Protein 6MPR (pdb70)

Foldseek 3Di:
DVPCVLVVVLVVLLVVLVVQAPFQEHELVCLLVNCLSRDAELFEEEAPQFPFWHLVLNLVSLLVHDLVRAAQYAYEHQEDEDPSSLSCLVVRRHAEYEYFFYDLPDLSQVVSLVVNSYAYPDHDARLVSLVCCQPPSVGQEYEEEAAEAASLGFGHRFQACFAVVSRQVSQLPRSHAYEYEHQYYHHDCVVHLHGPDDSSSHRHYYHGPHHTGGDQPQEDWLQPQFLLLLLLLLQCVLVPFVVQQFAEEEEDGDSNVLSNLQLCVFSVVVVVCAVRGQAEYAEEPYLSNLLVVLVRRYQEYAYSGYGPLCFQLCLVPVRHAPHDPSRTGDHYNNVSLVCLQAPGQEYEYAAQAAELLGFGHSHAPSGPGGQYSQQSNQAWRPVYDDDDRSQLVLWDPDDDPVVSVVIGGTGAYEHEYAQADVVGHGRYDNDGNQVVVCVSSVHPDRPTNHGSVSHQWYTYSFWIARLSPQPDSVSSSQSCLLRNPPDPSVVPHDPVSNVVCVVVVRIDGCVNSVHDSVVSGSVSGNANGVVSSCVSSVNSRDDDPVRD/DVCVLVVVLVVLLVVLVVQADQQEHELVCLQVNCLSRDAELFAEEAPQFPFWHLVLNLVSLLVHDLVRAAQYAYEHQEQEDPSSCSCQVVRNHAEYEYFFYPPCQLVQLVSLLVNRYAYDDHDARLRSLVCCQPPSVGQEYEEEAAEAAPLGFGHRFLACFAVVSRQVSQLPRSHAYEYEHQYYHHDCVPHLHGPDDSSSHRHYYHGPHHTGGDADWLLPQFLLLLLLLLQCVLVPFVVQQFAEEEEDDDSNVLSNLQLCVFSVVVVVCQVRGHAEYAEEPDLSNLLVVLVRRYQEYAYSGYHPLCFQLCLVPVRHAPADPSRTGDHYNNVSLVCLQAPGQEYEYAEQAAELLGFGHNDAPSGRGGQYSQQSNQAWRPVHDDDDRSQLVLWDDDPDPVVSVVTGGTRAHEHEDEQADPPGHGRYDNDGNQVVSCVSSVHPDSPTNHGSVRHQWYTYSFWIARLSPQPDSVSSSLSCLLRNPPYPSVVPHDVVSSVVCCVVVRTDGCVNSVHDSVVSGCVSGNANGVVSSCVSSVNSRDDD

Nearest PDB structures (foldseek):
  6mpr-assembly1_A  TM=1.002E+00  e=0.000E+00  Acinetobacter baumannii ATCC 17978
  6mpr-assembly1_B  TM=9.978E-01  e=0.000E+00  Acinetobacter baumannii ATCC 17978
  5vit-assembly1_A  TM=9.901E-01  e=2.441E-101  Pseudomonas aeruginosa PAO1
  2hj0-assembly1_B  TM=7.211E-01  e=6.409E-18  Streptococcus mutans UA159
  3dlx-assembly1_A  TM=6.206E-01  e=5.811E-16  Homo sapiens

Radius of gyration: 28.28 Å; Cα contacts (8 Å, |Δi|>4): 2887; chains: 2; bounding box: 69×69×76 Å

Sequence (1088 aa):
RLWTKRRHHAKQQLKLLEMMANQYTDGVVIPTQQDIIKVLETLITTPGDKVVLEGNNNNQKQADFLSRSLAQTNPDILHDLHMIMPSVGRSEHLDLFEKGIARKLDFSFAGPQSLRISQLIEDGLLEIGAIHTYIELYSSRLVVDLIPNVVLSSAGFMADRQGNIYTGPSTEDSPALIEPAAFSDGIVIVQVNELVDDVSELPRVDIPASWVDYVVVADQPFYIEPLFTRDPKHIKPVHVLMAMMAIRGIYEKHNVQSLNHGIGFNNTAAIELILPTYGESLGLKGKICRNWTLNNPHPTLIPAIETGWVESVHCFGTELGMEKYVAARPDVFFTGRDGALRSNRMMMCQLAGQYAVDLFIGATLQVDGMGHSSSTVTKGRLAGFFGGAPNMMGHDPRRGRRHDTPAWLDMRLQGANETETYLARGKKKLVVQMVVETFQQEGGKPTFVDRLDAIDVAKTAGLPLAPIIMIYGDDVTHLLLTEEGIAYLYKASSQEEERRRQAMIAAVAGVTSIGLTQDPKTTARLRREGLVVFPEDLGIRRTDATRELLAAKNIADLVTWSDGLYQPPAKFRLWTKRRHHAKQLKLEMANQYTDGVVVIPTQDIIKVLETLITTPGDKVVLEGNNNNQKQADFLSRSLAQTNPDILHDLHMIMPSVGRSEHLDLFEKGIARKLDFSFAGPQSLRISQLIEDGLLEIGAIHTYIELYSSRLVVDLIPNVVLSAGFMMADRRQGNIYTGPSTEDSPALIEPAAFSDGIVIVQVNELVDDVSELPRVDIPASWVDYVVVADQPFYIEPRDPKHIKPVHVLMAMMAIRGIYEKHNVQSLNHGIGFNTAAIELILPTYGESLGLKGKICRNWTLNNPHPTLIPAIETGWVESVHCFGTELGMEKYVAARPDVFFTGRDGALRSNRMMMCQLAGQYAVDLFIGATLQVDGMGHSSSTVTKGRLAGFGGAPNMGHDPRGRRHDTPAWLDMRLQQGANETETYLARGKKKLVVQMVETFQEGGKPTFVDRLDAIDVAKTAGLPLAPIIMMIYGDDVTHLLTEEGIAYLYKASSQEERRQAMIAAVAGVTSIGLTQDPKTTARLRREGLVVFPEDLGIRRTDATRELLAAKNIADLVTWSDGLYQPP

B-factor: mean 21.79, std 10.63, range [6.75, 76.11]

InterPro domains:
  IPR005777 Acetyl-S-ACP:malonate ACP transferase [PF16957] (12-559)
  IPR005777 Acetyl-S-ACP:malonate ACP transferase [TIGR01110] (12-559)
  IPR037171 NagB/RpiA transferase-like [SSF100950] (43-283)
  IPR037171 NagB/RpiA transferase-like [SSF100950] (231-497)

Organism: Acinetobacter baumannii (NCBI:txid470)

Solvent-accessible surface area: 35106 Å² total; per-residue (Å²): 119,141,55,39,138,62,89,110,44,22,89,92,48,27,112,112,0,73,124,70,15,102,56,31,12,1,29,43,150,48,6,65,107,0,0,31,17,0,3,43,63,44,10,57,0,0,0,0,0,0,27,2,0,14,0,3,11,0,0,67,8,0,4,112,5,62,55,127,70,0,68,76,0,21,0,0,0,0,7,7,65,51,75,11,0,14,38,0,0,102,92,27,0,1,78,103,0,5,0,0,69,6,29,55,148,54,88,77,9,24,87,12,34,131,82,41,49,4,87,33,43,7,16,1,0,7,0,0,1,5,2,24,0,0,1,47,8,31,2,62,1,0,0,0,0,0,62,22,0,1,111,124,0,20,0,20,2,0,12,2,0,1,0,1,21,4,0,1,9,1,0,10,5,5,34,2,4,0,0,1,0,0,39,100,48,13,108,79,65,98,113,13,62,10,21,8,0,8,19,26,16,2,12,3,0,0,42,10,78,100,94,13,87,31,75,18,64,25,2,64,18,0,118,96,1,110,72,35,9,0,12,0,0,7,0,0,0,88,0,0,0,54,98,4,61,0,29,4,0,8,5,21,52,18,62,19,3,1,0,0,0,0,0,0,17,47,23,0,87,86,48,38,9,93,35,119,2,0,68,9,0,0,1,1,1,3,0,1,1,0,0,0,2,45,42,41,0,5,79,4,0,3,0,14,0,4,0,39,11,0,63,42,0,1,37,34,17,2,24,5,0,4,4,3,140,56,16,22,4,7,0,13,2,21,7,0,9,1,0,0,0,0,0,0,1,0,13,0,4,55,5,58,19,2,8,22,64,2,16,0,0,22,0,30,159,27,77,4,0,3,12,2,13,18,0,0,5,0,1,9,4,40,0,2,17,0,45,17,75,0,2,46,60,6,39,108,152,88,39,95,96,34,84,35,39,18,18,28,2,71,0,0,0,0,1,1,2,43,6,73,42,111,81,51,153,53,0,0,21,117,97,1,43,0,1,62,8,0,91,119,20,64,22,44,16,2,12,1,12,1,4,1,71,3,9,8,0,2,0,0,38,53,0,0,0,3,11,48,73,26,98,58,51,127,23,42,76,23,0,0,7,0,0,0,13,105,3,58,15,1,129,101,59,73,110,74,36,11,60,85,0,78,180,84,26,15,0,16,35,0,105,65,26,73,9,48,115,115,85,4,53,69,139,37,1,18,0,57,58,15,66,46,0,41,110,81,0,120,49,51,2,110,28,21,72,149,27,212,162,49,54,137,62,90,110,44,18,80,88,39,28,98,94,0,75,130,82,24,102,52,32,15,1,54,51,162,40,7,55,99,0,0,33,18,0,2,49,62,44,12,61,0,0,0,0,0,0,58,25,0,9,0,3,12,0,0,61,4,0,4,119,5,62,59,124,73,0,67,80,0,19,0,0,0,0,4,1,28,44,63,12,0,0,34,0,2,102,104,30,0,1,70,107,0,5,0,0,72,0,26,108,24,5,93,62,0,21,44,7,29,146,97,42,54,3,82,29,41,9,8,0,0,9,0,0,0,1,0,24,0,0,2,45,8,33,2,65,0,0,0,0,1,0,59,23,0,0,101,118,0,20,0,17,2,0,12,1,0,1,0,0,20,5,0,1,9,1,0,10,4,6,35,2,4,0,0,1,1,0,38,98,48,24,96,73,64,92,89,11,58,9,20,6,0,10,21,30,19,2,14,5,0,0,45,10,78,100,94,17,78,36,105,141,143,34,0,119,91,2,108,68,38,18,0,11,1,0,9,0,0,0,92,1,0,0,52,98,3,61,0,28,5,0,7,3,19,119,10,58,16,1,3,0,0,0,0,0,0,18,47,22,0,85,88,48,42,10,94,36,122,1,0,77,13,0,0,1,24,1,23,26,6,1,0,0,0,1,45,38,40,0,5,77,3,0,3,0,14,0,6,20,59,22,0,70,56,0,0,40,34,18,2,23,5,0,4,4,5,139,53,16,22,3,7,0,12,6,15,8,0,8,2,0,0,0,0,1,0,1,0,10,0,3,54,6,78,20,1,7,17,47,3,17,0,0,27,1,34,171,34,111,0,18,7,10,2,12,17,0,0,4,0,1,23,4,24,0,2,28,0,45,18,79,0,4,44,69,1,49,65,161,30,103,82,97,33,81,21,36,19,25,30,1,66,1,0,0,0,2,1,5,57,5,72,61,96,93,46,63,54,0,1,20,105,98,1,44,0,2,63,10,0,90,112,22,63,18,43,15,1,6,0,16,3,3,1,76,5,10,7,0,3,0,0,35,55,0,0,0,4,12,38,78,29,100,50,107,129,27,28,72,28,0,0,3,3,0,0,14,109,2,46,14,1,126,97,54,62,104,157,34,13,60,86,0,80,184,89,28,18,0,15,34,0,102,63,35,70,6,159,108,112,64,1,51,63,132,40,1,19,0,58,58,61,68,48,3,42,108,82,0,115,53,52,18,63,53,120

CATH classification: 3.40.1080.10

Secondary structure (DSSP, 8-state):
--S-HHHHHHHHHHHHHGGGSBTTEEPGGGHHHHHHHH--TT-EEEE-B-SS-B-HHHHHHHTTS-TTTS-SEEEEEEEE-SHHHHHHHHTTSEEEEEEEEE-TT--HHHHHHHTTS-EEEEE--HHHHHHHTTTT---SEEEEEEEEE-TT--EE-GGG-TTHHHHHHHHHTTT-EEEEEEEEE-SSGGGSS--SB-GGG-SEEEE-SSPPB----S---GGG--HHHHHHHHHHIIIIIIHHT--EEEE-SSHHHHHHHHHIIIIIHHTT-TTTS--EEE----GGGHHHHHTT---EEE-SS--TT-HHHHHT-TTTB-B-TTSSB---HHHHHHHHHHT-SEEEE--SEE-TT--EE--BTTB----TTHHHHSS--TT-----HHHHHTS--S--HHHHHH-----EEEEE--SB-TTS-BSB-SS-HHHHHHHHHT-SS---SB-GGG-SEEEETTEEE-GGG-SSHHHHHHHHHHTSTTSHHHHT--HHHHHHHHHTTSEE-GGGGT--GGG-SGGG-S-SSHHHHHHHTTT-----TTT-/---HHHHHHHHHHHHHGGGSBTTEE-GGGHHHHHHHH--TT-EEEE-B-SS-B-HHHHHHHTTS-TTTS-SEEEEEEE--SHHHHHHHHTTSEEEEEEEE-GGGHHHHHHHHHTTS-EEEEE--HHHHHHHTTTT---SEEEEEEEEEETT--EE-GGG-TTHHHHHHHHHTTT-EEEEEEEEEESSGGGSS--SB-GGG-SEEEE-SSPPB-----GGG--HHHHHHHHHHIIIIIIHHT--EEEE-SSHHHHHHHHHIIIIIHHTT-TTTS--EEE----GGGHHHHHTT---EEE-SS--TT-HHHHHT-TTTB-B-TTS-B---HHHHHHHHHHT-SEEEE--SEE-TT--EE--BTTB----TTHHHHSS--TT-----HHHHHTSPP-SSHHHHHH-----EEEEE--SB-TTS-BSB-SS-HHHHHHHHHT-SS---SB-GGG-SEEEETTEEE-GGG-SSHHHHHHHHHHTSTTSHHHHT--HHHHHHHHHTTSEE-GGGGT--GGG-SGGG-S-SSHHHHHHHTTT-----

Structure (mmCIF, N/CA/C/O backbone):
data_6MPR
#
_entry.id   6MPR
#
_cell.length_a   68.370
_cell.length_b   120.320
_cell.length_c   75.040
_cell.angle_alpha   90.000
_cell.angle_beta   112.770
_cell.angle_gamma   90.000
#
_symmetry.space_group_name_H-M   'P 1 21 1'
#
loop_
_entity.id
_entity.type
_entity.pdbx_description
1 polymer 'Malonate decarboxylase subunit alpha'
2 water water
#
loop_
_atom_site.group_PDB
_atom_site.id
_atom_site.type_symbol
_atom_site.lab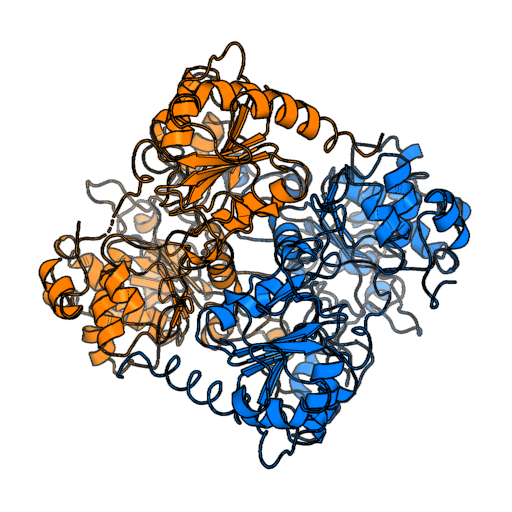el_atom_id
_atom_site.label_alt_id
_atom_site.label_comp_id
_atom_site.label_asym_id
_atom_site.label_entity_id
_atom_site.label_seq_id
_atom_site.pdbx_PDB_ins_code
_atom_site.Cartn_x
_atom_site.Cartn_y
_atom_site.Cartn_z
_atom_site.occupancy
_atom_site.B_iso_or_equiv
_atom_site.auth_seq_id
_atom_site.auth_comp_id
_atom_site.auth_asym_id
_atom_site.auth_atom_id
_atom_site.pdbx_PDB_model_num
ATOM 1 N N . ARG A 1 18 ? -14.352 9.420 41.162 1.00 58.15 10 ARG A N 1
ATOM 2 C CA . ARG A 1 18 ? -14.573 7.976 41.195 1.00 55.62 10 ARG A CA 1
ATOM 3 C C . ARG A 1 18 ? -14.896 7.419 39.806 1.00 49.08 10 ARG A C 1
ATOM 4 O O . ARG A 1 18 ? -14.938 6.203 39.610 1.00 51.24 10 ARG A O 1
ATOM 6 N N . LEU A 1 19 ? -15.130 8.316 38.844 1.00 38.53 11 LEU A N 1
ATOM 7 C CA . LEU A 1 19 ? -15.389 7.893 37.473 1.00 31.43 11 LEU A CA 1
ATOM 8 C C . LEU A 1 19 ? -14.121 7.448 36.771 1.00 32.93 11 LEU A C 1
ATOM 9 O O . LEU A 1 19 ? -14.172 6.632 35.842 1.00 27.99 11 LEU A O 1
ATOM 14 N N . TRP A 1 20 ? -12.981 7.971 37.199 1.00 18.51 12 TRP A N 1
ATOM 15 C CA . TRP A 1 20 ? -11.744 7.796 36.460 1.00 19.70 12 TRP A CA 1
ATOM 16 C C . TRP A 1 20 ? -10.614 7.293 37.347 1.00 24.93 12 TRP A C 1
ATOM 17 O O . TRP A 1 20 ? -9.461 7.265 36.902 1.00 14.72 12 TRP A O 1
ATOM 28 N N . THR A 1 21 ? -10.908 6.914 38.590 1.00 16.75 13 THR A N 1
ATOM 29 C CA . THR A 1 21 ? -9.888 6.455 39.528 1.00 17.53 13 THR A CA 1
ATOM 30 C C . THR A 1 21 ? -10.175 5.031 40.010 1.00 20.18 13 THR A C 1
ATOM 31 O O . THR A 1 21 ? -9.808 4.649 41.125 1.00 16.40 13 THR A O 1
ATOM 35 N N . LYS A 1 22 ? -10.819 4.222 39.163 1.00 16.95 14 LYS A N 1
ATOM 36 C CA . LYS A 1 22 ? -11.212 2.879 39.587 1.00 20.87 14 LYS A CA 1
ATOM 37 C C . LYS A 1 22 ? -10.001 2.000 39.878 1.00 18.10 14 LYS A C 1
ATOM 38 O O . LYS A 1 22 ? -10.001 1.243 40.855 1.00 18.58 14 LYS A O 1
ATOM 44 N N . ARG A 1 23 ? -8.974 2.055 39.027 1.00 14.06 15 ARG A N 1
ATOM 45 C CA . ARG A 1 23 ? -7.790 1.233 39.253 1.00 13.10 15 ARG A CA 1
ATOM 46 C C . ARG A 1 23 ? -7.091 1.640 40.542 1.00 17.10 15 ARG A C 1
ATOM 47 O O . ARG A 1 23 ? -6.674 0.784 41.337 1.00 14.13 15 ARG A O 1
ATOM 55 N N . ARG A 1 24 ? -6.932 2.951 40.746 1.00 16.28 16 ARG A N 1
ATOM 56 C CA . ARG A 1 24 ? -6.296 3.452 41.961 1.00 13.83 16 ARG A CA 1
ATOM 57 C C . ARG A 1 24 ? -7.036 2.993 43.209 1.00 14.89 16 ARG A C 1
ATOM 58 O O . ARG A 1 24 ? -6.415 2.548 44.182 1.00 16.50 16 ARG A O 1
ATOM 66 N N . HIS A 1 25 ? -8.365 3.088 43.207 1.00 15.91 17 HIS A N 1
ATOM 67 C CA A HIS A 1 25 ? -9.126 2.730 44.404 0.55 17.19 17 HIS A CA 1
ATOM 68 C CA B HIS A 1 25 ? -9.091 2.739 44.421 0.45 17.17 17 HIS A CA 1
ATOM 69 C C . HIS A 1 25 ? -9.082 1.231 44.660 1.00 16.93 17 HIS A C 1
ATOM 70 O O . HIS A 1 25 ? -8.992 0.788 45.811 1.00 19.35 17 HIS A O 1
ATOM 83 N N . ALA A 1 26 ? -9.159 0.427 43.593 1.00 16.75 18 ALA A N 1
ATOM 84 C CA . ALA A 1 26 ? -9.125 -1.019 43.778 1.00 17.16 18 ALA A CA 1
ATOM 85 C C . ALA A 1 26 ? -7.787 -1.462 44.355 1.00 19.76 18 ALA A C 1
ATOM 86 O O . ALA A 1 26 ? -7.739 -2.290 45.272 1.00 20.74 18 ALA A O 1
ATOM 88 N N . LYS A 1 27 ? -6.688 -0.904 43.848 1.00 15.42 19 LYS A N 1
ATOM 89 C CA . LYS A 1 27 ? -5.382 -1.264 44.384 1.00 16.62 19 LYS A CA 1
ATOM 90 C C . LYS A 1 27 ? -5.250 -0.829 45.836 1.00 16.98 19 LYS A C 1
ATOM 91 O O . LYS A 1 27 ? -4.698 -1.563 46.667 1.00 15.46 19 LYS A O 1
ATOM 97 N N . GLN A 1 28 ? -5.808 0.331 46.188 1.00 15.08 20 GLN A N 1
ATOM 98 C CA A GLN A 1 28 ? -5.639 0.810 47.552 0.50 16.05 20 GLN A CA 1
ATOM 99 C CA B GLN A 1 28 ? -5.648 0.818 47.552 0.50 16.06 20 GLN A CA 1
ATOM 100 C C . GLN A 1 28 ? -6.314 -0.119 48.554 1.00 16.87 20 GLN A C 1
ATOM 101 O O . GLN A 1 28 ? -5.798 -0.324 49.654 1.00 17.27 20 GLN A O 1
ATOM 112 N N . LEU A 1 29 ? -7.463 -0.702 48.189 1.00 17.28 21 LEU A N 1
ATOM 113 C CA . LEU A 1 29 ? -8.156 -1.584 49.124 1.00 18.26 21 LEU A CA 1
ATOM 114 C C . LEU A 1 29 ? -7.353 -2.849 49.386 1.00 17.45 21 LEU A C 1
ATOM 115 O O . LEU A 1 29 ? -7.291 -3.329 50.524 1.00 19.32 21 LEU A O 1
ATOM 120 N N . LYS A 1 30 ? -6.746 -3.407 48.340 1.00 19.89 22 LYS A N 1
ATOM 121 C CA . LYS A 1 30 ? -5.936 -4.610 48.491 1.00 18.58 22 LYS A CA 1
ATOM 122 C C . LYS A 1 30 ? -4.699 -4.339 49.337 1.00 23.27 22 LYS A C 1
ATOM 123 O O . LYS A 1 30 ? -4.350 -5.140 50.219 1.00 16.46 22 LYS A O 1
ATOM 129 N N . LEU A 1 31 ? -3.989 -3.241 49.047 1.00 16.12 23 LEU A N 1
ATOM 130 C CA A LEU A 1 31 ? -2.848 -2.863 49.876 0.38 15.48 23 LEU A CA 1
ATOM 131 C CA B LEU A 1 31 ? -2.844 -2.875 49.875 0.62 15.42 23 LEU A CA 1
ATOM 132 C C . LEU A 1 31 ? -3.261 -2.701 51.330 1.00 16.26 23 LEU A C 1
ATOM 133 O O . LEU A 1 31 ? -2.551 -3.143 52.239 1.00 17.29 23 LEU A O 1
ATOM 142 N N . GLU A 1 32 ? -4.409 -2.067 51.567 1.00 17.26 24 GLU A N 1
ATOM 143 C CA . GLU A 1 32 ? -4.854 -1.831 52.935 1.00 18.73 24 GLU A CA 1
ATOM 144 C C . GLU A 1 32 ? -5.092 -3.145 53.663 1.00 22.28 24 GLU A C 1
ATOM 145 O O . GLU A 1 32 ? -4.700 -3.299 54.823 1.00 19.68 24 GLU A O 1
ATOM 151 N N . MET A 1 33 ? -5.697 -4.116 52.976 1.00 18.94 25 MET A N 1
ATOM 152 C CA A MET A 1 33 ? -5.956 -5.415 53.586 0.48 22.85 25 MET A CA 1
ATOM 153 C CA B MET A 1 33 ? -5.956 -5.414 53.588 0.52 22.94 25 MET A CA 1
ATOM 154 C C . MET A 1 33 ? -4.664 -6.198 53.791 1.00 21.12 25 MET A C 1
ATOM 155 O O . MET A 1 33 ? -4.478 -6.838 54.831 1.00 19.36 25 MET A O 1
ATOM 164 N N . ALA A 1 34 ? -3.759 -6.152 52.814 1.00 18.82 26 ALA A N 1
ATOM 165 C CA . ALA A 1 34 ? -2.512 -6.905 52.917 1.00 19.25 26 ALA A CA 1
ATOM 166 C C . ALA A 1 34 ? -1.587 -6.333 53.978 1.00 20.24 26 ALA A C 1
ATOM 167 O O . ALA A 1 34 ? -0.797 -7.079 54.569 1.00 19.95 26 ALA A O 1
ATOM 169 N N . ASN A 1 35 ? -1.657 -5.023 54.224 1.00 17.04 27 ASN A N 1
ATOM 170 C CA . ASN A 1 35 ? -0.693 -4.372 55.108 1.00 20.66 27 ASN A CA 1
ATOM 171 C C . ASN A 1 35 ? -0.782 -4.870 56.542 1.00 29.09 27 ASN A C 1
ATOM 172 O O . ASN A 1 35 ? 0.186 -4.725 57.298 1.00 28.15 27 ASN A O 1
ATOM 177 N N . GLN A 1 36 ? -1.916 -5.442 56.942 1.00 24.85 28 GLN A N 1
ATOM 178 C CA . GLN A 1 36 ? -1.996 -6.016 58.277 1.00 24.96 28 GLN A CA 1
ATOM 179 C C . GLN A 1 36 ? -1.033 -7.182 58.460 1.00 25.76 28 GLN A C 1
ATOM 180 O O . GLN A 1 36 ? -0.718 -7.532 59.604 1.00 22.15 28 GLN A O 1
ATOM 186 N N . TYR A 1 37 ? -0.563 -7.794 57.368 1.00 18.34 29 TYR A N 1
ATOM 187 C CA . TYR A 1 37 ? 0.355 -8.923 57.442 1.00 26.01 29 TYR A CA 1
ATOM 188 C C . TYR A 1 37 ? 1.807 -8.543 57.202 1.00 27.90 29 TYR A C 1
ATOM 189 O O . TYR A 1 37 ? 2.686 -9.380 57.415 1.00 29.82 29 TYR A O 1
ATOM 198 N N . THR A 1 38 ? 2.085 -7.322 56.769 1.00 22.51 30 THR A N 1
ATOM 199 C CA . THR A 1 38 ? 3.435 -6.933 56.409 1.00 24.84 30 THR A CA 1
ATOM 200 C C . THR A 1 38 ? 3.998 -5.937 57.408 1.00 24.78 30 THR A C 1
ATOM 201 O O . THR A 1 38 ? 3.285 -5.349 58.237 1.00 27.03 30 THR A O 1
ATOM 205 N N . ASP A 1 39 ? 5.315 -5.773 57.325 1.00 25.90 31 ASP A N 1
ATOM 206 C CA . ASP A 1 39 ? 6.018 -4.707 58.023 1.00 32.86 31 ASP A CA 1
ATOM 207 C C . ASP A 1 39 ? 6.367 -3.668 56.962 1.00 25.67 31 ASP A C 1
ATOM 208 O O . ASP A 1 39 ? 7.459 -3.649 56.393 1.00 25.17 31 ASP A O 1
ATOM 213 N N . GLY A 1 40 ? 5.391 -2.812 56.672 1.00 26.93 32 GLY A N 1
ATOM 214 C CA . GLY A 1 40 ? 5.516 -1.873 55.581 1.00 20.73 32 GLY A CA 1
ATOM 215 C C . GLY A 1 40 ? 5.565 -2.591 54.247 1.00 23.73 32 GLY A C 1
ATOM 216 O O . GLY A 1 40 ? 4.657 -3.358 53.904 1.00 18.83 32 GLY A O 1
ATOM 217 N N . VAL A 1 41 ? 6.647 -2.360 53.499 1.00 17.54 33 VAL A N 1
ATOM 218 C CA . VAL A 1 41 ? 6.839 -3.005 52.210 1.00 16.82 33 VAL A CA 1
ATOM 219 C C . VAL A 1 41 ? 7.210 -4.481 52.361 1.00 15.94 33 VAL A C 1
ATOM 220 O O . VAL A 1 41 ? 7.011 -5.263 51.425 1.00 14.97 33 VAL A O 1
ATOM 224 N N . VAL A 1 42 ? 7.730 -4.890 53.514 1.00 16.80 34 VAL A N 1
ATOM 225 C CA . VAL A 1 42 ? 8.344 -6.209 53.662 1.00 16.67 34 VAL A CA 1
ATOM 226 C C . VAL A 1 42 ? 7.294 -7.228 54.092 1.00 19.16 34 VAL A C 1
ATOM 227 O O . VAL A 1 42 ? 6.732 -7.130 55.187 1.00 19.61 34 VAL A O 1
ATOM 231 N N . ILE A 1 43 ? 7.048 -8.212 53.238 1.00 15.29 35 ILE A N 1
ATOM 232 C CA . ILE A 1 43 ? 6.217 -9.368 53.592 1.00 15.02 35 ILE A CA 1
ATOM 233 C C . ILE A 1 43 ? 7.084 -10.381 54.329 1.00 15.53 35 ILE A C 1
ATOM 234 O O . ILE A 1 43 ? 8.127 -10.783 53.796 1.00 15.53 35 ILE A O 1
ATOM 239 N N . PRO A 1 44 ? 6.691 -10.830 55.519 1.00 16.06 36 PRO A N 1
ATOM 240 C CA . PRO A 1 44 ? 7.411 -11.938 56.160 1.00 16.50 36 PRO A CA 1
ATOM 241 C C . PRO A 1 44 ? 7.382 -13.165 55.266 1.00 16.72 36 PRO A C 1
ATOM 242 O O . PRO A 1 44 ? 6.365 -13.481 54.651 1.00 18.96 36 PRO A O 1
ATOM 246 N N . THR A 1 45 ? 8.533 -13.834 55.161 1.00 17.38 37 THR A N 1
ATOM 247 C CA . THR A 1 45 ? 8.655 -14.968 54.249 1.00 19.81 37 THR A CA 1
ATOM 248 C C . THR A 1 45 ? 7.570 -16.002 54.504 1.00 21.43 37 THR A C 1
ATOM 249 O O . THR A 1 45 ? 6.969 -16.535 53.564 1.00 17.34 37 THR A O 1
ATOM 253 N N . GLN A 1 46 ? 7.257 -16.240 55.775 1.00 19.78 38 GLN A N 1
ATOM 254 C CA A GLN A 1 46 ? 6.288 -17.263 56.141 0.60 24.53 38 GLN A CA 1
ATOM 255 C CA B GLN A 1 46 ? 6.288 -17.267 56.131 0.40 24.49 38 GLN A CA 1
ATOM 256 C C . GLN A 1 46 ? 4.866 -16.910 55.716 1.00 24.09 38 GLN A C 1
ATOM 257 O O . GLN A 1 46 ? 4.011 -17.800 55.664 1.00 19.69 38 GLN A O 1
ATOM 268 N N . ASP A 1 47 ? 4.591 -15.642 55.403 1.00 17.40 39 ASP A N 1
ATOM 269 C CA . ASP A 1 47 ? 3.226 -15.192 55.154 1.00 15.36 39 ASP A CA 1
ATOM 270 C C . ASP A 1 47 ? 2.921 -14.949 53.681 1.00 15.95 39 ASP A C 1
ATOM 271 O O . ASP A 1 47 ? 1.909 -14.317 53.365 1.00 16.46 39 ASP A O 1
ATOM 276 N N . ILE A 1 48 ? 3.755 -15.452 52.777 1.00 14.33 40 ILE A N 1
ATOM 277 C CA . ILE A 1 48 ? 3.644 -15.089 51.367 1.00 16.07 40 ILE A CA 1
ATOM 278 C C . ILE A 1 48 ? 2.347 -15.616 50.753 1.00 18.91 40 ILE A C 1
ATOM 279 O O . ILE A 1 48 ? 1.716 -14.930 49.944 1.00 16.04 40 ILE A O 1
ATOM 284 N N . ILE A 1 49 ? 1.912 -16.823 51.131 1.00 18.45 41 ILE A N 1
ATOM 285 C CA . ILE A 1 49 ? 0.744 -17.413 50.471 1.00 15.38 41 ILE A CA 1
ATOM 286 C C . ILE A 1 49 ? -0.516 -16.625 50.803 1.00 18.97 41 ILE A C 1
ATOM 287 O O . ILE A 1 49 ? -1.316 -16.301 49.918 1.00 16.53 41 ILE A O 1
ATOM 292 N N . LYS A 1 50 ? -0.697 -16.284 52.076 1.00 16.67 42 LYS A N 1
ATOM 293 C CA . LYS A 1 50 ? -1.847 -15.484 52.470 1.00 16.43 42 LYS A CA 1
ATOM 294 C C . LYS A 1 50 ? -1.816 -14.123 51.795 1.00 16.58 42 LYS A C 1
ATOM 295 O O . LYS A 1 50 ? -2.856 -13.603 51.378 1.00 17.10 42 LYS A O 1
ATOM 301 N N . VAL A 1 51 ? -0.626 -13.536 51.654 1.00 14.39 43 VAL A N 1
ATOM 302 C CA . VAL A 1 51 ? -0.555 -12.217 51.037 1.00 13.93 43 VAL A CA 1
ATOM 303 C C . VAL A 1 51 ? -0.854 -12.307 49.537 1.00 13.45 43 VAL A C 1
ATOM 304 O O . VAL A 1 51 ? -1.532 -11.435 48.981 1.00 14.64 43 VAL A O 1
ATOM 308 N N . LEU A 1 52 ? -0.361 -13.359 48.853 1.00 14.12 44 LEU A N 1
ATOM 309 C CA . LEU A 1 52 ? -0.728 -13.559 47.444 1.00 13.06 44 LEU A CA 1
ATOM 310 C C . LEU A 1 52 ? -2.239 -13.681 47.271 1.00 14.34 44 LEU A C 1
ATOM 311 O O . LEU A 1 52 ? -2.811 -13.113 46.334 1.00 16.70 44 LEU A O 1
ATOM 316 N N . GLU A 1 53 ? -2.898 -14.444 48.151 1.00 14.48 45 GLU A N 1
ATOM 317 C CA . GLU A 1 53 ? -4.350 -14.593 48.115 1.00 15.98 45 GLU A CA 1
ATOM 318 C C . GLU A 1 53 ? -5.095 -13.302 48.434 1.00 21.44 45 GLU A C 1
ATOM 319 O O . GLU A 1 53 ? -6.315 -13.238 48.229 1.00 20.55 45 GLU A O 1
ATOM 325 N N . THR A 1 54 ? -4.406 -12.305 48.975 1.00 17.49 46 THR A N 1
ATOM 326 C CA . THR A 1 54 ? -4.996 -11.015 49.306 1.00 15.33 46 THR A CA 1
ATOM 327 C C . THR A 1 54 ? -4.792 -10.005 48.187 1.00 15.64 46 THR A C 1
ATOM 328 O O . THR A 1 54 ? -5.687 -9.202 47.900 1.00 19.93 46 THR A O 1
ATOM 332 N N . LEU A 1 55 ? -3.619 -10.024 47.553 1.00 17.93 47 LEU A N 1
ATOM 333 C CA . LEU A 1 55 ? -3.260 -9.029 46.548 1.00 18.08 47 LEU A CA 1
ATOM 334 C C . LEU A 1 55 ? -3.701 -9.409 45.139 1.00 15.99 47 LEU A C 1
ATOM 335 O O . LEU A 1 55 ? -3.877 -8.522 44.290 1.00 17.66 47 LEU A O 1
ATOM 340 N N . ILE A 1 56 ? -3.848 -10.693 44.861 1.00 15.66 48 ILE A N 1
ATOM 341 C CA . ILE A 1 56 ? -4.242 -11.176 43.539 1.00 13.30 48 ILE A CA 1
ATOM 342 C C . ILE A 1 56 ? -5.729 -11.482 43.565 1.00 14.86 48 ILE A C 1
ATOM 343 O O . ILE A 1 56 ? -6.272 -11.913 44.592 1.00 19.82 48 ILE A O 1
ATOM 348 N N . THR A 1 57 ? -6.404 -11.210 42.451 1.00 14.37 49 THR A N 1
ATOM 349 C CA A THR A 1 57 ? -7.827 -11.462 42.323 0.40 20.05 49 THR A CA 1
ATOM 350 C CA B THR A 1 57 ? -7.841 -11.376 42.269 0.60 19.46 49 THR A CA 1
ATOM 351 C C . THR A 1 57 ? -8.079 -12.334 41.104 1.00 18.59 49 THR A C 1
ATOM 352 O O . THR A 1 57 ? -7.307 -12.316 40.139 1.00 17.05 49 THR A O 1
ATOM 359 N N . PRO A 1 58 ? -9.123 -13.160 41.144 1.00 15.61 50 PRO A N 1
ATOM 360 C CA . PRO A 1 58 ? -9.393 -14.037 39.998 1.00 18.17 50 PRO A CA 1
ATOM 361 C C . PRO A 1 58 ? -9.521 -13.235 38.710 1.00 16.00 50 PRO A C 1
ATOM 362 O O . PRO A 1 58 ? -10.055 -12.121 38.695 1.00 16.34 50 PRO A O 1
ATOM 366 N N . GLY A 1 59 ? -9.019 -13.812 37.613 1.00 18.00 51 GLY A N 1
ATOM 367 C CA . GLY A 1 59 ? -9.019 -13.129 36.333 1.00 20.49 51 GLY A CA 1
ATOM 368 C C . GLY A 1 59 ? -7.876 -12.157 36.122 1.00 18.95 51 GLY A C 1
ATOM 369 O O . GLY A 1 59 ? -7.731 -11.627 35.012 1.00 20.89 51 GLY A O 1
ATOM 370 N N . ASP A 1 60 ? -7.063 -11.894 37.143 1.00 16.08 52 ASP A N 1
ATOM 371 C CA . ASP A 1 60 ? -5.947 -10.964 36.986 1.00 12.35 52 ASP A CA 1
ATOM 372 C C . ASP A 1 60 ? -4.990 -11.430 35.901 1.00 17.29 52 ASP A C 1
ATOM 373 O O . ASP A 1 60 ? -4.701 -12.624 35.785 1.00 19.14 52 ASP A O 1
ATOM 378 N N . LYS A 1 61 ? -4.472 -10.474 35.123 1.00 13.06 53 LYS A N 1
ATOM 379 C CA . LYS A 1 61 ? -3.258 -10.698 34.339 1.00 10.41 53 LYS A CA 1
ATOM 380 C C . LYS A 1 61 ? -2.050 -10.628 35.269 1.00 9.41 53 LYS A C 1
ATOM 381 O O . LYS A 1 61 ? -1.781 -9.582 35.863 1.00 11.89 53 LYS A O 1
ATOM 387 N N . VAL A 1 62 ? -1.314 -11.728 35.382 1.00 12.00 54 VAL A N 1
ATOM 388 C CA . VAL A 1 62 ? -0.216 -11.853 36.338 1.00 8.45 54 VAL A CA 1
ATOM 389 C C . VAL A 1 62 ? 1.027 -12.140 35.529 1.00 9.79 54 VAL A C 1
ATOM 390 O O . VAL A 1 62 ? 1.132 -13.206 34.918 1.00 9.50 54 VAL A O 1
ATOM 394 N N . VAL A 1 63 ? 1.959 -11.192 35.514 1.00 9.79 55 VAL A N 1
ATOM 395 C CA . VAL A 1 63 ? 3.291 -11.437 34.972 1.00 10.58 55 VAL A CA 1
ATOM 396 C C . VAL A 1 63 ? 4.097 -12.176 36.029 1.00 9.66 55 VAL A C 1
ATOM 397 O O . VAL A 1 63 ? 4.177 -11.729 37.177 1.00 8.71 55 VAL A O 1
ATOM 401 N N . LEU A 1 64 ? 4.718 -13.288 35.641 1.00 8.02 56 LEU A N 1
ATOM 402 C CA . LEU A 1 64 ? 5.500 -14.112 36.557 1.00 13.71 56 LEU A CA 1
ATOM 403 C C . LEU A 1 64 ? 6.839 -14.376 35.894 1.00 7.86 56 LEU A C 1
ATOM 404 O O . LEU A 1 64 ? 6.878 -14.864 34.758 1.00 11.58 56 LEU A O 1
ATOM 409 N N . GLU A 1 65 ? 7.926 -14.017 36.572 1.00 11.15 57 GLU A N 1
ATOM 410 C CA . GLU A 1 65 ? 9.268 -14.296 36.067 1.00 13.62 57 GLU A CA 1
ATOM 411 C C . GLU A 1 65 ? 9.678 -15.719 36.438 1.00 13.62 57 GLU A C 1
ATOM 412 O O . GLU A 1 65 ? 9.657 -16.077 37.618 1.00 11.54 57 GLU A O 1
ATOM 418 N N . GLY A 1 66 ? 9.995 -16.544 35.445 1.00 8.99 58 GLY A N 1
ATOM 419 C CA . GLY A 1 66 ? 9.598 -16.294 34.071 1.00 9.62 58 GLY A CA 1
ATOM 420 C C . GLY A 1 66 ? 10.515 -15.530 33.125 1.00 13.71 58 GLY A C 1
ATOM 421 O O . GLY A 1 66 ? 10.149 -15.310 31.966 1.00 11.48 58 GLY A O 1
ATOM 422 N N . ASN A 1 67 ? 11.678 -15.082 33.586 1.00 11.19 59 ASN A N 1
ATOM 423 C CA A ASN A 1 67 ? 12.611 -14.609 32.585 0.48 9.24 59 ASN A CA 1
ATOM 424 C CA B ASN A 1 67 ? 12.712 -14.608 32.673 0.52 9.95 59 ASN A CA 1
ATOM 425 C C . ASN A 1 67 ? 13.316 -15.803 31.951 1.00 9.36 59 ASN A C 1
ATOM 426 O O . ASN A 1 67 ? 13.127 -16.955 32.348 1.00 14.24 59 ASN A O 1
ATOM 435 N N . ASN A 1 68 ? 14.103 -15.536 30.913 1.00 9.38 60 ASN A N 1
ATOM 436 C CA A ASN A 1 68 ? 14.802 -16.625 30.241 0.48 12.79 60 ASN A CA 1
ATOM 437 C CA B ASN A 1 68 ? 14.766 -16.654 30.256 0.52 12.80 60 ASN A CA 1
ATOM 438 C C . ASN A 1 68 ? 15.701 -17.384 31.214 1.00 16.20 60 ASN A C 1
ATOM 439 O O . ASN A 1 68 ? 15.789 -18.620 31.173 1.00 14.40 60 ASN A O 1
ATOM 448 N N . GLN A 1 69 ? 16.386 -16.655 32.099 1.00 10.92 61 GLN A N 1
ATOM 449 C CA . GLN A 1 69 ? 17.318 -17.259 33.047 1.00 10.42 61 GLN A CA 1
ATOM 450 C C . GLN A 1 69 ? 16.813 -17.132 34.482 1.00 9.76 61 GLN A C 1
ATOM 451 O O . GLN A 1 69 ? 16.449 -18.136 35.098 1.00 12.52 61 GLN A O 1
ATOM 457 N N . LYS A 1 70 ? 16.772 -15.919 35.035 1.00 14.33 62 LYS A N 1
ATOM 458 C CA . LYS A 1 70 ? 16.340 -15.716 36.420 1.00 10.43 62 LYS A CA 1
ATOM 459 C C . LYS A 1 70 ? 14.883 -16.119 36.610 1.00 13.12 62 LYS A C 1
ATOM 460 O O . LYS A 1 70 ? 14.018 -15.702 35.838 1.00 10.18 62 LYS A O 1
ATOM 466 N N . GLN A 1 71 ? 14.610 -16.914 37.652 1.00 11.59 63 GLN A N 1
ATOM 467 C CA . GLN A 1 71 ? 13.257 -17.347 37.996 1.00 8.07 63 GLN A CA 1
ATOM 468 C C . GLN A 1 71 ? 12.908 -16.863 39.394 1.00 10.60 63 GLN A C 1
ATOM 469 O O . GLN A 1 71 ? 13.652 -17.117 40.353 1.00 11.39 63 GLN A O 1
ATOM 475 N N . ALA A 1 72 ? 11.764 -16.196 39.513 1.00 8.07 64 ALA A N 1
ATOM 476 C CA . ALA A 1 72 ? 11.222 -15.862 40.827 1.00 10.15 64 ALA A CA 1
ATOM 477 C C . ALA A 1 72 ? 10.560 -17.120 41.395 1.00 12.16 64 ALA A C 1
ATOM 478 O O . ALA A 1 72 ? 9.337 -17.231 41.527 1.00 9.96 64 ALA A O 1
ATOM 480 N N . ASP A 1 73 ? 11.394 -18.105 41.710 1.00 9.16 65 ASP A N 1
ATOM 481 C CA . ASP A 1 73 ? 10.838 -19.435 41.971 1.00 10.77 65 ASP A CA 1
ATOM 482 C C . ASP A 1 73 ? 10.181 -19.548 43.341 1.00 14.35 65 ASP A C 1
ATOM 483 O O . ASP A 1 73 ? 9.295 -20.391 43.525 1.00 14.84 65 ASP A O 1
ATOM 488 N N . PHE A 1 74 ? 10.582 -18.718 44.304 1.00 11.00 66 PHE A N 1
ATOM 489 C CA . PHE A 1 74 ? 9.837 -18.666 45.559 1.00 11.85 66 PHE A CA 1
ATOM 490 C C . PHE A 1 74 ? 8.417 -18.168 45.320 1.00 11.03 66 PHE A C 1
ATOM 491 O O . PHE A 1 74 ? 7.450 -18.748 45.837 1.00 12.50 66 PHE A O 1
ATOM 499 N N . LEU A 1 75 ? 8.263 -17.124 44.505 1.00 9.90 67 LEU A N 1
ATOM 500 C CA . LEU A 1 75 ? 6.917 -16.616 44.231 1.00 10.55 67 LEU A CA 1
ATOM 501 C C . LEU A 1 75 ? 6.105 -17.604 43.402 1.00 9.36 67 LEU A C 1
ATOM 502 O O . LEU A 1 75 ? 4.914 -17.798 43.665 1.00 11.23 67 LEU A O 1
ATOM 507 N N . SER A 1 76 ? 6.728 -18.251 42.410 1.00 12.16 68 SER A N 1
ATOM 508 C CA . SER A 1 76 ? 5.979 -19.205 41.595 1.00 14.44 68 SER A CA 1
ATOM 509 C C . SER A 1 76 ? 5.605 -20.449 42.396 1.00 13.14 68 SER A C 1
ATOM 510 O O . SER A 1 76 ? 4.473 -20.930 42.285 1.00 14.35 68 SER A O 1
ATOM 513 N N . ARG A 1 77 ? 6.522 -20.975 43.225 1.00 12.85 69 ARG A N 1
ATOM 514 C CA . ARG A 1 77 ? 6.171 -22.115 44.073 1.00 14.82 69 ARG A CA 1
ATOM 515 C C . ARG A 1 77 ? 5.068 -21.737 45.053 1.00 17.51 69 ARG A C 1
ATOM 516 O O . ARG A 1 77 ? 4.168 -22.544 45.335 1.00 15.30 69 ARG A O 1
ATOM 524 N N . SER A 1 78 ? 5.116 -20.505 45.574 1.00 15.52 70 SER A N 1
ATOM 525 C CA . SER A 1 78 ? 4.097 -20.063 46.521 1.00 15.13 70 SER A CA 1
ATOM 526 C C . SER A 1 78 ? 2.756 -19.883 45.825 1.00 14.42 70 SER A C 1
ATOM 527 O O . SER A 1 78 ? 1.718 -20.316 46.338 1.00 14.43 70 SER A O 1
ATOM 530 N N . LEU A 1 79 ? 2.755 -19.252 44.646 1.00 12.91 71 LEU A N 1
ATOM 531 C CA . LEU A 1 79 ? 1.503 -19.070 43.916 1.00 10.40 71 LEU A CA 1
ATOM 532 C C . LEU A 1 79 ? 0.817 -20.409 43.651 1.00 15.78 71 LEU A C 1
ATOM 533 O O . LEU A 1 79 ? -0.408 -20.526 43.782 1.00 14.58 71 LEU A O 1
ATOM 538 N N . ALA A 1 80 ? 1.596 -21.441 43.321 1.00 14.44 72 ALA A N 1
ATOM 539 C CA . ALA A 1 80 ? 1.036 -22.767 43.079 1.00 15.66 72 ALA A CA 1
ATOM 540 C C . ALA A 1 80 ? 0.493 -23.431 44.338 1.00 16.11 72 ALA A C 1
ATOM 541 O O . ALA A 1 80 ? -0.161 -24.471 44.219 1.00 19.24 72 ALA A O 1
ATOM 543 N N . GLN A 1 81 ? 0.747 -22.871 45.530 1.00 16.37 73 GLN A N 1
ATOM 544 C CA . GLN A 1 81 ? 0.204 -23.381 46.785 1.00 16.42 73 GLN A CA 1
ATOM 545 C C . GLN A 1 81 ? -1.004 -22.591 47.285 1.00 16.08 73 GLN A C 1
ATOM 546 O O . GLN A 1 81 ? -1.547 -22.921 48.348 1.00 17.62 73 GLN A O 1
ATOM 552 N N . THR A 1 82 ? -1.447 -21.574 46.549 1.00 14.84 74 THR A N 1
ATOM 553 C CA . THR A 1 82 ? -2.627 -20.827 46.969 1.00 18.02 74 THR A CA 1
ATOM 554 C C . THR A 1 82 ? -3.893 -21.652 46.753 1.00 22.39 74 THR A C 1
ATOM 555 O O . THR A 1 82 ? -3.908 -22.662 46.038 1.00 20.48 74 THR A O 1
ATOM 559 N N . ASN A 1 83 ? -4.959 -21.199 47.397 1.00 21.83 75 ASN A N 1
ATOM 560 C CA . ASN A 1 83 ? -6.256 -21.866 47.367 1.00 18.45 75 ASN A CA 1
ATOM 561 C C . ASN A 1 83 ? -6.952 -21.565 46.045 1.00 19.56 75 ASN A C 1
ATOM 562 O O . ASN A 1 83 ? -7.236 -20.395 45.760 1.00 21.99 75 ASN A O 1
ATOM 567 N N . PRO A 1 84 ? -7.232 -22.563 45.207 1.00 19.40 76 PRO A N 1
ATOM 568 C CA . PRO A 1 84 ? -7.882 -22.259 43.919 1.00 19.16 76 PRO A CA 1
ATOM 569 C C . PRO A 1 84 ? -9.324 -21.774 44.063 1.00 22.44 76 PRO A C 1
ATOM 570 O O . PRO A 1 84 ? -9.862 -21.219 43.098 1.00 27.06 76 PRO A O 1
ATOM 574 N N . ASP A 1 85 ? -9.967 -21.950 45.224 1.00 24.30 77 ASP A N 1
ATOM 575 C CA . ASP A 1 85 ? -11.266 -21.312 45.438 1.00 23.06 77 ASP A CA 1
ATOM 576 C C . ASP A 1 85 ? -11.140 -19.803 45.596 1.00 27.99 77 ASP A C 1
ATOM 577 O O . ASP A 1 85 ? -12.140 -19.085 45.460 1.00 25.91 77 ASP A O 1
ATOM 582 N N . ILE A 1 86 ? -9.945 -19.317 45.909 1.00 20.98 78 ILE A N 1
ATOM 583 C CA . ILE A 1 86 ? -9.666 -17.891 45.994 1.00 22.11 78 ILE A CA 1
ATOM 584 C C . ILE A 1 86 ? -9.026 -17.373 44.714 1.00 18.31 78 ILE A C 1
ATOM 585 O O . ILE A 1 86 ? -9.504 -16.407 44.122 1.00 17.75 78 ILE A O 1
ATOM 590 N N . LEU A 1 87 ? -7.939 -18.008 44.262 1.00 18.30 79 LEU A N 1
ATOM 591 C CA . LEU A 1 87 ? -7.234 -17.598 43.048 1.00 14.34 79 LEU A CA 1
ATOM 592 C C . LEU A 1 87 ? -7.510 -18.613 41.944 1.00 21.70 79 LEU A C 1
ATOM 593 O O . LEU A 1 87 ? -6.999 -19.736 41.985 1.00 17.28 79 LEU A O 1
ATOM 598 N N . HIS A 1 88 ? -8.298 -18.202 40.951 1.00 18.29 80 HIS A N 1
ATOM 599 C CA . HIS A 1 88 ? -8.616 -19.024 39.792 1.00 17.61 80 HIS A CA 1
ATOM 600 C C . HIS A 1 88 ? -8.701 -18.110 38.581 1.00 20.40 80 HIS A C 1
ATOM 601 O O . HIS A 1 88 ? -8.783 -16.887 38.715 1.00 14.75 80 HIS A O 1
ATOM 608 N N . ASP A 1 89 ? -8.644 -18.718 37.392 1.00 21.26 81 ASP A N 1
ATOM 609 C CA . ASP A 1 89 ? -8.763 -17.995 36.121 1.00 19.71 81 ASP A CA 1
ATOM 610 C C . ASP A 1 89 ? -7.704 -16.914 35.984 1.00 19.28 81 ASP A C 1
ATOM 611 O O . ASP A 1 89 ? -7.927 -15.887 35.330 1.00 19.00 81 ASP A O 1
ATOM 616 N N . LEU A 1 90 ? -6.546 -17.136 36.597 1.00 15.30 82 LEU A N 1
ATOM 617 C CA . LEU A 1 90 ? -5.425 -16.233 36.386 1.00 12.24 82 LEU A CA 1
ATOM 618 C C . LEU A 1 90 ? -4.978 -16.287 34.931 1.00 17.14 82 LEU A C 1
ATOM 619 O O . LEU A 1 90 ? -4.931 -17.352 34.316 1.00 14.32 82 LEU A O 1
ATOM 624 N N . HIS A 1 91 ? -4.671 -15.127 34.376 1.00 14.21 83 HIS A N 1
ATOM 625 C CA . HIS A 1 91 ? -4.158 -15.017 33.015 1.00 14.21 83 HIS A CA 1
ATOM 626 C C . HIS A 1 91 ? -2.664 -14.785 33.180 1.00 13.65 83 HIS A C 1
ATOM 627 O O . HIS A 1 91 ? -2.232 -13.690 33.554 1.00 12.14 83 HIS A O 1
ATOM 634 N N . MET A 1 92 ? -1.878 -15.835 32.955 1.00 9.83 84 MET A N 1
ATOM 635 C CA . MET A 1 92 ? -0.441 -15.727 33.171 1.00 11.27 84 MET A CA 1
ATOM 636 C C . MET A 1 92 ? 0.223 -15.133 31.947 1.00 9.40 84 MET A C 1
ATOM 637 O O . MET A 1 92 ? -0.108 -15.480 30.804 1.00 11.76 84 MET A O 1
ATOM 642 N N . ILE A 1 93 ? 1.171 -14.235 32.199 1.00 9.05 85 ILE A N 1
ATOM 643 C CA . ILE A 1 93 ? 1.970 -13.590 31.166 1.00 12.58 85 ILE A CA 1
ATOM 644 C C . ILE A 1 93 ? 3.418 -13.883 31.512 1.00 13.18 85 ILE A C 1
ATOM 645 O O . ILE A 1 93 ? 3.940 -13.365 32.508 1.00 11.65 85 ILE A O 1
ATOM 650 N N . MET A 1 94 ? 4.066 -14.732 30.702 1.00 9.55 86 MET A N 1
ATOM 651 C CA . MET A 1 94 ? 5.385 -15.204 31.092 1.00 10.58 86 MET A CA 1
ATOM 652 C C . MET A 1 94 ? 6.341 -15.175 29.912 1.00 11.14 86 MET A C 1
ATOM 653 O O . MET A 1 94 ? 6.090 -15.845 28.907 1.00 10.20 86 MET A O 1
ATOM 658 N N . PRO A 1 95 ? 7.445 -14.428 29.994 1.00 11.53 87 PRO A N 1
ATOM 659 C CA . PRO A 1 95 ? 8.424 -14.476 28.900 1.00 10.78 87 PRO A CA 1
ATOM 660 C C . PRO A 1 95 ? 8.930 -15.885 28.649 1.00 8.73 87 PRO A C 1
ATOM 661 O O . PRO A 1 95 ? 9.074 -16.296 27.498 1.00 11.17 87 PRO A O 1
ATOM 665 N N . SER A 1 96 ? 9.174 -16.645 29.714 1.00 9.07 88 SER A N 1
ATOM 666 C CA . SER A 1 96 ? 9.716 -17.995 29.597 1.00 13.05 88 SER A CA 1
ATOM 667 C C . SER A 1 96 ? 8.984 -18.905 30.575 1.00 14.38 88 SER A C 1
ATOM 668 O O . SER A 1 96 ? 8.862 -18.566 31.756 1.00 17.47 88 SER A O 1
ATOM 671 N N . VAL A 1 97 ? 8.490 -20.047 30.081 1.00 14.14 89 VAL A N 1
ATOM 672 C CA . VAL A 1 97 ? 7.765 -21.032 30.886 1.00 19.65 89 VAL A CA 1
ATOM 673 C C . VAL A 1 97 ? 8.651 -22.265 30.978 1.00 31.49 89 VAL A C 1
ATOM 674 O O . VAL A 1 97 ? 8.715 -23.057 30.033 1.00 37.19 89 VAL A O 1
ATOM 678 N N . GLY A 1 98 ? 9.316 -22.448 32.116 1.00 44.74 90 GLY A N 1
ATOM 679 C CA . GLY A 1 98 ? 10.183 -23.597 32.311 1.00 53.34 90 GLY A CA 1
ATOM 680 C C . GLY A 1 98 ? 9.989 -24.358 33.613 1.00 54.07 90 GLY A C 1
ATOM 681 O O . GLY A 1 98 ? 10.013 -25.593 33.606 1.00 62.60 90 GLY A O 1
ATOM 682 N N . ARG A 1 99 ? 9.817 -23.646 34.732 1.00 41.29 91 ARG A N 1
ATOM 683 C CA . ARG A 1 99 ? 9.650 -24.303 36.025 1.00 30.90 91 ARG A CA 1
ATOM 684 C C . ARG A 1 99 ? 8.430 -25.218 36.004 1.00 26.66 91 ARG A C 1
ATOM 685 O O . ARG A 1 99 ? 7.421 -24.915 35.369 1.00 29.28 91 ARG A O 1
ATOM 693 N N . SER A 1 100 ? 8.529 -26.354 36.700 1.00 21.31 92 SER A N 1
ATOM 694 C CA . SER A 1 100 ? 7.399 -27.275 36.777 1.00 23.32 92 SER A CA 1
ATOM 695 C C . SER A 1 100 ? 6.170 -26.619 37.406 1.00 27.30 92 SER A C 1
ATOM 696 O O . SER A 1 100 ? 5.040 -26.854 36.964 1.00 26.79 92 SER A O 1
ATOM 699 N N . GLU A 1 101 ? 6.360 -25.811 38.453 1.00 19.16 93 GLU A N 1
ATOM 700 C CA . GLU A 1 101 ? 5.195 -25.199 39.087 1.00 16.57 93 GLU A CA 1
ATOM 701 C C . GLU A 1 101 ? 4.497 -24.193 38.172 1.00 14.90 93 GLU A C 1
ATOM 702 O O . GLU A 1 101 ? 3.327 -23.879 38.408 1.00 16.26 93 GLU A O 1
ATOM 708 N N . HIS A 1 102 ? 5.170 -23.689 37.128 1.00 13.15 94 HIS A N 1
ATOM 709 C CA . HIS A 1 102 ? 4.477 -22.823 36.175 1.00 16.46 94 HIS A CA 1
ATOM 710 C C . HIS A 1 102 ? 3.300 -23.552 35.555 1.00 15.80 94 HIS A C 1
ATOM 711 O O . HIS A 1 102 ? 2.182 -23.032 35.500 1.00 14.42 94 HIS A O 1
ATOM 718 N N . LEU A 1 103 ? 3.537 -24.773 35.086 1.00 15.47 95 LEU A N 1
ATOM 719 C CA . LEU A 1 103 ? 2.463 -25.529 34.474 1.00 15.96 95 LEU A CA 1
ATOM 720 C C . LEU A 1 103 ? 1.542 -26.139 35.522 1.00 16.73 95 LEU A C 1
ATOM 721 O O . LEU A 1 103 ? 0.356 -26.348 35.240 1.00 15.84 95 LEU A O 1
ATOM 726 N N . ASP A 1 104 ? 2.040 -26.379 36.749 1.00 13.87 96 ASP A N 1
ATOM 727 C CA . ASP A 1 104 ? 1.162 -26.834 37.825 1.00 14.39 96 ASP A CA 1
ATOM 728 C C . ASP A 1 104 ? 0.018 -25.848 38.078 1.00 14.12 96 ASP A C 1
ATOM 729 O O . ASP A 1 104 ? -1.075 -26.258 38.493 1.00 16.17 96 ASP A O 1
ATOM 734 N N . LEU A 1 105 ? 0.238 -24.551 37.822 1.00 13.48 97 LEU A N 1
ATOM 735 C CA . LEU A 1 105 ? -0.838 -23.569 38.001 1.00 16.81 97 LEU A CA 1
ATOM 736 C C . LEU A 1 105 ? -2.067 -23.919 37.171 1.00 18.33 97 LEU A C 1
ATOM 737 O O . LEU A 1 105 ? -3.207 -23.698 37.604 1.00 14.90 97 LEU A O 1
ATOM 742 N N . PHE A 1 106 ? -1.856 -24.435 35.961 1.00 15.49 98 PHE A N 1
ATOM 743 C CA . PHE A 1 106 ? -2.984 -24.765 35.098 1.00 16.13 98 PHE A CA 1
ATOM 744 C C . PHE A 1 106 ? -3.603 -26.093 35.487 1.00 21.88 98 PHE A C 1
ATOM 745 O O . PHE A 1 106 ? -4.832 -26.210 35.556 1.00 22.22 98 PHE A O 1
ATOM 753 N N . GLU A 1 107 ? -2.772 -27.093 35.775 1.00 21.01 99 GLU A N 1
ATOM 754 C CA . GLU A 1 107 ? -3.297 -28.355 36.284 1.00 21.37 99 GLU A CA 1
ATOM 755 C C . GLU A 1 107 ? -4.148 -28.142 37.526 1.00 25.51 99 GLU A C 1
ATOM 756 O O . GLU A 1 107 ? -5.201 -28.770 37.680 1.00 23.30 99 GLU A O 1
ATOM 762 N N . LYS A 1 108 ? -3.725 -27.241 38.414 1.00 24.97 100 LYS A N 1
ATOM 763 C CA . LYS A 1 108 ? -4.412 -27.058 39.688 1.00 22.07 100 LYS A CA 1
ATOM 764 C C . LYS A 1 108 ? -5.628 -26.136 39.599 1.00 26.11 100 LYS A C 1
ATOM 765 O O . LYS A 1 108 ? -6.311 -25.946 40.611 1.00 23.85 100 LYS A O 1
ATOM 771 N N . GLY A 1 109 ? -5.912 -25.548 38.440 1.00 23.50 101 GLY A N 1
ATOM 772 C CA . GLY A 1 109 ? -7.060 -24.674 38.332 1.00 25.11 101 GLY A CA 1
ATOM 773 C C . GLY A 1 109 ? -6.834 -23.275 38.845 1.00 21.44 101 GLY A C 1
ATOM 774 O O . GLY A 1 109 ? -7.806 -22.536 39.043 1.00 21.44 101 GLY A O 1
ATOM 775 N N . ILE A 1 110 ? -5.580 -22.892 39.075 1.00 17.21 102 ILE A N 1
ATOM 776 C CA . ILE A 1 110 ? -5.271 -21.534 39.507 1.00 16.76 102 ILE A CA 1
ATOM 777 C C . ILE A 1 110 ? -5.200 -20.598 38.307 1.00 22.23 102 ILE A C 1
ATOM 778 O O . ILE A 1 110 ? -5.780 -19.506 38.316 1.00 18.11 102 ILE A O 1
ATOM 783 N N . ALA A 1 111 ? -4.516 -21.032 37.254 1.00 18.00 103 ALA A N 1
ATOM 784 C CA . ALA A 1 111 ? -4.381 -20.287 36.010 1.00 15.30 103 ALA A CA 1
ATOM 785 C C . ALA A 1 111 ? -5.193 -20.963 34.910 1.00 15.25 103 ALA A C 1
ATOM 786 O O . ALA A 1 111 ? -5.399 -22.182 34.931 1.00 14.23 103 ALA A O 1
ATOM 788 N N . ARG A 1 112 ? -5.669 -20.165 33.948 1.00 12.94 104 ARG A N 1
ATOM 789 C CA . ARG A 1 112 ? -6.392 -20.712 32.798 1.00 15.47 104 ARG A CA 1
ATOM 790 C C . ARG A 1 112 ? -5.778 -20.263 31.475 1.00 15.47 104 ARG A C 1
ATOM 791 O O . ARG A 1 112 ? -5.594 -21.076 30.564 1.00 21.93 104 ARG A O 1
ATOM 799 N N . LYS A 1 113 ? -5.456 -18.976 31.355 1.00 17.97 105 LYS A N 1
ATOM 800 C CA . LYS A 1 113 ? -4.931 -18.415 30.118 1.00 15.14 105 LYS A CA 1
ATOM 801 C C . LYS A 1 113 ? -3.427 -18.210 30.213 1.00 16.08 105 LYS A C 1
ATOM 802 O O . LYS A 1 113 ? -2.882 -17.926 31.282 1.00 11.06 105 LYS A O 1
ATOM 808 N N . LEU A 1 114 ? -2.754 -18.342 29.078 1.00 11.30 106 LEU A N 1
ATOM 809 C CA . LEU A 1 114 ? -1.308 -18.167 29.033 1.00 11.82 106 LEU A CA 1
ATOM 810 C C . LEU A 1 114 ? -0.910 -17.401 27.784 1.00 13.39 106 LEU A C 1
ATOM 811 O O . LEU A 1 114 ? -1.296 -17.779 26.675 1.00 14.21 106 LEU A O 1
ATOM 816 N N . ASP A 1 115 ? -0.154 -16.318 27.972 1.00 10.85 107 ASP A N 1
ATOM 817 C CA . ASP A 1 115 ? 0.576 -15.646 26.902 1.00 8.22 107 ASP A CA 1
ATOM 818 C C . ASP A 1 115 ? 2.052 -15.735 27.246 1.00 13.81 107 ASP A C 1
ATOM 819 O O . ASP A 1 115 ? 2.442 -15.387 28.366 1.00 10.76 107 ASP A O 1
ATOM 824 N N . PHE A 1 116 ? 2.867 -16.216 26.305 1.00 12.37 108 PHE A N 1
ATOM 825 C CA . PHE A 1 116 ? 4.272 -16.481 26.614 1.00 10.74 108 PHE A CA 1
ATOM 826 C C . PHE A 1 116 ? 5.134 -16.296 25.375 1.00 12.69 108 PHE A C 1
ATOM 827 O O . PHE A 1 116 ? 4.634 -16.072 24.268 1.00 11.76 108 PHE A O 1
ATOM 835 N N . SER A 1 117 ? 6.454 -16.366 25.587 1.00 10.09 109 SER A N 1
ATOM 836 C CA . SER A 1 117 ? 7.423 -16.302 24.495 1.00 8.89 109 SER A CA 1
ATOM 837 C C . SER A 1 117 ? 8.266 -17.560 24.347 1.00 15.01 109 SER A C 1
ATOM 838 O O . SER A 1 117 ? 8.410 -18.073 23.227 1.00 12.09 109 SER A O 1
ATOM 841 N N . PHE A 1 118 ? 8.840 -18.093 25.422 1.00 10.19 110 PHE A N 1
ATOM 842 C CA . PHE A 1 118 ? 9.697 -19.264 25.280 1.00 9.18 110 PHE A CA 1
ATOM 843 C C . PHE A 1 118 ? 9.180 -20.442 26.095 1.00 11.81 110 PHE A C 1
ATOM 844 O O . PHE A 1 118 ? 8.661 -20.265 27.197 1.00 11.87 110 PHE A O 1
ATOM 852 N N . ALA A 1 119 ? 9.304 -21.638 25.520 1.00 14.04 111 ALA A N 1
ATOM 853 C CA . ALA A 1 119 ? 9.162 -22.892 26.246 1.00 15.30 111 ALA A CA 1
ATOM 854 C C . ALA A 1 119 ? 10.078 -23.920 25.603 1.00 16.76 111 ALA A C 1
ATOM 855 O O . ALA A 1 119 ? 10.441 -23.812 24.424 1.00 16.63 111 ALA A O 1
ATOM 857 N N . GLY A 1 120 ? 10.453 -24.920 26.399 1.00 15.70 112 GLY A N 1
ATOM 858 C CA . GLY A 1 120 ? 11.381 -25.943 25.970 1.00 19.30 112 GLY A CA 1
ATOM 859 C C . GLY A 1 120 ? 10.848 -26.768 24.814 1.00 17.10 112 GLY A C 1
ATOM 860 O O . GLY A 1 120 ? 9.662 -27.103 24.748 1.00 18.92 112 GLY A O 1
ATOM 861 N N . PRO A 1 121 ? 11.735 -27.125 23.881 1.00 18.01 113 PRO A N 1
ATOM 862 C CA . PRO A 1 121 ? 11.296 -27.814 22.658 1.00 17.61 113 PRO A CA 1
ATOM 863 C C . PRO A 1 121 ? 10.943 -29.281 22.833 1.00 21.15 113 PRO A C 1
ATOM 864 O O . PRO A 1 121 ? 10.359 -29.868 21.910 1.00 17.13 113 PRO A O 1
ATOM 868 N N . GLN A 1 122 ? 11.301 -29.913 23.951 1.00 16.71 114 GLN A N 1
ATOM 869 C CA . GLN A 1 122 ? 11.055 -31.340 24.101 1.00 18.11 114 GLN A CA 1
ATOM 870 C C . GLN A 1 122 ? 9.854 -31.658 24.979 1.00 17.27 114 GLN A C 1
ATOM 871 O O . GLN A 1 122 ? 9.426 -32.817 25.014 1.00 19.77 114 GLN A O 1
ATOM 877 N N . SER A 1 123 ? 9.282 -30.665 25.642 1.00 15.49 115 SER A N 1
ATOM 878 C CA . SER A 1 123 ? 8.212 -30.909 26.601 1.00 14.97 115 SER A CA 1
ATOM 879 C C . SER A 1 123 ? 6.860 -31.063 25.908 1.00 19.61 115 SER A C 1
ATOM 880 O O . SER A 1 123 ? 6.507 -30.277 25.020 1.00 14.02 115 SER A O 1
ATOM 883 N N . LEU A 1 124 ? 6.103 -32.078 26.320 1.00 16.54 116 LEU A N 1
ATOM 884 C CA . LEU A 1 124 ? 4.747 -32.298 25.833 1.00 15.71 116 LEU A CA 1
ATOM 885 C C . LEU A 1 124 ? 3.694 -31.692 26.743 1.00 17.80 116 LEU A C 1
ATOM 886 O O . LEU A 1 124 ? 2.502 -31.799 26.442 1.00 16.97 116 LEU A O 1
ATOM 891 N N . ARG A 1 125 ? 4.109 -31.054 27.838 1.00 17.06 117 ARG A N 1
ATOM 892 C CA . ARG A 1 125 ? 3.168 -30.688 28.894 1.00 19.65 117 ARG A CA 1
ATOM 893 C C . ARG A 1 125 ? 2.169 -29.624 28.443 1.00 15.14 117 ARG A C 1
ATOM 894 O O . ARG A 1 125 ? 0.979 -29.732 28.747 1.00 15.96 117 ARG A O 1
ATOM 902 N N . ILE A 1 126 ? 2.625 -28.572 27.748 1.00 15.97 118 ILE A N 1
ATOM 903 C CA . ILE A 1 126 ? 1.697 -27.517 27.326 1.00 15.68 118 ILE A CA 1
ATOM 904 C C . ILE A 1 126 ? 0.662 -28.081 26.355 1.00 15.00 118 ILE A C 1
ATOM 905 O O . ILE A 1 126 ? -0.542 -27.835 26.491 1.00 18.69 118 ILE A O 1
ATOM 910 N N . SER A 1 127 ? 1.118 -28.856 25.364 1.00 12.66 119 SER A N 1
ATOM 911 C CA . SER A 1 127 ? 0.193 -29.513 24.443 1.00 17.28 119 SER A CA 1
ATOM 912 C C . SER A 1 127 ? -0.801 -30.391 25.188 1.00 18.12 119 SER A C 1
ATOM 913 O O . SER A 1 127 ? -1.984 -30.438 24.834 1.00 22.78 119 SER A O 1
ATOM 916 N N . GLN A 1 128 ? -0.337 -31.105 26.216 1.00 17.11 120 GLN A N 1
ATOM 917 C CA . GLN A 1 128 ? -1.238 -31.998 26.943 1.00 21.53 120 GLN A CA 1
ATOM 918 C C . GLN A 1 128 ? -2.245 -31.204 27.770 1.00 17.58 120 GLN A C 1
ATOM 919 O O . GLN A 1 128 ? -3.413 -31.599 27.875 1.00 21.75 120 GLN A O 1
ATOM 925 N N . LEU A 1 129 ? -1.820 -30.080 28.357 1.00 15.58 121 LEU A N 1
ATOM 926 C CA . LEU A 1 129 ? -2.762 -29.259 29.121 1.00 20.07 121 LEU A CA 1
ATOM 927 C C . LEU A 1 129 ? -3.802 -28.619 28.210 1.00 17.40 121 LEU A C 1
ATOM 928 O O . LEU A 1 129 ? -4.970 -28.477 28.593 1.00 22.28 121 LEU A O 1
ATOM 933 N N . ILE A 1 130 ? -3.403 -28.230 27.000 1.00 17.84 122 ILE A N 1
ATOM 934 C CA . ILE A 1 130 ? -4.370 -27.729 26.024 1.00 21.85 122 ILE A CA 1
ATOM 935 C C . ILE A 1 130 ? -5.373 -28.820 25.660 1.00 22.88 122 ILE A C 1
ATOM 936 O O . ILE A 1 130 ? -6.590 -28.599 25.664 1.00 25.97 122 ILE A O 1
ATOM 941 N N . GLU A 1 131 ? -4.872 -30.015 25.330 1.00 22.69 123 GLU A N 1
ATOM 942 C CA . GLU A 1 131 ? -5.762 -31.118 24.979 1.00 22.09 123 GLU A CA 1
ATOM 943 C C . GLU A 1 131 ? -6.715 -31.450 26.116 1.00 25.78 123 GLU A C 1
ATOM 944 O O . GLU A 1 131 ? -7.856 -31.857 25.868 1.00 28.74 123 GLU A O 1
ATOM 950 N N . ASP A 1 132 ? -6.275 -31.284 27.361 1.00 23.64 124 ASP A N 1
ATOM 951 C CA . ASP A 1 132 ? -7.116 -31.565 28.517 1.00 27.43 124 ASP A CA 1
ATOM 952 C C . ASP A 1 132 ? -7.994 -30.387 28.914 1.00 24.58 124 ASP A C 1
ATOM 953 O O . ASP A 1 132 ? -8.739 -30.498 29.892 1.00 25.51 124 ASP A O 1
ATOM 958 N N . GLY A 1 133 ? -7.933 -29.273 28.186 1.00 23.93 125 GLY A N 1
ATOM 959 C CA . GLY A 1 133 ? -8.804 -28.150 28.470 1.00 25.00 125 GLY A CA 1
ATOM 960 C C . GLY A 1 133 ? -8.424 -27.313 29.672 1.00 31.57 125 GLY A C 1
ATOM 961 O O . GLY A 1 133 ? -9.238 -26.496 30.117 1.00 34.70 125 GLY A O 1
ATOM 962 N N . LEU A 1 134 ? -7.215 -27.474 30.205 1.00 22.53 126 LEU A N 1
ATOM 963 C CA . LEU A 1 134 ? -6.783 -26.739 31.386 1.00 19.65 126 LEU A CA 1
ATOM 964 C C . LEU A 1 134 ? -5.928 -25.523 31.063 1.00 18.84 126 LEU A C 1
ATOM 965 O O . LEU A 1 134 ? -5.677 -24.702 31.954 1.00 22.92 126 LEU A O 1
ATOM 970 N N . LEU A 1 135 ? -5.493 -25.373 29.817 1.00 15.06 127 LEU A N 1
ATOM 971 C CA . LEU A 1 135 ? -4.634 -24.267 29.423 1.00 14.63 127 LEU A CA 1
ATOM 972 C C . LEU A 1 135 ? -5.163 -23.713 28.112 1.00 14.21 127 LEU A C 1
ATOM 973 O O . LEU A 1 135 ? -5.366 -24.470 27.159 1.00 16.45 127 LEU A O 1
ATOM 978 N N . GLU A 1 136 ? -5.412 -22.406 28.076 1.00 15.62 128 GLU A N 1
ATOM 979 C CA . GLU A 1 136 ? -5.907 -21.713 26.886 1.00 13.76 128 GLU A CA 1
ATOM 980 C C . GLU A 1 136 ? -4.805 -20.770 26.418 1.00 17.46 128 GLU A C 1
ATOM 981 O O . GLU A 1 136 ? -4.507 -19.786 27.101 1.00 20.03 128 GLU A O 1
ATOM 987 N N . ILE A 1 137 ? -4.196 -21.074 25.267 1.00 17.06 129 ILE A N 1
ATOM 988 C CA . ILE A 1 137 ? -3.153 -20.213 24.724 1.00 16.47 129 ILE A CA 1
ATOM 989 C C . ILE A 1 137 ? -3.775 -18.939 24.173 1.00 18.44 129 ILE A C 1
ATOM 990 O O . ILE A 1 137 ? -4.772 -18.980 23.441 1.00 19.50 129 ILE A O 1
ATOM 995 N N . GLY A 1 138 ? -3.202 -17.798 24.545 1.00 14.54 130 GLY A N 1
ATOM 996 C CA . GLY A 1 138 ? -3.453 -16.566 23.820 1.00 16.70 130 GLY A CA 1
ATOM 997 C C . GLY A 1 138 ? -2.648 -16.556 22.540 1.00 13.84 130 GLY A C 1
ATOM 998 O O . GLY A 1 138 ? -3.185 -16.791 21.451 1.00 18.08 130 GLY A O 1
ATOM 999 N N . ALA A 1 139 ? -1.343 -16.322 22.659 1.00 14.52 131 ALA A N 1
ATOM 1000 C CA . ALA A 1 139 ? -0.449 -16.409 21.516 1.00 16.68 131 ALA A CA 1
ATOM 1001 C C . ALA A 1 139 ? 0.957 -16.648 22.027 1.00 10.24 131 ALA A C 1
ATOM 1002 O O . ALA A 1 139 ? 1.271 -16.374 23.193 1.00 13.17 131 ALA A O 1
ATOM 1004 N N . ILE A 1 140 ? 1.796 -17.157 21.136 1.00 13.22 132 ILE A N 1
ATOM 1005 C CA . ILE A 1 140 ? 3.231 -17.264 21.369 1.00 14.73 132 ILE A CA 1
ATOM 1006 C C . ILE A 1 140 ? 3.912 -16.063 20.728 1.00 16.49 132 ILE A C 1
ATOM 1007 O O . ILE A 1 140 ? 3.636 -15.733 19.572 1.00 13.13 132 ILE A O 1
ATOM 1012 N N . HIS A 1 141 ? 4.802 -15.415 21.475 1.00 8.98 133 HIS A N 1
ATOM 1013 C CA . HIS A 1 141 ? 5.401 -14.138 21.113 1.00 8.65 133 HIS A CA 1
ATOM 1014 C C . HIS A 1 141 ? 6.915 -14.266 21.024 1.00 14.71 133 HIS A C 1
ATOM 1015 O O . HIS A 1 141 ? 7.499 -15.209 21.545 1.00 13.16 133 HIS A O 1
ATOM 1022 N N . THR A 1 142 ? 7.561 -13.278 20.414 1.00 9.66 134 THR A N 1
ATOM 1023 C CA . THR A 1 142 ? 8.974 -13.066 20.722 1.00 7.86 134 THR A CA 1
ATOM 1024 C C . THR A 1 142 ? 9.056 -12.111 21.921 1.00 10.57 134 THR A C 1
ATOM 1025 O O . THR A 1 142 ? 8.098 -11.417 22.234 1.00 10.03 134 THR A O 1
ATOM 1029 N N . TYR A 1 143 ? 10.184 -12.137 22.639 1.00 10.46 135 TYR A N 1
ATOM 1030 C CA . TYR A 1 143 ? 10.252 -11.485 23.953 1.00 8.33 135 TYR A CA 1
ATOM 1031 C C . TYR A 1 143 ? 9.771 -10.036 23.925 1.00 9.71 135 TYR A C 1
ATOM 1032 O O . TYR A 1 143 ? 8.858 -9.656 24.666 1.00 8.49 135 TYR A O 1
ATOM 1041 N N . ILE A 1 144 ? 10.411 -9.191 23.113 1.00 13.31 136 ILE A N 1
ATOM 1042 C CA . ILE A 1 144 ? 10.067 -7.777 23.216 1.00 8.74 136 ILE A CA 1
ATOM 1043 C C . ILE A 1 144 ? 8.704 -7.477 22.615 1.00 9.61 136 ILE A C 1
ATOM 1044 O O . ILE A 1 144 ? 8.119 -6.442 22.939 1.00 9.03 136 ILE A O 1
ATOM 1049 N N . GLU A 1 145 ? 8.174 -8.359 21.759 1.00 10.69 137 GLU A N 1
ATOM 1050 C CA . GLU A 1 145 ? 6.765 -8.263 21.372 1.00 9.94 137 GLU A CA 1
ATOM 1051 C C . GLU A 1 145 ? 5.851 -8.451 22.578 1.00 11.35 137 GLU A C 1
ATOM 1052 O O . GLU A 1 145 ? 4.883 -7.699 22.769 1.00 10.12 137 GLU A O 1
ATOM 1058 N N . LEU A 1 146 ? 6.146 -9.448 23.413 1.00 8.53 138 LEU A N 1
ATOM 1059 C CA . LEU A 1 146 ? 5.334 -9.658 24.605 1.00 7.54 138 LEU A CA 1
ATOM 1060 C C . LEU A 1 146 ? 5.454 -8.463 25.551 1.00 10.15 138 LEU A C 1
ATOM 1061 O O . LEU A 1 146 ? 4.443 -7.992 26.085 1.00 8.92 138 LEU A O 1
ATOM 1066 N N . TYR A 1 147 ? 6.675 -7.940 25.762 1.00 7.14 139 TYR A N 1
ATOM 1067 C CA . TYR A 1 147 ? 6.798 -6.761 26.628 1.00 7.00 139 TYR A CA 1
ATOM 1068 C C . TYR A 1 147 ? 5.948 -5.610 26.107 1.00 10.58 139 TYR A C 1
ATOM 1069 O O . TYR A 1 147 ? 5.388 -4.830 26.890 1.00 11.39 139 TYR A O 1
ATOM 1078 N N . SER A 1 148 ? 5.893 -5.452 24.785 1.00 10.06 140 SER A N 1
ATOM 1079 C CA A SER A 1 148 ? 5.208 -4.303 24.205 0.52 9.14 140 SER A CA 1
ATOM 1080 C CA B SER A 1 148 ? 5.200 -4.312 24.193 0.48 9.18 140 SER A CA 1
ATOM 1081 C C . SER A 1 148 ? 3.706 -4.356 24.444 1.00 8.58 140 SER A C 1
ATOM 1082 O O . SER A 1 148 ? 3.069 -3.306 24.532 1.00 8.25 140 SER A O 1
ATOM 1087 N N . ARG A 1 149 ? 3.131 -5.554 24.547 1.00 8.47 141 ARG A N 1
ATOM 1088 C CA . ARG A 1 149 ? 1.698 -5.662 24.782 1.00 10.03 141 ARG A CA 1
ATOM 1089 C C . ARG A 1 149 ? 1.307 -5.237 26.184 1.00 9.15 141 ARG A C 1
ATOM 1090 O O . ARG A 1 149 ? 0.121 -4.968 26.422 1.00 8.73 141 ARG A O 1
ATOM 1098 N N . LEU A 1 150 ? 2.275 -5.150 27.106 1.00 7.93 142 LEU A N 1
ATOM 1099 C CA . LEU A 1 150 ? 2.002 -4.742 28.480 1.00 9.42 142 LEU A CA 1
ATOM 1100 C C . LEU A 1 150 ? 1.542 -3.289 28.612 1.00 9.72 142 LEU A C 1
ATOM 1101 O O . LEU A 1 150 ? 1.087 -2.912 29.699 1.00 8.94 142 LEU A O 1
ATOM 1106 N N . VAL A 1 151 ? 1.670 -2.457 27.576 1.00 10.80 143 VAL A N 1
ATOM 1107 C CA . VAL A 1 151 ? 1.123 -1.098 27.633 1.00 8.60 143 VAL A CA 1
ATOM 1108 C C . VAL A 1 151 ? -0.025 -0.914 26.647 1.00 12.94 143 VAL A C 1
ATOM 1109 O O . VAL A 1 151 ? -0.481 0.217 26.434 1.00 12.62 143 VAL A O 1
ATOM 1113 N N . VAL A 1 152 ? -0.530 -2.003 26.058 1.00 9.09 144 VAL A N 1
ATOM 1114 C CA . VAL A 1 152 ? -1.592 -1.888 25.059 1.00 13.24 144 VAL A CA 1
ATOM 1115 C C . VAL A 1 152 ? -2.770 -2.766 25.464 1.00 9.81 144 VAL A C 1
ATOM 1116 O O . VAL A 1 152 ? -3.753 -2.268 26.025 1.00 12.53 144 VAL A O 1
ATOM 1120 N N . ASP A 1 153 ? -2.691 -4.080 25.205 1.00 10.03 145 ASP A N 1
ATOM 1121 C CA . ASP A 1 153 ? -3.830 -4.965 25.444 1.00 12.34 145 ASP A CA 1
ATOM 1122 C C . ASP A 1 153 ? -3.548 -6.093 26.430 1.00 13.67 145 ASP A C 1
ATOM 1123 O O . ASP A 1 153 ? -4.431 -6.933 26.642 1.00 18.64 145 ASP A O 1
ATOM 1128 N N . LEU A 1 154 ? -2.357 -6.143 27.028 1.00 14.07 146 LEU A N 1
ATOM 1129 C CA . LEU A 1 154 ? -2.054 -7.070 28.113 1.00 12.37 146 LEU A CA 1
ATOM 1130 C C . LEU A 1 154 ? -1.529 -6.298 29.314 1.00 12.50 146 LEU A C 1
ATOM 1131 O O . LEU A 1 154 ? -0.503 -6.641 29.899 1.00 11.25 146 LEU A O 1
ATOM 1136 N N . ILE A 1 155 ? -2.220 -5.225 29.695 1.00 13.02 147 ILE A N 1
ATOM 1137 C CA . ILE A 1 155 ? -1.713 -4.380 30.778 1.00 9.37 147 ILE A CA 1
ATOM 1138 C C . ILE A 1 155 ? -1.782 -5.196 32.063 1.00 13.09 147 ILE A C 1
ATOM 1139 O O . ILE A 1 155 ? -2.863 -5.690 32.423 1.00 14.56 147 ILE A O 1
ATOM 1144 N N . PRO A 1 156 ? -0.668 -5.389 32.767 1.00 12.46 148 PRO A N 1
ATOM 1145 C CA . PRO A 1 156 ? -0.648 -6.383 33.846 1.00 11.16 148 PRO A CA 1
ATOM 1146 C C . PRO A 1 156 ? -1.254 -5.836 35.127 1.00 13.25 148 PRO A C 1
ATOM 1147 O O . PRO A 1 156 ? -1.063 -4.670 35.488 1.00 14.50 148 PRO A O 1
ATOM 1151 N N . ASN A 1 157 ? -2.008 -6.696 35.808 1.00 13.36 149 ASN A N 1
ATOM 1152 C CA . ASN A 1 157 ? -2.567 -6.366 37.120 1.00 10.68 149 ASN A CA 1
ATOM 1153 C C . ASN A 1 157 ? -1.604 -6.651 38.258 1.00 10.42 149 ASN A C 1
ATOM 1154 O O . ASN A 1 157 ? -1.665 -5.977 39.302 1.00 13.70 149 ASN A O 1
ATOM 1159 N N . VAL A 1 158 ? -0.738 -7.652 38.086 1.00 10.67 150 VAL A N 1
ATOM 1160 C CA . VAL A 1 158 ? 0.205 -8.104 39.102 1.00 10.24 150 VAL A CA 1
ATOM 1161 C C . VAL A 1 158 ? 1.500 -8.466 38.388 1.00 11.94 150 VAL A C 1
ATOM 1162 O O . VAL A 1 158 ? 1.478 -9.071 37.311 1.00 10.97 150 VAL A O 1
ATOM 1166 N N . VAL A 1 159 ? 2.625 -8.089 38.976 1.00 9.19 151 VAL A N 1
ATOM 1167 C CA . VAL A 1 159 ? 3.931 -8.528 38.495 1.00 9.85 151 VAL A CA 1
ATOM 1168 C C . VAL A 1 159 ? 4.681 -9.179 39.649 1.00 13.36 151 VAL A C 1
ATOM 1169 O O . VAL A 1 159 ? 4.824 -8.576 40.721 1.00 11.33 151 VAL A O 1
ATOM 1173 N N . LEU A 1 160 ? 5.163 -10.405 39.418 1.00 9.26 152 LEU A N 1
ATOM 1174 C CA . LEU A 1 160 ? 5.907 -11.212 40.392 1.00 9.25 152 LEU A CA 1
ATOM 1175 C C . LEU A 1 160 ? 7.325 -11.370 39.854 1.00 11.57 152 LEU A C 1
ATOM 1176 O O . LEU A 1 160 ? 7.549 -12.083 38.866 1.00 11.45 152 LEU A O 1
ATOM 1181 N N . SER A 1 161 ? 8.283 -10.693 40.490 1.00 11.82 153 SER A N 1
ATOM 1182 C CA A SER A 1 161 ? 9.635 -10.571 39.961 0.52 9.19 153 SER A CA 1
ATOM 1183 C CA B SER A 1 161 ? 9.630 -10.539 39.966 0.48 9.69 153 SER A CA 1
ATOM 1184 C C . SER A 1 161 ? 10.648 -10.935 41.034 1.00 10.37 153 SER A C 1
ATOM 1185 O O . SER A 1 161 ? 10.307 -11.160 42.195 1.00 10.94 153 SER A O 1
ATOM 1190 N N . ALA A 1 162 ? 11.920 -11.002 40.635 1.00 8.02 154 ALA A N 1
ATOM 1191 C CA . ALA A 1 162 ? 13.000 -11.372 41.544 1.00 14.60 154 ALA A CA 1
ATOM 1192 C C . ALA A 1 162 ? 14.199 -10.442 41.413 1.00 14.07 154 ALA A C 1
ATOM 1193 O O . ALA A 1 162 ? 14.506 -9.948 40.323 1.00 14.65 154 ALA A O 1
ATOM 1195 N N . GLY A 1 163 ? 14.912 -10.256 42.535 1.00 12.05 155 GLY A N 1
ATOM 1196 C CA . GLY A 1 163 ? 16.149 -9.503 42.544 1.00 11.78 155 GLY A CA 1
ATOM 1197 C C . GLY A 1 163 ? 17.110 -10.033 43.595 1.00 12.91 155 GLY A C 1
ATOM 1198 O O . GLY A 1 163 ? 16.789 -10.937 44.367 1.00 11.85 155 GLY A O 1
ATOM 1199 N N . PHE A 1 164 ? 18.316 -9.459 43.608 1.00 12.69 156 PHE A N 1
ATOM 1200 C CA . PHE A 1 164 ? 19.322 -9.866 44.587 1.00 13.91 156 PHE A CA 1
ATOM 1201 C C . PHE A 1 164 ? 19.030 -9.277 45.957 1.00 17.05 156 PHE A C 1
ATOM 1202 O O . PHE A 1 164 ? 19.109 -9.976 46.974 1.00 13.85 156 PHE A O 1
ATOM 1210 N N . MET A 1 165 ? 18.714 -7.985 46.007 1.00 11.64 157 MET A N 1
ATOM 1211 C CA . MET A 1 165 ? 18.667 -7.288 47.285 1.00 14.10 157 MET A CA 1
ATOM 1212 C C . MET A 1 165 ? 17.607 -6.199 47.233 1.00 15.24 157 MET A C 1
ATOM 1213 O O . MET A 1 165 ? 17.375 -5.592 46.183 1.00 14.65 157 MET A O 1
ATOM 1218 N N . ALA A 1 166 ? 16.935 -5.989 48.359 1.00 15.03 158 ALA A N 1
ATOM 1219 C CA . ALA A 1 166 ? 16.041 -4.854 48.522 1.00 13.04 158 ALA A CA 1
ATOM 1220 C C . ALA A 1 166 ? 16.352 -4.165 49.838 1.00 13.65 158 ALA A C 1
ATOM 1221 O O . ALA A 1 166 ? 16.810 -4.797 50.794 1.00 12.54 158 ALA A O 1
ATOM 1223 N N . ASP A 1 167 ? 16.102 -2.861 49.877 1.00 13.91 159 ASP A N 1
ATOM 1224 C CA . ASP A 1 167 ? 16.067 -2.164 51.151 1.00 12.38 159 ASP A CA 1
ATOM 1225 C C . ASP A 1 167 ? 14.617 -2.161 51.643 1.00 16.96 159 ASP A C 1
ATOM 1226 O O . ASP A 1 167 ? 13.730 -2.724 51.001 1.00 15.14 159 ASP A O 1
ATOM 1231 N N . ARG A 1 168 ? 14.359 -1.502 52.771 1.00 18.76 160 ARG A N 1
ATOM 1232 C CA . ARG A 1 168 ? 13.020 -1.553 53.348 1.00 18.57 160 ARG A CA 1
ATOM 1233 C C . ARG A 1 168 ? 12.055 -0.556 52.717 1.00 23.10 160 ARG A C 1
ATOM 1234 O O . ARG A 1 168 ? 10.881 -0.513 53.107 1.00 26.01 160 ARG A O 1
ATOM 1242 N N . GLN A 1 169 ? 12.509 0.224 51.746 1.00 21.28 161 GLN A N 1
ATOM 1243 C CA . GLN A 1 169 ? 11.611 1.052 50.957 1.00 20.62 161 GLN A CA 1
ATOM 1244 C C . GLN A 1 169 ? 11.126 0.350 49.695 1.00 16.16 161 GLN A C 1
ATOM 1245 O O . GLN A 1 169 ? 10.157 0.809 49.083 1.00 16.74 161 GLN A O 1
ATOM 1251 N N . GLY A 1 170 ? 11.778 -0.736 49.290 1.00 14.31 162 GLY A N 1
ATOM 1252 C CA . GLY A 1 170 ? 11.452 -1.408 48.049 1.00 15.37 162 GLY A CA 1
ATOM 1253 C C . GLY A 1 170 ? 12.346 -1.084 46.871 1.00 12.68 162 GLY A C 1
ATOM 1254 O O . GLY A 1 170 ? 12.038 -1.509 45.755 1.00 13.11 162 GLY A O 1
ATOM 1255 N N . ASN A 1 171 ? 13.424 -0.325 47.070 1.00 13.05 163 ASN A N 1
ATOM 1256 C CA . ASN A 1 171 ? 14.462 -0.236 46.045 1.00 12.81 163 ASN A CA 1
ATOM 1257 C C . ASN A 1 171 ? 15.076 -1.616 45.813 1.00 10.03 163 ASN A C 1
ATOM 1258 O O . ASN A 1 171 ? 15.389 -2.326 46.768 1.00 12.29 163 ASN A O 1
ATOM 1263 N N . ILE A 1 172 ? 15.268 -1.996 44.543 1.00 11.01 164 ILE A N 1
ATOM 1264 C CA . ILE A 1 172 ? 15.737 -3.332 44.203 1.00 15.29 164 ILE A CA 1
ATOM 1265 C C . ILE A 1 172 ? 17.076 -3.237 43.492 1.00 14.21 164 ILE A C 1
ATOM 1266 O O . ILE A 1 172 ? 17.250 -2.437 42.567 1.00 11.63 164 ILE A O 1
ATOM 1271 N N . TYR A 1 173 ? 18.003 -4.092 43.894 1.00 10.16 165 TYR A N 1
ATOM 1272 C CA . TYR A 1 173 ? 19.213 -4.364 43.127 1.00 9.27 165 TYR A CA 1
ATOM 1273 C C . TYR A 1 173 ? 19.015 -5.677 42.377 1.00 11.35 165 TYR A C 1
ATOM 1274 O O . TYR A 1 173 ? 18.804 -6.721 43.006 1.00 13.48 165 TYR A O 1
ATOM 1283 N N . THR A 1 174 ? 19.029 -5.619 41.036 1.00 8.49 166 THR A N 1
ATOM 1284 C CA . THR A 1 174 ? 18.933 -6.818 40.206 1.00 8.52 166 THR A CA 1
ATOM 1285 C C . THR A 1 174 ? 20.247 -7.201 39.520 1.00 13.52 166 THR A C 1
ATOM 1286 O O . THR A 1 174 ? 20.403 -8.362 39.117 1.00 13.12 166 THR A O 1
ATOM 1290 N N . GLY A 1 175 ? 21.174 -6.255 39.350 1.00 11.71 167 GLY A N 1
ATOM 1291 C CA . GLY A 1 175 ? 22.548 -6.560 38.998 1.00 14.34 167 GLY A CA 1
ATOM 1292 C C . GLY A 1 175 ? 22.725 -7.251 37.657 1.00 11.72 167 GLY A C 1
ATOM 1293 O O . GLY A 1 175 ? 22.045 -6.937 36.668 1.00 14.60 167 GLY A O 1
ATOM 1294 N N . PRO A 1 176 ? 23.653 -8.212 37.600 1.00 9.37 168 PRO A N 1
ATOM 1295 C CA . PRO A 1 176 ? 23.872 -8.943 36.337 1.00 9.06 168 PRO A CA 1
ATOM 1296 C C . PRO A 1 176 ? 22.624 -9.627 35.814 1.00 9.13 168 PRO A C 1
ATOM 1297 O O . PRO A 1 176 ? 22.510 -9.835 34.603 1.00 8.82 168 PRO A O 1
ATOM 1301 N N . SER A 1 177 ? 21.663 -9.957 36.678 1.00 11.41 169 SER A N 1
ATOM 1302 C CA . SER A 1 177 ? 20.461 -10.654 36.240 1.00 8.90 169 SER A CA 1
ATOM 1303 C C . SER A 1 177 ? 19.255 -9.729 36.135 1.00 9.62 169 SER A C 1
ATOM 1304 O O . SER A 1 177 ? 18.116 -10.163 36.357 1.00 12.42 169 SER A O 1
ATOM 1307 N N . THR A 1 178 ? 19.491 -8.455 35.811 1.00 9.95 170 THR A N 1
ATOM 1308 C CA . THR A 1 178 ? 18.404 -7.514 35.568 1.00 10.72 170 THR A CA 1
ATOM 1309 C C . THR A 1 178 ? 17.433 -8.053 34.514 1.00 11.63 170 THR A C 1
ATOM 1310 O O . THR A 1 178 ? 16.215 -8.069 34.729 1.00 8.78 170 THR A O 1
ATOM 1314 N N . GLU A 1 179 ? 17.961 -8.536 33.380 1.00 7.29 171 GLU A N 1
ATOM 1315 C CA . GLU A 1 179 ? 17.155 -9.214 32.362 1.00 8.42 171 GLU A CA 1
ATOM 1316 C C . GLU A 1 179 ? 15.891 -8.445 31.982 1.00 8.04 171 GLU A C 1
ATOM 1317 O O . GLU A 1 179 ? 15.978 -7.279 31.564 1.00 8.32 171 GLU A O 1
ATOM 1323 N N . ASP A 1 180 ? 14.718 -9.102 32.106 1.00 7.88 172 ASP A N 1
ATOM 1324 C CA . ASP A 1 180 ? 13.438 -8.522 31.701 1.00 14.50 172 ASP A CA 1
ATOM 1325 C C . ASP A 1 180 ? 12.838 -7.592 32.743 1.00 10.27 172 ASP A C 1
ATOM 1326 O O . ASP A 1 180 ? 11.871 -6.892 32.426 1.00 11.05 172 ASP A O 1
ATOM 1331 N N . SER A 1 181 ? 13.351 -7.580 33.971 1.00 8.77 173 SER A N 1
ATOM 1332 C CA . SER A 1 181 ? 12.570 -7.004 35.069 1.00 9.94 173 SER A CA 1
ATOM 1333 C C . SER A 1 181 ? 12.134 -5.560 34.833 1.00 10.29 173 SER A C 1
ATOM 1334 O O . SER A 1 181 ? 10.956 -5.249 35.086 1.00 10.59 173 SER A O 1
ATOM 1337 N N . PRO A 1 182 ? 12.983 -4.640 34.356 1.00 9.11 174 PRO A N 1
ATOM 1338 C CA . PRO A 1 182 ? 12.499 -3.257 34.184 1.00 16.03 174 PRO A CA 1
ATOM 1339 C C . PRO A 1 182 ? 11.371 -3.149 33.171 1.00 13.63 174 PRO A C 1
ATOM 1340 O O . PRO A 1 182 ? 10.456 -2.339 33.352 1.00 12.45 174 PRO A O 1
ATOM 1344 N N . ALA A 1 183 ? 11.396 -3.970 32.118 1.00 8.78 175 ALA A N 1
ATOM 1345 C CA . ALA A 1 183 ? 10.356 -3.907 31.096 1.00 10.66 175 ALA A CA 1
ATOM 1346 C C . ALA A 1 183 ? 9.046 -4.492 31.600 1.00 8.88 175 ALA A C 1
ATOM 1347 O O . ALA A 1 183 ? 7.976 -4.078 31.148 1.00 12.48 175 ALA A O 1
ATOM 1349 N N . LEU A 1 184 ? 9.114 -5.468 32.512 1.00 9.31 176 LEU A N 1
ATOM 1350 C CA . LEU A 1 184 ? 7.901 -6.088 33.044 1.00 8.46 176 LEU A CA 1
ATOM 1351 C C . LEU A 1 184 ? 7.275 -5.243 34.147 1.00 11.07 176 LEU A C 1
ATOM 1352 O O . LEU A 1 184 ? 6.044 -5.216 34.295 1.00 10.50 176 LEU A O 1
ATOM 1357 N N . ILE A 1 185 ? 8.104 -4.589 34.971 1.00 7.74 177 ILE A N 1
ATOM 1358 C CA . ILE A 1 185 ? 7.579 -3.888 36.140 1.00 9.10 177 ILE A CA 1
ATOM 1359 C C . ILE A 1 185 ? 6.970 -2.548 35.764 1.00 9.46 177 ILE A C 1
ATOM 1360 O O . ILE A 1 185 ? 5.900 -2.191 36.270 1.00 10.34 177 ILE A O 1
ATOM 1365 N N . GLU A 1 186 ? 7.639 -1.772 34.899 1.00 8.45 178 GLU A N 1
ATOM 1366 C CA . GLU A 1 186 ? 7.162 -0.417 34.619 1.00 8.99 178 GLU A CA 1
ATOM 1367 C C . GLU A 1 186 ? 5.696 -0.364 34.204 1.00 10.52 178 GLU A C 1
ATOM 1368 O O . GLU A 1 186 ? 4.967 0.487 34.731 1.00 10.43 178 GLU A O 1
ATOM 1374 N N . PRO A 1 187 ? 5.194 -1.218 33.298 1.00 9.68 179 PRO A N 1
ATOM 1375 C CA . PRO A 1 187 ? 3.768 -1.111 32.927 1.00 9.70 179 PRO A CA 1
ATOM 1376 C C . PRO A 1 187 ? 2.811 -1.229 34.102 1.00 13.17 179 PRO A C 1
ATOM 1377 O O . PRO A 1 187 ? 1.794 -0.522 34.146 1.00 12.65 179 PRO A O 1
ATOM 1381 N N . ALA A 1 188 ? 3.116 -2.097 35.068 1.00 9.15 180 ALA A N 1
ATOM 1382 C CA . ALA A 1 188 ? 2.277 -2.249 36.256 1.00 9.47 180 ALA A CA 1
ATOM 1383 C C . ALA A 1 188 ? 2.462 -1.099 37.234 1.00 11.55 180 ALA A C 1
ATOM 1384 O O . ALA A 1 188 ? 1.495 -0.630 37.850 1.00 12.50 180 ALA A O 1
ATOM 1386 N N . ALA A 1 189 ? 3.704 -0.658 37.405 1.00 9.04 181 ALA A N 1
ATOM 1387 C CA . ALA A 1 189 ? 3.993 0.387 38.372 1.00 9.68 181 ALA A CA 1
ATOM 1388 C C . ALA A 1 189 ? 3.266 1.675 38.016 1.00 12.46 181 ALA A C 1
ATOM 1389 O O . ALA A 1 189 ? 2.964 2.482 38.901 1.00 12.59 181 ALA A O 1
ATOM 1391 N N . PHE A 1 190 ? 2.965 1.886 36.733 1.00 10.05 182 PHE A N 1
ATOM 1392 C CA . PHE A 1 190 ? 2.320 3.120 36.307 1.00 11.91 182 PHE A CA 1
ATOM 1393 C C . PHE A 1 190 ? 0.889 2.905 35.822 1.00 13.84 182 PHE A C 1
ATOM 1394 O O . PHE A 1 190 ? 0.352 3.732 35.081 1.00 16.71 182 PHE A O 1
ATOM 1402 N N . SER A 1 191 ? 0.249 1.826 36.250 1.00 10.12 183 SER A N 1
ATOM 1403 C CA . SER A 1 191 ? -1.166 1.635 35.949 1.00 9.75 183 SER A CA 1
ATOM 1404 C C . SER A 1 191 ? -1.921 1.131 37.173 1.00 15.56 183 SER A C 1
ATOM 1405 O O . SER A 1 191 ? -2.992 0.539 37.020 1.00 14.61 183 SER A O 1
ATOM 1408 N N . ASP A 1 192 ? -1.374 1.336 38.376 1.00 13.10 184 ASP A N 1
ATOM 1409 C CA . ASP A 1 192 ? -1.949 0.804 39.605 1.00 12.83 184 ASP A CA 1
ATOM 1410 C C . ASP A 1 192 ? -2.082 -0.715 39.558 1.00 14.29 184 ASP A C 1
ATOM 1411 O O . ASP A 1 192 ? -3.039 -1.286 40.085 1.00 16.98 184 ASP A O 1
ATOM 1416 N N . GLY A 1 193 ? -1.111 -1.379 38.902 1.00 12.22 185 GLY A N 1
ATOM 1417 C CA . GLY A 1 193 ? -0.866 -2.784 39.131 1.00 11.86 185 GLY A CA 1
ATOM 1418 C C . GLY A 1 193 ? -0.138 -2.974 40.449 1.00 11.59 185 GLY A C 1
ATOM 1419 O O . GLY A 1 193 ? 0.240 -2.014 41.121 1.00 11.61 185 GLY A O 1
ATOM 1420 N N . ILE A 1 194 ? 0.046 -4.231 40.840 1.00 10.33 186 ILE A N 1
ATOM 1421 C CA . ILE A 1 194 ? 0.712 -4.553 42.103 1.00 12.82 186 ILE A CA 1
ATOM 1422 C C . ILE A 1 194 ? 1.997 -5.323 41.805 1.00 16.81 186 ILE A C 1
ATOM 1423 O O . ILE A 1 194 ? 1.971 -6.353 41.117 1.00 14.65 186 ILE A O 1
ATOM 1428 N N . VAL A 1 195 ? 3.122 -4.810 42.306 1.00 13.62 187 VAL A N 1
ATOM 1429 C CA . VAL A 1 195 ? 4.454 -5.328 41.989 1.00 10.15 187 VAL A CA 1
ATOM 1430 C C . VAL A 1 195 ? 5.016 -5.929 43.270 1.00 13.75 187 VAL A C 1
ATOM 1431 O O . VAL A 1 195 ? 5.157 -5.231 44.282 1.00 11.98 187 VAL A O 1
ATOM 1435 N N . ILE A 1 196 ? 5.318 -7.224 43.234 1.00 10.38 188 ILE A N 1
ATOM 1436 C CA . ILE A 1 196 ? 5.920 -7.935 44.356 1.00 9.17 188 ILE A CA 1
ATOM 1437 C C . ILE A 1 196 ? 7.250 -8.496 43.889 1.00 14.47 188 ILE A C 1
ATOM 1438 O O . ILE A 1 196 ? 7.299 -9.211 42.886 1.00 11.97 188 ILE A O 1
ATOM 1443 N N . VAL A 1 197 ? 8.320 -8.201 44.624 1.00 13.45 189 VAL A N 1
ATOM 1444 C CA . VAL A 1 197 ? 9.668 -8.637 44.256 1.00 12.65 189 VAL A CA 1
ATOM 1445 C C . VAL A 1 197 ? 10.219 -9.526 45.370 1.00 13.43 189 VAL A C 1
ATOM 1446 O O . VAL A 1 197 ? 10.385 -9.079 46.512 1.00 11.95 189 VAL A O 1
ATOM 1450 N N . GLN A 1 198 ? 10.534 -10.774 45.039 1.00 9.60 190 GLN A N 1
ATOM 1451 C CA . GLN A 1 198 ? 11.317 -11.582 45.965 1.00 9.74 190 GLN A CA 1
ATOM 1452 C C . GLN A 1 198 ? 12.795 -11.206 45.853 1.00 9.69 190 GLN A C 1
ATOM 1453 O O . GLN A 1 198 ? 13.305 -10.954 44.755 1.00 11.16 190 GLN A O 1
ATOM 1459 N N . VAL A 1 199 ? 13.483 -11.139 46.997 1.00 11.57 191 VAL A N 1
ATOM 1460 C CA . VAL A 1 199 ? 14.911 -10.831 46.999 1.00 10.22 191 VAL A CA 1
ATOM 1461 C C . VAL A 1 199 ? 15.677 -11.868 47.803 1.00 14.43 191 VAL A C 1
ATOM 1462 O O . VAL A 1 199 ? 15.153 -12.471 48.747 1.00 13.02 191 VAL A O 1
ATOM 1466 N N . ASN A 1 200 ? 16.946 -12.056 47.430 1.00 11.25 192 ASN A N 1
ATOM 1467 C CA . ASN A 1 200 ? 17.806 -12.978 48.167 1.00 13.09 192 ASN A CA 1
ATOM 1468 C C . ASN A 1 200 ? 18.140 -12.446 49.552 1.00 17.22 192 ASN A C 1
ATOM 1469 O O . ASN A 1 200 ? 18.265 -13.232 50.499 1.00 16.98 192 ASN A O 1
ATOM 1474 N N . GLU A 1 201 ? 18.279 -11.124 49.684 1.00 14.73 193 GLU A N 1
ATOM 1475 C CA . GLU A 1 201 ? 18.703 -10.465 50.915 1.00 16.60 193 GLU A CA 1
ATOM 1476 C C . GLU A 1 201 ? 17.928 -9.170 51.120 1.00 17.80 193 GLU A C 1
ATOM 1477 O O . GLU A 1 201 ? 17.659 -8.436 50.166 1.00 14.58 193 GLU A O 1
ATOM 1483 N N . LEU A 1 202 ? 17.632 -8.859 52.379 1.00 16.81 194 LEU A N 1
ATOM 1484 C CA . LEU A 1 202 ? 17.039 -7.584 52.760 1.00 16.15 194 LEU A CA 1
ATOM 1485 C C . LEU A 1 202 ? 18.052 -6.761 53.548 1.00 19.73 194 LEU A C 1
ATOM 1486 O O . LEU A 1 202 ? 18.668 -7.276 54.488 1.00 19.51 194 LEU A O 1
ATOM 1491 N N . VAL A 1 203 ? 18.218 -5.489 53.170 1.00 19.10 195 VAL A N 1
ATOM 1492 C CA . VAL A 1 203 ? 19.007 -4.530 53.936 1.00 15.41 195 VAL A CA 1
ATOM 1493 C C . VAL A 1 203 ? 18.089 -3.405 54.417 1.00 17.09 195 VAL A C 1
ATOM 1494 O O . VAL A 1 203 ? 16.934 -3.295 54.007 1.00 16.53 195 VAL A O 1
ATOM 1498 N N . ASP A 1 204 ? 18.613 -2.574 55.327 1.00 16.36 196 ASP A N 1
ATOM 1499 C CA . ASP A 1 204 ? 17.789 -1.506 55.890 1.00 20.91 196 ASP A CA 1
ATOM 1500 C C . ASP A 1 204 ? 17.742 -0.277 54.990 1.00 29.75 196 ASP A C 1
ATOM 1501 O O . ASP A 1 204 ? 16.668 0.304 54.795 1.00 34.51 196 ASP A O 1
ATOM 1506 N N . ASP A 1 205 ? 18.879 0.142 54.433 1.00 20.23 197 ASP A N 1
ATOM 1507 C CA . ASP A 1 205 ? 18.962 1.451 53.808 1.00 19.62 197 ASP A CA 1
ATOM 1508 C C . ASP A 1 205 ? 19.453 1.325 52.380 1.00 21.20 197 ASP A C 1
ATOM 1509 O O . ASP A 1 205 ? 20.207 0.410 52.050 1.00 16.63 197 ASP A O 1
ATOM 1514 N N . VAL A 1 206 ? 19.025 2.277 51.544 1.00 19.67 198 VAL A N 1
ATOM 1515 C CA . VAL A 1 206 ? 19.342 2.248 50.119 1.00 14.41 198 VAL A CA 1
ATOM 1516 C C . VAL A 1 206 ? 20.848 2.308 49.887 1.00 17.91 198 VAL A C 1
ATOM 1517 O O . VAL A 1 206 ? 21.356 1.763 48.896 1.00 15.96 198 VAL A O 1
ATOM 1521 N N . SER A 1 207 ? 21.584 2.939 50.805 1.00 16.58 199 SER A N 1
ATOM 1522 C CA . SER A 1 207 ? 23.029 3.072 50.693 1.00 18.11 199 SER A CA 1
ATOM 1523 C C . SER A 1 207 ? 23.762 1.737 50.786 1.00 17.30 199 SER A C 1
ATOM 1524 O O . SER A 1 207 ? 24.939 1.680 50.411 1.00 18.11 199 SER A O 1
ATOM 1527 N N . GLU A 1 208 ? 23.115 0.654 51.240 1.00 15.08 200 GLU A N 1
ATOM 1528 C CA . GLU A 1 208 ? 23.817 -0.628 51.206 1.00 14.32 200 GLU A CA 1
ATOM 1529 C C . GLU A 1 208 ? 23.677 -1.347 49.869 1.00 13.46 200 GLU A C 1
ATOM 1530 O O . GLU A 1 208 ? 24.445 -2.274 49.600 1.00 17.51 200 GLU A O 1
ATOM 1536 N N . LEU A 1 209 ? 22.707 -0.965 49.037 1.00 15.74 201 LEU A N 1
ATOM 1537 C CA . LEU A 1 209 ? 22.555 -1.635 47.757 1.00 12.11 201 LEU A CA 1
ATOM 1538 C C . LEU A 1 209 ? 23.730 -1.283 46.853 1.00 16.98 201 LEU A C 1
ATOM 1539 O O . LEU A 1 209 ? 24.184 -0.137 46.845 1.00 15.91 201 LEU A O 1
ATOM 1544 N N . PRO A 1 210 ? 24.239 -2.238 46.086 1.00 14.11 202 PRO A N 1
ATOM 1545 C CA . PRO A 1 210 ? 25.276 -1.898 45.099 1.00 15.90 202 PRO A CA 1
ATOM 1546 C C . PRO A 1 210 ? 24.829 -0.789 44.157 1.00 16.11 202 PRO A C 1
ATOM 1547 O O . PRO A 1 210 ? 25.583 0.161 43.902 1.00 14.91 202 PRO A O 1
ATOM 1551 N N . ARG A 1 211 ? 23.590 -0.871 43.683 1.00 17.17 203 ARG A N 1
ATOM 1552 C CA . ARG A 1 211 ? 22.929 0.220 42.980 1.00 15.00 203 ARG A CA 1
ATOM 1553 C C . ARG A 1 211 ? 21.433 -0.046 43.039 1.00 11.20 203 ARG A C 1
ATOM 1554 O O . ARG A 1 211 ? 20.994 -1.145 43.397 1.00 13.76 203 ARG A O 1
ATOM 1562 N N . VAL A 1 212 ? 20.652 0.954 42.635 1.00 11.86 204 VAL A N 1
ATOM 1563 C CA . VAL A 1 212 ? 19.209 0.810 42.492 1.00 9.88 204 VAL A CA 1
ATOM 1564 C C . VAL A 1 212 ? 18.915 0.538 41.024 1.00 10.16 204 VAL A C 1
ATOM 1565 O O . VAL A 1 212 ? 19.161 1.394 40.166 1.00 13.86 204 VAL A O 1
ATOM 1569 N N . ASP A 1 213 ? 18.390 -0.649 40.735 1.00 9.05 205 ASP A N 1
ATOM 1570 C CA . ASP A 1 213 ? 17.948 -0.997 39.389 1.00 9.24 205 ASP A CA 1
ATOM 1571 C C . ASP A 1 213 ? 16.459 -0.786 39.189 1.00 10.97 205 ASP A C 1
ATOM 1572 O O . ASP A 1 213 ? 16.031 -0.467 38.071 1.00 13.41 205 ASP A O 1
ATOM 1577 N N . ILE A 1 214 ? 15.663 -0.978 40.241 1.00 12.32 206 ILE A N 1
ATOM 1578 C CA . ILE A 1 214 ? 14.228 -0.733 40.210 1.00 12.94 206 ILE A CA 1
ATOM 1579 C C . ILE A 1 214 ? 13.945 0.210 41.368 1.00 14.30 206 ILE A C 1
ATOM 1580 O O . ILE A 1 214 ? 14.151 -0.161 42.527 1.00 13.39 206 ILE A O 1
ATOM 1585 N N . PRO A 1 215 ? 13.468 1.434 41.118 1.00 13.08 207 PRO A N 1
ATOM 1586 C CA . PRO A 1 215 ? 13.185 2.363 42.222 1.00 12.73 207 PRO A CA 1
ATOM 1587 C C . PRO A 1 215 ? 12.036 1.909 43.108 1.00 12.50 207 PRO A C 1
ATOM 1588 O O . PRO A 1 215 ? 11.085 1.257 42.665 1.00 14.00 207 PRO A O 1
ATOM 1592 N N . ALA A 1 216 ? 12.134 2.308 44.380 1.00 14.90 208 ALA A N 1
ATOM 1593 C CA . ALA A 1 216 ? 11.128 1.978 45.386 1.00 11.62 208 ALA A CA 1
ATOM 1594 C C . ALA A 1 216 ? 9.714 2.351 44.942 1.00 16.94 208 ALA A C 1
ATOM 1595 O O . ALA A 1 216 ? 8.748 1.652 45.264 1.00 16.16 208 ALA A O 1
ATOM 1597 N N . SER A 1 217 ? 9.558 3.464 44.231 1.00 18.08 209 SER A N 1
ATOM 1598 C CA . SER A 1 217 ? 8.195 3.853 43.893 1.00 18.65 209 SER A CA 1
ATOM 1599 C C . SER A 1 217 ? 7.559 2.934 42.848 1.00 19.73 209 SER A C 1
ATOM 1600 O O . SER A 1 217 ? 6.340 2.996 42.656 1.00 19.92 209 SER A O 1
ATOM 1603 N N . TRP A 1 218 ? 8.336 2.063 42.189 1.00 14.96 210 TRP A N 1
ATOM 1604 C CA . TRP A 1 218 ? 7.749 1.076 41.283 1.00 14.96 210 TRP A CA 1
ATOM 1605 C C . TRP A 1 218 ? 7.290 -0.192 41.990 1.00 15.33 210 TRP A C 1
ATOM 1606 O O . TRP A 1 218 ? 6.605 -1.015 41.366 1.00 17.13 210 TRP A O 1
ATOM 1617 N N . VAL A 1 219 ? 7.645 -0.375 43.261 1.00 11.07 211 VAL A N 1
ATOM 1618 C CA . VAL A 1 219 ? 7.499 -1.647 43.958 1.00 13.63 211 VAL A CA 1
ATOM 1619 C C . VAL A 1 219 ? 6.461 -1.483 45.065 1.00 16.05 211 VAL A C 1
ATOM 1620 O O . VAL A 1 219 ? 6.517 -0.521 45.836 1.00 15.19 211 VAL A O 1
ATOM 1624 N N . ASP A 1 220 ? 5.531 -2.431 45.167 1.00 11.69 212 ASP A N 1
ATOM 1625 C CA . ASP A 1 220 ? 4.611 -2.366 46.302 1.00 11.58 212 ASP A CA 1
ATOM 1626 C C . ASP A 1 220 ? 5.068 -3.211 47.487 1.00 16.36 212 ASP A C 1
ATOM 1627 O O . ASP A 1 220 ? 4.933 -2.777 48.641 1.00 15.02 212 ASP A O 1
ATOM 1632 N N . TYR A 1 221 ? 5.635 -4.393 47.240 1.00 14.03 213 TYR A N 1
ATOM 1633 C CA . TYR A 1 221 ? 6.090 -5.243 48.331 1.00 18.05 213 TYR A CA 1
ATOM 1634 C C . TYR A 1 221 ? 7.350 -5.994 47.942 1.00 12.37 213 TYR A C 1
ATOM 1635 O O . TYR A 1 221 ? 7.565 -6.312 46.768 1.00 14.18 213 TYR A O 1
ATOM 1644 N N . VAL A 1 222 ? 8.170 -6.300 48.953 1.00 12.65 214 VAL A N 1
ATOM 1645 C CA . VAL A 1 222 ? 9.299 -7.204 48.786 1.00 12.23 214 VAL A CA 1
ATOM 1646 C C . VAL A 1 222 ? 9.138 -8.345 49.787 1.00 13.03 214 VAL A C 1
ATOM 1647 O O . VAL A 1 222 ? 8.461 -8.214 50.808 1.00 15.80 214 VAL A O 1
ATOM 1651 N N . VAL A 1 223 ? 9.751 -9.484 49.466 1.00 13.76 215 VAL A N 1
ATOM 1652 C CA . VAL A 1 223 ? 9.770 -10.639 50.359 1.00 13.54 215 VAL A CA 1
ATOM 1653 C C . VAL A 1 223 ? 11.124 -11.314 50.207 1.00 12.69 215 VAL A C 1
ATOM 1654 O O . VAL A 1 223 ? 11.621 -11.464 49.091 1.00 13.86 215 VAL A O 1
ATOM 1658 N N . VAL A 1 224 ? 11.742 -11.682 51.330 1.00 12.04 216 VAL A N 1
ATOM 1659 C CA . VAL A 1 224 ? 12.982 -12.449 51.295 1.00 15.93 216 VAL A CA 1
ATOM 1660 C C . VAL A 1 224 ? 12.642 -13.885 50.913 1.00 13.74 216 VAL A C 1
ATOM 1661 O O . VAL A 1 224 ? 11.823 -14.538 51.572 1.00 15.56 216 VAL A O 1
ATOM 1665 N N . ALA A 1 225 ? 13.256 -14.380 49.839 1.00 13.45 217 ALA A N 1
ATOM 1666 C CA . ALA A 1 225 ? 12.943 -15.724 49.371 1.00 11.92 217 ALA A CA 1
ATOM 1667 C C . ALA A 1 225 ? 13.445 -16.765 50.367 1.00 15.26 217 ALA A C 1
ATOM 1668 O O . ALA A 1 225 ? 14.386 -16.520 51.128 1.00 18.67 217 ALA A O 1
ATOM 1670 N N . ASP A 1 226 ? 12.812 -17.945 50.353 1.00 18.55 218 ASP A N 1
ATOM 1671 C CA . ASP A 1 226 ? 13.268 -19.016 51.232 1.00 16.23 218 ASP A CA 1
ATOM 1672 C C . ASP A 1 226 ? 14.662 -19.476 50.851 1.00 20.40 218 ASP A C 1
ATOM 1673 O O . ASP A 1 226 ? 15.374 -20.040 51.688 1.00 21.15 218 ASP A O 1
ATOM 1678 N N . GLN A 1 227 ? 15.062 -19.234 49.609 1.00 17.03 219 GLN A N 1
ATOM 1679 C CA . GLN A 1 227 ? 16.383 -19.581 49.115 1.00 18.80 219 GLN A CA 1
ATOM 1680 C C . GLN A 1 227 ? 16.655 -18.721 47.893 1.00 16.76 219 GLN A C 1
ATOM 1681 O O . GLN A 1 227 ? 15.715 -18.183 47.297 1.00 19.91 219 GLN A O 1
ATOM 1687 N N . PRO A 1 228 ? 17.922 -18.527 47.525 1.00 16.43 220 PRO A N 1
ATOM 1688 C CA . PRO A 1 228 ? 18.235 -17.591 46.433 1.00 16.31 220 PRO A CA 1
ATOM 1689 C C . PRO A 1 228 ? 17.502 -17.961 45.154 1.00 15.68 220 PRO A C 1
ATOM 1690 O O . PRO A 1 228 ? 17.256 -19.141 44.888 1.00 17.30 220 PRO A O 1
ATOM 1694 N N . PHE A 1 229 ? 17.147 -16.935 44.368 1.00 10.52 221 PHE A N 1
ATOM 1695 C CA . PHE A 1 229 ? 16.375 -17.178 43.153 1.00 13.25 221 PHE A CA 1
ATOM 1696 C C . PHE A 1 229 ? 17.079 -18.174 42.237 1.00 13.27 221 PHE A C 1
ATOM 1697 O O . PHE A 1 229 ? 18.312 -18.209 42.137 1.00 12.81 221 PHE A O 1
ATOM 1705 N N . TYR A 1 230 ? 16.268 -19.032 41.622 1.00 11.39 222 TYR A N 1
ATOM 1706 C CA . TYR A 1 230 ? 16.761 -20.095 40.761 1.00 15.11 222 TYR A CA 1
ATOM 1707 C C . TYR A 1 230 ? 17.279 -19.543 39.444 1.00 9.78 222 TYR A C 1
ATOM 1708 O O . TYR A 1 230 ? 16.649 -18.677 38.827 1.00 13.47 222 TYR A O 1
ATOM 1717 N N . ILE A 1 231 ? 18.417 -20.069 38.997 1.00 14.79 223 ILE A N 1
ATOM 1718 C CA . ILE A 1 231 ? 18.948 -19.745 37.675 1.00 9.57 223 ILE A CA 1
ATOM 1719 C C . ILE A 1 231 ? 19.956 -20.822 37.288 1.00 15.81 223 ILE A C 1
ATOM 1720 O O . ILE A 1 231 ? 20.775 -21.239 38.109 1.00 18.44 223 ILE A O 1
ATOM 1725 N N . GLU A 1 232 ? 19.875 -21.289 36.004 1.00 13.49 224 GLU A N 1
ATOM 1726 C CA . GLU A 1 232 ? 20.729 -22.300 35.372 1.00 18.73 224 GLU A CA 1
ATOM 1727 C C . GLU A 1 232 ? 21.741 -21.666 34.434 1.00 14.51 224 GLU A C 1
ATOM 1728 O O . GLU A 1 232 ? 21.493 -20.602 33.873 1.00 16.62 224 GLU A O 1
ATOM 1734 N N . PRO A 1 233 ? 22.879 -22.339 34.173 1.00 15.78 225 PRO A N 1
ATOM 1735 C CA . PRO A 1 233 ? 23.793 -21.863 33.130 1.00 14.67 225 PRO A CA 1
ATOM 1736 C C . PRO A 1 233 ? 23.299 -22.250 31.751 1.00 14.77 225 PRO A C 1
ATOM 1737 O O . PRO A 1 233 ? 23.618 -23.335 31.252 1.00 29.50 225 PRO A O 1
ATOM 1741 N N . LEU A 1 234 ? 22.539 -21.371 31.115 1.00 11.99 226 LEU A N 1
ATOM 1742 C CA . LEU A 1 234 ? 21.939 -21.668 29.824 1.00 12.46 226 LEU A CA 1
ATOM 1743 C C . LEU A 1 234 ? 22.749 -21.142 28.645 1.00 15.64 226 LEU A C 1
ATOM 1744 O O . LEU A 1 234 ? 22.379 -21.414 27.495 1.00 16.59 226 LEU A O 1
ATOM 1749 N N . PHE A 1 235 ? 23.844 -20.410 28.889 1.00 13.25 227 PHE A N 1
ATOM 1750 C CA . PHE A 1 235 ? 24.597 -19.763 27.818 1.00 14.85 227 PHE A CA 1
ATOM 1751 C C . PHE A 1 235 ? 26.046 -20.224 27.804 1.00 14.35 227 PHE A C 1
ATOM 1752 O O . PHE A 1 235 ? 26.944 -19.507 27.350 1.00 15.25 227 PHE A O 1
ATOM 1760 N N . THR A 1 236 ? 26.262 -21.453 28.267 1.00 14.67 228 THR A N 1
ATOM 1761 C CA . THR A 1 236 ? 27.569 -22.085 28.302 1.00 12.13 228 THR A CA 1
ATOM 1762 C C . THR A 1 236 ? 27.517 -23.352 27.465 1.00 14.85 228 THR A C 1
ATOM 1763 O O . THR A 1 236 ? 26.629 -24.194 27.655 1.00 16.06 228 THR A O 1
ATOM 1767 N N . ARG A 1 237 ? 28.430 -23.468 26.508 1.00 15.18 229 ARG A N 1
ATOM 1768 C CA . ARG A 1 237 ? 28.616 -24.708 25.770 1.00 18.30 229 ARG A CA 1
ATOM 1769 C C . ARG A 1 237 ? 30.000 -25.249 26.086 1.00 21.25 229 ARG A C 1
ATOM 1770 O O . ARG A 1 237 ? 30.993 -24.523 25.975 1.00 21.39 229 ARG A O 1
ATOM 1778 N N . ASP A 1 238 ? 30.058 -26.501 26.510 1.00 15.83 230 ASP A N 1
ATOM 1779 C CA . ASP A 1 238 ? 31.333 -27.139 26.844 1.00 17.76 230 ASP A CA 1
ATOM 1780 C C . ASP A 1 238 ? 32.147 -27.374 25.579 1.00 17.90 230 ASP A C 1
ATOM 1781 O O . ASP A 1 238 ? 31.744 -28.192 24.741 1.00 14.66 230 ASP A O 1
ATOM 1786 N N . PRO A 1 239 ? 33.304 -26.718 25.412 1.00 14.62 231 PRO A N 1
ATOM 1787 C CA . PRO A 1 239 ? 34.118 -26.940 24.212 1.00 18.76 231 PRO A CA 1
ATOM 1788 C C . PRO A 1 239 ? 34.464 -28.402 23.947 1.00 20.90 231 PRO A C 1
ATOM 1789 O O . PRO A 1 239 ? 34.730 -28.760 22.799 1.00 17.87 231 PRO A O 1
ATOM 1793 N N . LYS A 1 240 ? 34.476 -29.257 24.975 1.00 19.68 232 LYS A N 1
ATOM 1794 C CA . LYS A 1 240 ? 34.878 -30.644 24.746 1.00 19.85 232 LYS A CA 1
ATOM 1795 C C . LYS A 1 240 ? 33.909 -31.380 23.831 1.00 23.04 232 LYS A C 1
ATOM 1796 O O . LYS A 1 240 ? 34.306 -32.369 23.200 1.00 20.90 232 LYS A O 1
ATOM 1802 N N . HIS A 1 241 ? 32.664 -30.911 23.729 1.00 22.48 233 HIS A N 1
ATOM 1803 C CA . HIS A 1 241 ? 31.634 -31.531 22.902 1.00 21.80 233 HIS A CA 1
ATOM 1804 C C . HIS A 1 241 ? 31.553 -30.948 21.496 1.00 20.98 233 HIS A C 1
ATOM 1805 O O . HIS A 1 241 ? 30.725 -31.407 20.703 1.00 28.97 233 HIS A O 1
ATOM 1812 N N . ILE A 1 242 ? 32.375 -29.949 21.167 1.00 17.40 234 ILE A N 1
ATOM 1813 C CA . ILE A 1 242 ? 32.424 -29.447 19.799 1.00 17.11 234 ILE A CA 1
ATOM 1814 C C . ILE A 1 242 ? 33.109 -30.477 18.906 1.00 18.84 234 ILE A C 1
ATOM 1815 O O . ILE A 1 242 ? 34.170 -31.016 19.246 1.00 26.64 234 ILE A O 1
ATOM 1820 N N . LYS A 1 243 ? 32.511 -30.748 17.748 1.00 16.27 235 LYS A N 1
ATOM 1821 C CA . LYS A 1 243 ? 32.996 -31.771 16.836 1.00 20.14 235 LYS A CA 1
ATOM 1822 C C . LYS A 1 243 ? 33.581 -31.158 15.564 1.00 20.63 235 LYS A C 1
ATOM 1823 O O . LYS A 1 243 ? 33.394 -29.966 15.296 1.00 18.10 235 LYS A O 1
ATOM 1829 N N . PRO A 1 244 ? 34.348 -31.937 14.781 1.00 23.29 236 PRO A N 1
ATOM 1830 C CA . PRO A 1 244 ? 34.852 -31.415 13.496 1.00 20.35 236 PRO A CA 1
ATOM 1831 C C . PRO A 1 244 ? 33.790 -30.787 12.604 1.00 21.68 236 PRO A C 1
ATOM 1832 O O . PRO A 1 244 ? 34.061 -29.758 11.976 1.00 17.49 236 PRO A O 1
ATOM 1836 N N . VAL A 1 245 ? 32.590 -31.370 12.533 1.00 19.45 237 VAL A N 1
ATOM 1837 C CA . VAL A 1 245 ? 31.537 -30.801 11.688 1.00 22.45 237 VAL A CA 1
ATOM 1838 C C . VAL A 1 245 ? 31.180 -29.383 12.142 1.00 21.48 237 VAL A C 1
ATOM 1839 O O . VAL A 1 245 ? 30.902 -28.502 11.314 1.00 16.08 237 VAL A O 1
ATOM 1843 N N . HIS A 1 246 ? 31.172 -29.137 13.462 1.00 17.08 238 HIS A N 1
ATOM 1844 C CA . HIS A 1 246 ? 30.896 -27.786 13.951 1.00 17.32 238 HIS A CA 1
ATOM 1845 C C . HIS A 1 246 ? 31.992 -26.823 13.516 1.00 20.62 238 HIS A C 1
ATOM 1846 O O . HIS A 1 246 ? 31.710 -25.679 13.141 1.00 17.64 238 HIS A O 1
ATOM 1853 N N . VAL A 1 247 ? 33.246 -27.273 13.576 1.00 15.29 239 VAL A N 1
ATOM 1854 C CA . VAL A 1 247 ? 34.381 -26.452 13.156 1.00 18.16 239 VAL A CA 1
ATOM 1855 C C . VAL A 1 247 ? 34.306 -26.138 11.664 1.00 15.49 239 VAL A C 1
ATOM 1856 O O . VAL A 1 247 ? 34.545 -25.002 11.243 1.00 15.16 239 VAL A O 1
ATOM 1860 N N . LEU A 1 248 ? 33.981 -27.141 10.845 1.00 16.11 240 LEU A N 1
ATOM 1861 C CA . LEU A 1 248 ? 33.851 -26.929 9.403 1.00 18.44 240 LEU A CA 1
ATOM 1862 C C . LEU A 1 248 ? 32.798 -25.868 9.097 1.00 15.73 240 LEU A C 1
ATOM 1863 O O . LEU A 1 248 ? 33.035 -24.942 8.313 1.00 15.63 240 LEU A O 1
ATOM 1868 N N . MET A 1 249 ? 31.629 -25.985 9.718 1.00 15.32 241 MET A N 1
ATOM 1869 C CA . MET A 1 249 ? 30.572 -25.008 9.486 1.00 14.99 241 MET A CA 1
ATOM 1870 C C . MET A 1 249 ? 30.978 -23.629 9.994 1.00 16.70 241 MET A C 1
ATOM 1871 O O . MET A 1 249 ? 30.663 -22.613 9.363 1.00 14.53 241 MET A O 1
ATOM 1876 N N . ALA A 1 250 ? 31.695 -23.580 11.124 1.00 13.87 242 ALA A N 1
ATOM 1877 C CA . ALA A 1 250 ? 32.185 -22.307 11.652 1.00 13.35 242 ALA A CA 1
ATOM 1878 C C . ALA A 1 250 ? 33.196 -21.659 10.705 1.00 14.77 242 ALA A C 1
ATOM 1879 O O . ALA A 1 250 ? 33.181 -20.436 10.515 1.00 13.60 242 ALA A O 1
ATOM 1881 N N . MET A 1 251 ? 34.075 -22.459 10.094 1.00 14.34 243 MET A N 1
ATOM 1882 C CA . MET A 1 251 ? 35.002 -21.911 9.105 1.00 14.70 243 MET A CA 1
ATOM 1883 C C . MET A 1 251 ? 34.255 -21.293 7.927 1.00 14.67 243 MET A C 1
ATOM 1884 O O . MET A 1 251 ? 34.608 -20.204 7.458 1.00 14.59 243 MET A O 1
ATOM 1889 N N . MET A 1 252 ? 33.239 -21.990 7.417 1.00 14.83 244 MET A N 1
ATOM 1890 C CA . MET A 1 252 ? 32.462 -21.459 6.299 1.00 17.35 244 MET A CA 1
ATOM 1891 C C . MET A 1 252 ? 31.682 -20.204 6.688 1.00 14.89 244 MET A C 1
ATOM 1892 O O . MET A 1 252 ? 31.556 -19.279 5.876 1.00 15.45 244 MET A O 1
ATOM 1897 N N . ALA A 1 253 ? 31.140 -20.151 7.914 1.00 13.57 245 ALA A N 1
ATOM 1898 C CA . ALA A 1 253 ? 30.498 -18.926 8.378 1.00 12.92 245 ALA A CA 1
ATOM 1899 C C . ALA A 1 253 ? 31.465 -17.747 8.365 1.00 14.71 245 ALA A C 1
ATOM 1900 O O . ALA A 1 253 ? 31.103 -16.644 7.946 1.00 12.65 245 ALA A O 1
ATOM 1902 N N . ILE A 1 254 ? 32.694 -17.954 8.830 1.00 15.52 246 ILE A N 1
ATOM 1903 C CA . ILE A 1 254 ? 33.633 -16.838 8.955 1.00 12.95 246 ILE A CA 1
ATOM 1904 C C . ILE A 1 254 ? 34.089 -16.365 7.587 1.00 16.90 246 ILE A C 1
ATOM 1905 O O . ILE A 1 254 ? 34.112 -15.164 7.295 1.00 15.44 246 ILE A O 1
ATOM 1910 N N . ARG A 1 255 ? 34.479 -17.305 6.737 1.00 17.43 247 ARG A N 1
ATOM 1911 C CA . ARG A 1 255 ? 35.001 -16.982 5.419 1.00 15.77 247 ARG A CA 1
ATOM 1912 C C . ARG A 1 255 ? 33.879 -16.603 4.456 1.00 20.59 247 ARG A C 1
ATOM 1913 O O . ARG A 1 255 ? 33.955 -15.581 3.763 1.00 17.24 247 ARG A O 1
ATOM 1921 N N . GLY A 1 256 ? 32.817 -17.405 4.417 1.00 17.68 248 GLY A N 1
ATOM 1922 C CA . GLY A 1 256 ? 31.775 -17.231 3.430 1.00 14.75 248 GLY A CA 1
ATOM 1923 C C . GLY A 1 256 ? 30.662 -16.267 3.785 1.00 17.77 248 GLY A C 1
ATOM 1924 O O . GLY A 1 256 ? 29.846 -15.958 2.915 1.00 14.37 248 GLY A O 1
ATOM 1925 N N . ILE A 1 257 ? 30.587 -15.807 5.036 1.00 13.52 249 ILE A N 1
ATOM 1926 C CA . ILE A 1 257 ? 29.552 -14.856 5.438 1.00 13.00 249 ILE A CA 1
ATOM 1927 C C . ILE A 1 257 ? 30.154 -13.625 6.116 1.00 12.65 249 ILE A C 1
ATOM 1928 O O . ILE A 1 257 ? 29.964 -12.492 5.650 1.00 13.04 249 ILE A O 1
ATOM 1933 N N . TYR A 1 258 ? 30.869 -13.823 7.228 1.00 12.38 250 TYR A N 1
ATOM 1934 C CA . TYR A 1 258 ? 31.345 -12.675 8.003 1.00 12.07 250 TYR A CA 1
ATOM 1935 C C . TYR A 1 258 ? 32.367 -11.871 7.210 1.00 12.53 250 TYR A C 1
ATOM 1936 O O . TYR A 1 258 ? 32.251 -10.644 7.082 1.00 13.16 250 TYR A O 1
ATOM 1945 N N . GLU A 1 259 ? 33.377 -12.554 6.675 1.00 13.04 251 GLU A N 1
ATOM 1946 C CA . GLU A 1 259 ? 34.369 -11.882 5.845 1.00 13.57 251 GLU A CA 1
ATOM 1947 C C . GLU A 1 259 ? 33.738 -11.352 4.559 1.00 13.90 251 GLU A C 1
ATOM 1948 O O . GLU A 1 259 ? 33.984 -10.209 4.158 1.00 14.10 251 GLU A O 1
ATOM 1954 N N . LYS A 1 260 ? 32.920 -12.179 3.903 1.00 17.99 252 LYS A N 1
ATOM 1955 C CA . LYS A 1 260 ? 32.371 -11.827 2.595 1.00 18.46 252 LYS A CA 1
ATOM 1956 C C . LYS A 1 260 ? 31.598 -10.519 2.645 1.00 16.76 252 LYS A C 1
ATOM 1957 O O . LYS A 1 260 ? 31.705 -9.685 1.737 1.00 14.94 252 LYS A O 1
ATOM 1963 N N . HIS A 1 261 ? 30.802 -10.327 3.696 1.00 13.56 253 HIS A N 1
ATOM 1964 C CA . HIS A 1 261 ? 29.924 -9.172 3.802 1.00 16.94 253 HIS A CA 1
ATOM 1965 C C . HIS A 1 261 ? 30.403 -8.136 4.804 1.00 13.71 253 HIS A C 1
ATOM 1966 O O . HIS A 1 261 ? 29.678 -7.167 5.058 1.00 17.05 253 HIS A O 1
ATOM 1973 N N . ASN A 1 262 ? 31.586 -8.317 5.389 1.00 13.85 254 ASN A N 1
ATOM 1974 C CA . ASN A 1 262 ? 32.185 -7.340 6.308 1.00 14.72 254 ASN A CA 1
ATOM 1975 C C 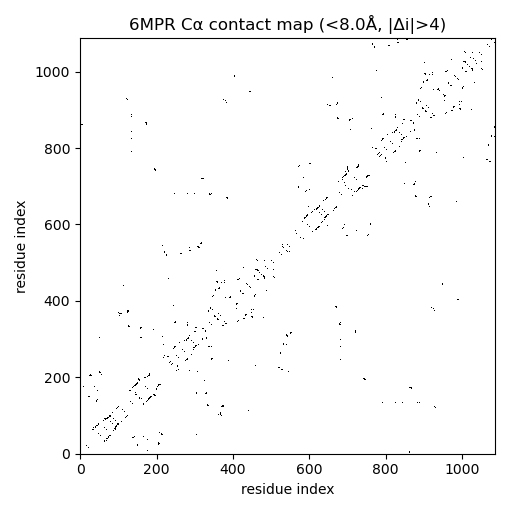. ASN A 1 262 ? 31.301 -7.111 7.539 1.00 18.13 254 ASN A C 1
ATOM 1976 O O . ASN A 1 262 ? 30.993 -5.978 7.910 1.00 13.71 254 ASN A O 1
ATOM 1981 N N . VAL A 1 263 ? 30.903 -8.209 8.177 1.00 14.65 255 VAL A N 1
ATOM 1982 C CA . VAL A 1 263 ? 30.014 -8.160 9.340 1.00 14.73 255 VAL A CA 1
ATOM 1983 C C . VAL A 1 263 ? 30.784 -7.610 10.534 1.00 15.06 255 VAL A C 1
ATOM 1984 O O . VAL A 1 263 ? 31.762 -8.214 10.983 1.00 16.17 255 VAL A O 1
ATOM 1988 N N . GLN A 1 264 ? 30.347 -6.457 11.043 1.00 10.74 256 GLN A N 1
ATOM 1989 C CA . GLN A 1 264 ? 30.949 -5.802 12.200 1.00 11.64 256 GLN A CA 1
ATOM 1990 C C . GLN A 1 264 ? 30.241 -6.109 13.505 1.00 10.05 256 GLN A C 1
ATOM 1991 O O . GLN A 1 264 ? 30.872 -6.043 14.571 1.00 12.34 256 GLN A O 1
ATOM 1997 N N . SER A 1 265 ? 28.938 -6.385 13.454 1.00 10.08 257 SER A N 1
ATOM 1998 C CA . SER A 1 265 ? 28.118 -6.523 14.654 1.00 11.39 257 SER A CA 1
ATOM 1999 C C . SER A 1 265 ? 27.161 -7.688 14.466 1.00 11.13 257 SER A C 1
ATOM 2000 O O . SER A 1 265 ? 26.685 -7.934 13.354 1.00 12.23 257 SER A O 1
ATOM 2003 N N . LEU A 1 266 ? 26.874 -8.407 15.552 1.00 8.78 258 LEU A N 1
ATOM 2004 C CA . LEU A 1 266 ? 26.112 -9.638 15.372 1.00 9.13 258 LEU A CA 1
ATOM 2005 C C . LEU A 1 266 ? 25.623 -10.176 16.707 1.00 12.17 258 LEU A C 1
ATOM 2006 O O . LEU A 1 266 ? 26.102 -9.790 17.781 1.00 10.14 258 LEU A O 1
ATOM 2011 N N . ASN A 1 267 ? 24.640 -11.066 16.608 1.00 11.67 259 ASN A N 1
ATOM 2012 C CA . ASN A 1 267 ? 24.224 -11.964 17.673 1.00 10.75 259 ASN A CA 1
ATOM 2013 C C . ASN A 1 267 ? 24.410 -13.410 17.217 1.00 10.56 259 ASN A C 1
ATOM 2014 O O . ASN A 1 267 ? 24.187 -13.739 16.046 1.00 12.40 259 ASN A O 1
ATOM 2019 N N . HIS A 1 268 ? 24.839 -14.259 18.145 1.00 8.39 260 HIS A N 1
ATOM 2020 C CA . HIS A 1 268 ? 24.900 -15.705 17.961 1.00 8.69 260 HIS A CA 1
ATOM 2021 C C . HIS A 1 268 ? 23.794 -16.352 18.778 1.00 9.05 260 HIS A C 1
ATOM 2022 O O . HIS A 1 268 ? 23.728 -16.136 19.993 1.00 10.71 260 HIS A O 1
ATOM 2029 N N . GLY A 1 269 ? 22.970 -17.177 18.133 1.00 12.44 261 GLY A N 1
ATOM 2030 C CA . GLY A 1 269 ? 22.152 -18.121 18.883 1.00 14.32 261 GLY A CA 1
ATOM 2031 C C . GLY A 1 269 ? 23.035 -19.205 19.479 1.00 9.74 261 GLY A C 1
ATOM 2032 O O . GLY A 1 269 ? 23.898 -19.764 18.796 1.00 15.78 261 GLY A O 1
ATOM 2033 N N . ILE A 1 270 ? 22.843 -19.494 20.766 1.00 12.41 262 ILE A N 1
ATOM 2034 C CA . ILE A 1 270 ? 23.776 -20.361 21.481 1.00 12.56 262 ILE A CA 1
ATOM 2035 C C . ILE A 1 270 ? 23.684 -21.793 20.950 1.00 15.22 262 ILE A C 1
ATOM 2036 O O . ILE A 1 270 ? 22.588 -22.341 20.765 1.00 17.22 262 ILE A O 1
ATOM 2041 N N . GLY A 1 271 ? 24.839 -22.399 20.694 1.00 14.83 263 GLY A N 1
ATOM 2042 C CA . GLY A 1 271 ? 24.908 -23.795 20.276 1.00 15.13 263 GLY A CA 1
ATOM 2043 C C . GLY A 1 271 ? 26.349 -24.142 19.964 1.00 14.10 263 GLY A C 1
ATOM 2044 O O . GLY A 1 271 ? 27.235 -23.283 19.968 1.00 14.39 263 GLY A O 1
ATOM 2045 N N . PHE A 1 272 ? 26.583 -25.430 19.695 1.00 15.66 264 PHE A N 1
ATOM 2046 C CA . PHE A 1 272 ? 27.949 -25.844 19.391 1.00 16.61 264 PHE A CA 1
ATOM 2047 C C . PHE A 1 272 ? 28.413 -25.262 18.065 1.00 20.11 264 PHE A C 1
ATOM 2048 O O . PHE A 1 272 ? 29.606 -25.000 17.892 1.00 15.31 264 PHE A O 1
ATOM 2056 N N . ASN A 1 273 ? 27.484 -25.053 17.126 1.00 19.24 265 ASN A N 1
ATOM 2057 C CA A ASN A 1 273 ? 27.841 -24.441 15.849 0.47 17.44 265 ASN A CA 1
ATOM 2058 C CA B ASN A 1 273 ? 27.838 -24.440 15.850 0.53 17.35 265 ASN A CA 1
ATOM 2059 C C . ASN A 1 273 ? 28.401 -23.037 16.054 1.00 14.16 265 ASN A C 1
ATOM 2060 O O . ASN A 1 273 ? 29.436 -22.680 15.480 1.00 16.25 265 ASN A O 1
ATOM 2069 N N . THR A 1 274 ? 27.737 -22.228 16.875 1.00 13.72 266 THR A N 1
ATOM 2070 C CA . THR A 1 274 ? 28.217 -20.858 17.046 1.00 12.03 266 THR A CA 1
ATOM 2071 C C . THR A 1 274 ? 29.335 -20.772 18.076 1.00 13.06 266 THR A C 1
ATOM 2072 O O . THR A 1 274 ? 30.156 -19.853 18.010 1.00 11.50 266 THR A O 1
ATOM 2076 N N . ALA A 1 275 ? 29.391 -21.712 19.029 1.00 12.06 267 ALA A N 1
ATOM 2077 C CA . ALA A 1 275 ? 30.526 -21.750 19.950 1.00 11.28 267 ALA A CA 1
ATOM 2078 C C . ALA A 1 275 ? 31.825 -21.999 19.193 1.00 11.98 267 ALA A C 1
ATOM 2079 O O . ALA A 1 275 ? 32.862 -21.389 19.493 1.00 17.87 267 ALA A O 1
ATOM 2081 N N . ALA A 1 276 ? 31.781 -22.893 18.201 1.00 12.14 268 ALA A N 1
ATOM 2082 C CA . ALA A 1 276 ? 32.947 -23.135 17.353 1.00 15.26 268 ALA A CA 1
ATOM 2083 C C . ALA A 1 276 ? 33.384 -21.864 16.635 1.00 14.05 268 ALA A C 1
ATOM 2084 O O . ALA A 1 276 ? 34.586 -21.600 16.514 1.00 13.81 268 ALA A O 1
ATOM 2086 N N . ILE A 1 277 ? 32.431 -21.058 16.152 1.00 11.97 269 ILE A N 1
ATOM 2087 C CA . ILE A 1 277 ? 32.789 -19.781 15.523 1.00 11.78 269 ILE A CA 1
ATOM 2088 C C . ILE A 1 277 ? 33.565 -18.910 16.502 1.00 13.03 269 ILE A C 1
ATOM 2089 O O . ILE A 1 277 ? 34.662 -18.414 16.197 1.00 11.84 269 ILE A O 1
ATOM 2094 N N . GLU A 1 278 ? 32.991 -18.704 17.694 1.00 14.83 270 GLU A N 1
ATOM 2095 C CA . GLU A 1 278 ? 33.630 -17.884 18.718 1.00 12.53 270 GLU A CA 1
ATOM 2096 C C . GLU A 1 278 ? 35.033 -18.387 19.037 1.00 13.49 270 GLU A C 1
ATOM 2097 O O . GLU A 1 278 ? 35.966 -17.587 19.193 1.00 14.21 270 GLU A O 1
ATOM 2103 N N . LEU A 1 279 ? 35.211 -19.709 19.105 1.00 17.12 271 LEU A N 1
ATOM 2104 C CA . LEU A 1 279 ? 36.487 -20.295 19.507 1.00 13.41 271 LEU A CA 1
ATOM 2105 C C . LEU A 1 279 ? 37.511 -20.402 18.380 1.00 17.33 271 LEU A C 1
ATOM 2106 O O . LEU A 1 279 ? 38.692 -20.633 18.669 1.00 16.08 271 LEU A O 1
ATOM 2111 N N . ILE A 1 280 ? 37.125 -20.231 17.116 1.00 14.46 272 ILE A N 1
ATOM 2112 C CA . ILE A 1 280 ? 38.117 -20.241 16.051 1.00 14.64 272 ILE A CA 1
ATOM 2113 C C . ILE A 1 280 ? 38.357 -18.862 15.460 1.00 18.20 272 ILE A C 1
ATOM 2114 O O . ILE A 1 280 ? 39.225 -18.725 14.596 1.00 13.83 272 ILE A O 1
ATOM 2119 N N . LEU A 1 281 ? 37.643 -17.831 15.903 1.00 14.47 273 LEU A N 1
ATOM 2120 C CA . LEU A 1 281 ? 38.063 -16.481 15.533 1.00 16.02 273 LEU A CA 1
ATOM 2121 C C . LEU A 1 281 ? 39.531 -16.226 15.847 1.00 16.45 273 LEU A C 1
ATOM 2122 O O . LEU A 1 281 ? 40.252 -15.763 14.951 1.00 14.85 273 LEU A O 1
ATOM 2127 N N . PRO A 1 282 ? 40.052 -16.532 17.044 1.00 17.13 274 PRO A N 1
ATOM 2128 C CA . PRO A 1 282 ? 41.452 -16.185 17.330 1.00 17.24 274 PRO A CA 1
ATOM 2129 C C . PRO A 1 282 ? 42.469 -17.097 16.667 1.00 17.93 274 PRO A C 1
ATOM 2130 O O . PRO A 1 282 ? 43.675 -16.839 16.787 1.00 16.42 274 PRO A O 1
ATOM 2134 N N . THR A 1 283 ? 42.036 -18.160 15.993 1.00 17.16 275 THR A N 1
ATOM 2135 C CA . THR A 1 283 ? 42.945 -19.070 15.301 1.00 18.46 275 THR A CA 1
ATOM 2136 C C . THR A 1 283 ? 42.706 -18.996 13.798 1.00 17.91 275 THR A C 1
ATOM 2137 O O . THR A 1 283 ? 43.511 -18.413 13.071 1.00 17.91 275 THR A O 1
ATOM 2141 N N . TYR A 1 284 ? 41.599 -19.553 13.312 1.00 19.48 276 TYR A N 1
ATOM 2142 C CA . TYR A 1 284 ? 41.295 -19.469 11.888 1.00 20.10 276 TYR A CA 1
ATOM 2143 C C . TYR A 1 284 ? 41.063 -18.025 11.455 1.00 20.52 276 TYR A C 1
ATOM 2144 O O . TYR A 1 284 ? 41.562 -17.592 10.409 1.00 22.45 276 TYR A O 1
ATOM 2153 N N . GLY A 1 285 ? 40.325 -17.254 12.255 1.00 18.19 277 GLY A N 1
ATOM 2154 C CA . GLY A 1 285 ? 40.119 -15.860 11.915 1.00 15.54 277 GLY A CA 1
ATOM 2155 C C . GLY A 1 285 ? 41.419 -15.085 11.865 1.00 16.72 277 GLY A C 1
ATOM 2156 O O . GLY A 1 285 ? 41.626 -14.261 10.973 1.00 19.40 277 GLY A O 1
ATOM 2157 N N . GLU A 1 286 ? 42.321 -15.356 12.814 1.00 18.73 278 GLU A N 1
ATOM 2158 C CA . GLU A 1 286 ? 43.632 -14.707 12.819 1.00 18.79 278 GLU A CA 1
ATOM 2159 C C . GLU A 1 286 ? 44.447 -15.077 11.585 1.00 23.27 278 GLU A C 1
ATOM 2160 O O . GLU A 1 286 ? 45.135 -14.227 11.006 1.00 21.27 278 GLU A O 1
ATOM 2166 N N . SER A 1 287 ? 44.382 -16.341 11.166 1.00 18.63 279 SER A N 1
ATOM 2167 C CA . SER A 1 287 ? 45.098 -16.775 9.973 1.00 20.50 279 SER A CA 1
ATOM 2168 C C . SER A 1 287 ? 44.606 -16.081 8.704 1.00 19.48 279 SER A C 1
ATOM 2169 O O . SER A 1 287 ? 45.373 -15.972 7.738 1.00 22.15 279 SER A O 1
ATOM 2172 N N . LEU A 1 288 ? 43.362 -15.600 8.688 1.00 21.09 280 LEU A N 1
ATOM 2173 C CA . LEU A 1 288 ? 42.798 -14.842 7.576 1.00 17.55 280 LEU A CA 1
ATOM 2174 C C . LEU A 1 288 ? 43.055 -13.343 7.697 1.00 21.33 280 LEU A C 1
ATOM 2175 O O . LEU A 1 288 ? 42.634 -12.583 6.814 1.00 22.90 280 LEU A O 1
ATOM 2180 N N . GLY A 1 289 ? 43.722 -12.906 8.769 1.00 16.14 281 GLY A N 1
ATOM 2181 C CA . GLY A 1 289 ? 44.030 -11.500 8.967 1.00 24.10 281 GLY A CA 1
ATOM 2182 C C . GLY A 1 289 ? 42.843 -10.638 9.338 1.00 25.80 281 GLY A C 1
ATOM 2183 O O . GLY A 1 289 ? 42.845 -9.436 9.047 1.00 24.24 281 GLY A O 1
ATOM 2184 N N . LEU A 1 290 ? 41.834 -11.212 9.994 1.00 21.61 282 LEU A N 1
ATOM 2185 C CA . LEU A 1 290 ? 40.547 -10.546 10.150 1.00 18.49 282 LEU A CA 1
ATOM 2186 C C . LEU A 1 290 ? 40.349 -9.837 11.490 1.00 16.23 282 LEU A C 1
ATOM 2187 O O . LEU A 1 290 ? 39.262 -9.286 11.715 1.00 14.41 282 LEU A O 1
ATOM 2192 N N . LYS A 1 291 ? 41.341 -9.829 12.388 1.00 17.94 283 LYS A N 1
ATOM 2193 C CA . LYS A 1 291 ? 41.111 -9.214 13.694 1.00 23.55 283 LYS A CA 1
ATOM 2194 C C . LYS A 1 291 ? 40.851 -7.724 13.532 1.00 13.82 283 LYS A C 1
ATOM 2195 O O . LYS A 1 291 ? 41.583 -7.028 12.820 1.00 17.06 283 LYS A O 1
ATOM 2201 N N . GLY A 1 292 ? 39.807 -7.235 14.191 1.00 18.40 284 GLY A N 1
ATOM 2202 C CA . GLY A 1 292 ? 39.403 -5.855 14.061 1.00 21.74 284 GLY A CA 1
ATOM 2203 C C . GLY A 1 292 ? 38.648 -5.515 12.794 1.00 22.28 284 GLY A C 1
ATOM 2204 O O . GLY A 1 292 ? 38.170 -4.378 12.667 1.00 24.89 284 GLY A O 1
ATOM 2205 N N . LYS A 1 293 ? 38.518 -6.455 11.854 1.00 16.40 285 LYS A N 1
ATOM 2206 C CA . LYS A 1 293 ? 37.798 -6.222 10.607 1.00 13.85 285 LYS A CA 1
ATOM 2207 C C . LYS A 1 293 ? 36.402 -6.811 10.604 1.00 18.81 285 LYS A C 1
ATOM 2208 O O . LYS A 1 293 ? 35.611 -6.463 9.721 1.00 22.40 285 LYS A O 1
ATOM 2214 N N . ILE A 1 294 ? 36.113 -7.737 11.525 1.00 15.29 286 ILE A N 1
ATOM 2215 C CA . ILE A 1 294 ? 34.813 -8.387 11.643 1.00 13.40 286 ILE A CA 1
ATOM 2216 C C . ILE A 1 294 ? 34.537 -8.647 13.119 1.00 15.61 286 ILE A C 1
ATOM 2217 O O . ILE A 1 294 ? 35.451 -8.767 13.938 1.00 18.44 286 ILE A O 1
ATOM 2222 N N . CYS A 1 295 ? 33.252 -8.740 13.447 1.00 13.16 287 CYS A N 1
ATOM 2223 C CA . CYS A 1 295 ? 32.807 -9.254 14.745 1.00 15.18 287 CYS A CA 1
ATOM 2224 C C . CYS A 1 295 ? 33.316 -8.408 15.911 1.00 12.55 287 CYS A C 1
ATOM 2225 O O . CYS A 1 295 ? 33.788 -8.934 16.925 1.00 11.69 287 CYS A O 1
ATOM 2228 N N . ARG A 1 296 ? 33.153 -7.090 15.792 1.00 11.41 288 ARG A N 1
ATOM 2229 C CA . ARG A 1 296 ? 33.629 -6.165 16.818 1.00 12.02 288 ARG A CA 1
ATOM 2230 C C . ARG A 1 296 ? 32.611 -5.928 17.928 1.00 12.79 288 ARG A C 1
ATOM 2231 O O . ARG A 1 296 ? 32.976 -5.904 19.112 1.00 13.90 288 ARG A O 1
ATOM 2239 N N . ASN A 1 297 ? 31.340 -5.771 17.583 1.00 11.50 289 ASN A N 1
ATOM 2240 C CA . ASN A 1 297 ? 30.320 -5.333 18.530 1.00 10.12 289 ASN A CA 1
ATOM 2241 C C . ASN A 1 297 ? 29.218 -6.373 18.623 1.00 12.52 289 ASN A C 1
ATOM 2242 O O . ASN A 1 297 ? 28.657 -6.781 17.604 1.00 11.67 289 ASN A O 1
ATOM 2247 N N . TRP A 1 298 ? 28.900 -6.799 19.843 1.00 9.55 290 TRP A N 1
ATOM 2248 C CA . TRP A 1 298 ? 28.018 -7.933 20.035 1.00 10.89 290 TRP A CA 1
ATOM 2249 C C . TRP A 1 298 ? 26.803 -7.587 20.892 1.00 10.15 290 TRP A C 1
ATOM 2250 O O . TRP A 1 298 ? 26.879 -6.776 21.824 1.00 10.19 290 TRP A O 1
ATOM 2261 N N . THR A 1 299 ? 25.682 -8.218 20.564 1.00 10.00 291 THR A N 1
ATOM 2262 C CA . THR A 1 299 ? 24.553 -8.360 21.473 1.00 9.79 291 THR A CA 1
ATOM 2263 C C . THR A 1 299 ? 24.525 -9.832 21.855 1.00 8.66 291 THR A C 1
ATOM 2264 O O . THR A 1 299 ? 24.208 -10.693 21.019 1.00 9.97 291 THR A O 1
ATOM 2268 N N . LEU A 1 300 ? 24.887 -10.123 23.102 1.00 8.15 292 LEU A N 1
ATOM 2269 C CA . LEU A 1 300 ? 25.181 -11.500 23.487 1.00 8.60 292 LEU A CA 1
ATOM 2270 C C . LEU A 1 300 ? 25.261 -11.588 25.007 1.00 12.32 292 LEU A C 1
ATOM 2271 O O . LEU A 1 300 ? 25.690 -10.636 25.662 1.00 12.51 292 LEU A O 1
ATOM 2276 N N . ASN A 1 301 ? 24.877 -12.739 25.568 1.00 12.92 293 ASN A N 1
ATOM 2277 C CA A ASN A 1 301 ? 25.202 -13.065 26.957 0.45 12.68 293 ASN A CA 1
ATOM 2278 C CA B ASN A 1 301 ? 25.214 -12.963 26.963 0.55 12.95 293 ASN A CA 1
ATOM 2279 C C . ASN A 1 301 ? 26.714 -13.224 27.084 1.00 11.78 293 ASN A C 1
ATOM 2280 O O . ASN A 1 301 ? 27.418 -13.368 26.078 1.00 11.84 293 ASN A O 1
ATOM 2289 N N . PRO A 1 302 ? 27.263 -13.218 28.319 1.00 10.43 294 PRO A N 1
ATOM 2290 C CA . PRO A 1 302 ? 28.721 -13.456 28.428 1.00 10.89 294 PRO A CA 1
ATOM 2291 C C . PRO A 1 302 ? 29.095 -14.928 28.249 1.00 14.99 294 PRO A C 1
ATOM 2292 O O . PRO A 1 302 ? 29.352 -15.678 29.203 1.00 13.89 294 PRO A O 1
ATOM 2296 N N . HIS A 1 303 ? 29.105 -15.368 26.992 1.00 8.87 295 HIS A N 1
ATOM 2297 C CA . HIS A 1 303 ? 29.444 -16.753 26.689 1.00 12.46 295 HIS A CA 1
ATOM 2298 C C . HIS A 1 303 ? 30.859 -17.029 27.181 1.00 12.58 295 HIS A C 1
ATOM 2299 O O . HIS A 1 303 ? 31.785 -16.289 26.811 1.00 13.07 295 HIS A O 1
ATOM 2306 N N . PRO A 1 304 ? 31.078 -18.058 28.013 1.00 11.84 296 PRO A N 1
ATOM 2307 C CA . PRO A 1 304 ? 32.464 -18.427 28.321 1.00 12.74 296 PRO A CA 1
ATOM 2308 C C . PRO A 1 304 ? 33.247 -18.759 27.072 1.00 12.06 296 PRO A C 1
ATOM 2309 O O . PRO A 1 304 ? 34.465 -18.533 27.032 1.00 11.53 296 PRO A O 1
ATOM 2313 N N . THR A 1 305 ? 32.581 -19.259 26.026 1.00 12.51 297 THR A N 1
ATOM 2314 C CA . THR A 1 305 ? 33.316 -19.582 24.809 1.00 11.08 297 THR A CA 1
ATOM 2315 C C . THR A 1 305 ? 33.767 -18.344 24.045 1.00 15.11 297 THR A C 1
ATOM 2316 O O . THR A 1 305 ? 34.551 -18.482 23.099 1.00 14.26 297 THR A O 1
ATOM 2320 N N . LEU A 1 306 ? 33.305 -17.144 24.429 1.00 11.87 298 LEU A N 1
ATOM 2321 C CA . LEU A 1 306 ? 33.825 -15.908 23.854 1.00 12.56 298 LEU A CA 1
ATOM 2322 C C . LEU A 1 306 ? 35.093 -15.412 24.544 1.00 16.65 298 LEU A C 1
ATOM 2323 O O . LEU A 1 306 ? 35.713 -14.463 24.056 1.00 12.85 298 LEU A O 1
ATOM 2328 N N . ILE A 1 307 ? 35.509 -16.029 25.652 1.00 12.58 299 ILE A N 1
ATOM 2329 C CA . ILE A 1 307 ? 36.673 -15.525 26.390 1.00 11.40 299 ILE A CA 1
ATOM 2330 C C . ILE A 1 307 ? 37.922 -15.405 25.512 1.00 11.86 299 ILE A C 1
ATOM 2331 O O . ILE A 1 307 ? 38.569 -14.349 25.545 1.00 11.97 299 ILE A O 1
ATOM 2336 N N . PRO A 1 308 ? 38.310 -16.411 24.720 1.00 13.64 300 PRO A N 1
ATOM 2337 C CA . PRO A 1 308 ? 39.528 -16.233 23.908 1.00 12.92 300 PRO A CA 1
ATOM 2338 C C . PRO A 1 308 ? 39.418 -15.084 22.907 1.00 12.40 300 PRO A C 1
ATOM 2339 O O . PRO A 1 308 ? 40.388 -14.341 22.707 1.00 14.25 300 PRO A O 1
ATOM 2343 N N . ALA A 1 309 ? 38.253 -14.910 22.280 1.00 11.87 301 ALA A N 1
ATOM 2344 C CA . ALA A 1 309 ? 38.045 -13.787 21.368 1.00 14.63 301 ALA A CA 1
ATOM 2345 C C . ALA A 1 309 ? 38.131 -12.441 22.090 1.00 14.96 301 ALA A C 1
ATOM 2346 O O . ALA A 1 309 ? 38.577 -11.451 21.501 1.00 13.33 301 ALA A O 1
ATOM 2348 N N . ILE A 1 310 ? 37.669 -12.366 23.347 1.00 11.29 302 ILE A N 1
ATOM 2349 C CA . ILE A 1 310 ? 37.854 -11.137 24.113 1.00 11.29 302 ILE A CA 1
ATOM 2350 C C . ILE A 1 310 ? 39.326 -10.935 24.439 1.00 11.93 302 ILE A C 1
ATOM 2351 O O . ILE A 1 310 ? 39.879 -9.849 24.242 1.00 14.41 302 ILE A O 1
ATOM 2356 N N . GLU A 1 311 ? 39.981 -11.980 24.952 1.00 13.03 303 GLU A N 1
ATOM 2357 C CA . GLU A 1 311 ? 41.353 -11.819 25.432 1.00 15.09 303 GLU A CA 1
ATOM 2358 C C . GLU A 1 311 ? 42.314 -11.456 24.313 1.00 18.82 303 GLU A C 1
ATOM 2359 O O . GLU A 1 311 ? 43.322 -10.779 24.565 1.00 14.81 303 GLU A O 1
ATOM 2365 N N . THR A 1 312 ? 42.049 -11.912 23.085 1.00 13.27 304 THR A N 1
ATOM 2366 C CA . THR A 1 312 ? 42.948 -11.601 21.976 1.00 16.85 304 THR A CA 1
ATOM 2367 C C . THR A 1 312 ? 42.577 -10.323 21.242 1.00 15.45 304 THR A C 1
ATOM 2368 O O . THR A 1 312 ? 43.221 -10.002 20.234 1.00 21.49 304 THR A O 1
ATOM 2372 N N . GLY A 1 313 ? 41.569 -9.591 21.707 1.00 15.74 305 GLY A N 1
ATOM 2373 C CA . GLY A 1 313 ? 41.276 -8.272 21.168 1.00 20.89 305 GLY A CA 1
ATOM 2374 C C . GLY A 1 313 ? 40.292 -8.218 20.018 1.00 16.92 305 GLY A C 1
ATOM 2375 O O . GLY A 1 313 ? 40.182 -7.164 19.382 1.00 16.10 305 GLY A O 1
ATOM 2376 N N . TRP A 1 314 ? 39.568 -9.306 19.731 1.00 12.11 306 TRP A N 1
ATOM 2377 C CA . TRP A 1 314 ? 38.572 -9.262 18.662 1.00 11.77 306 TRP A CA 1
ATOM 2378 C C . TRP A 1 314 ? 37.324 -8.518 19.097 1.00 12.97 306 TRP A C 1
ATOM 2379 O O . TRP A 1 314 ? 36.719 -7.788 18.302 1.00 15.17 306 TRP A O 1
ATOM 2390 N N . VAL A 1 315 ? 36.919 -8.706 20.348 1.00 15.75 307 VAL A N 1
ATOM 2391 C CA . VAL A 1 315 ? 35.607 -8.297 20.828 1.00 12.11 307 VAL A CA 1
ATOM 2392 C C . VAL A 1 315 ? 35.746 -6.930 21.479 1.00 14.94 307 VAL A C 1
ATOM 2393 O O . VAL A 1 315 ? 36.347 -6.804 22.555 1.00 16.88 307 VAL A O 1
ATOM 2397 N N . GLU A 1 316 ? 35.140 -5.913 20.858 1.00 12.01 308 GLU A N 1
ATOM 2398 C CA . GLU A 1 316 ? 35.246 -4.546 21.353 1.00 14.42 308 GLU A CA 1
ATOM 2399 C C . GLU A 1 316 ? 34.147 -4.170 22.330 1.00 13.33 308 GLU A C 1
ATOM 2400 O O . GLU A 1 316 ? 34.395 -3.378 23.249 1.00 14.72 308 GLU A O 1
ATOM 2406 N N . SER A 1 317 ? 32.956 -4.734 22.173 1.00 10.55 309 SER A N 1
ATOM 2407 C CA . SER A 1 317 ? 31.838 -4.380 23.030 1.00 9.28 309 SER A CA 1
ATOM 2408 C C . SER A 1 317 ? 30.851 -5.537 23.055 1.00 9.09 309 SER A C 1
ATOM 2409 O O . SER A 1 317 ? 30.639 -6.216 22.044 1.00 9.91 309 SER A O 1
ATOM 2412 N N . VAL A 1 318 ? 30.255 -5.757 24.217 1.00 13.12 310 VAL A N 1
ATOM 2413 C CA . VAL A 1 318 ? 29.174 -6.728 24.367 1.00 8.27 310 VAL A CA 1
ATOM 2414 C C . VAL A 1 318 ? 28.110 -6.086 25.232 1.00 8.52 310 VAL A C 1
ATOM 2415 O O . VAL A 1 318 ? 28.404 -5.658 26.357 1.00 10.64 310 VAL A O 1
ATOM 2419 N N . HIS A 1 319 ? 26.883 -6.023 24.719 1.00 8.21 311 HIS A N 1
ATOM 2420 C CA . HIS A 1 319 ? 25.695 -5.728 25.512 1.00 10.97 311 HIS A CA 1
ATOM 2421 C C . HIS A 1 319 ? 24.921 -7.023 25.730 1.00 7.27 311 HIS A C 1
ATOM 2422 O O . HIS A 1 319 ? 24.792 -7.829 24.807 1.00 10.54 311 HIS A O 1
ATOM 2429 N N . CYS A 1 320 ? 24.400 -7.222 26.947 1.00 10.57 312 CYS A N 1
ATOM 2430 C CA . CYS A 1 320 ? 23.939 -8.535 27.399 1.00 8.38 312 CYS A CA 1
ATOM 2431 C C . CYS A 1 320 ? 22.446 -8.546 27.697 1.00 7.39 312 CYS A C 1
ATOM 2432 O O . CYS A 1 320 ? 21.926 -7.608 28.306 1.00 11.45 312 CYS A O 1
ATOM 2435 N N . PHE A 1 321 ? 21.778 -9.650 27.297 1.00 6.79 313 PHE A N 1
ATOM 2436 C CA . PHE A 1 321 ? 20.394 -9.892 27.692 1.00 12.08 313 PHE A CA 1
ATOM 2437 C C . PHE A 1 321 ? 20.285 -10.290 29.160 1.00 9.81 313 PHE A C 1
ATOM 2438 O O . PHE A 1 321 ? 19.269 -10.006 29.805 1.00 10.57 313 PHE A O 1
ATOM 2446 N N . GLY A 1 322 ? 21.315 -10.949 29.685 1.00 9.44 314 GLY A N 1
ATOM 2447 C CA . GLY A 1 322 ? 21.368 -11.491 31.027 1.00 8.59 314 GLY A CA 1
ATOM 2448 C C . GLY A 1 322 ? 22.808 -11.793 31.382 1.00 13.90 314 GLY A C 1
ATOM 2449 O O . GLY A 1 322 ? 23.728 -11.483 30.626 1.00 13.14 314 GLY A O 1
ATOM 2450 N N . THR A 1 323 ? 22.994 -12.420 32.536 1.00 12.48 315 THR A N 1
ATOM 2451 C CA . THR A 1 323 ? 24.315 -12.826 32.998 1.00 16.84 315 THR A CA 1
ATOM 2452 C C . THR A 1 323 ? 24.693 -14.178 32.394 1.00 9.83 315 THR A C 1
ATOM 2453 O O . THR A 1 323 ? 23.981 -14.745 31.560 1.00 10.84 315 THR A O 1
ATOM 2457 N N . GLU A 1 324 ? 25.844 -14.706 32.803 1.00 10.32 316 GLU A N 1
ATOM 2458 C CA . GLU A 1 324 ? 26.052 -16.151 32.751 1.00 13.70 316 GLU A CA 1
ATOM 2459 C C . GLU A 1 324 ? 26.741 -16.570 34.038 1.00 12.79 316 GLU A C 1
ATOM 2460 O O . GLU A 1 324 ? 27.643 -15.877 34.517 1.00 12.22 316 GLU A O 1
ATOM 2466 N N . LEU A 1 325 ? 26.277 -17.678 34.617 1.00 10.64 317 LEU A N 1
ATOM 2467 C CA . LEU A 1 325 ? 26.810 -18.123 35.897 1.00 10.96 317 LEU A CA 1
ATOM 2468 C C . LEU A 1 325 ? 28.300 -18.427 35.788 1.00 11.14 317 LEU A C 1
ATOM 2469 O O . LEU A 1 325 ? 28.763 -19.048 34.824 1.00 14.66 317 LEU A O 1
ATOM 2474 N N . GLY A 1 326 ? 29.051 -17.988 36.796 1.00 11.54 318 GLY A N 1
ATOM 2475 C CA . GLY A 1 326 ? 30.492 -18.138 36.790 1.00 13.22 318 GLY A CA 1
ATOM 2476 C C . GLY A 1 326 ? 31.257 -17.073 36.036 1.00 14.07 318 GLY A C 1
ATOM 2477 O O . GLY A 1 326 ? 32.487 -17.039 36.135 1.00 15.09 318 GLY A O 1
ATOM 2478 N N . MET A 1 327 ? 30.579 -16.205 35.272 1.00 12.39 319 MET A N 1
ATOM 2479 C CA . MET A 1 327 ? 31.249 -15.188 34.476 1.00 12.94 319 MET A CA 1
ATOM 2480 C C . MET A 1 327 ? 31.229 -13.814 35.131 1.00 18.76 319 MET A C 1
ATOM 2481 O O . MET A 1 327 ? 31.797 -12.870 34.574 1.00 14.53 319 MET A O 1
ATOM 2486 N N . GLU A 1 328 ? 30.589 -13.671 36.295 1.00 14.95 320 GLU A N 1
ATOM 2487 C CA . GLU A 1 328 ? 30.381 -12.333 36.842 1.00 18.50 320 GLU A CA 1
ATOM 2488 C C . GLU A 1 328 ? 31.701 -11.638 37.171 1.00 14.43 320 GLU A C 1
ATOM 2489 O O . GLU A 1 328 ? 31.847 -10.432 36.938 1.00 16.39 320 GLU A O 1
ATOM 2495 N N . LYS A 1 329 ? 32.670 -12.368 37.723 1.00 16.14 321 LYS A N 1
ATOM 2496 C CA . LYS A 1 329 ? 33.929 -11.732 38.104 1.00 16.17 321 LYS A CA 1
ATOM 2497 C C . LYS A 1 329 ? 34.784 -11.400 36.882 1.00 20.25 321 LYS A C 1
ATOM 2498 O O . LYS A 1 329 ? 35.485 -10.383 36.872 1.00 17.72 321 LYS A O 1
ATOM 2500 N N . TYR A 1 330 ? 34.749 -12.255 35.852 1.00 11.64 322 TYR A N 1
ATOM 2501 C CA . TYR A 1 330 ? 35.403 -11.946 34.583 1.00 11.58 322 TYR A CA 1
ATOM 2502 C C . TYR A 1 330 ? 34.802 -10.697 33.958 1.00 12.99 322 TYR A C 1
ATOM 2503 O O . TYR A 1 330 ? 35.520 -9.773 33.553 1.00 13.74 322 TYR A O 1
ATOM 2512 N N . VAL A 1 331 ? 33.470 -10.659 33.862 1.00 11.48 323 VAL A N 1
ATOM 2513 C CA . VAL A 1 331 ? 32.818 -9.479 33.308 1.00 11.42 323 VAL A CA 1
ATOM 2514 C C . VAL A 1 331 ? 33.213 -8.239 34.089 1.00 11.43 323 VAL A C 1
ATOM 2515 O O . VAL A 1 331 ? 33.527 -7.199 33.503 1.00 13.08 323 VAL A O 1
ATOM 2519 N N . ALA A 1 332 ? 33.214 -8.326 35.427 1.00 11.12 324 ALA A N 1
ATOM 2520 C CA . ALA A 1 332 ? 33.571 -7.160 36.233 1.00 16.08 324 ALA A CA 1
ATOM 2521 C C . ALA A 1 332 ? 35.023 -6.750 36.016 1.00 18.43 324 ALA A C 1
ATOM 2522 O O . ALA A 1 332 ? 35.372 -5.575 36.182 1.00 17.85 324 ALA A O 1
ATOM 2524 N N . ALA A 1 333 ? 35.878 -7.696 35.645 1.00 11.91 325 ALA A N 1
ATOM 2525 C CA . ALA A 1 333 ? 37.268 -7.410 35.356 1.00 12.83 325 ALA A CA 1
ATOM 2526 C C . ALA A 1 333 ? 37.504 -6.994 33.909 1.00 12.99 325 ALA A C 1
ATOM 2527 O O . ALA A 1 333 ? 38.666 -6.742 33.535 1.00 12.76 325 ALA A O 1
ATOM 2529 N N . ARG A 1 334 ? 36.440 -6.895 33.101 1.00 11.62 326 ARG A N 1
ATOM 2530 C CA . ARG A 1 334 ? 36.548 -6.480 31.696 1.00 13.45 326 ARG A CA 1
ATOM 2531 C C . ARG A 1 334 ? 35.595 -5.325 31.366 1.00 11.06 326 ARG A C 1
ATOM 2532 O O . ARG A 1 334 ? 34.831 -5.389 30.400 1.00 10.59 326 ARG A O 1
ATOM 2540 N N . PRO A 1 335 ? 35.617 -4.241 32.151 1.00 11.31 327 PRO A N 1
ATOM 2541 C CA . PRO A 1 335 ? 34.605 -3.192 31.957 1.00 11.00 327 PRO A CA 1
ATOM 2542 C C . PRO A 1 335 ? 34.803 -2.396 30.680 1.00 14.51 327 PRO A C 1
ATOM 2543 O O . PRO A 1 335 ? 33.864 -1.715 30.261 1.00 15.05 327 PRO A O 1
ATOM 2547 N N . ASP A 1 336 ? 35.977 -2.459 30.037 1.00 11.91 328 ASP A N 1
ATOM 2548 C CA . ASP A 1 336 ? 36.093 -1.807 28.732 1.00 12.71 328 ASP A CA 1
ATOM 2549 C C . ASP A 1 336 ? 35.203 -2.456 27.675 1.00 12.53 328 ASP A C 1
ATOM 2550 O O . ASP A 1 336 ? 34.818 -1.789 26.707 1.00 14.86 328 ASP A O 1
ATOM 2555 N N . VAL A 1 337 ? 34.858 -3.725 27.850 1.00 11.12 329 VAL A N 1
ATOM 2556 C CA . VAL A 1 337 ? 34.102 -4.491 26.868 1.00 10.07 329 VAL A CA 1
ATOM 2557 C C . VAL A 1 337 ? 32.621 -4.545 27.213 1.00 9.55 329 VAL A C 1
ATOM 2558 O O . VAL A 1 337 ? 31.777 -4.344 26.344 1.00 10.13 329 VAL A O 1
ATOM 2562 N N . PHE A 1 338 ? 32.294 -4.814 28.477 1.00 9.59 330 PHE A N 1
ATOM 2563 C CA . PHE A 1 338 ? 30.924 -5.031 28.934 1.00 10.23 330 PHE A CA 1
ATOM 2564 C C . PHE A 1 338 ? 30.321 -3.748 29.501 1.00 9.05 330 PHE A C 1
ATOM 2565 O O . PHE A 1 338 ? 31.019 -2.761 29.750 1.00 11.20 330 PHE A O 1
ATOM 2573 N N . PHE A 1 339 ? 28.999 -3.771 29.715 1.00 10.22 331 PHE A N 1
ATOM 2574 C CA . PHE A 1 339 ? 28.297 -2.654 30.339 1.00 10.01 331 PHE A CA 1
ATOM 2575 C C . PHE A 1 339 ? 28.177 -2.942 31.836 1.00 12.56 331 PHE A C 1
ATOM 2576 O O . PHE A 1 339 ? 27.452 -3.852 32.247 1.00 13.19 331 PHE A O 1
ATOM 2584 N N . THR A 1 340 ? 28.887 -2.168 32.649 1.00 10.17 332 THR A N 1
ATOM 2585 C CA . THR A 1 340 ? 28.959 -2.413 34.083 1.00 10.76 332 THR A CA 1
ATOM 2586 C C . THR A 1 340 ? 28.644 -1.124 34.823 1.00 12.69 332 THR A C 1
ATOM 2587 O O . THR A 1 340 ? 28.917 -0.024 34.331 1.00 17.24 332 THR A O 1
ATOM 2591 N N . GLY A 1 341 ? 28.041 -1.265 35.998 1.00 13.38 333 GLY A N 1
ATOM 2592 C CA . GLY A 1 341 ? 27.715 -0.105 36.791 1.00 16.44 333 GLY A CA 1
ATOM 2593 C C . GLY A 1 341 ? 28.922 0.458 37.496 1.00 17.67 333 GLY A C 1
ATOM 2594 O O . GLY A 1 341 ? 29.988 -0.160 37.565 1.00 15.64 333 GLY A O 1
ATOM 2595 N N . ARG A 1 342 ? 28.758 1.673 38.026 1.00 21.94 334 ARG A N 1
ATOM 2596 C CA . ARG A 1 342 ? 29.873 2.244 38.774 1.00 31.80 334 ARG A CA 1
ATOM 2597 C C . ARG A 1 342 ? 30.178 1.416 40.015 1.00 23.36 334 ARG A C 1
ATOM 2598 O O . ARG A 1 342 ? 31.305 1.465 40.525 1.00 25.37 334 ARG A O 1
ATOM 2606 N N . ASP A 1 343 ? 29.205 0.622 40.485 1.00 22.93 335 ASP A N 1
ATOM 2607 C CA . ASP A 1 343 ? 29.458 -0.375 41.518 1.00 22.27 335 ASP A CA 1
ATOM 2608 C C . ASP A 1 343 ? 30.386 -1.491 41.035 1.00 22.36 335 ASP A C 1
ATOM 2609 O O . ASP A 1 343 ? 31.006 -2.172 41.863 1.00 22.89 335 ASP A O 1
ATOM 2614 N N . GLY A 1 344 ? 30.493 -1.702 39.724 1.00 15.71 336 GLY A N 1
ATOM 2615 C CA . GLY A 1 344 ? 31.365 -2.716 39.160 1.00 11.55 336 GLY A CA 1
ATOM 2616 C C . GLY A 1 344 ? 30.658 -3.843 38.424 1.00 15.95 336 GLY A C 1
ATOM 2617 O O . GLY A 1 344 ? 31.266 -4.466 37.542 1.00 15.85 336 GLY A O 1
ATOM 2618 N N . ALA A 1 345 ? 29.393 -4.124 38.728 1.00 13.15 337 ALA A N 1
ATOM 2619 C CA . ALA A 1 345 ? 28.736 -5.327 38.221 1.00 11.96 337 ALA A CA 1
ATOM 2620 C C . ALA A 1 345 ? 27.987 -5.085 36.902 1.00 10.69 337 ALA A C 1
ATOM 2621 O O . ALA A 1 345 ? 27.473 -3.991 36.638 1.00 13.29 337 ALA A O 1
ATOM 2623 N N . LEU A 1 346 ? 27.921 -6.145 36.086 1.00 11.07 338 LEU A N 1
ATOM 2624 C CA . LEU A 1 346 ? 27.147 -6.150 34.849 1.00 8.66 338 LEU A CA 1
ATOM 2625 C C . LEU A 1 346 ? 25.744 -5.583 35.048 1.00 10.13 338 LEU A C 1
ATOM 2626 O O . LEU A 1 346 ? 25.102 -5.822 36.073 1.00 14.27 338 LEU A O 1
ATOM 2631 N N . ARG A 1 347 ? 25.262 -4.849 34.039 1.00 9.26 339 ARG A N 1
ATOM 2632 C CA . ARG A 1 347 ? 23.850 -4.467 33.916 1.00 11.09 339 ARG A CA 1
ATOM 2633 C C . ARG A 1 347 ? 23.343 -5.068 32.608 1.00 12.17 339 ARG A C 1
ATOM 2634 O O . ARG A 1 347 ? 23.599 -4.531 31.524 1.00 14.51 339 ARG A O 1
ATOM 2642 N N . SER A 1 348 ? 22.676 -6.213 32.703 1.00 12.58 340 SER A N 1
ATOM 2643 C CA . SER A 1 348 ? 21.968 -6.725 31.546 1.00 9.85 340 SER A CA 1
ATOM 2644 C C . SER A 1 348 ? 20.658 -5.967 31.381 1.00 9.62 340 SER A C 1
ATOM 2645 O O . SER A 1 348 ? 20.186 -5.272 32.285 1.00 9.94 340 SER A O 1
ATOM 2648 N N . ASN A 1 349 ? 20.077 -6.095 30.195 1.00 9.93 341 ASN A N 1
ATOM 2649 C CA . ASN A 1 349 ? 18.802 -5.453 29.926 1.00 8.98 341 ASN A CA 1
ATOM 2650 C C . ASN A 1 349 ? 18.245 -6.160 28.692 1.00 10.54 341 ASN A C 1
ATOM 2651 O O . ASN A 1 349 ? 18.642 -5.834 27.575 1.00 8.67 341 ASN A O 1
ATOM 2656 N N . ARG A 1 350 ? 17.350 -7.133 28.905 1.00 8.62 342 ARG A N 1
ATOM 2657 C CA . ARG A 1 350 ? 16.927 -7.965 27.775 1.00 8.96 342 ARG A CA 1
ATOM 2658 C C . ARG A 1 350 ? 16.154 -7.150 26.745 1.00 9.93 342 ARG A C 1
ATOM 2659 O O . ARG A 1 350 ? 16.343 -7.336 25.533 1.00 8.59 342 ARG A O 1
ATOM 2667 N N . MET A 1 351 ? 15.305 -6.221 27.188 1.00 8.19 343 MET A N 1
ATOM 2668 C CA A MET A 1 351 ? 14.578 -5.393 26.226 0.56 10.07 343 MET A CA 1
ATOM 2669 C CA B MET A 1 351 ? 14.574 -5.398 26.227 0.44 10.10 343 MET A CA 1
ATOM 2670 C C . MET A 1 351 ? 15.536 -4.573 25.368 1.00 9.41 343 MET A C 1
ATOM 2671 O O . MET A 1 351 ? 15.405 -4.528 24.133 1.00 7.71 343 MET A O 1
ATOM 2680 N N . MET A 1 352 ? 16.514 -3.914 25.999 1.00 9.03 344 MET A N 1
ATOM 2681 C CA . MET A 1 352 ? 17.431 -3.065 25.238 1.00 10.84 344 MET A CA 1
ATOM 2682 C C . MET A 1 352 ? 18.316 -3.888 24.314 1.00 11.04 344 MET A C 1
ATOM 2683 O O . MET A 1 352 ? 18.580 -3.491 23.166 1.00 8.91 344 MET A O 1
ATOM 2688 N N . CYS A 1 353 ? 18.756 -5.049 24.791 1.00 8.53 345 CYS A N 1
ATOM 2689 C CA . CYS A 1 353 ? 19.633 -5.889 23.994 1.00 9.54 345 CYS A CA 1
ATOM 2690 C C . CYS A 1 353 ? 18.882 -6.501 22.816 1.00 8.25 345 CYS A C 1
ATOM 2691 O O . CYS A 1 353 ? 19.408 -6.555 21.704 1.00 8.95 345 CYS A O 1
ATOM 2694 N N . GLN A 1 354 ? 17.653 -6.979 23.045 1.00 7.91 346 GLN A N 1
ATOM 2695 C CA . GLN A 1 354 ? 16.841 -7.487 21.934 1.00 9.73 346 GLN A CA 1
ATOM 2696 C C . GLN A 1 354 ? 16.536 -6.391 20.920 1.00 7.15 346 GLN A C 1
ATOM 2697 O O . GLN A 1 354 ? 16.566 -6.634 19.708 1.00 8.55 346 GLN A O 1
ATOM 2703 N N . LEU A 1 355 ? 16.238 -5.173 21.396 1.00 8.83 347 LEU A N 1
ATOM 2704 C CA . LEU A 1 355 ? 16.024 -4.060 20.470 1.00 12.97 347 LEU A CA 1
ATOM 2705 C C . LEU A 1 355 ? 17.259 -3.817 19.603 1.00 9.64 347 LEU A C 1
ATOM 2706 O O . LEU A 1 355 ? 17.151 -3.644 18.380 1.00 10.54 347 LEU A O 1
ATOM 2711 N N . ALA A 1 356 ? 18.443 -3.781 20.219 1.00 8.71 348 ALA A N 1
ATOM 2712 C CA . ALA A 1 356 ? 19.664 -3.631 19.430 1.00 12.77 348 ALA A CA 1
ATOM 2713 C C . ALA A 1 356 ? 19.852 -4.806 18.487 1.00 16.57 348 ALA A C 1
ATOM 2714 O O . ALA A 1 356 ? 20.318 -4.633 17.355 1.00 8.48 348 ALA A O 1
ATOM 2716 N N . GLY A 1 357 ? 19.501 -6.011 18.937 1.00 10.71 349 GLY A N 1
ATOM 2717 C CA . GLY A 1 357 ? 19.611 -7.166 18.063 1.00 12.26 349 GLY A CA 1
ATOM 2718 C C . GLY A 1 357 ? 18.759 -7.038 16.816 1.00 12.81 349 GLY A C 1
ATOM 2719 O O . GLY A 1 357 ? 19.097 -7.590 15.767 1.00 12.96 349 GLY A O 1
ATOM 2720 N N . GLN A 1 358 ? 17.633 -6.335 16.916 1.00 10.17 350 GLN A N 1
ATOM 2721 C CA . GLN A 1 358 ? 16.804 -6.092 15.738 1.00 10.17 350 GLN A CA 1
ATOM 2722 C C . GLN A 1 358 ? 17.363 -4.958 14.877 1.00 9.92 350 GLN A C 1
ATOM 2723 O O . GLN A 1 358 ? 17.551 -5.113 13.666 1.00 11.61 350 GLN A O 1
ATOM 2729 N N . TYR A 1 359 ? 17.612 -3.801 15.485 1.00 11.51 351 TYR A N 1
ATOM 2730 C CA . TYR A 1 359 ? 17.811 -2.569 14.734 1.00 10.01 351 TYR A CA 1
ATOM 2731 C C . TYR A 1 359 ? 19.265 -2.184 14.521 1.00 8.71 351 TYR A C 1
ATOM 2732 O O . TYR A 1 359 ? 19.541 -1.381 13.625 1.00 13.54 351 TYR A O 1
ATOM 2741 N N . ALA A 1 360 ? 20.193 -2.684 15.335 1.00 7.57 352 ALA A N 1
ATOM 2742 C CA . ALA A 1 360 ? 21.542 -2.136 15.363 1.00 7.72 352 ALA A CA 1
ATOM 2743 C C . ALA A 1 360 ? 22.650 -3.092 14.943 1.00 13.60 352 ALA A C 1
ATOM 2744 O O . ALA A 1 360 ? 23.781 -2.631 14.753 1.00 17.13 352 ALA A O 1
ATOM 2746 N N . VAL A 1 361 ? 22.391 -4.389 14.779 1.00 11.26 353 VAL A N 1
ATOM 2747 C CA . VAL A 1 361 ? 23.466 -5.304 14.409 1.00 9.63 353 VAL A CA 1
ATOM 2748 C C . VAL A 1 361 ? 23.289 -5.787 12.969 1.00 8.77 353 VAL A C 1
ATOM 2749 O O . VAL A 1 361 ? 22.181 -5.826 12.416 1.00 12.50 353 VAL A O 1
ATOM 2753 N N . ASP A 1 362 ? 24.419 -6.178 12.369 1.00 8.46 354 ASP A N 1
ATOM 2754 C CA . ASP A 1 362 ? 24.441 -6.607 10.971 1.00 8.78 354 ASP A CA 1
ATOM 2755 C C . ASP A 1 362 ? 23.803 -7.973 10.767 1.00 10.04 354 ASP A C 1
ATOM 2756 O O . ASP A 1 362 ? 23.313 -8.266 9.671 1.00 10.55 354 ASP A O 1
ATOM 2761 N N . LEU A 1 363 ? 23.854 -8.843 11.773 1.00 9.50 355 LEU A N 1
ATOM 2762 C CA . LEU A 1 363 ? 23.659 -10.256 11.490 1.00 10.23 355 LEU A CA 1
ATOM 2763 C C . LEU A 1 363 ? 23.099 -10.986 12.707 1.00 12.26 355 LEU A C 1
ATOM 2764 O O . LEU A 1 363 ? 23.463 -10.687 13.853 1.00 8.74 355 LEU A O 1
ATOM 2769 N N . PHE A 1 364 ? 22.203 -11.933 12.436 1.00 12.06 356 PHE A N 1
ATOM 2770 C CA . PHE A 1 364 ? 21.846 -12.997 13.354 1.00 8.28 356 PHE A CA 1
ATOM 2771 C C . PHE A 1 364 ? 22.209 -14.334 12.720 1.00 10.52 356 PHE A C 1
ATOM 2772 O O . PHE A 1 364 ? 22.069 -14.518 11.506 1.00 10.80 356 PHE A O 1
ATOM 2780 N N . ILE A 1 365 ? 22.690 -15.265 13.538 1.00 10.76 357 ILE A N 1
ATOM 2781 C CA . ILE A 1 365 ? 22.964 -16.629 13.092 1.00 9.13 357 ILE A CA 1
ATOM 2782 C C . ILE A 1 365 ? 22.531 -17.582 14.198 1.00 9.09 357 ILE A C 1
ATOM 2783 O O . ILE A 1 365 ? 22.860 -17.376 15.367 1.00 11.02 357 ILE A O 1
ATOM 2788 N N . GLY A 1 366 ? 21.768 -18.604 13.842 1.00 13.26 358 GLY A N 1
ATOM 2789 C CA . GLY A 1 366 ? 21.345 -19.588 14.812 1.00 12.11 358 GLY A CA 1
ATOM 2790 C C . GLY A 1 366 ? 20.858 -20.829 14.101 1.00 20.28 358 GLY A C 1
ATOM 2791 O O . GLY A 1 366 ? 20.980 -20.957 12.882 1.00 12.91 358 GLY A O 1
ATOM 2792 N N . ALA A 1 367 ? 20.291 -21.743 14.875 1.00 15.39 359 ALA A N 1
ATOM 2793 C CA . ALA A 1 367 ? 19.873 -23.016 14.316 1.00 14.01 359 ALA A CA 1
ATOM 2794 C C . ALA A 1 367 ? 18.391 -23.242 14.571 1.00 17.20 359 ALA A C 1
ATOM 2795 O O . ALA A 1 367 ? 17.701 -22.432 15.186 1.00 18.59 359 ALA A O 1
ATOM 2797 N N . THR A 1 368 ? 17.915 -24.387 14.101 1.00 23.89 360 THR A N 1
ATOM 2798 C CA . THR A 1 368 ? 16.503 -24.730 14.161 1.00 22.20 360 THR A CA 1
ATOM 2799 C C . THR A 1 368 ? 16.387 -26.239 14.037 1.00 19.40 360 THR A C 1
ATOM 2800 O O . THR A 1 368 ? 17.350 -26.918 13.670 1.00 26.35 360 THR A O 1
ATOM 2804 N N . LEU A 1 369 ? 15.206 -26.777 14.365 1.00 12.19 361 LEU A N 1
ATOM 2805 C CA . LEU A 1 369 ? 15.081 -28.222 14.210 1.00 12.53 361 LEU A CA 1
ATOM 2806 C C . LEU A 1 369 ? 14.574 -28.617 12.835 1.00 12.78 361 LEU A C 1
ATOM 2807 O O . LEU A 1 369 ? 14.973 -29.665 12.319 1.00 15.96 361 LEU A O 1
ATOM 2812 N N . GLN A 1 370 ? 13.677 -27.819 12.241 1.00 15.49 362 GLN A N 1
ATOM 2813 C CA . GLN A 1 370 ? 13.076 -28.152 10.955 1.00 16.99 362 GLN A CA 1
ATOM 2814 C C . GLN A 1 370 ? 13.111 -26.956 10.012 1.00 12.21 362 GLN A C 1
ATOM 2815 O O . GLN A 1 370 ? 12.951 -25.813 10.438 1.00 11.69 362 GLN A O 1
ATOM 2821 N N . VAL A 1 371 ? 13.341 -27.241 8.735 1.00 17.88 363 VAL A N 1
ATOM 2822 C CA . VAL A 1 371 ? 13.389 -26.251 7.662 1.00 15.56 363 VAL A CA 1
ATOM 2823 C C . VAL A 1 371 ? 12.697 -26.889 6.468 1.00 15.42 363 VAL A C 1
ATOM 2824 O O . VAL A 1 371 ? 13.013 -28.028 6.116 1.00 15.70 363 VAL A O 1
ATOM 2828 N N . ASP A 1 372 ? 11.744 -26.187 5.857 1.00 15.61 364 ASP A N 1
ATOM 2829 C CA . ASP A 1 372 ? 11.083 -26.756 4.694 1.00 16.58 364 ASP A CA 1
ATOM 2830 C C . ASP A 1 372 ? 11.693 -26.199 3.400 1.00 17.41 364 ASP A C 1
ATOM 2831 O O . ASP A 1 372 ? 12.685 -25.463 3.412 1.00 14.72 364 ASP A O 1
ATOM 2836 N N . GLY A 1 373 ? 11.106 -26.592 2.264 1.00 20.58 365 GLY A N 1
ATOM 2837 C CA . GLY A 1 373 ? 11.685 -26.294 0.958 1.00 18.96 365 GLY A CA 1
ATOM 2838 C C . GLY A 1 373 ? 11.697 -24.821 0.589 1.00 22.74 365 GLY A C 1
ATOM 2839 O O . GLY A 1 373 ? 12.412 -24.430 -0.345 1.00 19.94 365 GLY A O 1
ATOM 2840 N N . MET A 1 374 ? 10.902 -24.009 1.277 1.00 18.84 366 MET A N 1
ATOM 2841 C CA . MET A 1 374 ? 10.895 -22.562 1.131 1.00 17.33 366 MET A CA 1
ATOM 2842 C C . MET A 1 374 ? 11.813 -21.874 2.135 1.00 19.76 366 MET A C 1
ATOM 2843 O O . MET A 1 374 ? 11.955 -20.647 2.091 1.00 14.95 366 MET A O 1
ATOM 2848 N N . GLY A 1 375 ? 12.432 -22.630 3.040 1.00 14.33 367 GLY A N 1
ATOM 2849 C CA . GLY A 1 375 ? 13.232 -22.044 4.090 1.00 12.63 367 GLY A CA 1
ATOM 2850 C C . GLY A 1 375 ? 12.485 -21.712 5.365 1.00 12.07 367 GLY A C 1
ATOM 2851 O O . GLY A 1 375 ? 13.103 -21.188 6.294 1.00 11.51 367 GLY A O 1
ATOM 2852 N N . HIS A 1 376 ? 11.174 -21.981 5.444 1.00 13.30 368 HIS A N 1
ATOM 2853 C CA . HIS A 1 376 ? 10.464 -21.746 6.702 1.00 11.81 368 HIS A CA 1
ATOM 2854 C C . HIS A 1 376 ? 11.051 -22.642 7.781 1.00 11.66 368 HIS A C 1
ATOM 2855 O O . HIS A 1 376 ? 11.285 -23.829 7.558 1.00 12.01 368 HIS A O 1
ATOM 2862 N N . SER A 1 377 ? 11.274 -22.075 8.954 1.00 11.20 369 SER A N 1
ATOM 2863 C CA A SER A 1 377 ? 12.057 -22.711 10.003 0.47 14.34 369 SER A CA 1
ATOM 2864 C CA B SER A 1 377 ? 12.049 -22.730 9.998 0.53 14.36 369 SER A CA 1
ATOM 2865 C C . SER A 1 377 ? 11.262 -22.748 11.302 1.00 14.82 369 SER A C 1
ATOM 2866 O O . SER A 1 377 ? 10.645 -21.753 11.681 1.00 15.02 369 SER A O 1
ATOM 2871 N N . SER A 1 378 ? 11.274 -23.894 11.986 1.00 13.34 370 SER A N 1
ATOM 2872 C CA . SER A 1 378 ? 10.608 -23.969 13.276 1.00 10.74 370 SER A CA 1
ATOM 2873 C C . SER A 1 378 ? 11.261 -25.049 14.128 1.00 15.86 370 SER A C 1
ATOM 2874 O O . SER A 1 378 ? 11.881 -25.987 13.611 1.00 12.56 370 SER A O 1
ATOM 2877 N N . THR A 1 379 ? 11.139 -24.893 15.443 1.00 18.07 371 THR A N 1
ATOM 2878 C CA . THR A 1 379 ? 11.526 -25.943 16.378 1.00 14.54 371 THR A CA 1
ATOM 2879 C C . THR A 1 379 ? 10.319 -26.640 16.996 1.00 16.55 371 THR A C 1
ATOM 2880 O O . THR A 1 379 ? 10.498 -27.576 17.781 1.00 18.24 371 THR A O 1
ATOM 2884 N N . VAL A 1 380 ? 9.099 -26.227 16.652 1.00 14.46 372 VAL A N 1
ATOM 2885 C CA . VAL A 1 380 ? 7.911 -26.945 17.112 1.00 15.17 372 VAL A CA 1
ATOM 2886 C C . VAL A 1 380 ? 7.834 -28.284 16.389 1.00 18.36 372 VAL A C 1
ATOM 2887 O O . VAL A 1 380 ? 8.002 -28.360 15.163 1.00 17.11 372 VAL A O 1
ATOM 2891 N N . THR A 1 381 ? 7.631 -29.358 17.149 1.00 15.48 373 THR A N 1
ATOM 2892 C CA . THR A 1 381 ? 7.388 -30.672 16.568 1.00 13.56 373 THR A CA 1
ATOM 2893 C C . THR A 1 381 ? 6.105 -31.247 17.149 1.00 19.06 373 THR A C 1
ATOM 2894 O O . THR A 1 381 ? 5.526 -30.711 18.098 1.00 17.81 373 THR A O 1
ATOM 2898 N N . LYS A 1 382 ? 5.674 -32.369 16.575 1.00 16.04 374 LYS A N 1
ATOM 2899 C CA . LYS A 1 382 ? 4.387 -32.956 16.931 1.00 15.37 374 LYS A CA 1
ATOM 2900 C C . LYS A 1 382 ? 4.282 -33.188 18.438 1.00 19.47 374 LYS A C 1
ATOM 2901 O O . LYS A 1 382 ? 5.174 -33.774 19.058 1.00 20.66 374 LYS A O 1
ATOM 2907 N N . GLY A 1 383 ? 3.199 -32.686 19.032 1.00 17.43 375 GLY A N 1
ATOM 2908 C CA . GLY A 1 383 ? 2.956 -32.821 20.452 1.00 24.72 375 GLY A CA 1
ATOM 2909 C C . GLY A 1 383 ? 3.747 -31.901 21.359 1.00 19.96 375 GLY A C 1
ATOM 2910 O O . GLY A 1 383 ? 3.589 -31.994 22.585 1.00 25.36 375 GLY A O 1
ATOM 2911 N N . ARG A 1 384 ? 4.603 -31.028 20.815 1.00 14.50 376 ARG A N 1
ATOM 2912 C CA . ARG A 1 384 ? 5.503 -30.197 21.619 1.00 13.95 376 ARG A CA 1
ATOM 2913 C C . ARG A 1 384 ? 5.430 -28.728 21.189 1.00 20.34 376 ARG A C 1
ATOM 2914 O O . ARG A 1 384 ? 6.192 -28.278 20.336 1.00 16.10 376 ARG A O 1
ATOM 2922 N N . LEU A 1 385 ? 4.554 -27.957 21.821 1.00 28.40 377 LEU A N 1
ATOM 2923 C CA . LEU A 1 385 ? 4.338 -26.561 21.425 1.00 25.24 377 LEU A CA 1
ATOM 2924 C C . LEU A 1 385 ? 5.463 -25.680 21.976 1.00 21.24 377 LEU A C 1
ATOM 2925 O O . LEU A 1 385 ? 5.334 -24.981 22.982 1.00 33.37 377 LEU A O 1
ATOM 2930 N N . ALA A 1 386 ? 6.602 -25.721 21.293 1.00 21.84 378 ALA A N 1
ATOM 2931 C CA . ALA A 1 386 ? 7.734 -24.898 21.692 1.00 29.03 378 ALA A CA 1
ATOM 2932 C C . ALA A 1 386 ? 7.368 -23.415 21.601 1.00 33.96 378 ALA A C 1
ATOM 2933 O O . ALA A 1 386 ? 6.421 -23.014 20.915 1.00 34.32 378 ALA A O 1
ATOM 2935 N N . GLY A 1 387 ? 8.110 -22.601 22.339 1.00 24.55 379 GLY A N 1
ATOM 2936 C CA . GLY A 1 387 ? 8.041 -21.166 22.198 1.00 19.70 379 GLY A CA 1
ATOM 2937 C C . GLY A 1 387 ? 9.242 -20.684 21.419 1.00 24.85 379 GLY A C 1
ATOM 2938 O O . GLY A 1 387 ? 10.203 -21.414 21.191 1.00 42.12 379 GLY A O 1
ATOM 2939 N N . PHE A 1 388 ? 9.187 -19.432 20.994 1.00 13.59 380 PHE A N 1
ATOM 2940 C CA A PHE A 1 388 ? 10.319 -19.050 20.181 0.41 17.58 380 PHE A CA 1
ATOM 2941 C CA B PHE A 1 388 ? 10.059 -18.669 20.095 0.59 19.31 380 PHE A CA 1
ATOM 2942 C C . PHE A 1 388 ? 11.261 -18.036 20.806 1.00 18.36 380 PHE A C 1
ATOM 2943 O O . PHE A 1 388 ? 12.333 -17.828 20.221 1.00 22.39 380 PHE A O 1
ATOM 2958 N N . GLY A 1 389 ? 11.028 -17.566 22.029 1.00 10.75 381 GLY A N 1
ATOM 2959 C CA . GLY A 1 389 ? 12.045 -16.744 22.665 1.00 11.80 381 GLY A CA 1
ATOM 2960 C C . GLY A 1 389 ? 12.401 -15.523 21.830 1.00 9.58 381 GLY A C 1
ATOM 2961 O O . GLY A 1 389 ? 11.534 -14.854 21.255 1.00 13.42 381 GLY A O 1
ATOM 2962 N N . GLY A 1 390 ? 13.698 -15.235 21.734 1.00 12.93 382 GLY A N 1
ATOM 2963 C CA . GLY A 1 390 ? 14.142 -14.087 20.958 1.00 14.22 382 GLY A CA 1
ATOM 2964 C C . GLY A 1 390 ? 14.269 -14.312 19.469 1.00 13.39 382 GLY A C 1
ATOM 2965 O O . GLY A 1 390 ? 14.440 -13.341 18.729 1.00 13.98 382 GLY A O 1
ATOM 2966 N N . ALA A 1 391 ? 14.162 -15.563 19.008 1.00 9.69 383 ALA A N 1
ATOM 2967 C CA . ALA A 1 391 ? 14.531 -15.878 17.627 1.00 12.70 383 ALA A CA 1
ATOM 2968 C C . ALA A 1 391 ? 13.738 -15.112 16.574 1.00 13.14 383 ALA A C 1
ATOM 2969 O O . ALA A 1 391 ? 14.353 -14.662 15.591 1.00 16.48 383 ALA A O 1
ATOM 2971 N N . PRO A 1 392 ? 12.417 -14.928 16.682 1.00 10.32 384 PRO A N 1
ATOM 2972 C CA . PRO A 1 392 ? 11.734 -14.158 15.631 1.00 10.56 384 PRO A CA 1
ATOM 2973 C C . PRO A 1 392 ? 12.196 -12.714 15.555 1.00 10.80 384 PRO A C 1
ATOM 2974 O O . PRO A 1 392 ? 12.282 -12.158 14.458 1.00 9.01 384 PRO A O 1
ATOM 2978 N N . ASN A 1 393 ? 12.482 -12.085 16.699 1.00 10.42 385 ASN A N 1
ATOM 2979 C CA . ASN A 1 393 ? 12.940 -10.701 16.686 1.00 8.20 385 ASN A CA 1
ATOM 2980 C C . ASN A 1 393 ? 14.346 -10.589 16.113 1.00 10.53 385 ASN A C 1
ATOM 2981 O O . ASN A 1 393 ? 14.667 -9.619 15.422 1.00 12.22 385 ASN A O 1
ATOM 2986 N N . MET A 1 394 ? 15.188 -11.581 16.384 1.00 10.40 386 MET A N 1
ATOM 2987 C CA A MET A 1 394 ? 16.549 -11.619 15.852 0.48 13.44 386 MET A CA 1
ATOM 2988 C CA B MET A 1 394 ? 16.538 -11.569 15.840 0.52 13.42 386 MET A CA 1
ATOM 2989 C C . MET A 1 394 ? 16.573 -12.020 14.384 1.00 13.84 386 MET A C 1
ATOM 2990 O O . MET A 1 394 ? 17.399 -11.515 13.606 1.00 14.12 386 MET A O 1
ATOM 2999 N N . GLY A 1 395 ? 15.697 -12.944 14.002 1.00 15.12 387 GLY A N 1
ATOM 3000 C CA . GLY A 1 395 ? 15.711 -13.529 12.675 1.00 13.24 387 GLY A CA 1
ATOM 3001 C C . GLY A 1 395 ? 14.660 -12.989 11.722 1.00 11.31 387 GLY A C 1
ATOM 3002 O O . GLY A 1 395 ? 13.883 -13.754 11.140 1.00 12.80 387 GLY A O 1
ATOM 3003 N N . HIS A 1 396 ? 14.638 -11.673 11.537 1.00 8.19 388 HIS A N 1
ATOM 3004 C CA . HIS A 1 396 ? 13.843 -11.082 10.474 1.00 8.93 388 HIS A CA 1
ATOM 3005 C C . HIS A 1 396 ? 14.552 -9.842 9.950 1.00 12.12 388 HIS A C 1
ATOM 3006 O O . HIS A 1 396 ? 15.426 -9.268 10.606 1.00 13.10 388 HIS A O 1
ATOM 3013 N N . ASP A 1 397 ? 14.180 -9.457 8.737 1.00 9.46 389 ASP A N 1
ATOM 3014 C CA . ASP A 1 397 ? 14.635 -8.214 8.144 1.00 9.48 389 ASP A CA 1
ATOM 3015 C C . ASP A 1 397 ? 13.862 -7.054 8.761 1.00 10.04 389 ASP A C 1
ATOM 3016 O O . ASP A 1 397 ? 12.649 -6.937 8.544 1.00 12.07 389 ASP A O 1
ATOM 3021 N N . PRO A 1 398 ? 14.515 -6.192 9.554 1.00 8.57 390 PRO A N 1
ATOM 3022 C CA . PRO A 1 398 ? 13.792 -5.090 10.208 1.00 11.91 390 PRO A CA 1
ATOM 3023 C C . PRO A 1 398 ? 13.402 -4.012 9.210 1.00 11.73 390 PRO A C 1
ATOM 3024 O O . PRO A 1 398 ? 14.260 -3.228 8.781 1.00 9.62 390 PRO A O 1
ATOM 3028 N N . ARG A 1 399 ? 12.122 -3.951 8.829 1.00 9.89 391 ARG A N 1
ATOM 3029 C CA A ARG A 1 399 ? 11.687 -3.069 7.754 0.51 10.92 391 ARG A CA 1
ATOM 3030 C CA B ARG A 1 399 ? 11.740 -3.048 7.750 0.49 10.96 391 ARG A CA 1
ATOM 3031 C C . ARG A 1 399 ? 11.510 -1.621 8.207 1.00 11.70 391 ARG A C 1
ATOM 3032 O O . ARG A 1 399 ? 11.202 -0.764 7.369 1.00 13.15 391 ARG A O 1
ATOM 3047 N N . GLY A 1 400 ? 11.686 -1.338 9.498 1.00 9.90 392 GLY A N 1
ATOM 3048 C CA . GLY A 1 400 ? 11.727 0.025 9.983 1.00 10.92 392 GLY A CA 1
ATOM 3049 C C . GLY A 1 400 ? 13.125 0.595 9.988 1.00 13.82 392 GLY A C 1
ATOM 3050 O O . GLY A 1 400 ? 13.307 1.790 10.238 1.00 11.61 392 GLY A O 1
ATOM 3051 N N . ARG A 1 401 ? 14.130 -0.225 9.679 1.00 11.69 393 ARG A N 1
ATOM 3052 C CA . ARG A 1 401 ? 15.517 0.220 9.701 1.00 10.56 393 ARG A CA 1
ATOM 3053 C C . ARG A 1 401 ? 15.860 1.073 8.480 1.00 12.57 393 ARG A C 1
ATOM 3054 O O . ARG A 1 401 ? 15.507 0.742 7.342 1.00 14.33 393 ARG A O 1
ATOM 3062 N N . ARG A 1 402 ? 16.565 2.177 8.726 1.00 9.65 394 ARG A N 1
ATOM 3063 C CA . ARG A 1 402 ? 16.997 3.084 7.672 1.00 14.33 394 ARG A CA 1
ATOM 3064 C C . ARG A 1 402 ? 18.502 3.332 7.624 1.00 15.72 394 ARG A C 1
ATOM 3065 O O . ARG A 1 402 ? 19.002 3.721 6.561 1.00 16.44 394 ARG A O 1
ATOM 3073 N N . HIS A 1 403 ? 19.249 3.108 8.713 1.00 11.61 395 HIS A N 1
ATOM 3074 C CA . HIS A 1 403 ? 20.672 3.424 8.659 1.00 10.73 395 HIS A CA 1
ATOM 3075 C C . HIS A 1 403 ? 21.437 2.313 7.967 1.00 13.06 395 HIS A C 1
ATOM 3076 O O . HIS A 1 403 ? 21.099 1.126 8.072 1.00 11.97 395 HIS A O 1
ATOM 3083 N N . ASP A 1 404 ? 22.480 2.722 7.252 1.00 14.78 396 ASP A N 1
ATOM 3084 C CA . ASP A 1 404 ? 23.305 1.818 6.458 1.00 13.91 396 ASP A CA 1
ATOM 3085 C C . ASP A 1 404 ? 24.562 1.415 7.210 1.00 15.35 396 ASP A C 1
ATOM 3086 O O . ASP A 1 404 ? 25.139 2.206 7.964 1.00 18.21 396 ASP A O 1
ATOM 3091 N N . THR A 1 405 ? 24.955 0.165 7.019 1.00 12.76 397 THR A N 1
ATOM 3092 C CA . THR A 1 405 ? 26.270 -0.364 7.340 1.00 14.74 397 THR A CA 1
ATOM 3093 C C . THR A 1 405 ? 26.656 -1.199 6.131 1.00 14.42 397 THR A C 1
ATOM 3094 O O . THR A 1 405 ? 25.785 -1.563 5.330 1.00 16.33 397 THR A O 1
ATOM 3098 N N . PRO A 1 406 ? 27.950 -1.520 5.966 1.00 18.52 398 PRO A N 1
ATOM 3099 C CA . PRO A 1 406 ? 28.368 -2.250 4.748 1.00 18.57 398 PRO A CA 1
ATOM 3100 C C . PRO A 1 406 ? 27.667 -3.592 4.536 1.00 17.29 398 PRO A C 1
ATOM 3101 O O . PRO A 1 406 ? 27.241 -3.876 3.408 1.00 15.96 398 PRO A O 1
ATOM 3105 N N . ALA A 1 407 ? 27.527 -4.428 5.575 1.00 11.77 399 ALA A N 1
ATOM 3106 C CA . ALA A 1 407 ? 26.868 -5.719 5.379 1.00 12.06 399 ALA A CA 1
ATOM 3107 C C . ALA A 1 407 ? 25.408 -5.535 4.976 1.00 14.83 399 ALA A C 1
ATOM 3108 O O . ALA A 1 407 ? 24.901 -6.247 4.102 1.00 14.92 399 ALA A O 1
ATOM 3110 N N . TRP A 1 408 ? 24.715 -4.586 5.612 1.00 16.38 400 TRP A N 1
ATOM 3111 C CA . TRP A 1 408 ? 23.302 -4.359 5.323 1.00 15.88 400 TRP A CA 1
ATOM 3112 C C . TRP A 1 408 ? 23.108 -3.842 3.900 1.00 15.86 400 TRP A C 1
ATOM 3113 O O . TRP A 1 408 ? 22.179 -4.263 3.199 1.00 17.44 400 TRP A O 1
ATOM 3124 N N . LEU A 1 409 ? 23.985 -2.944 3.447 1.00 14.39 401 LEU A N 1
ATOM 3125 C CA . LEU A 1 409 ? 23.941 -2.508 2.052 1.00 14.32 401 LEU A CA 1
ATOM 3126 C C . LEU A 1 409 ? 24.260 -3.642 1.085 1.00 18.79 401 LEU A C 1
ATOM 3127 O O . LEU A 1 409 ? 23.768 -3.641 -0.050 1.00 18.65 401 LEU A O 1
ATOM 3132 N N . ASP A 1 410 ? 25.102 -4.597 1.500 1.00 16.32 402 ASP A N 1
ATOM 3133 C CA . ASP A 1 410 ? 25.509 -5.678 0.607 1.00 16.22 402 ASP A CA 1
ATOM 3134 C C . ASP A 1 410 ? 24.339 -6.575 0.231 1.00 18.28 402 ASP A C 1
ATOM 3135 O O . ASP A 1 410 ? 24.429 -7.312 -0.760 1.00 21.67 402 ASP A O 1
ATOM 3140 N N . MET A 1 411 ? 23.243 -6.515 0.987 1.00 15.32 403 MET A N 1
ATOM 3141 C CA . MET A 1 411 ? 22.039 -7.274 0.689 1.00 14.10 403 MET A CA 1
ATOM 3142 C C . MET A 1 411 ? 21.115 -6.578 -0.308 1.00 22.19 403 MET A C 1
ATOM 3143 O O . MET A 1 411 ? 20.142 -7.195 -0.760 1.00 17.89 403 MET A O 1
ATOM 3148 N N . ARG A 1 412 ? 21.385 -5.320 -0.650 1.00 14.86 404 ARG A N 1
ATOM 3149 C CA . ARG A 1 412 ? 20.501 -4.560 -1.522 1.00 15.99 404 ARG A CA 1
ATOM 3150 C C . ARG A 1 412 ? 20.581 -5.043 -2.970 1.00 20.00 404 ARG A C 1
ATOM 3151 O O . ARG A 1 412 ? 21.634 -5.469 -3.450 1.00 19.65 404 ARG A O 1
ATOM 3159 N N . LEU A 1 413 ? 19.435 -4.966 -3.656 1.00 21.17 405 LEU A N 1
ATOM 3160 C CA . LEU A 1 413 ? 19.308 -5.217 -5.092 1.00 23.74 405 LEU A CA 1
ATOM 3161 C C . LEU A 1 413 ? 20.471 -4.636 -5.891 1.00 24.06 405 LEU A C 1
ATOM 3162 O O . LEU A 1 413 ? 20.832 -3.468 -5.730 1.00 21.77 405 LEU A O 1
ATOM 3167 N N . GLN A 1 414 ? 21.041 -5.453 -6.773 1.00 20.70 406 GLN A N 1
ATOM 3168 C CA . GLN A 1 414 ? 22.114 -5.027 -7.658 1.00 29.72 406 GLN A CA 1
ATOM 3169 C C . GLN A 1 414 ? 21.662 -5.097 -9.113 1.00 25.23 406 GLN A C 1
ATOM 3170 O O . GLN A 1 414 ? 20.678 -5.760 -9.448 1.00 27.31 406 GLN A O 1
ATOM 3176 N N . GLY A 1 415 ? 22.399 -4.397 -9.978 1.00 26.95 407 GLY A N 1
ATOM 3177 C CA . GLY A 1 415 ? 22.144 -4.399 -11.405 1.00 24.03 407 GLY A CA 1
ATOM 3178 C C . GLY A 1 415 ? 21.063 -3.452 -11.882 1.00 29.48 407 GLY A C 1
ATOM 3179 O O . GLY A 1 415 ? 20.801 -3.402 -13.094 1.00 32.25 407 GLY A O 1
ATOM 3180 N N . ALA A 1 416 ? 20.427 -2.709 -10.977 1.00 25.98 408 ALA A N 1
ATOM 3181 C CA . ALA A 1 416 ? 19.380 -1.760 -11.320 1.00 22.73 408 ALA A CA 1
ATOM 3182 C C . ALA A 1 416 ? 19.986 -0.426 -11.761 1.00 31.27 408 ALA A C 1
ATOM 3183 O O . ALA A 1 416 ? 21.173 -0.162 -11.559 1.00 29.88 408 ALA A O 1
ATOM 3185 N N . ASN A 1 417 ? 19.159 0.419 -12.387 1.00 28.21 409 ASN A N 1
ATOM 3186 C CA . ASN A 1 417 ? 19.625 1.757 -12.727 1.00 26.67 409 ASN A CA 1
ATOM 3187 C C . ASN A 1 417 ? 19.774 2.590 -11.448 1.00 22.57 409 ASN A C 1
ATOM 3188 O O . ASN A 1 417 ? 19.387 2.166 -10.349 1.00 24.74 409 ASN A O 1
ATOM 3193 N N . GLU A 1 418 ? 20.351 3.787 -11.598 1.00 23.02 410 GLU A N 1
ATOM 3194 C CA . GLU A 1 418 ? 20.675 4.604 -10.428 1.00 26.18 410 GLU A CA 1
ATOM 3195 C C . GLU A 1 418 ? 19.428 4.914 -9.609 1.00 27.00 410 GLU A C 1
ATOM 3196 O O . GLU A 1 418 ? 19.419 4.759 -8.382 1.00 26.17 410 GLU A O 1
ATOM 3202 N N . THR A 1 419 ? 18.358 5.339 -10.281 1.00 27.17 411 THR A N 1
ATOM 3203 C CA . THR A 1 419 ? 17.122 5.699 -9.594 1.00 27.62 411 THR A CA 1
ATOM 3204 C C . THR A 1 419 ? 16.580 4.538 -8.764 1.00 25.60 411 THR A C 1
ATOM 3205 O O . THR A 1 419 ? 16.276 4.697 -7.576 1.00 26.95 411 THR A O 1
ATOM 3209 N N . GLU A 1 420 ? 16.431 3.363 -9.383 1.00 20.89 412 GLU A N 1
ATOM 3210 C CA . GLU A 1 420 ? 15.865 2.223 -8.673 1.00 20.0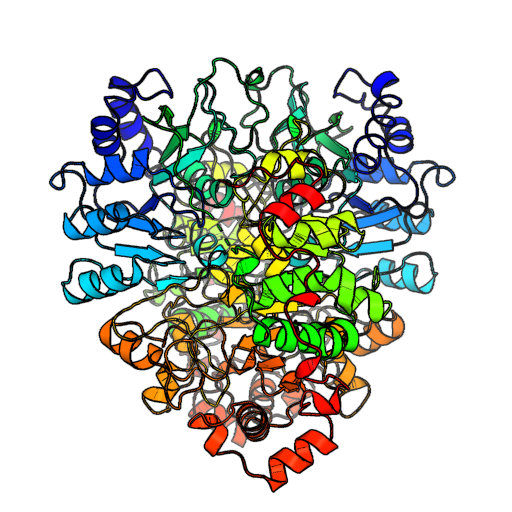4 412 GLU A CA 1
ATOM 3211 C C . GLU A 1 420 ? 16.787 1.745 -7.558 1.00 18.94 412 GLU A C 1
ATOM 3212 O O . GLU A 1 420 ? 16.314 1.241 -6.535 1.00 19.35 412 GLU A O 1
ATOM 3218 N N . THR A 1 421 ? 18.102 1.913 -7.720 1.00 27.29 413 THR A N 1
ATOM 3219 C CA . THR A 1 421 ? 19.023 1.542 -6.650 1.00 18.14 413 THR A CA 1
ATOM 3220 C C . THR A 1 421 ? 18.841 2.447 -5.439 1.00 17.37 413 THR A C 1
ATOM 3221 O O . THR A 1 421 ? 18.900 1.980 -4.294 1.00 18.51 413 THR A O 1
ATOM 3225 N N . TYR A 1 422 ? 18.588 3.737 -5.671 1.00 22.47 414 TYR A N 1
ATOM 3226 C CA . TYR A 1 422 ? 18.342 4.655 -4.561 1.00 20.74 414 TYR A CA 1
ATOM 3227 C C . TYR A 1 422 ? 17.023 4.350 -3.860 1.00 21.92 414 TYR A C 1
ATOM 3228 O O . TYR A 1 422 ? 16.883 4.629 -2.661 1.00 19.64 414 TYR A O 1
ATOM 3237 N N . LEU A 1 423 ? 16.057 3.752 -4.571 1.00 17.10 415 LEU A N 1
ATOM 3238 C CA . LEU A 1 423 ? 14.782 3.369 -3.971 1.00 16.68 415 LEU A CA 1
ATOM 3239 C C . LEU A 1 423 ? 14.800 1.971 -3.364 1.00 21.41 415 LEU A C 1
ATOM 3240 O O . LEU A 1 423 ? 13.840 1.597 -2.682 1.00 26.52 415 LEU A O 1
ATOM 3245 N N . ALA A 1 424 ? 15.845 1.188 -3.606 1.00 21.97 416 ALA A N 1
ATOM 3246 C CA . ALA A 1 424 ? 15.974 -0.101 -2.958 1.00 20.74 416 ALA A CA 1
ATOM 3247 C C . ALA A 1 424 ? 16.575 0.083 -1.566 1.00 19.48 416 ALA A C 1
ATOM 3248 O O . ALA A 1 424 ? 17.120 1.138 -1.237 1.00 20.98 416 ALA A O 1
ATOM 3250 N N . ARG A 1 425 ? 16.448 -0.939 -0.734 1.00 20.88 417 ARG A N 1
ATOM 3251 C CA . ARG A 1 425 ? 17.012 -0.856 0.604 1.00 18.51 417 ARG A CA 1
ATOM 3252 C C . ARG A 1 425 ? 17.834 -2.097 0.925 1.00 13.74 417 ARG A C 1
ATOM 3253 O O . ARG A 1 425 ? 17.721 -3.149 0.282 1.00 15.06 417 ARG A O 1
ATOM 3261 N N . GLY A 1 426 ? 18.697 -1.946 1.920 1.00 14.51 418 GLY A N 1
ATOM 3262 C CA . GLY A 1 426 ? 19.466 -3.061 2.417 1.00 13.98 418 GLY A CA 1
ATOM 3263 C C . GLY A 1 426 ? 18.586 -4.012 3.201 1.00 13.77 418 GLY A C 1
ATOM 3264 O O . GLY A 1 426 ? 17.370 -3.832 3.336 1.00 14.17 418 GLY A O 1
ATOM 3265 N N . LYS A 1 427 ? 19.230 -5.060 3.727 1.00 11.85 419 LYS A N 1
ATOM 3266 C CA A LYS A 1 427 ? 18.553 -6.090 4.506 0.43 12.06 419 LYS A CA 1
ATOM 3267 C CA B LYS A 1 427 ? 18.555 -6.093 4.505 0.57 12.20 419 LYS A CA 1
ATOM 3268 C C . LYS A 1 427 ? 19.493 -6.590 5.597 1.00 11.41 419 LYS A C 1
ATOM 3269 O O . LYS A 1 427 ? 20.711 -6.680 5.403 1.00 13.89 419 LYS A O 1
ATOM 3280 N N . LYS A 1 428 ? 18.927 -6.924 6.749 1.00 12.70 420 LYS A N 1
ATOM 3281 C CA . LYS A 1 428 ? 19.773 -7.531 7.769 1.00 15.60 420 LYS A CA 1
ATOM 3282 C C . LYS A 1 428 ? 20.078 -8.975 7.378 1.00 17.14 420 LYS A C 1
ATOM 3283 O O . LYS A 1 428 ? 19.240 -9.669 6.794 1.00 14.25 420 LYS A O 1
ATOM 3289 N N . LEU A 1 429 ? 21.286 -9.436 7.722 1.00 11.53 421 LEU A N 1
ATOM 3290 C CA . LEU A 1 429 ? 21.655 -10.823 7.461 1.00 9.54 421 LEU A CA 1
ATOM 3291 C C . LEU A 1 429 ? 21.054 -11.725 8.525 1.00 10.87 421 LEU A C 1
ATOM 3292 O O . LEU A 1 429 ? 21.184 -11.468 9.722 1.00 12.22 421 LEU A O 1
ATOM 3297 N N . VAL A 1 430 ? 20.368 -12.770 8.076 1.00 12.77 422 VAL A N 1
ATOM 3298 C CA . VAL A 1 430 ? 19.720 -13.742 8.943 1.00 11.04 422 VAL A CA 1
ATOM 3299 C C . VAL A 1 430 ? 20.171 -15.105 8.440 1.00 10.16 422 VAL A C 1
ATOM 3300 O O . VAL A 1 430 ? 19.822 -15.501 7.320 1.00 11.04 422 VAL A O 1
ATOM 3304 N N . VAL A 1 431 ? 20.990 -15.796 9.238 1.00 10.61 423 VAL A N 1
ATOM 3305 C CA . VAL A 1 431 ? 21.638 -17.039 8.835 1.00 9.99 423 VAL A CA 1
ATOM 3306 C C . VAL A 1 431 ? 21.018 -18.194 9.608 1.00 13.48 423 VAL A C 1
ATOM 3307 O O . VAL A 1 431 ? 20.997 -18.181 10.846 1.00 9.60 423 VAL A O 1
ATOM 3311 N N . GLN A 1 432 ? 20.554 -19.204 8.886 1.00 10.31 424 GLN A N 1
ATOM 3312 C CA . GLN A 1 432 ? 20.207 -20.491 9.488 1.00 12.96 424 GLN A CA 1
ATOM 3313 C C . GLN A 1 432 ? 21.388 -21.439 9.308 1.00 17.57 424 GLN A C 1
ATOM 3314 O O . GLN A 1 432 ? 21.687 -21.862 8.183 1.00 14.99 424 GLN A O 1
ATOM 3320 N N . MET A 1 433 ? 22.047 -21.780 10.417 1.00 12.85 425 MET A N 1
ATOM 3321 C CA . MET A 1 433 ? 23.255 -22.605 10.425 1.00 11.34 425 MET A CA 1
ATOM 3322 C C . MET A 1 433 ? 22.880 -23.919 11.096 1.00 18.23 425 MET A C 1
ATOM 3323 O O . MET A 1 433 ? 22.746 -23.984 12.322 1.00 16.37 425 MET A O 1
ATOM 3328 N N . VAL A 1 434 ? 22.713 -24.968 10.291 1.00 13.48 426 VAL A N 1
ATOM 3329 C CA A VAL A 1 434 ? 22.041 -26.182 10.725 0.53 16.84 426 VAL A CA 1
ATOM 3330 C CA B VAL A 1 434 ? 22.081 -26.200 10.763 0.47 16.65 426 VAL A CA 1
ATOM 3331 C C . VAL A 1 434 ? 22.683 -27.379 10.017 1.00 17.84 426 VAL A C 1
ATOM 3332 O O . VAL A 1 434 ? 22.992 -27.301 8.823 1.00 14.88 426 VAL A O 1
ATOM 3339 N N . GLU A 1 435 ? 22.900 -28.475 10.746 1.00 17.07 427 GLU A N 1
ATOM 3340 C CA . GLU A 1 435 ? 23.322 -29.698 10.081 1.00 18.81 427 GLU A CA 1
ATOM 3341 C C . GLU A 1 435 ? 22.118 -30.345 9.395 1.00 18.98 427 GLU A C 1
ATOM 3342 O O . GLU A 1 435 ? 20.960 -30.091 9.742 1.00 16.60 427 GLU A O 1
ATOM 3348 N N . THR A 1 436 ? 22.400 -31.167 8.386 1.00 18.69 428 THR A N 1
ATOM 3349 C CA . THR A 1 436 ? 21.301 -31.702 7.585 1.00 22.61 428 THR A CA 1
ATOM 3350 C C . THR A 1 436 ? 20.463 -32.712 8.361 1.00 15.65 428 THR A C 1
ATOM 3351 O O . THR A 1 436 ? 19.272 -32.874 8.073 1.00 18.27 428 THR A O 1
ATOM 3355 N N . PHE A 1 437 ? 21.038 -33.367 9.363 1.00 19.36 429 PHE A N 1
ATOM 3356 C CA . PHE A 1 437 ? 20.277 -34.230 10.253 1.00 20.68 429 PHE A CA 1
ATOM 3357 C C . PHE A 1 437 ? 20.499 -33.805 11.693 1.00 26.61 429 PHE A C 1
ATOM 3358 O O . PHE A 1 437 ? 21.597 -33.381 12.064 1.00 23.87 429 PHE A O 1
ATOM 3366 N N . GLN A 1 438 ? 19.433 -33.918 12.481 1.00 26.07 430 GLN A N 1
ATOM 3367 C CA A GLN A 1 438 ? 19.430 -33.497 13.869 0.59 27.80 430 GLN A CA 1
ATOM 3368 C CA B GLN A 1 438 ? 19.387 -33.513 13.876 0.41 28.23 430 GLN A CA 1
ATOM 3369 C C . GLN A 1 438 ? 20.005 -34.586 14.769 1.00 36.77 430 GLN A C 1
ATOM 3370 O O . GLN A 1 438 ? 20.248 -35.721 14.350 1.00 40.28 430 GLN A O 1
ATOM 3381 N N . GLU A 1 439 ? 20.233 -34.217 16.025 1.00 45.63 431 GLU A N 1
ATOM 3382 C CA . GLU A 1 439 ? 20.618 -35.197 17.028 1.00 50.90 431 GLU A CA 1
ATOM 3383 C C . GLU A 1 439 ? 19.442 -36.145 17.237 1.00 47.51 431 GLU A C 1
ATOM 3384 O O . GLU A 1 439 ? 18.328 -35.709 17.550 1.00 43.26 431 GLU A O 1
ATOM 3386 N N . GLY A 1 440 ? 19.680 -37.433 17.029 1.00 41.72 432 GLY A N 1
ATOM 3387 C CA . GLY A 1 440 ? 18.625 -38.421 16.987 1.00 37.30 432 GLY A CA 1
ATOM 3388 C C . GLY A 1 440 ? 18.379 -38.975 15.603 1.00 38.42 432 GLY A C 1
ATOM 3389 O O . GLY A 1 440 ? 17.622 -39.945 15.466 1.00 38.89 432 GLY A O 1
ATOM 3390 N N . GLY A 1 441 ? 18.990 -38.393 14.573 1.00 34.85 433 GLY A N 1
ATOM 3391 C CA . GLY A 1 441 ? 18.871 -38.904 13.226 1.00 31.22 433 GLY A CA 1
ATOM 3392 C C . GLY A 1 441 ? 17.683 -38.394 12.443 1.00 22.40 433 GLY A C 1
ATOM 3393 O O . GLY A 1 441 ? 17.472 -38.845 11.308 1.00 27.64 433 GLY A O 1
ATOM 3394 N N . LYS A 1 442 ? 16.899 -37.478 13.000 1.00 22.96 434 LYS A N 1
ATOM 3395 C CA . LYS A 1 442 ? 15.800 -36.965 12.196 1.00 23.77 434 LYS A CA 1
ATOM 3396 C C . LYS A 1 442 ? 16.314 -35.907 11.218 1.00 20.35 434 LYS A C 1
ATOM 3397 O O . LYS A 1 442 ? 17.234 -35.154 11.541 1.00 19.22 434 LYS A O 1
ATOM 3403 N N . PRO A 1 443 ? 15.759 -35.848 10.015 1.00 18.48 435 PRO A N 1
ATOM 3404 C CA . PRO A 1 443 ? 16.205 -34.836 9.051 1.00 16.14 435 PRO A CA 1
ATOM 3405 C C . PRO A 1 443 ? 15.820 -33.433 9.480 1.00 18.02 435 PRO A C 1
ATOM 3406 O O . PRO A 1 443 ? 14.741 -33.199 10.029 1.00 19.37 435 PRO A O 1
ATOM 3410 N N . THR A 1 444 ? 16.728 -32.487 9.229 1.00 14.87 436 THR A N 1
ATOM 3411 C CA . THR A 1 444 ? 16.392 -31.087 9.426 1.00 14.11 436 THR A CA 1
ATOM 3412 C C . THR A 1 444 ? 15.493 -30.585 8.312 1.00 15.34 436 THR A C 1
ATOM 3413 O O . THR A 1 444 ? 14.511 -29.869 8.558 1.00 17.17 436 THR A O 1
ATOM 3417 N N . PHE A 1 445 ? 15.800 -30.970 7.089 1.00 14.75 437 PHE A N 1
ATOM 3418 C CA . PHE A 1 445 ? 15.063 -30.508 5.927 1.00 18.30 437 PHE A CA 1
ATOM 3419 C C . PHE A 1 445 ? 13.917 -31.473 5.657 1.00 15.85 437 PHE A C 1
ATOM 3420 O O . PHE A 1 445 ? 14.137 -32.680 5.483 1.00 17.72 437 PHE A O 1
ATOM 3428 N N . VAL A 1 446 ? 12.694 -30.940 5.667 1.00 15.30 438 VAL A N 1
ATOM 3429 C CA . VAL A 1 446 ? 11.466 -31.719 5.550 1.00 17.70 438 VAL A CA 1
ATOM 3430 C C . VAL A 1 446 ? 10.561 -31.081 4.507 1.00 19.83 438 VAL A C 1
ATOM 3431 O O . VAL A 1 446 ? 10.567 -29.862 4.319 1.00 16.59 438 VAL A O 1
ATOM 3435 N N . ASP A 1 447 ? 9.756 -31.918 3.844 1.00 19.37 439 ASP A N 1
ATOM 3436 C CA . ASP A 1 447 ? 8.768 -31.395 2.905 1.00 20.53 439 ASP A CA 1
ATOM 3437 C C . ASP A 1 447 ? 7.691 -30.578 3.610 1.00 18.81 439 ASP A C 1
ATOM 3438 O O . ASP A 1 447 ? 7.178 -29.605 3.041 1.00 21.70 439 ASP A O 1
ATOM 3443 N N . ARG A 1 448 ? 7.335 -30.949 4.836 1.00 17.89 440 ARG A N 1
ATOM 3444 C CA . ARG A 1 448 ? 6.256 -30.293 5.564 1.00 16.05 440 ARG A CA 1
ATOM 3445 C C . ARG A 1 448 ? 6.661 -30.120 7.020 1.00 16.52 440 ARG A C 1
ATOM 3446 O O . ARG A 1 448 ? 7.003 -31.099 7.691 1.00 17.37 440 ARG A O 1
ATOM 3454 N N . LEU A 1 449 ? 6.621 -28.879 7.504 1.00 15.66 441 LEU A N 1
ATOM 3455 C CA . LEU A 1 449 ? 6.911 -28.618 8.908 1.00 14.07 441 LEU A CA 1
ATOM 3456 C C . LEU A 1 449 ? 5.872 -29.271 9.814 1.00 15.73 441 LEU A C 1
ATOM 3457 O O . LEU A 1 449 ? 4.665 -29.190 9.559 1.00 17.61 441 LEU A O 1
ATOM 3462 N N . ASP A 1 450 ? 6.348 -29.921 10.886 1.00 16.10 442 ASP A N 1
ATOM 3463 C CA . ASP A 1 450 ? 5.444 -30.401 11.936 1.00 19.38 442 ASP A CA 1
ATOM 3464 C C . ASP A 1 450 ? 4.538 -29.290 12.433 1.00 15.25 442 ASP A C 1
ATOM 3465 O O . ASP A 1 450 ? 3.430 -29.556 12.916 1.00 16.87 442 ASP A O 1
ATOM 3470 N N . ALA A 1 451 ? 5.032 -28.044 12.390 1.00 14.01 443 ALA A N 1
ATOM 3471 C CA . ALA A 1 451 ? 4.333 -26.915 12.992 1.00 16.92 443 ALA A CA 1
ATOM 3472 C C . ALA A 1 451 ? 2.931 -26.745 12.431 1.00 15.68 443 ALA A C 1
ATOM 3473 O O . ALA A 1 451 ? 2.033 -26.295 13.146 1.00 18.21 443 ALA A O 1
ATOM 3475 N N . ILE A 1 452 ? 2.724 -27.090 11.157 1.00 14.16 444 ILE A N 1
ATOM 3476 C CA . ILE A 1 452 ? 1.407 -26.906 10.549 1.00 18.02 444 ILE A CA 1
ATOM 3477 C C . ILE A 1 452 ? 0.370 -27.758 11.258 1.00 17.34 444 ILE A C 1
ATOM 3478 O O . ILE A 1 452 ? -0.698 -27.270 11.640 1.00 20.04 444 ILE A O 1
ATOM 3483 N N . ASP A 1 453 ? 0.659 -29.050 11.438 1.00 18.19 445 ASP A N 1
ATOM 3484 C CA . ASP A 1 453 ? -0.316 -29.897 12.126 1.00 20.03 445 ASP A CA 1
ATOM 3485 C C . ASP A 1 453 ? -0.422 -29.559 13.614 1.00 21.43 445 ASP A C 1
ATOM 3486 O O . ASP A 1 453 ? -1.500 -29.725 14.203 1.00 22.51 445 ASP A O 1
ATOM 3491 N N . VAL A 1 454 ? 0.663 -29.084 14.243 1.00 17.94 446 VAL A N 1
ATOM 3492 C CA . VAL A 1 454 ? 0.545 -28.650 15.633 1.00 18.16 446 VAL A CA 1
ATOM 3493 C C . VAL A 1 454 ? -0.420 -27.475 15.738 1.00 23.07 446 VAL A C 1
ATOM 3494 O O . VAL A 1 454 ? -1.241 -27.410 16.659 1.00 20.25 446 VAL A O 1
ATOM 3498 N N . ALA A 1 455 ? -0.348 -26.537 14.793 1.00 17.46 447 ALA A N 1
ATOM 3499 C CA . ALA A 1 455 ? -1.298 -25.424 14.778 1.00 19.71 447 ALA A CA 1
ATOM 3500 C C . ALA A 1 455 ? -2.735 -25.927 14.703 1.00 20.34 447 ALA A C 1
ATOM 3501 O O . ALA A 1 455 ? -3.611 -25.443 15.432 1.00 22.82 447 ALA A O 1
ATOM 3503 N N . LYS A 1 456 ? -2.998 -26.906 13.830 1.00 22.07 448 LYS A N 1
ATOM 3504 C CA . LYS A 1 456 ? -4.342 -27.475 13.727 1.00 26.25 448 LYS A CA 1
ATOM 3505 C C . LYS A 1 456 ? -4.769 -28.126 15.035 1.00 32.14 448 LYS A C 1
ATOM 3506 O O . LYS A 1 456 ? -5.889 -27.913 15.512 1.00 29.85 448 LYS A O 1
ATOM 3512 N N . THR A 1 457 ? -3.885 -28.933 15.624 1.00 28.08 449 THR A N 1
ATOM 3513 C CA . THR A 1 457 ? -4.233 -29.682 16.828 1.00 29.49 449 THR A CA 1
ATOM 3514 C C . THR A 1 457 ? -4.461 -28.757 18.021 1.00 29.05 449 THR A C 1
ATOM 3515 O O . THR A 1 457 ? -5.386 -28.977 18.819 1.00 32.59 449 THR A O 1
ATOM 3519 N N . ALA A 1 458 ? -3.644 -27.710 18.147 1.00 25.78 450 ALA A N 1
ATOM 3520 C CA . ALA A 1 458 ? -3.714 -26.774 19.259 1.00 27.02 450 ALA A CA 1
ATOM 3521 C C . ALA A 1 458 ? -4.666 -25.610 19.021 1.00 28.61 450 ALA A C 1
ATOM 3522 O O . ALA A 1 458 ? -4.861 -24.802 19.933 1.00 32.26 450 ALA A O 1
ATOM 3524 N N . GLY A 1 459 ? -5.243 -25.486 17.828 1.00 31.23 451 GLY A N 1
ATOM 3525 C CA . GLY A 1 459 ? -6.153 -24.389 17.556 1.00 33.10 451 GLY A CA 1
ATOM 3526 C C . GLY A 1 459 ? -5.491 -23.053 17.289 1.00 30.84 451 GLY A C 1
ATOM 3527 O O . GLY A 1 459 ? -6.065 -22.009 17.610 1.00 32.96 451 GLY A O 1
ATOM 3528 N N . LEU A 1 460 ? -4.304 -23.051 16.718 1.00 23.74 452 LEU A N 1
ATOM 3529 C CA . LEU A 1 460 ? -3.681 -21.772 16.412 1.00 18.97 452 LEU A CA 1
ATOM 3530 C C . LEU A 1 460 ? -3.968 -21.379 14.968 1.00 21.39 452 LEU A C 1
ATOM 3531 O O . LEU A 1 460 ? -4.042 -22.246 14.096 1.00 21.62 452 LEU A O 1
ATOM 3536 N N . PRO A 1 461 ? -4.119 -20.086 14.662 1.00 23.27 453 PRO A N 1
ATOM 3537 C CA . PRO A 1 461 ? -4.404 -19.711 13.268 1.00 25.12 453 PRO A CA 1
ATOM 3538 C C . PRO A 1 461 ? -3.200 -19.806 12.339 1.00 22.46 453 PRO A C 1
ATOM 3539 O O . PRO A 1 461 ? -3.395 -19.988 11.131 1.00 22.97 453 PRO A O 1
ATOM 3543 N N . LEU A 1 462 ? -1.977 -19.694 12.848 1.00 18.04 454 LEU A N 1
ATOM 3544 C CA . LEU A 1 462 ? -0.773 -19.773 12.031 1.00 21.66 454 LEU A CA 1
ATOM 3545 C C . LEU A 1 462 ? 0.086 -20.939 12.498 1.00 18.77 454 LEU A C 1
ATOM 3546 O O . LEU A 1 462 ? 0.144 -21.236 13.693 1.00 17.99 454 LEU A O 1
ATOM 3551 N N . ALA A 1 463 ? 0.756 -21.595 11.558 1.00 17.14 455 ALA A N 1
ATOM 3552 C CA . ALA A 1 463 ? 1.804 -22.529 11.941 1.00 20.58 455 ALA A CA 1
ATOM 3553 C C . ALA A 1 463 ? 2.832 -21.778 12.781 1.00 18.42 455 ALA A C 1
ATOM 3554 O O . ALA A 1 463 ? 3.253 -20.689 12.389 1.00 18.72 455 ALA A O 1
ATOM 3556 N N . PRO A 1 464 ? 3.222 -22.285 13.955 1.00 14.92 456 PRO A N 1
ATOM 3557 C CA . PRO A 1 464 ? 4.249 -21.568 14.733 1.00 13.92 456 PRO A CA 1
ATOM 3558 C C . PRO A 1 464 ? 5.617 -21.657 14.066 1.00 13.45 456 PRO A C 1
ATOM 3559 O O . PRO A 1 464 ? 6.315 -22.675 14.149 1.00 16.34 456 PRO A O 1
ATOM 3563 N N . ILE A 1 465 ? 5.979 -20.578 13.378 1.00 15.84 457 ILE A N 1
ATOM 3564 C CA A ILE A 1 465 ? 7.193 -20.479 12.570 0.53 14.06 457 ILE A CA 1
ATOM 3565 C CA B ILE A 1 465 ? 7.201 -20.507 12.589 0.47 13.83 457 ILE A CA 1
ATOM 3566 C C . ILE A 1 465 ? 8.177 -19.582 13.304 1.00 14.16 457 ILE A C 1
ATOM 3567 O O . ILE A 1 465 ? 7.855 -18.428 13.605 1.00 16.04 457 ILE A O 1
ATOM 3576 N N . MET A 1 466 ? 9.377 -20.096 13.570 1.00 11.68 458 MET A N 1
ATOM 3577 C CA . MET A 1 466 ? 10.398 -19.297 14.231 1.00 14.58 458 MET A CA 1
ATOM 3578 C C . MET A 1 466 ? 10.956 -18.235 13.286 1.00 15.49 458 MET A C 1
ATOM 3579 O O . MET A 1 466 ? 10.996 -17.046 13.623 1.00 13.43 458 MET A O 1
ATOM 3584 N N . ILE A 1 467 ? 11.348 -18.636 12.076 1.00 11.94 459 ILE A N 1
ATOM 3585 C CA . ILE A 1 467 ? 11.946 -17.731 11.101 1.00 11.17 459 ILE A CA 1
ATOM 3586 C C . ILE A 1 467 ? 11.342 -18.057 9.746 1.00 17.64 459 ILE A C 1
ATOM 3587 O O . ILE A 1 467 ? 11.423 -19.207 9.293 1.00 12.10 459 ILE A O 1
ATOM 3592 N N . TYR A 1 468 ? 10.737 -17.058 9.101 1.00 12.11 460 TYR A N 1
ATOM 3593 C CA . TYR A 1 468 ? 10.133 -17.265 7.793 1.00 14.20 460 TYR A CA 1
ATOM 3594 C C . TYR A 1 468 ? 11.193 -17.331 6.705 1.00 12.93 460 TYR A C 1
ATOM 3595 O O . TYR A 1 468 ? 12.227 -16.660 6.761 1.00 14.91 460 TYR A O 1
ATOM 3604 N N . GLY A 1 469 ? 10.918 -18.164 5.701 1.00 13.58 461 GLY A N 1
ATOM 3605 C CA . GLY A 1 469 ? 11.899 -18.395 4.653 1.00 13.74 461 GLY A CA 1
ATOM 3606 C C . GLY A 1 469 ? 12.328 -17.123 3.952 1.00 14.32 461 GLY A C 1
ATOM 3607 O O . GLY A 1 469 ? 13.491 -16.975 3.571 1.00 13.58 461 GLY A O 1
ATOM 3608 N N . ASP A 1 470 ? 11.398 -16.186 3.773 1.00 14.16 462 ASP A N 1
ATOM 3609 C CA . ASP A 1 470 ? 11.738 -14.946 3.089 1.00 14.34 462 ASP A CA 1
ATOM 3610 C C . ASP A 1 470 ? 12.631 -14.031 3.924 1.00 13.59 462 ASP A C 1
ATOM 3611 O O . ASP A 1 470 ? 13.173 -13.068 3.370 1.00 17.34 462 ASP A O 1
ATOM 3616 N N . ASP A 1 471 ? 12.811 -14.309 5.221 1.00 13.29 463 ASP A N 1
ATOM 3617 C CA . ASP A 1 471 ? 13.739 -13.552 6.061 1.00 12.47 463 ASP A CA 1
ATOM 3618 C C . ASP A 1 471 ? 15.137 -14.139 6.097 1.00 14.94 463 ASP A C 1
ATOM 3619 O O . ASP A 1 471 ? 16.055 -13.494 6.623 1.00 13.05 463 ASP A O 1
ATOM 3624 N N . VAL A 1 472 ? 15.331 -15.336 5.555 1.00 16.58 464 VAL A N 1
ATOM 3625 C CA . VAL A 1 472 ? 16.640 -15.977 5.579 1.00 14.39 464 VAL A CA 1
ATOM 3626 C C . VAL A 1 472 ? 17.464 -15.444 4.416 1.00 17.87 464 VAL A C 1
ATOM 3627 O O . VAL A 1 472 ? 17.063 -15.569 3.255 1.00 16.03 464 VAL A O 1
ATOM 3631 N N . THR A 1 473 ? 18.617 -14.849 4.725 1.00 11.95 465 THR A N 1
ATOM 3632 C CA . THR A 1 473 ? 19.554 -14.446 3.678 1.00 13.86 465 THR A CA 1
ATOM 3633 C C . THR A 1 473 ? 20.596 -15.521 3.377 1.00 12.42 465 THR A C 1
ATOM 3634 O O . THR A 1 473 ? 21.093 -15.594 2.243 1.00 13.79 465 THR A O 1
ATOM 3638 N N . HIS A 1 474 ? 20.919 -16.374 4.350 1.00 11.94 466 HIS A N 1
ATOM 3639 C CA . HIS A 1 474 ? 21.968 -17.382 4.197 1.00 14.91 466 HIS A CA 1
ATOM 3640 C C . HIS A 1 474 ? 21.531 -18.684 4.852 1.00 16.39 466 HIS A C 1
ATOM 3641 O O . HIS A 1 474 ? 21.160 -18.678 6.030 1.00 12.94 466 HIS A O 1
ATOM 3648 N N . LEU A 1 475 ? 21.636 -19.800 4.123 1.00 13.40 467 LEU A N 1
ATOM 3649 C CA . LEU A 1 475 ? 21.476 -21.145 4.681 1.00 16.41 467 LEU A CA 1
ATOM 3650 C C . LEU A 1 475 ? 22.837 -21.828 4.707 1.00 14.25 467 LEU A C 1
ATOM 3651 O O . LEU A 1 475 ? 23.449 -22.019 3.654 1.00 13.42 467 LEU A O 1
ATOM 3656 N N . LEU A 1 476 ? 23.295 -22.223 5.896 1.00 12.07 468 LEU A N 1
ATOM 3657 C CA A LEU A 1 476 ? 24.621 -22.805 6.083 0.55 12.57 468 LEU A CA 1
ATOM 3658 C CA B LEU A 1 476 ? 24.624 -22.812 6.072 0.45 12.59 468 LEU A CA 1
ATOM 3659 C C . LEU A 1 476 ? 24.478 -24.187 6.706 1.00 12.45 468 LEU A C 1
ATOM 3660 O O . LEU A 1 476 ? 23.957 -24.312 7.821 1.00 12.79 468 LEU A O 1
ATOM 3669 N N . THR A 1 477 ? 24.940 -25.219 5.992 1.00 12.84 469 THR A N 1
ATOM 3670 C CA . THR A 1 477 ? 24.950 -26.592 6.496 1.00 15.27 469 THR A CA 1
ATOM 3671 C C . THR A 1 477 ? 26.370 -27.136 6.432 1.00 15.11 469 THR A C 1
ATOM 3672 O O . THR A 1 477 ? 27.298 -26.457 5.975 1.00 17.57 469 THR A O 1
ATOM 3676 N N . GLU A 1 478 ? 26.537 -28.394 6.853 1.00 14.99 470 GLU A N 1
ATOM 3677 C CA . GLU A 1 478 ? 27.841 -29.025 6.702 1.00 17.39 470 GLU A CA 1
ATOM 3678 C C . GLU A 1 478 ? 28.190 -29.265 5.236 1.00 21.36 470 GLU A C 1
ATOM 3679 O O . GLU A 1 478 ? 29.345 -29.581 4.930 1.00 18.47 470 GLU A O 1
ATOM 3685 N N . GLU A 1 479 ? 27.234 -29.069 4.327 1.00 15.25 471 GLU A N 1
ATOM 3686 C CA . GLU A 1 479 ? 27.471 -29.175 2.894 1.00 15.20 471 GLU A CA 1
ATOM 3687 C C . GLU A 1 479 ? 27.940 -27.876 2.250 1.00 22.02 471 GLU A C 1
ATOM 3688 O O . GLU A 1 479 ? 28.607 -27.922 1.215 1.00 19.06 471 GLU A O 1
ATOM 3694 N N . GLY A 1 480 ? 27.614 -26.721 2.814 1.00 16.18 472 GLY A N 1
ATOM 3695 C CA . GLY A 1 480 ? 28.000 -25.464 2.209 1.00 17.82 472 GLY A CA 1
ATOM 3696 C C . GLY A 1 480 ? 26.988 -24.377 2.532 1.00 16.95 472 GLY A C 1
ATOM 3697 O O . GLY A 1 480 ? 26.169 -24.531 3.425 1.00 13.97 472 GLY A O 1
ATOM 3698 N N . ILE A 1 481 ? 27.075 -23.270 1.792 1.00 18.16 473 ILE A N 1
ATOM 3699 C CA . ILE A 1 481 ? 26.218 -22.108 2.006 1.00 14.98 473 ILE A CA 1
ATOM 3700 C C . ILE A 1 481 ? 25.372 -21.895 0.760 1.00 15.95 473 ILE A C 1
ATOM 3701 O O . ILE A 1 481 ? 25.895 -21.884 -0.358 1.00 16.28 473 ILE A O 1
ATOM 3706 N N . ALA A 1 482 ? 24.072 -21.697 0.955 1.00 13.68 474 ALA A N 1
ATOM 3707 C CA . ALA A 1 482 ? 23.196 -21.197 -0.094 1.00 14.08 474 ALA A CA 1
ATOM 3708 C C . ALA A 1 482 ? 22.967 -19.714 0.173 1.00 16.96 474 ALA A C 1
ATOM 3709 O O . ALA A 1 482 ? 22.479 -19.344 1.250 1.00 17.85 474 ALA A O 1
ATOM 3711 N N . TYR A 1 483 ? 23.352 -18.863 -0.784 1.00 16.88 475 TYR A N 1
ATOM 3712 C CA . TYR A 1 483 ? 23.175 -17.414 -0.630 1.00 17.63 475 TYR A CA 1
ATOM 3713 C C . TYR A 1 483 ? 21.769 -17.024 -1.085 1.00 16.38 475 TYR A C 1
ATOM 3714 O O . TYR A 1 483 ? 21.564 -16.405 -2.130 1.00 17.09 475 TYR A O 1
ATOM 3723 N N . LEU A 1 484 ? 20.796 -17.366 -0.229 1.00 16.61 476 LEU A N 1
ATOM 3724 C CA . LEU A 1 484 ? 19.383 -17.227 -0.578 1.00 17.62 476 LEU A CA 1
ATOM 3725 C C . LEU A 1 484 ? 18.994 -15.781 -0.873 1.00 24.59 476 LEU A C 1
ATOM 3726 O O . LEU A 1 484 ? 18.058 -15.544 -1.644 1.00 24.96 476 LEU A O 1
ATOM 3731 N N . TYR A 1 485 ? 19.690 -14.801 -0.280 1.00 22.48 477 TYR A N 1
ATOM 3732 C CA . TYR A 1 485 ? 19.350 -13.407 -0.551 1.00 16.09 477 TYR A CA 1
ATOM 3733 C C . TYR A 1 485 ? 19.474 -13.065 -2.026 1.00 27.29 477 TYR A C 1
ATOM 3734 O O . TYR A 1 485 ? 18.889 -12.071 -2.471 1.00 24.66 477 TYR A O 1
ATOM 3743 N N . LYS A 1 486 ? 20.227 -13.859 -2.785 1.00 24.92 478 LYS A N 1
ATOM 3744 C CA . LYS A 1 486 ? 20.451 -13.609 -4.199 1.00 28.89 478 LYS A CA 1
ATOM 3745 C C . LYS A 1 486 ? 19.563 -14.449 -5.102 1.00 29.08 478 LYS A C 1
ATOM 3746 O O . LYS A 1 486 ? 19.611 -14.264 -6.319 1.00 36.08 478 LYS A O 1
ATOM 3752 N N . ALA A 1 487 ? 18.768 -15.368 -4.548 1.00 26.40 479 ALA A N 1
ATOM 3753 C CA . ALA A 1 487 ? 17.890 -16.181 -5.383 1.00 32.67 479 ALA A CA 1
ATOM 3754 C C . ALA A 1 487 ? 16.981 -15.284 -6.219 1.00 38.49 479 ALA A C 1
ATOM 3755 O O . ALA A 1 487 ? 16.385 -14.332 -5.706 1.00 30.52 479 ALA A O 1
ATOM 3757 N N . SER A 1 488 ? 16.907 -15.570 -7.522 1.00 42.69 480 SER A N 1
ATOM 3758 C CA . SER A 1 488 ? 16.131 -14.751 -8.447 1.00 46.61 480 SER A CA 1
ATOM 3759 C C . SER A 1 488 ? 14.659 -15.132 -8.494 1.00 49.77 480 SER A C 1
ATOM 3760 O O . SER A 1 488 ? 13.835 -14.321 -8.932 1.00 52.19 480 SER A O 1
ATOM 3763 N N . SER A 1 489 ? 14.312 -16.340 -8.062 1.00 44.53 481 SER A N 1
ATOM 3764 C CA . SER A 1 489 ? 12.930 -16.788 -8.039 1.00 42.05 481 SER A CA 1
ATOM 3765 C C . SER A 1 489 ? 12.768 -17.780 -6.903 1.00 43.33 481 SER A C 1
ATOM 3766 O O . SER A 1 489 ? 13.749 -18.285 -6.353 1.00 45.67 481 SER A O 1
ATOM 3769 N N . GLN A 1 490 ? 11.512 -18.066 -6.558 1.00 44.59 482 GLN A N 1
ATOM 3770 C CA . GLN A 1 490 ? 11.265 -19.075 -5.535 1.00 40.49 482 GLN A CA 1
ATOM 3771 C C . GLN A 1 490 ? 11.716 -20.450 -6.006 1.00 36.83 482 GLN A C 1
ATOM 3772 O O . GLN A 1 490 ? 12.086 -21.297 -5.187 1.00 41.69 482 GLN A O 1
ATOM 3774 N N . GLU A 1 491 ? 11.702 -20.687 -7.318 1.00 37.31 483 GLU A N 1
ATOM 3775 C CA A GLU A 1 491 ? 12.221 -21.943 -7.851 0.56 36.72 483 GLU A CA 1
ATOM 3776 C CA B GLU A 1 491 ? 12.222 -21.942 -7.851 0.44 36.92 483 GLU A CA 1
ATOM 3777 C C . GLU A 1 491 ? 13.734 -22.023 -7.679 1.00 36.45 483 GLU A C 1
ATOM 3778 O O . GLU A 1 491 ? 14.275 -23.084 -7.338 1.00 33.39 483 GLU A O 1
ATOM 3789 N N . GLU A 1 492 ? 14.436 -20.914 -7.913 1.00 34.94 484 GLU A N 1
ATOM 3790 C CA . GLU A 1 492 ? 15.874 -20.906 -7.684 1.00 26.36 484 GLU A CA 1
ATOM 3791 C C . GLU A 1 492 ? 16.177 -21.068 -6.205 1.00 27.36 484 GLU A C 1
ATOM 3792 O O . GLU A 1 492 ? 17.079 -21.823 -5.831 1.00 28.54 484 GLU A O 1
ATOM 3798 N N . ARG A 1 493 ? 15.421 -20.373 -5.350 1.00 29.85 485 ARG A N 1
ATOM 3799 C CA A ARG A 1 493 ? 15.613 -20.516 -3.910 0.43 29.49 485 ARG A CA 1
ATOM 3800 C CA B ARG A 1 493 ? 15.615 -20.516 -3.913 0.14 29.11 485 ARG A CA 1
ATOM 3801 C CA C ARG A 1 493 ? 15.592 -20.513 -3.909 0.43 29.48 485 ARG A CA 1
ATOM 3802 C C . ARG A 1 493 ? 15.544 -21.980 -3.499 1.00 29.29 485 ARG A C 1
ATOM 3803 O O . ARG A 1 493 ? 16.394 -22.460 -2.738 1.00 27.48 485 ARG A O 1
ATOM 3825 N N . GLN A 1 494 ? 14.554 -22.715 -4.014 1.00 29.76 486 GLN A N 1
ATOM 3826 C CA . GLN A 1 494 ? 14.386 -24.111 -3.624 1.00 29.88 486 GLN A CA 1
ATOM 3827 C C . GLN A 1 494 ? 15.536 -24.980 -4.124 1.00 26.50 486 GLN A C 1
ATOM 3828 O O . GLN A 1 494 ? 15.955 -25.920 -3.436 1.00 28.76 486 GLN A O 1
ATOM 3834 N N . ALA A 1 495 ? 16.068 -24.683 -5.310 1.00 24.15 487 ALA A N 1
ATOM 3835 C CA . ALA A 1 495 ? 17.198 -25.460 -5.815 1.00 22.15 487 ALA A CA 1
ATOM 3836 C C . ALA A 1 495 ? 18.476 -25.193 -5.021 1.00 21.33 487 ALA A C 1
ATOM 3837 O O . ALA A 1 495 ? 19.343 -26.073 -4.925 1.00 22.52 487 ALA A O 1
ATOM 3839 N N . MET A 1 496 ? 18.622 -23.995 -4.459 1.00 21.15 488 MET A N 1
ATOM 3840 C CA . MET A 1 496 ? 19.810 -23.696 -3.657 1.00 16.90 488 MET A CA 1
ATOM 3841 C C . MET A 1 496 ? 19.729 -24.352 -2.284 1.00 16.27 488 MET A C 1
ATOM 3842 O O . MET A 1 496 ? 20.734 -24.852 -1.768 1.00 22.31 488 MET A O 1
ATOM 3847 N N . ILE A 1 497 ? 18.541 -24.367 -1.683 1.00 26.24 489 ILE A N 1
ATOM 3848 C CA . ILE A 1 497 ? 18.356 -25.144 -0.465 1.00 20.26 489 ILE A CA 1
ATOM 3849 C C . ILE A 1 497 ? 18.695 -26.605 -0.727 1.00 20.98 489 ILE A C 1
ATOM 3850 O O . ILE A 1 497 ? 19.478 -27.223 0.002 1.00 21.89 489 ILE A O 1
ATOM 3855 N N . ALA A 1 498 ? 18.150 -27.168 -1.813 1.00 21.82 490 ALA A N 1
ATOM 3856 C CA . ALA A 1 498 ? 18.381 -28.577 -2.108 1.00 19.81 490 ALA A CA 1
ATOM 3857 C C . ALA A 1 498 ? 19.865 -28.894 -2.266 1.00 21.86 490 ALA A C 1
ATOM 3858 O O . ALA A 1 498 ? 20.304 -29.990 -1.894 1.00 20.87 490 ALA A O 1
ATOM 3860 N N . ALA A 1 499 ? 20.657 -27.941 -2.784 1.00 21.52 491 ALA A N 1
ATOM 3861 C CA . ALA A 1 499 ? 22.079 -28.184 -3.032 1.00 19.21 491 ALA A CA 1
ATOM 3862 C C . ALA A 1 499 ? 22.886 -28.387 -1.747 1.00 21.27 491 ALA A C 1
ATOM 3863 O O . ALA A 1 499 ? 23.944 -29.030 -1.781 1.00 23.50 491 ALA A O 1
ATOM 3865 N N . VAL A 1 500 ? 22.441 -27.835 -0.625 1.00 17.14 492 VAL A N 1
ATOM 3866 C CA . VAL A 1 500 ? 23.170 -27.962 0.632 1.00 19.02 492 VAL A CA 1
ATOM 3867 C C . VAL A 1 500 ? 22.402 -28.813 1.643 1.00 19.75 492 VAL A C 1
ATOM 3868 O O . VAL A 1 500 ? 22.724 -28.808 2.818 1.00 18.06 492 VAL A O 1
ATOM 3872 N N . ALA A 1 501 ? 21.418 -29.590 1.199 1.00 20.09 493 ALA A N 1
ATOM 3873 C CA . ALA A 1 501 ? 20.586 -30.342 2.123 1.00 16.05 493 ALA A CA 1
ATOM 3874 C C . ALA A 1 501 ? 21.000 -31.807 2.277 1.00 18.28 493 ALA A C 1
ATOM 3875 O O . ALA A 1 501 ? 20.274 -32.573 2.915 1.00 20.35 493 ALA A O 1
ATOM 3877 N N . GLY A 1 502 ? 22.147 -32.210 1.731 1.00 22.20 494 GLY A N 1
ATOM 3878 C CA . GLY A 1 502 ? 22.648 -33.552 1.992 1.00 21.51 494 GLY A CA 1
ATOM 3879 C C . GLY A 1 502 ? 21.727 -34.637 1.455 1.00 20.55 494 GLY A C 1
ATOM 3880 O O . GLY A 1 502 ? 21.184 -34.529 0.352 1.00 22.08 494 GLY A O 1
ATOM 3881 N N . VAL A 1 503 ? 21.555 -35.707 2.229 1.00 26.66 495 VAL A N 1
ATOM 3882 C CA . VAL A 1 503 ? 20.731 -36.833 1.790 1.00 25.36 495 VAL A CA 1
ATOM 3883 C C . VAL A 1 503 ? 19.370 -36.847 2.492 1.00 23.68 495 VAL A C 1
ATOM 3884 O O . VAL A 1 503 ? 18.714 -37.891 2.540 1.00 27.18 495 VAL A O 1
ATOM 3888 N N . THR A 1 504 ? 18.925 -35.705 3.025 1.00 20.82 496 THR A N 1
ATOM 3889 C CA . THR A 1 504 ? 17.511 -35.545 3.359 1.00 18.97 496 THR A CA 1
ATOM 3890 C C . THR A 1 504 ? 16.667 -35.691 2.090 1.00 22.92 496 THR A C 1
ATOM 3891 O O . THR A 1 504 ? 17.189 -35.770 0.979 1.00 24.72 496 THR A O 1
ATOM 3895 N N . SER A 1 505 ? 15.338 -35.717 2.260 1.00 21.28 497 SER A N 1
ATOM 3896 C CA . SER A 1 505 ? 14.475 -35.875 1.091 1.00 30.09 497 SER A CA 1
ATOM 3897 C C . SER A 1 505 ? 14.677 -34.726 0.108 1.00 29.27 497 SER A C 1
ATOM 3898 O O . SER A 1 505 ? 14.762 -34.944 -1.107 1.00 28.03 497 SER A O 1
ATOM 3901 N N . ILE A 1 506 ? 14.810 -33.505 0.623 1.00 30.27 498 ILE A N 1
ATOM 3902 C CA . ILE A 1 506 ? 15.081 -32.353 -0.230 1.00 31.51 498 ILE A CA 1
ATOM 3903 C C . ILE A 1 506 ? 16.458 -32.471 -0.885 1.00 29.51 498 ILE A C 1
ATOM 3904 O O . ILE A 1 506 ? 16.609 -32.231 -2.087 1.00 25.35 498 ILE A O 1
ATOM 3909 N N . GLY A 1 507 ? 17.472 -32.887 -0.126 1.00 25.74 499 GLY A N 1
ATOM 3910 C CA . GLY A 1 507 ? 18.809 -33.010 -0.694 1.00 21.69 499 GLY A CA 1
ATOM 3911 C C . GLY A 1 507 ? 18.914 -34.062 -1.789 1.00 23.12 499 GLY A C 1
ATOM 3912 O O . GLY A 1 507 ? 19.637 -33.879 -2.772 1.00 21.65 499 GLY A O 1
ATOM 3913 N N . LEU A 1 508 ? 18.199 -35.181 -1.638 1.00 24.77 500 LEU A N 1
ATOM 3914 C CA . LEU A 1 508 ? 18.243 -36.233 -2.652 1.00 23.58 500 LEU A CA 1
ATOM 3915 C C . LEU A 1 508 ? 17.636 -35.793 -3.981 1.00 27.38 500 LEU A C 1
ATOM 3916 O O . LEU A 1 508 ? 17.907 -36.429 -5.002 1.00 24.81 500 LEU A O 1
ATOM 3921 N N . THR A 1 509 ? 16.824 -34.729 -3.994 1.00 24.65 501 THR A N 1
ATOM 3922 C CA . THR A 1 509 ? 16.268 -34.206 -5.241 1.00 30.29 501 THR A CA 1
ATOM 3923 C C . THR A 1 509 ? 17.249 -33.358 -6.044 1.00 35.36 501 THR A C 1
ATOM 3924 O O . THR A 1 509 ? 16.946 -33.027 -7.197 1.00 38.36 501 THR A O 1
ATOM 3928 N N . GLN A 1 510 ? 18.393 -32.977 -5.477 1.00 31.22 502 GLN A N 1
ATOM 3929 C CA . GLN A 1 510 ? 19.254 -32.013 -6.153 1.00 32.86 502 GLN A CA 1
ATOM 3930 C C . GLN A 1 510 ? 19.730 -32.563 -7.494 1.00 36.11 502 GLN A C 1
ATOM 3931 O O . GLN A 1 510 ? 20.043 -33.749 -7.630 1.00 34.16 502 GLN A O 1
ATOM 3937 N N . ASP A 1 511 ? 19.722 -31.687 -8.494 1.00 33.71 503 ASP A N 1
ATOM 3938 C CA . ASP A 1 511 ? 20.167 -32.002 -9.847 1.00 33.15 503 ASP A CA 1
ATOM 3939 C C . ASP A 1 511 ? 21.644 -31.658 -9.960 1.00 31.10 503 ASP A C 1
ATOM 3940 O O . ASP A 1 511 ? 22.017 -30.510 -9.694 1.00 34.75 503 ASP A O 1
ATOM 3945 N N . PRO A 1 512 ? 22.513 -32.602 -10.327 1.00 32.82 504 PRO A N 1
ATOM 3946 C CA . PRO A 1 512 ? 23.954 -32.290 -10.365 1.00 29.50 504 PRO A CA 1
ATOM 3947 C C . PRO A 1 512 ? 24.311 -31.141 -11.297 1.00 33.15 504 PRO A C 1
ATOM 3948 O O . PRO A 1 512 ? 25.188 -30.328 -10.967 1.00 24.08 504 PRO A O 1
ATOM 3952 N N . LYS A 1 513 ? 23.657 -31.063 -12.462 1.00 29.77 505 LYS A N 1
ATOM 3953 C CA . LYS A 1 513 ? 23.909 -29.969 -13.395 1.00 24.94 505 LYS A CA 1
ATOM 3954 C C . LYS A 1 513 ? 23.483 -28.634 -12.797 1.00 24.06 505 LYS A C 1
ATOM 3955 O O . LYS A 1 513 ? 24.183 -27.623 -12.950 1.00 25.59 505 LYS A O 1
ATOM 3957 N N . THR A 1 514 ? 22.336 -28.610 -12.118 1.00 26.51 506 THR A N 1
ATOM 3958 C CA . THR A 1 514 ? 21.887 -27.384 -11.467 1.00 26.90 506 THR A CA 1
ATOM 3959 C C . THR A 1 514 ? 22.832 -26.987 -10.340 1.00 26.62 506 THR A C 1
ATOM 3960 O O . THR A 1 514 ? 23.205 -25.812 -10.209 1.00 22.51 506 THR A O 1
ATOM 3964 N N . THR A 1 515 ? 23.247 -27.958 -9.524 1.00 25.40 507 THR A N 1
ATOM 3965 C CA . THR A 1 515 ? 24.183 -27.654 -8.447 1.00 21.29 507 THR A CA 1
ATOM 3966 C C . THR A 1 515 ? 25.504 -27.135 -8.995 1.00 23.31 507 THR A C 1
ATOM 3967 O O . THR A 1 515 ? 26.083 -26.192 -8.444 1.00 20.22 507 THR A O 1
ATOM 3971 N N . ALA A 1 516 ? 25.996 -27.726 -10.087 1.00 21.20 508 ALA A N 1
ATOM 3972 C CA . ALA A 1 516 ? 27.210 -27.193 -10.698 1.00 23.27 508 ALA A CA 1
ATOM 3973 C C . ALA A 1 516 ? 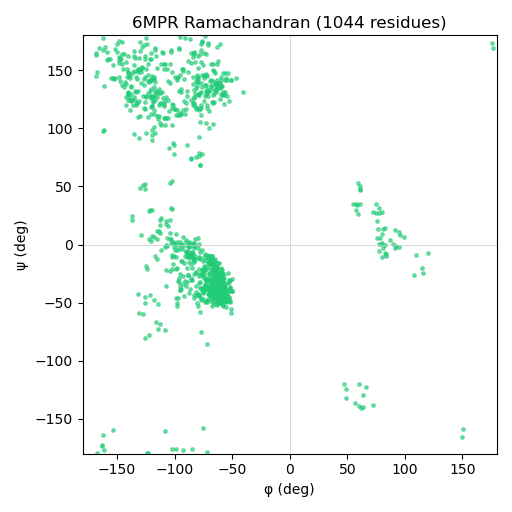27.004 -25.757 -11.172 1.00 21.34 508 ALA A C 1
ATOM 3974 O O . ALA A 1 516 ? 27.869 -24.899 -10.971 1.00 20.94 508 ALA A O 1
ATOM 3976 N N . ARG A 1 517 ? 25.867 -25.486 -11.813 1.00 21.88 509 ARG A N 1
ATOM 3977 C CA . ARG A 1 517 ? 25.568 -24.137 -12.283 1.00 21.99 509 ARG A CA 1
ATOM 3978 C C . ARG A 1 517 ? 25.499 -23.145 -11.120 1.00 20.92 509 ARG A C 1
ATOM 3979 O O . ARG A 1 517 ? 26.095 -22.061 -11.172 1.00 20.72 509 ARG A O 1
ATOM 3987 N N . LEU A 1 518 ? 24.779 -23.507 -10.055 1.00 20.28 510 LEU A N 1
ATOM 3988 C CA . LEU A 1 518 ? 24.661 -22.625 -8.894 1.00 19.30 510 LEU A CA 1
ATOM 3989 C C . LEU A 1 518 ? 26.021 -22.338 -8.259 1.00 20.41 510 LEU A C 1
ATOM 3990 O O . LEU A 1 518 ? 26.268 -21.222 -7.784 1.00 19.08 510 LEU A O 1
ATOM 3995 N N . ARG A 1 519 ? 26.909 -23.335 -8.220 1.00 18.79 511 ARG A N 1
ATOM 3996 C CA . ARG A 1 519 ? 28.255 -23.105 -7.705 1.00 18.42 511 ARG A CA 1
ATOM 3997 C C . ARG A 1 519 ? 29.057 -22.211 -8.649 1.00 18.91 511 ARG A C 1
ATOM 3998 O O . ARG A 1 519 ? 29.766 -21.304 -8.197 1.00 18.57 511 ARG A O 1
ATOM 4006 N N . ARG A 1 520 ? 28.952 -22.442 -9.960 1.00 19.80 512 ARG A N 1
ATOM 4007 C CA . ARG A 1 520 ? 29.678 -21.593 -10.905 1.00 22.74 512 ARG A CA 1
ATOM 4008 C C . ARG A 1 520 ? 29.261 -20.133 -10.762 1.00 21.51 512 ARG A C 1
ATOM 4009 O O . ARG A 1 520 ? 30.104 -19.230 -10.796 1.00 20.16 512 ARG A O 1
ATOM 4017 N N . GLU A 1 521 ? 27.966 -19.887 -10.580 1.00 19.98 513 GLU A N 1
ATOM 4018 C CA . GLU A 1 521 ? 27.443 -18.531 -10.474 1.00 19.86 513 GLU A CA 1
ATOM 4019 C C . GLU A 1 521 ? 27.652 -17.912 -9.095 1.00 18.89 513 GLU A C 1
ATOM 4020 O O . GLU A 1 521 ? 27.306 -16.738 -8.898 1.00 21.11 513 GLU A O 1
ATOM 4026 N N . GLY A 1 522 ? 28.218 -18.657 -8.147 1.00 19.82 514 GLY A N 1
ATOM 4027 C CA . GLY A 1 522 ? 28.453 -18.143 -6.811 1.00 18.54 514 GLY A CA 1
ATOM 4028 C C . GLY A 1 522 ? 27.254 -18.144 -5.892 1.00 19.94 514 GLY A C 1
ATOM 4029 O O . GLY A 1 522 ? 27.345 -17.594 -4.791 1.00 16.39 514 GLY A O 1
ATOM 4030 N N . LEU A 1 523 ? 26.143 -18.777 -6.290 1.00 17.10 515 LEU A N 1
ATOM 4031 C CA . LEU A 1 523 ? 24.939 -18.816 -5.462 1.00 17.46 515 LEU A CA 1
ATOM 4032 C C . LEU A 1 523 ? 24.998 -19.894 -4.383 1.00 19.94 515 LEU A C 1
ATOM 4033 O O . LEU A 1 523 ? 24.292 -19.791 -3.369 1.00 16.18 515 LEU A O 1
ATOM 4038 N N . VAL A 1 524 ? 25.804 -20.928 -4.593 1.00 16.27 516 VAL A N 1
ATOM 4039 C CA . VAL A 1 524 ? 26.089 -21.959 -3.609 1.00 15.88 516 VAL A CA 1
ATOM 4040 C C . VAL A 1 524 ? 27.599 -22.090 -3.522 1.00 15.91 516 VAL A C 1
ATOM 4041 O O . VAL A 1 524 ? 28.281 -22.056 -4.550 1.00 16.48 516 VAL A O 1
ATOM 4045 N N . VAL A 1 525 ? 28.125 -22.238 -2.310 1.00 15.40 517 VAL A N 1
ATOM 4046 C CA . VAL A 1 525 ? 29.531 -22.545 -2.106 1.00 15.54 517 VAL A CA 1
ATOM 4047 C C . VAL A 1 525 ? 29.653 -23.807 -1.264 1.00 15.43 517 VAL A C 1
ATOM 4048 O O . VAL A 1 525 ? 29.039 -23.921 -0.198 1.00 17.83 517 VAL A O 1
ATOM 4052 N N . PHE A 1 526 ? 30.428 -24.764 -1.767 1.00 15.95 518 PHE A N 1
ATOM 4053 C CA . PHE A 1 526 ? 30.922 -25.904 -1.015 1.00 16.57 518 PHE A CA 1
ATOM 4054 C C . PHE A 1 526 ? 32.212 -25.504 -0.304 1.00 19.47 518 PHE A C 1
ATOM 4055 O O . PHE A 1 526 ? 32.807 -24.476 -0.631 1.00 19.22 518 PHE A O 1
ATOM 4063 N N . PRO A 1 527 ? 32.669 -26.282 0.686 1.00 16.55 519 PRO A N 1
ATOM 4064 C CA . PRO A 1 527 ? 33.933 -25.918 1.355 1.00 22.59 519 PRO A CA 1
ATOM 4065 C C . PRO A 1 527 ? 35.075 -25.629 0.387 1.00 21.31 519 PRO A C 1
ATOM 4066 O O . PRO A 1 527 ? 35.828 -24.667 0.592 1.00 21.83 519 PRO A O 1
ATOM 4070 N N . GLU A 1 528 ? 35.200 -26.412 -0.689 1.00 22.79 520 GLU A N 1
ATOM 4071 C CA . GLU A 1 528 ? 36.301 -26.193 -1.628 1.00 27.82 520 GLU A CA 1
ATOM 4072 C C . GLU A 1 528 ? 36.227 -24.819 -2.291 1.00 28.71 520 GLU A C 1
ATOM 4073 O O . GLU A 1 528 ? 37.271 -24.214 -2.574 1.00 29.24 520 GLU A O 1
ATOM 4079 N N . ASP A 1 529 ? 35.013 -24.311 -2.543 1.00 23.93 521 ASP A N 1
ATOM 4080 C CA . ASP A 1 529 ? 34.838 -22.997 -3.160 1.00 25.11 521 ASP A CA 1
ATOM 4081 C C . ASP A 1 529 ? 35.285 -21.859 -2.257 1.00 26.28 521 ASP A C 1
ATOM 4082 O O . ASP A 1 529 ? 35.455 -20.735 -2.739 1.00 24.13 521 ASP A O 1
ATOM 4087 N N . LEU A 1 530 ? 35.447 -22.107 -0.959 1.00 20.90 522 LEU A N 1
ATOM 4088 C CA . LEU A 1 530 ? 35.957 -21.104 -0.038 1.00 16.56 522 LEU A CA 1
ATOM 4089 C C . LEU A 1 530 ? 37.413 -21.352 0.339 1.00 21.92 522 LEU A C 1
ATOM 4090 O O . LEU A 1 530 ? 37.927 -20.697 1.251 1.00 24.84 522 LEU A O 1
ATOM 4095 N N . GLY A 1 531 ? 38.081 -22.285 -0.334 1.00 27.10 523 GLY A N 1
ATOM 4096 C CA . GLY A 1 531 ? 39.447 -22.627 0.023 1.00 22.66 523 GLY A CA 1
ATOM 4097 C C . GLY A 1 531 ? 39.568 -23.456 1.282 1.00 28.17 523 GLY A C 1
ATOM 4098 O O . GLY A 1 531 ? 40.602 -23.405 1.956 1.00 32.57 523 GLY A O 1
ATOM 4099 N N . ILE A 1 532 ? 38.540 -24.227 1.622 1.00 22.22 524 ILE A N 1
ATOM 4100 C CA . ILE A 1 532 ? 38.521 -24.982 2.869 1.00 21.89 524 ILE A CA 1
ATOM 4101 C C . ILE A 1 532 ? 38.576 -26.466 2.544 1.00 28.04 524 ILE A C 1
ATOM 4102 O O . ILE A 1 532 ? 37.714 -26.987 1.827 1.00 34.24 524 ILE A O 1
ATOM 4107 N N . ARG A 1 533 ? 39.594 -27.143 3.071 1.00 22.27 525 ARG A N 1
ATOM 4108 C CA . ARG A 1 533 ? 39.658 -28.595 3.053 1.00 21.32 525 ARG A CA 1
ATOM 4109 C C . ARG A 1 533 ? 38.983 -29.135 4.305 1.00 26.87 525 ARG A C 1
ATOM 4110 O O . ARG A 1 533 ? 39.242 -28.655 5.413 1.00 25.79 525 ARG A O 1
ATOM 4112 N N . ARG A 1 534 ? 38.106 -30.125 4.123 1.00 33.43 526 ARG A N 1
ATOM 4113 C CA . ARG A 1 534 ? 37.419 -30.718 5.263 1.00 31.27 526 ARG A CA 1
ATOM 4114 C C . ARG A 1 534 ? 38.396 -31.278 6.291 1.00 29.91 526 ARG A C 1
ATOM 4115 O O . ARG A 1 534 ? 38.080 -31.319 7.486 1.00 28.31 526 ARG A O 1
ATOM 4123 N N . THR A 1 535 ? 39.585 -31.706 5.858 1.00 31.88 527 THR A N 1
ATOM 4124 C CA . THR A 1 535 ? 40.574 -32.217 6.800 1.00 35.94 527 THR A CA 1
ATOM 4125 C C . THR A 1 535 ? 41.238 -31.122 7.627 1.00 33.47 527 THR A C 1
ATOM 4126 O O . THR A 1 535 ? 41.925 -31.443 8.604 1.00 33.40 527 THR A O 1
ATOM 4130 N N . ASP A 1 536 ? 41.081 -29.851 7.263 1.00 35.44 528 ASP A N 1
ATOM 4131 C CA . ASP A 1 536 ? 41.583 -28.779 8.114 1.00 36.94 528 ASP A CA 1
ATOM 4132 C C . ASP A 1 536 ? 40.613 -28.403 9.226 1.00 34.61 528 ASP A C 1
ATOM 4133 O O . ASP A 1 536 ? 41.003 -27.685 10.152 1.00 28.68 528 ASP A O 1
ATOM 4138 N N . ALA A 1 537 ? 39.374 -28.882 9.165 1.00 25.19 529 ALA A N 1
ATOM 4139 C CA . ALA A 1 537 ? 38.345 -28.540 10.143 1.00 29.47 529 ALA A CA 1
ATOM 4140 C C . ALA A 1 537 ? 38.404 -29.548 11.283 1.00 31.77 529 ALA A C 1
ATOM 4141 O O . ALA A 1 537 ? 37.672 -30.538 11.303 1.00 34.09 529 ALA A O 1
ATOM 4143 N N . THR A 1 538 ? 39.278 -29.286 12.257 1.00 28.68 530 THR A N 1
ATOM 4144 C CA . THR A 1 538 ? 39.505 -30.200 13.367 1.00 23.70 530 THR A CA 1
ATOM 4145 C C . THR A 1 538 ? 39.409 -29.434 14.680 1.00 21.29 530 THR A C 1
ATOM 4146 O O . THR A 1 538 ? 39.444 -28.200 14.711 1.00 20.02 530 THR A O 1
ATOM 4150 N N . ARG A 1 539 ? 39.310 -30.184 15.784 1.00 23.06 531 ARG A N 1
ATOM 4151 C CA . ARG A 1 539 ? 39.307 -29.568 17.108 1.00 19.79 531 ARG A CA 1
ATOM 4152 C C . ARG A 1 539 ? 40.618 -28.857 17.433 1.00 23.67 531 ARG A C 1
ATOM 4153 O O . ARG A 1 539 ? 40.641 -28.019 18.339 1.00 19.02 531 ARG A O 1
ATOM 4161 N N . GLU A 1 540 ? 41.711 -29.164 16.727 1.00 22.00 532 GLU A N 1
ATOM 4162 C CA . GLU A 1 540 ? 42.948 -28.428 16.979 1.00 29.43 532 GLU A CA 1
ATOM 4163 C C . GLU A 1 540 ? 42.813 -26.945 16.648 1.00 27.97 532 GLU A C 1
ATOM 4164 O O . GLU A 1 540 ? 43.610 -26.135 17.139 1.00 21.81 532 GLU A O 1
ATOM 4170 N N . LEU A 1 541 ? 41.817 -26.569 15.839 1.00 20.44 533 LEU A N 1
ATOM 4171 C CA . LEU A 1 541 ? 41.581 -25.161 15.539 1.00 19.56 533 LEU A CA 1
ATOM 4172 C C . LEU A 1 541 ? 40.954 -24.406 16.708 1.00 17.79 533 LEU A C 1
ATOM 4173 O O . LEU A 1 541 ? 41.048 -23.174 16.755 1.00 19.55 533 LEU A O 1
ATOM 4178 N N . LEU A 1 542 ? 40.301 -25.104 17.633 1.00 22.71 534 LEU A N 1
ATOM 4179 C CA . LEU A 1 542 ? 39.645 -24.431 18.751 1.00 15.44 534 LEU A CA 1
ATOM 4180 C C . LEU A 1 542 ? 40.669 -23.761 19.665 1.00 19.10 534 LEU A C 1
ATOM 4181 O O . LEU A 1 542 ? 41.644 -24.389 20.082 1.00 18.98 534 LEU A O 1
ATOM 4186 N N . ALA A 1 543 ? 40.437 -22.482 19.991 1.00 19.29 535 ALA A N 1
ATOM 4187 C CA . ALA A 1 543 ? 41.318 -21.790 20.930 1.00 18.57 535 ALA A CA 1
ATOM 4188 C C . ALA A 1 543 ? 41.263 -22.418 22.314 1.00 18.81 535 ALA A C 1
ATOM 4189 O O . ALA A 1 543 ? 42.231 -22.330 23.076 1.00 17.50 535 ALA A O 1
ATOM 4191 N N . ALA A 1 544 ? 40.135 -23.029 22.665 1.00 19.95 536 ALA A N 1
ATOM 4192 C CA . ALA A 1 544 ? 39.997 -23.773 23.909 1.00 19.12 536 ALA A CA 1
ATOM 4193 C C . ALA A 1 544 ? 39.314 -25.095 23.600 1.00 20.85 536 ALA A C 1
ATOM 4194 O O . ALA A 1 544 ? 38.290 -25.118 22.910 1.00 21.64 536 ALA A O 1
ATOM 4196 N N . LYS A 1 545 ? 39.879 -26.189 24.109 1.00 16.43 537 LYS A N 1
ATOM 4197 C CA . LYS A 1 545 ? 39.369 -27.537 23.875 1.00 16.40 537 LYS A CA 1
ATOM 4198 C C . LYS A 1 545 ? 38.406 -28.018 24.953 1.00 20.89 537 LYS A C 1
ATOM 4199 O O . LYS A 1 545 ? 37.728 -29.034 24.751 1.00 24.57 537 LYS A O 1
ATOM 4205 N N . ASN A 1 546 ? 38.340 -27.339 26.090 1.00 20.97 538 ASN A N 1
ATOM 4206 C CA . ASN A 1 546 ? 37.532 -27.806 27.209 1.00 24.18 538 ASN A CA 1
ATOM 4207 C C . ASN A 1 546 ? 37.317 -26.632 28.152 1.00 19.56 538 ASN A C 1
ATOM 4208 O O . ASN A 1 546 ? 37.839 -25.533 27.934 1.00 19.28 538 ASN A O 1
ATOM 4213 N N . ILE A 1 547 ? 36.555 -26.884 29.218 1.00 21.42 539 ILE A N 1
ATOM 4214 C CA . ILE A 1 547 ? 36.243 -25.841 30.194 1.00 21.88 539 ILE A CA 1
ATOM 4215 C C . ILE A 1 547 ? 37.508 -25.368 30.907 1.00 21.63 539 ILE A C 1
ATOM 4216 O O . ILE A 1 547 ? 37.709 -24.163 31.106 1.00 22.72 539 ILE A O 1
ATOM 4221 N N . ALA A 1 548 ? 38.362 -26.306 31.332 1.00 20.56 540 ALA A N 1
ATOM 4222 C CA . ALA A 1 548 ? 39.618 -25.927 31.978 1.00 22.06 540 ALA A CA 1
ATOM 4223 C C . ALA A 1 548 ? 40.392 -24.933 31.121 1.00 22.52 540 ALA A C 1
ATOM 4224 O O . ALA A 1 548 ? 41.010 -23.997 31.639 1.00 23.89 540 ALA A O 1
ATOM 4226 N N . ASP A 1 549 ? 40.344 -25.109 29.799 1.00 20.08 541 ASP A N 1
ATOM 4227 C CA . ASP A 1 549 ? 41.036 -24.193 28.901 1.00 17.64 541 ASP A CA 1
ATOM 4228 C C . ASP A 1 549 ? 40.426 -22.797 28.961 1.00 20.66 541 ASP A C 1
ATOM 4229 O O . ASP A 1 549 ? 41.150 -21.791 28.888 1.00 19.19 541 ASP A O 1
ATOM 4234 N N . LEU A 1 550 ? 39.099 -22.714 29.110 1.00 17.00 542 LEU A N 1
ATOM 4235 C CA . LEU A 1 550 ? 38.460 -21.413 29.255 1.00 16.15 542 LEU A CA 1
ATOM 4236 C C . LEU A 1 550 ? 38.868 -20.754 30.565 1.00 19.06 542 LEU A C 1
ATOM 4237 O O . LEU A 1 550 ? 39.100 -19.540 30.608 1.00 16.93 542 LEU A O 1
ATOM 4242 N N . VAL A 1 551 ? 38.976 -21.540 31.639 1.00 15.65 543 VAL A N 1
ATOM 4243 C CA . VAL A 1 551 ? 39.431 -20.981 32.912 1.00 16.52 543 VAL A CA 1
ATOM 4244 C C . VAL A 1 551 ? 40.824 -20.393 32.758 1.00 20.25 543 VAL A C 1
ATOM 4245 O O . VAL A 1 551 ? 41.103 -19.269 33.203 1.00 21.95 543 VAL A O 1
ATOM 4249 N N . THR A 1 552 ? 41.726 -21.161 32.141 1.00 18.91 544 THR A N 1
ATOM 4250 C CA . THR A 1 552 ? 43.079 -20.681 31.886 1.00 18.70 544 THR A CA 1
ATOM 4251 C C . THR A 1 552 ? 43.061 -19.396 31.064 1.00 18.85 544 THR A C 1
ATOM 4252 O O . THR A 1 552 ? 43.734 -18.417 31.410 1.00 22.07 544 THR A O 1
ATOM 4256 N N . TRP A 1 553 ? 42.287 -19.384 29.974 1.00 17.03 545 TRP A N 1
ATOM 4257 C CA . TRP A 1 553 ? 42.177 -18.195 29.128 1.00 23.80 545 TRP A CA 1
ATOM 4258 C C . TRP A 1 553 ? 41.725 -16.975 29.925 1.00 17.45 545 TRP A C 1
ATOM 4259 O O . TRP A 1 553 ? 42.155 -15.850 29.653 1.00 18.61 545 TRP A O 1
ATOM 4270 N N . SER A 1 554 ? 40.845 -17.178 30.899 1.00 17.39 546 SER A N 1
ATOM 4271 C CA . SER A 1 554 ? 40.298 -16.099 31.709 1.00 16.88 546 SER A CA 1
ATOM 4272 C C . SER A 1 554 ? 41.212 -15.692 32.851 1.00 22.40 546 SER A C 1
ATOM 4273 O O . SER A 1 554 ? 40.790 -14.888 33.692 1.00 22.65 546 SER A O 1
ATOM 4276 N N . ASP A 1 555 ? 42.416 -16.261 32.935 1.00 21.64 547 ASP A N 1
ATOM 4277 C CA . ASP A 1 555 ? 43.346 -15.969 34.022 1.00 30.74 547 ASP A CA 1
ATOM 4278 C C . ASP A 1 555 ? 42.749 -16.350 35.379 1.00 24.67 547 ASP A C 1
ATOM 4279 O O . ASP A 1 555 ? 42.995 -15.689 36.389 1.00 26.39 547 ASP A O 1
ATOM 4284 N N . GLY A 1 556 ? 41.961 -17.424 35.409 1.00 22.93 548 GLY A N 1
ATOM 4285 C CA . GLY A 1 556 ? 41.332 -17.896 36.622 1.00 22.32 548 GLY A CA 1
ATOM 4286 C C . GLY A 1 556 ? 40.078 -17.157 37.031 1.00 23.74 548 GLY A C 1
ATOM 4287 O O . GLY A 1 556 ? 39.498 -17.493 38.072 1.00 21.60 548 GLY A O 1
ATOM 4288 N N . LEU A 1 557 ? 39.637 -16.167 36.249 1.00 16.81 549 LEU A N 1
ATOM 4289 C CA . LEU A 1 557 ? 38.478 -15.360 36.624 1.00 16.31 549 LEU A CA 1
ATOM 4290 C C . LEU A 1 557 ? 37.158 -16.093 36.392 1.00 21.33 549 LEU A C 1
ATOM 4291 O O . LEU A 1 557 ? 36.206 -15.913 37.162 1.00 20.27 549 LEU A O 1
ATOM 4296 N N . TYR A 1 558 ? 37.062 -16.877 35.317 1.00 17.89 550 TYR A N 1
ATOM 4297 C CA . TYR A 1 558 ? 35.872 -17.682 35.067 1.00 19.25 550 TYR A CA 1
ATOM 4298 C C . TYR A 1 558 ? 35.808 -18.834 36.066 1.00 17.43 550 TYR A C 1
ATOM 4299 O O . TYR A 1 558 ? 36.773 -19.588 36.227 1.00 18.35 550 TYR A O 1
ATOM 4308 N N . GLN A 1 559 ? 34.670 -18.965 36.747 1.00 17.22 551 GLN A N 1
ATOM 4309 C CA . GLN A 1 559 ? 34.469 -19.973 37.789 1.00 18.67 551 GLN A CA 1
ATOM 4310 C C . GLN A 1 559 ? 33.312 -20.862 37.355 1.00 21.28 551 GLN A C 1
ATOM 4311 O O . GLN A 1 559 ? 32.145 -20.526 37.599 1.00 18.37 551 GLN A O 1
ATOM 4317 N N . PRO A 1 560 ? 33.587 -21.991 36.701 1.00 20.67 552 PRO A N 1
ATOM 4318 C CA . PRO A 1 560 ? 32.512 -22.806 36.110 1.00 16.90 552 PRO A CA 1
ATOM 4319 C C . PRO A 1 560 ? 31.533 -23.278 37.166 1.00 16.84 552 PRO A C 1
ATOM 4320 O O . PRO A 1 560 ? 31.937 -23.713 38.259 1.00 18.22 552 PRO A O 1
ATOM 4324 N N . PRO A 1 561 ? 30.237 -23.203 36.881 1.00 21.68 553 PRO A N 1
ATOM 4325 C CA . PRO A 1 561 ? 29.241 -23.736 37.818 1.00 18.71 553 PRO A CA 1
ATOM 4326 C C . PRO A 1 561 ? 29.261 -25.262 37.843 1.00 22.60 553 PRO A C 1
ATOM 4327 O O . PRO A 1 561 ? 29.945 -25.925 37.060 1.00 22.18 553 PRO A O 1
ATOM 4331 N N . ALA A 1 562 ? 28.473 -25.816 38.768 1.00 22.22 554 ALA A N 1
ATOM 4332 C CA . ALA A 1 562 ? 28.450 -27.265 38.992 1.00 24.94 554 ALA A CA 1
ATOM 4333 C C . ALA A 1 562 ? 28.198 -28.065 37.714 1.00 24.73 554 ALA A C 1
ATOM 4334 O O . ALA A 1 562 ? 28.705 -29.184 37.570 1.00 30.30 554 ALA A O 1
ATOM 4336 N N . LYS A 1 563 ? 27.416 -27.521 36.781 1.00 22.85 555 LYS A N 1
ATOM 4337 C CA . LYS A 1 563 ? 27.144 -28.242 35.542 1.00 22.78 555 LYS A CA 1
ATOM 4338 C C . LYS A 1 563 ? 28.420 -28.489 34.740 1.00 23.02 555 LYS A C 1
ATOM 4339 O O . LYS A 1 563 ? 28.523 -29.497 34.036 1.00 23.73 555 LYS A O 1
ATOM 4345 N N . PHE A 1 564 ? 29.405 -27.594 34.845 1.00 24.71 556 PHE A N 1
ATOM 4346 C CA . PHE A 1 564 ? 30.602 -27.655 34.011 1.00 25.01 556 PHE A CA 1
ATOM 4347 C C . PHE A 1 564 ? 31.892 -27.813 34.807 1.00 27.21 556 PHE A C 1
ATOM 4348 O O . PHE A 1 564 ? 32.978 -27.753 34.213 1.00 31.05 556 PHE A O 1
ATOM 4356 N N . ARG A 1 565 ? 31.808 -28.024 36.118 1.00 30.40 557 ARG A N 1
ATOM 4357 C CA . ARG A 1 565 ? 32.995 -28.172 36.965 1.00 42.22 557 ARG A CA 1
ATOM 4358 C C . ARG A 1 565 ? 33.806 -29.421 36.618 1.00 40.94 557 ARG A C 1
ATOM 4359 O O . ARG A 1 565 ? 33.269 -30.526 36.545 1.00 49.38 557 ARG A O 1
ATOM 4367 N N . LEU B 1 19 ? 44.672 -2.577 31.859 1.00 44.98 11 LEU B N 1
ATOM 4368 C CA . LEU B 1 19 ? 44.502 -2.566 30.412 1.00 37.11 11 LEU B CA 1
ATOM 4369 C C . LEU B 1 19 ? 43.067 -2.918 30.008 1.00 25.44 11 LEU B C 1
ATOM 4370 O O . LEU B 1 19 ? 42.743 -2.927 28.820 1.00 22.61 11 LEU B O 1
ATOM 4375 N N . TRP B 1 20 ? 42.197 -3.193 30.987 1.00 19.41 12 TRP B N 1
ATOM 4376 C CA . TRP B 1 20 ? 40.780 -3.410 30.704 1.00 16.22 12 TRP B CA 1
ATOM 4377 C C . TRP B 1 20 ? 39.892 -2.380 31.385 1.00 15.33 12 TRP B C 1
ATOM 4378 O O . TRP B 1 20 ? 38.669 -2.492 31.321 1.00 14.58 12 TRP B O 1
ATOM 4389 N N . THR B 1 21 ? 40.483 -1.373 32.023 1.00 15.79 13 THR B N 1
ATOM 4390 C CA . THR B 1 21 ? 39.780 -0.326 32.750 1.00 14.83 13 THR B CA 1
ATOM 4391 C C . THR B 1 21 ? 40.075 1.053 32.163 1.00 17.03 13 THR B C 1
ATOM 4392 O O . THR B 1 21 ? 40.078 2.058 32.885 1.00 18.05 13 THR B O 1
ATOM 4396 N N . LYS B 1 22 ? 40.342 1.113 30.856 1.00 16.00 14 LYS B N 1
ATOM 4397 C CA . LYS B 1 22 ? 40.699 2.383 30.228 1.00 14.86 14 LYS B CA 1
ATOM 4398 C C . LYS B 1 22 ? 39.555 3.397 30.292 1.00 16.97 14 LYS B C 1
ATOM 4399 O O . LYS B 1 22 ? 39.785 4.581 30.570 1.00 15.78 14 LYS B O 1
ATOM 4405 N N . ARG B 1 23 ? 38.322 2.965 30.014 1.00 16.60 15 ARG B N 1
ATOM 4406 C CA . ARG B 1 23 ? 37.206 3.904 30.072 1.00 16.24 15 ARG B CA 1
ATOM 4407 C C . ARG B 1 23 ? 37.028 4.420 31.491 1.00 15.99 15 ARG B C 1
ATOM 4408 O O . ARG B 1 23 ? 36.883 5.626 31.715 1.00 16.44 15 ARG B O 1
ATOM 4416 N N . ARG B 1 24 ? 37.028 3.499 32.460 1.00 14.45 16 ARG B N 1
ATOM 4417 C CA . ARG B 1 24 ? 36.883 3.873 33.862 1.00 13.32 16 ARG B CA 1
ATOM 4418 C C . ARG B 1 24 ? 37.934 4.891 34.266 1.00 14.33 16 ARG B C 1
ATOM 4419 O O . ARG B 1 24 ? 37.620 5.924 34.865 1.00 13.53 16 ARG B O 1
ATOM 4427 N N . HIS B 1 25 ? 39.193 4.620 33.923 1.00 16.02 17 HIS B N 1
ATOM 4428 C CA A HIS B 1 25 ? 40.272 5.523 34.315 0.60 19.94 17 HIS B CA 1
ATOM 4429 C CA B HIS B 1 25 ? 40.266 5.523 34.323 0.40 19.79 17 HIS B CA 1
ATOM 4430 C C . HIS B 1 25 ? 40.138 6.880 33.637 1.00 18.90 17 HIS B C 1
ATOM 4431 O O . HIS B 1 25 ? 40.313 7.918 34.280 1.00 17.00 17 HIS B O 1
ATOM 4444 N N . ALA B 1 26 ? 39.831 6.895 32.339 1.00 15.56 18 ALA B N 1
ATOM 4445 C CA . ALA B 1 26 ? 39.684 8.166 31.631 1.00 20.25 18 ALA B CA 1
ATOM 4446 C C . ALA B 1 26 ? 38.594 9.023 32.257 1.00 14.26 18 ALA B C 1
ATOM 4447 O O . ALA B 1 26 ? 38.767 10.238 32.427 1.00 17.67 18 ALA B O 1
ATOM 4449 N N . LYS B 1 27 ? 37.465 8.404 32.612 1.00 12.73 19 LYS B N 1
ATOM 4450 C CA . LYS B 1 27 ? 36.366 9.143 33.225 1.00 16.94 19 LYS B CA 1
ATOM 4451 C C . LYS B 1 27 ? 36.768 9.697 34.580 1.00 18.24 19 LYS B C 1
ATOM 4452 O O . LYS B 1 27 ? 36.483 10.857 34.902 1.00 15.84 19 LYS B O 1
ATOM 4458 N N . GLN B 1 28 ? 37.408 8.866 35.399 1.00 16.87 20 GLN B N 1
ATOM 4459 C CA . GLN B 1 28 ? 37.791 9.302 36.732 1.00 15.61 20 GLN B CA 1
ATOM 4460 C C . GLN B 1 28 ? 38.665 10.551 36.686 1.00 15.12 20 GLN B C 1
ATOM 4461 O O . GLN B 1 28 ? 38.518 11.442 37.527 1.00 17.15 20 GLN B O 1
ATOM 4467 N N . LEU B 1 29 ? 39.607 10.623 35.734 1.00 17.27 21 LEU B N 1
ATOM 4468 C CA . LEU B 1 29 ? 40.478 11.794 35.672 1.00 19.61 21 LEU B CA 1
ATOM 4469 C C . LEU B 1 29 ? 39.683 13.056 35.374 1.00 19.48 21 LEU B C 1
ATOM 4470 O O . LEU B 1 29 ? 40.004 14.137 35.888 1.00 16.62 21 LEU B O 1
ATOM 4475 N N . LYS B 1 30 ? 38.644 12.938 34.542 1.00 18.22 22 LYS B N 1
ATOM 4476 C CA . LYS B 1 30 ? 37.822 14.097 34.209 1.00 22.41 22 LYS B CA 1
ATOM 4477 C C . LYS B 1 30 ? 36.918 14.483 35.369 1.00 13.61 22 LYS B C 1
ATOM 4478 O O . LYS B 1 30 ? 36.735 15.673 35.643 1.00 17.44 22 LYS B O 1
ATOM 4484 N N . LEU B 1 31 ? 36.340 13.495 36.063 1.00 15.19 23 LEU B N 1
ATOM 4485 C CA . LEU B 1 31 ? 35.529 13.823 37.234 1.00 15.13 23 LEU B CA 1
ATOM 4486 C C . LEU B 1 31 ? 36.361 14.561 38.274 1.00 18.00 23 LEU B C 1
ATOM 4487 O O . LEU B 1 31 ? 35.881 15.512 38.902 1.00 17.39 23 LEU B O 1
ATOM 4492 N N . GLU B 1 32 ? 37.616 14.141 38.459 1.00 14.43 24 GLU B N 1
ATOM 4493 C CA . GLU B 1 32 ? 38.491 14.786 39.437 1.00 16.46 24 GLU B CA 1
ATOM 4494 C C . GLU B 1 32 ? 38.742 16.248 39.097 1.00 19.87 24 GLU B C 1
ATOM 4495 O O . GLU B 1 32 ? 38.797 17.094 39.997 1.00 20.41 24 GLU B O 1
ATOM 4501 N N . MET B 1 33 ? 38.950 16.560 37.809 1.00 16.06 25 MET B N 1
ATOM 4502 C CA . MET B 1 33 ? 39.150 17.951 37.416 1.00 17.71 25 MET B CA 1
ATOM 4503 C C . MET B 1 33 ? 37.851 18.750 37.521 1.00 18.73 25 MET B C 1
ATOM 4504 O O . MET B 1 33 ? 37.861 19.889 37.999 1.00 20.93 25 MET B O 1
ATOM 4509 N N . ALA B 1 34 ? 36.729 18.175 37.080 1.00 15.74 26 ALA B N 1
ATOM 4510 C CA . ALA B 1 34 ? 35.452 18.884 37.171 1.00 16.84 26 ALA B CA 1
ATOM 4511 C C . ALA B 1 34 ? 35.023 19.117 38.620 1.00 19.13 26 ALA B C 1
ATOM 4512 O O . ALA B 1 34 ? 34.337 20.105 38.909 1.00 16.59 26 ALA B O 1
ATOM 4514 N N . ASN B 1 35 ? 35.385 18.210 39.532 1.00 15.75 27 ASN B N 1
ATOM 4515 C CA . ASN B 1 35 ? 34.968 18.338 40.926 1.00 16.70 27 ASN B CA 1
ATOM 4516 C C . ASN B 1 35 ? 35.550 19.579 41.586 1.00 21.93 27 ASN B C 1
ATOM 4517 O O . ASN B 1 35 ? 35.006 20.042 42.593 1.00 22.94 27 ASN B O 1
ATOM 4522 N N . GLN B 1 36 ? 36.624 20.146 41.032 1.00 19.50 28 GLN B N 1
ATOM 4523 C CA . GLN B 1 36 ? 37.129 21.415 41.546 1.00 18.41 28 GLN B CA 1
ATOM 4524 C C . GLN B 1 36 ? 36.126 22.546 41.402 1.00 17.45 28 GLN B C 1
ATOM 4525 O O . GLN B 1 36 ? 36.318 23.606 42.008 1.00 18.51 28 GLN B O 1
ATOM 4531 N N . TYR B 1 37 ? 35.101 22.368 40.570 1.00 19.44 29 TYR B N 1
ATOM 4532 C CA . TYR B 1 37 ? 34.123 23.406 40.295 1.00 19.86 29 TYR B CA 1
ATOM 4533 C C . TYR B 1 37 ? 32.719 23.069 40.769 1.00 18.70 29 TYR B C 1
ATOM 4534 O O . TYR B 1 37 ? 31.798 23.851 40.512 1.00 16.42 29 TYR B O 1
ATOM 4543 N N . THR B 1 38 ? 32.520 21.948 41.456 1.00 16.95 30 THR B N 1
ATOM 4544 C CA . THR B 1 38 ? 31.176 21.502 41.794 1.00 20.02 30 THR B CA 1
ATOM 4545 C C . THR B 1 38 ? 31.035 21.276 43.294 1.00 23.76 30 THR B C 1
ATOM 4546 O O . THR B 1 38 ? 32.021 21.141 44.026 1.00 20.70 30 THR B O 1
ATOM 4550 N N . ASP B 1 39 ? 29.778 21.231 43.742 1.00 16.35 31 ASP B N 1
ATOM 4551 C CA . ASP B 1 39 ? 29.439 20.786 45.095 1.00 20.56 31 ASP B CA 1
ATOM 4552 C C . ASP B 1 39 ? 28.948 19.345 44.967 1.00 20.93 31 ASP B C 1
ATOM 4553 O O . ASP B 1 39 ? 27.751 19.087 44.846 1.00 18.63 31 ASP B O 1
ATOM 4558 N N . GLY B 1 40 ? 29.883 18.406 44.982 1.00 20.75 32 GLY B N 1
ATOM 4559 C CA . GLY B 1 40 ? 29.518 17.028 44.701 1.00 22.89 32 GLY B CA 1
ATOM 4560 C C . GLY B 1 40 ? 28.929 16.945 43.308 1.00 16.58 32 GLY B C 1
ATOM 4561 O O . GLY B 1 40 ? 29.569 17.315 42.321 1.00 17.18 32 GLY B O 1
ATOM 4562 N N . VAL B 1 41 ? 27.675 16.499 43.214 1.00 17.79 33 VAL B N 1
ATOM 4563 C CA A VAL B 1 41 ? 27.051 16.368 41.898 0.45 19.90 33 VAL B CA 1
ATOM 4564 C CA B VAL B 1 41 ? 26.992 16.347 41.933 0.55 19.72 33 VAL B CA 1
ATOM 4565 C C . VAL B 1 41 ? 26.528 17.685 41.348 1.00 20.20 33 VAL B C 1
ATOM 4566 O O . VAL B 1 41 ? 26.256 17.776 40.146 1.00 18.18 33 VAL B O 1
ATOM 4573 N N . VAL B 1 42 ? 26.414 18.728 42.163 1.00 16.13 34 VAL B N 1
ATOM 4574 C CA . VAL B 1 42 ? 25.739 19.957 41.747 1.00 17.68 34 VAL B CA 1
ATOM 4575 C C . VAL B 1 42 ? 26.749 20.922 41.128 1.00 14.17 34 VAL B C 1
ATOM 4576 O O . VAL B 1 42 ? 27.612 21.467 41.825 1.00 17.99 34 VAL B O 1
ATOM 4580 N N . ILE B 1 43 ? 26.620 21.148 39.825 1.00 17.22 35 ILE B N 1
ATOM 4581 C CA . ILE B 1 43 ? 27.360 22.203 39.124 1.00 16.05 35 ILE B CA 1
ATOM 4582 C C . ILE B 1 43 ? 26.701 23.549 39.417 1.00 22.29 35 ILE B C 1
ATOM 4583 O O . ILE B 1 43 ? 25.472 23.666 39.281 1.00 19.47 35 ILE B O 1
ATOM 4588 N N . PRO B 1 44 ? 27.461 24.580 39.805 1.00 24.20 36 PRO B N 1
ATOM 4589 C CA . PRO B 1 44 ? 26.875 25.926 39.890 1.00 23.90 36 PRO B CA 1
ATOM 4590 C C . PRO B 1 44 ? 26.467 26.415 38.507 1.00 21.74 36 PRO B C 1
ATOM 4591 O O . PRO B 1 44 ? 27.189 26.235 37.525 1.00 18.73 36 PRO B O 1
ATOM 4595 N N . THR B 1 45 ? 25.290 27.037 38.438 1.00 20.21 37 THR B N 1
ATOM 4596 C CA . THR B 1 45 ? 24.742 27.422 37.143 1.00 18.41 37 THR B CA 1
ATOM 4597 C C . THR B 1 45 ? 25.709 28.301 36.355 1.00 21.37 37 THR B C 1
ATOM 4598 O O . THR B 1 45 ? 25.872 28.118 35.146 1.00 19.30 37 THR B O 1
ATOM 4602 N N . GLN B 1 46 ? 26.372 29.251 37.019 1.00 18.35 38 GLN B N 1
ATOM 4603 C CA . GLN B 1 46 ? 27.205 30.190 36.270 1.00 26.90 38 GLN B CA 1
ATOM 4604 C C . GLN B 1 46 ? 28.445 29.537 35.669 1.00 18.40 38 GLN B C 1
ATOM 4605 O O . GLN B 1 46 ? 29.052 30.112 34.759 1.00 18.97 38 GLN B O 1
ATOM 4611 N N . ASP B 1 47 ? 28.830 28.350 36.133 1.00 20.78 39 ASP B N 1
ATOM 4612 C CA . ASP B 1 47 ? 30.086 27.736 35.721 1.00 17.42 39 ASP B CA 1
ATOM 4613 C C . ASP B 1 47 ? 29.892 26.551 34.779 1.00 16.49 39 ASP B C 1
ATOM 4614 O O . ASP B 1 47 ? 30.823 25.758 34.593 1.00 16.72 39 ASP B O 1
ATOM 4619 N N . ILE B 1 48 ? 28.716 26.433 34.154 1.00 16.38 40 ILE B N 1
ATOM 4620 C CA . ILE B 1 48 ? 28.418 25.269 33.318 1.00 15.29 40 ILE B CA 1
ATOM 4621 C C . ILE B 1 48 ? 29.390 25.166 32.142 1.00 15.41 40 ILE B C 1
ATOM 4622 O O . ILE B 1 48 ? 29.807 24.065 31.769 1.00 16.36 40 ILE B O 1
ATOM 4627 N N . ILE B 1 49 ? 29.797 26.298 31.560 1.00 16.82 41 ILE B N 1
ATOM 4628 C CA . ILE B 1 49 ? 30.663 26.229 30.383 1.00 19.12 41 ILE B CA 1
ATOM 4629 C C . ILE B 1 49 ? 32.028 25.661 30.756 1.00 19.11 41 ILE B C 1
ATOM 4630 O O . ILE B 1 49 ? 32.556 24.780 30.069 1.00 20.49 41 ILE B O 1
ATOM 4635 N N . LYS B 1 50 ? 32.618 26.151 31.850 1.00 17.20 42 LYS B N 1
ATOM 4636 C CA . LYS B 1 50 ? 33.905 25.620 32.296 1.00 16.97 42 LYS B CA 1
ATOM 4637 C C . LYS B 1 50 ? 33.818 24.123 32.571 1.00 17.48 42 LYS B C 1
ATOM 4638 O O . LYS B 1 50 ? 34.731 23.365 32.220 1.00 18.49 42 LYS B O 1
ATOM 4644 N N . VAL B 1 51 ? 32.715 23.678 33.179 1.00 17.85 43 VAL B N 1
ATOM 4645 C CA . VAL B 1 51 ? 32.547 22.261 33.477 1.00 15.03 43 VAL B CA 1
ATOM 4646 C C . VAL B 1 51 ? 32.378 21.447 32.192 1.00 16.25 43 VAL B C 1
ATOM 4647 O O . VAL B 1 51 ? 32.945 20.356 32.063 1.00 16.03 43 VAL B O 1
ATOM 4651 N N . LEU B 1 52 ? 31.628 21.963 31.213 1.00 16.82 44 LEU B N 1
ATOM 4652 C CA . LEU B 1 52 ? 31.518 21.246 29.943 1.00 14.81 44 LEU B CA 1
ATOM 4653 C C . LEU B 1 52 ? 32.875 21.127 29.268 1.00 17.20 44 LEU B C 1
ATOM 4654 O O . LEU B 1 52 ? 33.197 20.085 28.688 1.00 14.01 44 LEU B O 1
ATOM 4659 N N . GLU B 1 53 ? 33.669 22.198 29.302 1.00 15.84 45 GLU B N 1
ATOM 4660 C CA . GLU B 1 53 ? 34.994 22.157 28.698 1.00 18.10 45 GLU B CA 1
ATOM 4661 C C . GLU B 1 53 ? 35.945 21.246 29.458 1.00 24.41 45 GLU B C 1
ATOM 4662 O O . GLU B 1 53 ? 37.029 20.941 28.949 1.00 19.13 45 GLU B O 1
ATOM 4668 N N . THR B 1 54 ? 35.564 20.813 30.657 1.00 15.09 46 THR B N 1
ATOM 4669 C CA . THR B 1 54 ? 36.362 19.883 31.447 1.00 19.98 46 THR B CA 1
ATOM 4670 C C . THR B 1 54 ? 35.927 18.444 31.244 1.00 17.33 46 THR B C 1
ATOM 4671 O O . THR B 1 54 ? 36.777 17.554 31.157 1.00 19.80 46 THR B O 1
ATOM 4675 N N . LEU B 1 55 ? 34.616 18.194 31.139 1.00 13.56 47 LEU B N 1
ATOM 4676 C CA . LEU B 1 55 ? 34.114 16.831 31.048 1.00 12.86 47 LEU B CA 1
ATOM 4677 C C . LEU B 1 55 ? 34.092 16.280 29.625 1.00 23.41 47 LEU B C 1
ATOM 4678 O O . LEU B 1 55 ? 34.221 15.062 29.440 1.00 22.28 47 LEU B O 1
ATOM 4683 N N . ILE B 1 56 ? 33.941 17.133 28.619 1.00 21.41 48 ILE B N 1
ATOM 4684 C CA . ILE B 1 56 ? 33.835 16.714 27.224 1.00 18.06 48 ILE B CA 1
ATOM 4685 C C . ILE B 1 56 ? 35.208 16.852 26.578 1.00 18.37 48 ILE B C 1
ATOM 4686 O O . ILE B 1 56 ? 35.957 17.789 26.881 1.00 20.18 48 ILE B O 1
ATOM 4691 N N . THR B 1 57 ? 35.557 15.897 25.707 1.00 17.53 49 THR B N 1
ATOM 4692 C CA A THR B 1 57 ? 36.822 15.918 24.990 0.50 20.37 49 THR B CA 1
ATOM 4693 C CA B THR B 1 57 ? 36.823 15.783 24.989 0.50 20.59 49 THR B CA 1
ATOM 4694 C C . THR B 1 57 ? 36.578 15.885 23.487 1.00 18.22 49 THR B C 1
ATOM 4695 O O . THR B 1 57 ? 35.568 15.353 23.014 1.00 16.03 49 THR B O 1
ATOM 4702 N N . PRO B 1 58 ? 37.468 16.504 22.712 1.00 19.57 50 PRO B N 1
ATOM 4703 C CA . PRO B 1 58 ? 37.303 16.474 21.255 1.00 18.57 50 PRO B CA 1
ATOM 4704 C C . PRO B 1 58 ? 37.106 15.052 20.755 1.00 20.40 50 PRO B C 1
ATOM 4705 O O . PRO B 1 58 ? 37.709 14.107 21.266 1.00 21.79 50 PRO B O 1
ATOM 4709 N N . GLY B 1 59 ? 36.220 14.902 19.767 1.00 18.05 51 GLY B N 1
ATOM 4710 C CA . GLY B 1 59 ? 35.911 13.606 19.184 1.00 15.59 51 GLY B CA 1
ATOM 4711 C C . GLY B 1 59 ? 34.885 12.792 19.944 1.00 15.69 51 GLY B C 1
ATOM 4712 O O . GLY B 1 59 ? 34.451 11.746 19.445 1.00 20.48 51 GLY B O 1
ATOM 4713 N N . ASP B 1 60 ? 34.499 13.239 21.133 1.00 14.45 52 ASP B N 1
ATOM 4714 C CA . ASP B 1 60 ? 33.471 12.575 21.913 1.00 17.07 52 ASP B CA 1
ATOM 4715 C C . ASP B 1 60 ? 32.188 12.403 21.116 1.00 19.06 52 ASP B C 1
ATOM 4716 O O . ASP B 1 60 ? 31.787 13.284 20.350 1.00 16.41 52 ASP B O 1
ATOM 4721 N N . LYS B 1 61 ? 31.550 11.255 21.308 1.00 13.62 53 LYS B N 1
ATOM 4722 C CA . LYS B 1 61 ? 30.157 11.063 20.919 1.00 13.41 53 LYS B CA 1
ATOM 4723 C C . LYS B 1 61 ? 29.285 11.651 22.022 1.00 11.18 53 LYS B C 1
ATOM 4724 O O . LYS B 1 61 ? 29.344 11.194 23.169 1.00 15.65 53 LYS B O 1
ATOM 4730 N N . VAL B 1 62 ? 28.511 12.687 21.690 1.00 11.33 54 VAL B N 1
ATOM 4731 C CA . VAL B 1 62 ? 27.717 13.434 22.661 1.00 11.01 54 VAL B CA 1
ATOM 4732 C C . VAL B 1 62 ? 26.247 13.287 22.305 1.00 13.14 54 VAL B C 1
ATOM 4733 O O . VAL B 1 62 ? 25.803 13.767 21.254 1.00 14.88 54 VAL B O 1
ATOM 4737 N N . VAL B 1 63 ? 25.490 12.651 23.181 1.00 13.47 55 VAL B N 1
ATOM 4738 C CA . VAL B 1 63 ? 24.039 12.650 23.057 1.00 10.65 55 VAL B CA 1
ATOM 4739 C C . VAL B 1 63 ? 23.519 13.940 23.667 1.00 12.62 55 VAL B C 1
ATOM 4740 O O . VAL B 1 63 ? 23.901 14.304 24.781 1.00 12.31 55 VAL B O 1
ATOM 4744 N N . LEU B 1 64 ? 22.668 14.654 22.934 1.00 12.52 56 LEU B N 1
ATOM 4745 C CA . LEU B 1 64 ? 22.137 15.932 23.406 1.00 13.31 56 LEU B CA 1
ATOM 4746 C C . LEU B 1 64 ? 20.635 15.945 23.183 1.00 14.44 56 LEU B C 1
ATOM 4747 O O . LEU B 1 64 ? 20.178 15.753 22.051 1.00 12.62 56 LEU B O 1
ATOM 4752 N N . GLU B 1 65 ? 19.869 16.133 24.261 1.00 14.48 57 GLU B N 1
ATOM 4753 C CA . GLU B 1 65 ? 18.409 16.182 24.169 1.00 13.97 57 GLU B CA 1
ATOM 4754 C C . GLU B 1 65 ? 17.967 17.577 23.751 1.00 15.12 57 GLU B C 1
ATOM 4755 O O . GLU B 1 65 ? 18.256 18.542 24.453 1.00 13.76 57 GLU B O 1
ATOM 4761 N N . GLY B 1 66 ? 17.295 17.702 22.602 1.00 14.80 58 GLY B N 1
ATOM 4762 C CA . GLY B 1 66 ? 17.279 16.662 21.591 1.00 16.26 58 GLY B CA 1
ATOM 4763 C C . GLY B 1 66 ? 16.133 15.668 21.593 1.00 14.87 58 GLY B C 1
ATOM 4764 O O . GLY B 1 66 ? 16.109 14.783 20.755 1.00 13.96 58 GLY B O 1
ATOM 4765 N N . ASN B 1 67 ? 15.205 15.749 22.537 1.00 14.28 59 ASN B N 1
ATOM 4766 C CA A ASN B 1 67 ? 14.055 14.887 22.357 0.53 15.14 59 ASN B CA 1
ATOM 4767 C CA B ASN B 1 67 ? 13.992 14.943 22.458 0.47 15.39 59 ASN B CA 1
ATOM 4768 C C . ASN B 1 67 ? 13.057 15.547 21.412 1.00 18.35 59 ASN B C 1
ATOM 4769 O O . ASN B 1 67 ? 13.204 16.706 21.008 1.00 19.01 59 ASN B O 1
ATOM 4778 N N . ASN B 1 68 ? 12.062 14.763 20.990 1.00 14.02 60 ASN B N 1
ATOM 4779 C CA A ASN B 1 68 ? 11.056 15.320 20.092 0.59 15.36 60 ASN B CA 1
ATOM 4780 C CA B ASN B 1 68 ? 11.045 15.307 20.096 0.41 15.47 60 ASN B CA 1
ATOM 4781 C C . ASN B 1 68 ? 10.404 16.556 20.690 1.00 18.28 60 ASN B C 1
ATOM 4782 O O . ASN B 1 68 ? 10.077 17.506 19.962 1.00 18.40 60 ASN B O 1
ATOM 4791 N N . GLN B 1 69 ? 10.213 16.573 22.012 1.00 14.20 61 GLN B N 1
ATOM 4792 C CA . GLN B 1 69 ? 9.585 17.707 22.679 1.00 17.03 61 GLN B CA 1
ATOM 4793 C C . GLN B 1 69 ? 10.554 18.374 23.646 1.00 14.77 61 GLN B C 1
ATOM 4794 O O . GLN B 1 69 ? 10.965 19.507 23.403 1.00 16.19 61 GLN B O 1
ATOM 4800 N N . LYS B 1 70 ? 10.946 17.697 24.718 1.00 14.58 62 LYS B N 1
ATOM 4801 C CA . LYS B 1 70 ? 11.791 18.299 25.741 1.00 17.28 62 LYS B CA 1
ATOM 4802 C C . LYS B 1 70 ? 13.180 18.616 25.193 1.00 13.96 62 LYS B C 1
ATOM 4803 O O . LYS B 1 70 ? 13.840 17.759 24.607 1.00 14.61 62 LYS B O 1
ATOM 4809 N N . GLN B 1 71 ? 13.631 19.851 25.386 1.00 12.55 63 GLN B N 1
ATOM 4810 C CA . GLN B 1 71 ? 14.985 20.239 25.015 1.00 15.37 63 GLN B CA 1
ATOM 4811 C C . GLN B 1 71 ? 15.750 20.636 26.266 1.00 14.56 63 GLN B C 1
ATOM 4812 O O . GLN B 1 71 ? 15.255 21.434 27.064 1.00 16.64 63 GLN B O 1
ATOM 4818 N N . ALA B 1 72 ? 16.944 20.069 26.439 1.00 13.46 64 ALA B N 1
ATOM 4819 C CA . ALA B 1 72 ? 17.913 20.560 27.421 1.00 13.08 64 ALA B CA 1
ATOM 4820 C C . ALA B 1 72 ? 18.592 21.808 26.841 1.00 14.14 64 ALA B C 1
ATOM 4821 O O . ALA B 1 72 ? 19.768 21.820 26.465 1.00 14.28 64 ALA B O 1
ATOM 4823 N N . ASP B 1 73 ? 17.802 22.873 26.721 1.00 14.74 65 ASP B N 1
ATOM 4824 C CA . ASP B 1 73 ? 18.269 24.043 25.982 1.00 15.40 65 ASP B CA 1
ATOM 4825 C C . ASP B 1 73 ? 19.278 24.873 26.766 1.00 14.83 65 ASP B C 1
ATOM 4826 O O . ASP B 1 73 ? 20.062 25.615 26.165 1.00 15.43 65 ASP B O 1
ATOM 4831 N N . PHE B 1 74 ? 19.293 24.765 28.088 1.00 14.56 66 PHE B N 1
ATOM 4832 C CA . PHE B 1 74 ? 20.380 25.391 28.829 1.00 14.87 66 PHE B CA 1
ATOM 4833 C C . PHE B 1 74 ? 21.700 24.699 28.510 1.00 18.32 66 PHE B C 1
ATOM 4834 O O . PHE B 1 74 ? 22.705 25.367 28.227 1.00 15.99 66 PHE B O 1
ATOM 4842 N N . LEU B 1 75 ? 21.708 23.359 28.496 1.00 15.26 67 LEU B N 1
ATOM 4843 C CA . LEU B 1 75 ? 22.932 22.638 28.152 1.00 13.22 67 LEU B CA 1
ATOM 4844 C C . LEU B 1 75 ? 23.311 22.841 26.688 1.00 13.59 67 LEU B C 1
ATOM 4845 O O . LEU B 1 75 ? 24.499 22.959 26.373 1.00 15.71 67 LEU B O 1
ATOM 4850 N N . SER B 1 76 ? 22.325 22.870 25.777 1.00 13.72 68 SER B N 1
ATOM 4851 C CA . SER B 1 76 ? 22.665 23.074 24.371 1.00 15.97 68 SER B CA 1
ATOM 4852 C C . SER B 1 76 ? 23.141 24.501 24.112 1.00 16.11 68 SER B C 1
ATOM 4853 O O . SER B 1 76 ? 24.118 24.707 23.379 1.00 17.16 68 SER B O 1
ATOM 4856 N N . ARG B 1 77 ? 22.474 25.503 24.699 1.00 15.71 69 ARG B N 1
ATOM 4857 C CA . ARG B 1 77 ? 22.961 26.875 24.552 1.00 17.00 69 ARG B CA 1
ATOM 4858 C C . ARG B 1 77 ? 24.365 27.022 25.132 1.00 16.83 69 ARG B C 1
ATOM 4859 O O . ARG B 1 77 ? 25.222 27.689 24.540 1.00 18.84 69 ARG B O 1
ATOM 4867 N N . SER B 1 78 ? 24.619 26.409 26.293 1.00 16.14 70 SER B N 1
ATOM 4868 C CA . SER B 1 78 ? 25.944 26.503 26.904 1.00 17.59 70 SER B CA 1
ATOM 4869 C C . SER B 1 78 ? 26.994 25.793 26.057 1.00 18.59 70 SER B C 1
ATOM 4870 O O . SER B 1 78 ? 28.103 26.305 25.874 1.00 18.38 70 SER B O 1
ATOM 4873 N N . LEU B 1 79 ? 26.662 24.611 25.535 1.00 15.36 71 LEU B N 1
ATOM 4874 C CA . LEU B 1 79 ? 27.615 23.887 24.704 1.00 15.29 71 LEU B CA 1
ATOM 4875 C C . LEU B 1 79 ? 27.999 24.706 23.478 1.00 16.59 71 LEU B C 1
ATOM 4876 O O . LEU B 1 79 ? 29.167 24.737 23.081 1.00 16.69 71 LEU B O 1
ATOM 4881 N N . ALA B 1 80 ? 27.032 25.409 22.887 1.00 19.25 72 ALA B N 1
ATOM 4882 C CA . ALA B 1 80 ? 27.323 26.238 21.725 1.00 17.80 72 ALA B CA 1
ATOM 4883 C C . ALA B 1 80 ? 28.150 27.472 22.072 1.00 18.74 72 ALA B C 1
ATOM 4884 O O . ALA B 1 80 ? 28.605 28.161 21.155 1.00 20.93 72 ALA B O 1
ATOM 4886 N N . GLN B 1 81 ? 28.344 27.773 23.355 1.00 18.53 73 GLN B N 1
ATOM 4887 C CA . GLN B 1 81 ? 29.163 28.899 23.781 1.00 19.43 73 GLN B CA 1
ATOM 4888 C C . GLN B 1 81 ? 30.547 28.467 24.235 1.00 24.67 73 GLN B C 1
ATOM 4889 O O . GLN B 1 81 ? 31.329 29.315 24.687 1.00 22.41 73 GLN B O 1
ATOM 4895 N N . THR B 1 82 ? 30.863 27.176 24.148 1.00 18.46 74 THR B N 1
ATOM 4896 C CA . THR B 1 82 ? 32.168 26.698 24.572 1.00 18.38 74 THR B CA 1
ATOM 4897 C C . THR B 1 82 ? 33.241 27.079 23.556 1.00 20.27 74 THR B C 1
ATOM 4898 O O . THR B 1 82 ? 32.961 27.453 22.417 1.00 22.75 74 THR B O 1
ATOM 4902 N N . ASN B 1 83 ? 34.486 26.976 23.997 1.00 22.00 75 ASN B N 1
ATOM 4903 C CA . ASN B 1 83 ? 35.637 27.388 23.204 1.00 22.59 75 ASN B CA 1
ATOM 4904 C C . ASN B 1 83 ? 35.955 26.319 22.163 1.00 22.22 75 ASN B C 1
ATOM 4905 O O . ASN B 1 83 ? 36.330 25.201 22.536 1.00 23.83 75 ASN B O 1
ATOM 4910 N N . PRO B 1 84 ? 35.835 26.614 20.866 1.00 25.31 76 PRO B N 1
ATOM 4911 C CA . PRO B 1 84 ? 36.092 25.578 19.857 1.00 25.83 76 PRO B CA 1
ATOM 4912 C C . PRO B 1 84 ? 37.545 25.132 19.799 1.00 23.80 76 PRO B C 1
ATOM 4913 O O . PRO B 1 84 ? 37.822 24.067 19.234 1.00 23.11 76 PRO B O 1
ATOM 4917 N N . ASP B 1 85 ? 38.476 25.901 20.366 1.00 24.07 77 ASP B N 1
ATOM 4918 C CA . ASP B 1 85 ? 39.841 25.417 20.524 1.00 25.57 77 ASP B CA 1
ATOM 4919 C C . ASP B 1 85 ? 39.941 24.268 21.523 1.00 24.85 77 ASP B C 1
ATOM 4920 O O . ASP B 1 85 ? 40.909 23.499 21.470 1.00 28.71 77 ASP B O 1
ATOM 4925 N N . ILE B 1 86 ? 38.982 24.146 22.435 1.00 23.76 78 ILE B N 1
ATOM 4926 C CA . ILE B 1 86 ? 38.942 23.049 23.402 1.00 19.41 78 ILE B CA 1
ATOM 4927 C C . ILE B 1 86 ? 38.000 21.943 22.953 1.00 21.36 78 ILE B C 1
ATOM 4928 O O . ILE B 1 86 ? 38.368 20.770 22.934 1.00 20.96 78 ILE B O 1
ATOM 4933 N N . LEU B 1 87 ? 36.779 22.300 22.579 1.00 19.56 79 LEU B N 1
ATOM 4934 C CA . LEU B 1 87 ? 35.767 21.338 22.166 1.00 18.04 79 LEU B CA 1
ATOM 4935 C C . LEU B 1 87 ? 35.577 21.472 20.662 1.00 20.07 79 LEU B C 1
ATOM 4936 O O . LEU B 1 87 ? 35.044 22.482 20.184 1.00 20.32 79 LEU B O 1
ATOM 4941 N N . HIS B 1 88 ? 36.041 20.465 19.925 1.00 20.52 80 HIS B N 1
ATOM 4942 C CA . HIS B 1 88 ? 35.884 20.406 18.480 1.00 27.06 80 HIS B CA 1
ATOM 4943 C C . HIS B 1 88 ? 35.701 18.949 18.082 1.00 22.81 80 HIS B C 1
ATOM 4944 O O . HIS B 1 88 ? 36.004 18.038 18.853 1.00 22.62 80 HIS B O 1
ATOM 4951 N N . ASP B 1 89 ? 35.209 18.736 16.861 1.00 21.28 81 ASP B N 1
ATOM 4952 C CA . ASP B 1 89 ? 35.036 17.392 16.314 1.00 18.01 81 ASP B CA 1
ATOM 4953 C C . ASP B 1 89 ? 34.102 16.549 17.169 1.00 16.74 81 ASP B C 1
ATOM 4954 O O . ASP B 1 89 ? 34.211 15.320 17.196 1.00 20.63 81 ASP B O 1
ATOM 4959 N N . LEU B 1 90 ? 33.195 17.185 17.891 1.00 16.22 82 LEU B N 1
ATOM 4960 C CA . LEU B 1 90 ? 32.207 16.388 18.594 1.00 15.14 82 LEU B CA 1
ATOM 4961 C C . LEU B 1 90 ? 31.327 15.663 17.581 1.00 19.33 82 LEU B C 1
ATOM 4962 O O . LEU B 1 90 ? 31.083 16.149 16.474 1.00 18.24 82 LEU B O 1
ATOM 4967 N N . HIS B 1 91 ? 30.872 14.477 17.965 1.00 14.22 83 HIS B N 1
ATOM 4968 C CA . HIS B 1 91 ? 29.973 13.656 17.161 1.00 16.83 83 HIS B CA 1
ATOM 4969 C C . HIS B 1 91 ? 28.632 13.719 17.877 1.00 19.34 83 HIS B C 1
ATOM 4970 O O . HIS B 1 91 ? 28.447 13.081 18.914 1.00 15.86 83 HIS B O 1
ATOM 4977 N N . MET B 1 92 ? 27.712 14.515 17.347 1.00 13.51 84 MET B N 1
ATOM 4978 C CA . MET B 1 92 ? 26.438 14.711 18.014 1.00 12.93 84 MET B CA 1
ATOM 4979 C C . MET B 1 92 ? 25.490 13.570 17.671 1.00 14.55 84 MET B C 1
ATOM 4980 O O . MET B 1 92 ? 25.353 13.185 16.505 1.00 14.95 84 MET B O 1
ATOM 4985 N N . ILE B 1 93 ? 24.851 13.022 18.698 1.00 12.09 85 ILE B N 1
ATOM 4986 C CA . ILE B 1 93 ? 23.839 11.994 18.542 1.00 15.12 85 ILE B CA 1
ATOM 4987 C C . ILE B 1 93 ? 22.557 12.595 19.092 1.00 10.97 85 ILE B C 1
ATOM 4988 O O . ILE B 1 93 ? 22.462 12.870 20.296 1.00 14.98 85 ILE B O 1
ATOM 4993 N N . MET B 1 94 ? 21.584 12.850 18.214 1.00 13.27 86 MET B N 1
ATOM 4994 C CA . MET B 1 94 ? 20.433 13.642 18.635 1.00 17.92 86 MET B CA 1
ATOM 4995 C C . MET B 1 94 ? 19.148 13.056 18.068 1.00 13.44 86 MET B C 1
ATOM 4996 O O . MET B 1 94 ? 18.975 13.031 16.847 1.00 13.96 86 MET B O 1
ATOM 5001 N N . PRO B 1 95 ? 18.231 12.579 18.911 1.00 10.71 87 PRO B N 1
ATOM 5002 C CA . PRO B 1 95 ? 16.936 12.132 18.392 1.00 12.60 87 PRO B CA 1
ATOM 5003 C C . PRO B 1 95 ? 16.261 13.190 17.544 1.00 19.68 87 PRO B C 1
ATOM 5004 O O . PRO B 1 95 ? 15.785 12.890 16.444 1.00 17.75 87 PRO B O 1
ATOM 5008 N N . SER B 1 96 ? 16.245 14.439 18.007 1.00 15.31 88 SER B N 1
ATOM 5009 C CA . SER B 1 96 ? 15.637 15.530 17.259 1.00 16.37 88 SER B CA 1
ATOM 5010 C C . SER B 1 96 ? 16.565 16.730 17.243 1.00 16.05 88 SER B C 1
ATOM 5011 O O . SER B 1 96 ? 17.075 17.136 18.290 1.00 13.75 88 SER B O 1
ATOM 5014 N N . VAL B 1 97 ? 16.782 17.291 16.058 1.00 18.93 89 VAL B N 1
ATOM 5015 C CA . VAL B 1 97 ? 17.603 18.488 15.892 1.00 21.37 89 VAL B CA 1
ATOM 5016 C C . VAL B 1 97 ? 16.615 19.639 15.745 1.00 25.61 89 VAL B C 1
ATOM 5017 O O . VAL B 1 97 ? 16.208 19.997 14.644 1.00 40.97 89 VAL B O 1
ATOM 5021 N N . GLY B 1 98 ? 16.204 20.208 16.867 1.00 28.44 90 GLY B N 1
ATOM 5022 C CA . GLY B 1 98 ? 15.126 21.172 16.819 1.00 38.91 90 GLY B CA 1
ATOM 5023 C C . GLY B 1 98 ? 15.554 22.608 17.031 1.00 39.70 90 GLY B C 1
ATOM 5024 O O . GLY B 1 98 ? 14.991 23.520 16.418 1.00 40.78 90 GLY B O 1
ATOM 5025 N N . ARG B 1 99 ? 16.544 22.820 17.892 1.00 31.06 91 ARG B N 1
ATOM 5026 C CA . ARG B 1 99 ? 16.946 24.161 18.288 1.00 24.76 91 ARG B CA 1
ATOM 5027 C C . ARG B 1 99 ? 18.002 24.714 17.343 1.00 23.93 91 ARG B C 1
ATOM 5028 O O . ARG B 1 99 ? 18.838 23.978 16.816 1.00 25.14 91 ARG B O 1
ATOM 5036 N N . SER B 1 100 ? 17.986 26.037 17.169 1.00 24.21 92 SER B N 1
ATOM 5037 C CA . SER B 1 100 ? 18.959 26.671 16.291 1.00 28.47 92 SER B CA 1
ATOM 5038 C C . SER B 1 100 ? 20.386 26.477 16.799 1.00 26.59 92 SER B C 1
ATOM 5039 O O . SER B 1 100 ? 21.304 26.268 16.001 1.00 23.60 92 SER B O 1
ATOM 5042 N N . GLU B 1 101 ? 20.598 26.520 18.122 1.00 21.00 93 GLU B N 1
ATOM 5043 C CA . GLU B 1 101 ? 21.963 26.337 18.605 1.00 18.57 93 GLU B CA 1
ATOM 5044 C C . GLU B 1 101 ? 22.475 24.906 18.419 1.00 22.42 93 GLU B C 1
ATOM 5045 O O . GLU B 1 101 ? 23.692 24.690 18.503 1.00 17.56 93 GLU B O 1
ATOM 5051 N N . HIS B 1 102 ? 21.599 23.932 18.145 1.00 18.75 94 HIS B N 1
ATOM 5052 C CA . HIS B 1 102 ? 22.083 22.608 17.764 1.00 22.80 94 HIS B CA 1
ATOM 5053 C C . HIS B 1 102 ? 22.958 22.697 16.522 1.00 23.86 94 HIS B C 1
ATOM 5054 O O . HIS B 1 102 ? 24.052 22.120 16.469 1.00 22.73 94 HIS B O 1
ATOM 5061 N N . LEU B 1 103 ? 22.498 23.438 15.514 1.00 18.51 95 LEU B N 1
ATOM 5062 C CA . LEU B 1 103 ? 23.261 23.570 14.287 1.00 19.12 95 LEU B CA 1
ATOM 5063 C C . LEU B 1 103 ? 24.366 24.616 14.398 1.00 19.93 95 LEU B C 1
ATOM 5064 O O . LEU B 1 103 ? 25.364 24.506 13.686 1.00 20.98 95 LEU B O 1
ATOM 5069 N N . ASP B 1 104 ? 24.235 25.596 15.302 1.00 20.05 96 ASP B N 1
ATOM 5070 C CA . ASP B 1 104 ? 25.364 26.466 15.615 1.00 21.71 96 ASP B CA 1
ATOM 5071 C C . ASP B 1 104 ? 26.606 25.660 15.997 1.00 24.03 96 ASP B C 1
ATOM 5072 O O . ASP B 1 104 ? 27.738 26.109 15.755 1.00 21.98 96 ASP B O 1
ATOM 5077 N N . LEU B 1 105 ? 26.422 24.473 16.598 1.00 20.78 97 LEU B N 1
ATOM 5078 C CA . LEU B 1 105 ? 27.576 23.662 16.976 1.00 18.34 97 LEU B CA 1
ATOM 5079 C C . LEU B 1 105 ? 28.451 23.375 15.768 1.00 23.27 97 LEU B C 1
ATOM 5080 O O . LEU B 1 105 ? 29.681 23.401 15.861 1.00 19.39 97 LEU B O 1
ATOM 5085 N N . PHE B 1 106 ? 27.824 23.108 14.622 1.00 19.46 98 PHE B N 1
ATOM 5086 C CA . PHE B 1 106 ? 28.566 22.767 13.415 1.00 20.24 98 PHE B CA 1
ATOM 5087 C C . PHE B 1 106 ? 29.120 24.007 12.735 1.00 26.20 98 PHE B C 1
ATOM 5088 O O . PHE B 1 106 ? 30.279 24.014 12.309 1.00 22.37 98 PHE B O 1
ATOM 5096 N N . GLU B 1 107 ? 28.303 25.058 12.649 1.00 22.51 99 GLU B N 1
ATOM 5097 C CA . GLU B 1 107 ? 28.745 26.335 12.104 1.00 29.37 99 GLU B CA 1
ATOM 5098 C C . GLU B 1 107 ? 29.978 26.867 12.827 1.00 27.11 99 GLU B C 1
ATOM 5099 O O . GLU B 1 107 ? 30.882 27.422 12.193 1.00 29.63 99 GLU B O 1
ATOM 5105 N N . LYS B 1 108 ? 30.038 26.716 14.153 1.00 29.93 100 LYS B N 1
ATOM 5106 C CA . LYS B 1 108 ? 31.169 27.232 14.926 1.00 27.14 100 LYS B CA 1
ATOM 5107 C C . LYS B 1 108 ? 32.326 26.250 15.028 1.00 24.42 100 LYS B C 1
ATOM 5108 O O . LYS B 1 108 ? 33.337 26.574 15.660 1.00 25.53 100 LYS B O 1
ATOM 5114 N N . GLY B 1 109 ? 32.204 25.062 14.446 1.00 27.34 101 GLY B N 1
ATOM 5115 C CA . GLY B 1 109 ? 33.284 24.097 14.504 1.00 26.52 101 GLY B CA 1
ATOM 5116 C C . GLY B 1 109 ? 33.448 23.379 15.824 1.00 23.23 101 GLY B C 1
ATOM 5117 O O . GLY B 1 109 ? 34.536 22.859 16.096 1.00 21.61 101 GLY B O 1
ATOM 5118 N N . ILE B 1 110 ? 32.407 23.344 16.660 1.00 19.80 102 ILE B N 1
ATOM 5119 C CA . ILE B 1 110 ? 32.447 22.538 17.876 1.00 18.64 102 ILE B CA 1
ATOM 5120 C C . ILE B 1 110 ? 32.115 21.087 17.559 1.00 27.39 102 ILE B C 1
ATOM 5121 O O . ILE B 1 110 ? 32.751 20.164 18.085 1.00 19.69 102 ILE B O 1
ATOM 5126 N N . ALA B 1 111 ? 31.130 20.865 16.695 1.00 19.10 103 ALA B N 1
ATOM 5127 C CA . ALA B 1 111 ? 30.722 19.536 16.266 1.00 17.25 103 ALA B CA 1
ATOM 5128 C C . ALA B 1 111 ? 30.982 19.363 14.774 1.00 21.60 103 ALA B C 1
ATOM 5129 O O . ALA B 1 111 ? 30.973 20.333 14.010 1.00 21.50 103 ALA B O 1
ATOM 5131 N N . ARG B 1 112 ? 31.214 18.114 14.359 1.00 20.10 104 ARG B N 1
ATOM 5132 C CA . ARG B 1 112 ? 31.383 17.838 12.939 1.00 19.92 104 ARG B CA 1
ATOM 5133 C C . ARG B 1 112 ? 30.418 16.753 12.454 1.00 23.69 104 ARG B C 1
ATOM 5134 O O . ARG B 1 112 ? 29.716 16.954 11.458 1.00 27.40 104 ARG B O 1
ATOM 5142 N N . LYS B 1 113 ? 30.355 15.612 13.138 1.00 19.51 105 LYS B N 1
ATOM 5143 C CA . LYS B 1 113 ? 29.478 14.523 12.716 1.00 20.44 105 LYS B CA 1
ATOM 5144 C C . LYS B 1 113 ? 28.121 14.610 13.404 1.00 15.94 105 LYS B C 1
ATOM 5145 O O . LYS B 1 113 ? 28.013 15.070 14.541 1.00 17.46 105 LYS B O 1
ATOM 5151 N N . LEU B 1 114 ? 27.090 14.111 12.715 1.00 16.42 106 LEU B N 1
ATOM 5152 C CA . LEU B 1 114 ? 25.726 14.099 13.237 1.00 18.82 106 LEU B CA 1
ATOM 5153 C C . LEU B 1 114 ? 25.026 12.795 12.872 1.00 16.77 106 LEU B C 1
ATOM 5154 O O . LEU B 1 114 ? 24.942 12.441 11.690 1.00 20.30 106 LEU B O 1
ATOM 5159 N N . ASP B 1 115 ? 24.516 12.090 13.880 1.00 15.36 107 ASP B N 1
ATOM 5160 C CA . ASP B 1 115 ? 23.505 11.055 13.691 1.00 16.35 107 ASP B CA 1
ATOM 5161 C C . ASP B 1 115 ? 22.224 11.522 14.373 1.00 16.15 107 ASP B C 1
ATOM 5162 O O . ASP B 1 115 ? 22.257 11.943 15.534 1.00 17.54 107 ASP B O 1
ATOM 5167 N N . PHE B 1 116 ? 21.096 11.451 13.661 1.00 16.02 108 PHE B N 1
ATOM 5168 C CA . PHE B 1 116 ? 19.864 12.038 14.172 1.00 13.14 108 PHE B CA 1
ATOM 5169 C C . PHE B 1 116 ? 18.671 11.287 13.609 1.00 13.17 108 PHE B C 1
ATOM 5170 O O . PHE B 1 116 ? 18.800 10.456 12.708 1.00 14.98 108 PHE B O 1
ATOM 5178 N N . SER B 1 117 ? 17.502 11.561 14.186 1.00 15.58 109 SER B N 1
ATOM 5179 C CA . SER B 1 117 ? 16.259 10.977 13.700 1.00 12.70 109 SER B CA 1
ATOM 5180 C C . SER B 1 117 ? 15.294 12.001 13.114 1.00 18.19 109 SER B C 1
ATOM 5181 O O . SER B 1 117 ? 14.816 11.816 11.989 1.00 17.51 109 SER B O 1
ATOM 5184 N N . PHE B 1 118 ? 14.993 13.082 13.832 1.00 16.04 110 PHE B N 1
ATOM 5185 C CA . PHE B 1 118 ? 13.980 14.044 13.413 1.00 19.29 110 PHE B CA 1
ATOM 5186 C C . PHE B 1 118 ? 14.617 15.412 13.203 1.00 20.10 110 PHE B C 1
ATOM 5187 O O . PHE B 1 118 ? 15.532 15.795 13.938 1.00 20.34 110 PHE B O 1
ATOM 5195 N N . ALA B 1 119 ? 14.136 16.161 12.214 1.00 20.88 111 ALA B N 1
ATOM 5196 C CA . ALA B 1 119 ? 14.798 17.434 11.917 1.00 29.73 111 ALA B CA 1
ATOM 5197 C C . ALA B 1 119 ? 13.895 18.653 12.032 1.00 40.93 111 ALA B C 1
ATOM 5198 O O . ALA B 1 119 ? 14.327 19.685 12.559 1.00 43.51 111 ALA B O 1
ATOM 5200 N N . GLY B 1 120 ? 12.668 18.586 11.528 1.00 45.21 112 GLY B N 1
ATOM 5201 C CA . GLY B 1 120 ? 11.746 19.696 11.631 1.00 51.73 112 GLY B CA 1
ATOM 5202 C C . GLY B 1 120 ? 12.190 20.950 10.899 1.00 48.12 112 GLY B C 1
ATOM 5203 O O . GLY B 1 120 ? 12.553 20.915 9.717 1.00 46.75 112 GLY B O 1
ATOM 5204 N N . PRO B 1 121 ? 12.162 22.094 11.597 1.00 46.33 113 PRO B N 1
ATOM 5205 C CA . PRO B 1 121 ? 12.474 23.372 10.933 1.00 42.18 113 PRO B CA 1
ATOM 5206 C C . PRO B 1 121 ? 13.949 23.566 10.643 1.00 38.18 113 PRO B C 1
ATOM 5207 O O . PRO B 1 121 ? 14.294 24.419 9.814 1.00 39.08 113 PRO B O 1
ATOM 5211 N N . GLN B 1 122 ? 14.834 22.821 11.299 1.00 33.95 114 GLN B N 1
ATOM 5212 C CA . GLN B 1 122 ? 16.255 22.927 10.998 1.00 40.68 114 GLN B CA 1
ATOM 5213 C C . GLN B 1 122 ? 16.655 22.166 9.735 1.00 34.76 114 GLN B C 1
ATOM 5214 O O . GLN B 1 122 ? 17.837 22.183 9.374 1.00 29.41 114 GLN B O 1
ATOM 5220 N N . SER B 1 123 ? 15.703 21.522 9.050 1.00 29.44 115 SER B N 1
ATOM 5221 C CA . SER B 1 123 ? 16.040 20.701 7.889 1.00 30.10 115 SER B CA 1
ATOM 5222 C C . SER B 1 123 ? 16.702 21.525 6.787 1.00 32.03 115 SER B C 1
ATOM 5223 O O . SER B 1 123 ? 17.619 21.041 6.110 1.00 33.22 115 SER B O 1
ATOM 5226 N N . LEU B 1 124 ? 16.245 22.767 6.579 1.00 33.07 116 LEU B N 1
ATOM 5227 C CA . LEU B 1 124 ? 16.865 23.617 5.564 1.00 32.64 116 LEU B CA 1
ATOM 5228 C C . LEU B 1 124 ? 18.314 23.921 5.914 1.00 29.68 116 LEU B C 1
ATOM 5229 O O . LEU B 1 124 ? 19.194 23.897 5.046 1.00 34.23 116 LEU B O 1
ATOM 5234 N N . ARG B 1 125 ? 18.577 24.211 7.183 1.00 24.67 117 ARG B N 1
ATOM 5235 C CA . ARG B 1 125 ? 19.932 24.521 7.611 1.00 35.52 117 ARG B CA 1
ATOM 5236 C C . ARG B 1 125 ? 20.816 23.275 7.640 1.00 27.89 117 ARG B C 1
ATOM 5237 O O . ARG B 1 125 ? 22.028 23.372 7.406 1.00 30.10 117 ARG B O 1
ATOM 5245 N N . ILE B 1 126 ? 20.241 22.101 7.914 1.00 24.51 118 ILE B N 1
ATOM 5246 C CA . ILE B 1 126 ? 21.026 20.869 7.839 1.00 25.47 118 ILE B CA 1
ATOM 5247 C C . ILE B 1 126 ? 21.621 20.709 6.447 1.00 28.18 118 ILE B C 1
ATOM 5248 O O . ILE B 1 126 ? 22.825 20.476 6.287 1.00 28.95 118 ILE B O 1
ATOM 5253 N N . SER B 1 127 ? 20.782 20.840 5.416 1.00 33.14 119 SER B N 1
ATOM 5254 C CA . SER B 1 127 ? 21.270 20.701 4.049 1.00 25.32 119 SER B CA 1
ATOM 5255 C C . SER B 1 127 ? 22.297 21.775 3.724 1.00 26.50 119 SER B C 1
ATOM 5256 O O . SER B 1 127 ? 23.273 21.515 3.009 1.00 35.70 119 SER B O 1
ATOM 5259 N N . GLN B 1 128 ? 22.092 22.991 4.231 1.00 26.81 120 GLN B N 1
ATOM 5260 C CA . GLN B 1 128 ? 23.030 24.074 3.946 1.00 32.53 120 GLN B CA 1
ATOM 5261 C C . GLN B 1 128 ? 24.397 23.796 4.562 1.00 32.40 120 GLN B C 1
ATOM 5262 O O . GLN B 1 128 ? 25.431 24.003 3.913 1.00 34.04 120 GLN B O 1
ATOM 5264 N N . LEU B 1 129 ? 24.423 23.310 5.807 1.00 25.87 121 LEU B N 1
ATOM 5265 C CA . LEU B 1 129 ? 25.692 22.998 6.460 1.00 26.86 121 LEU B CA 1
ATOM 5266 C C . LEU B 1 129 ? 26.379 21.792 5.831 1.00 32.79 121 LEU B C 1
ATOM 5267 O O . LEU B 1 129 ? 27.613 21.724 5.827 1.00 25.55 121 LEU B O 1
ATOM 5272 N N . ILE B 1 130 ? 25.612 20.833 5.303 1.00 30.64 122 ILE B N 1
ATOM 5273 C CA . ILE B 1 130 ? 26.222 19.726 4.568 1.00 29.62 122 ILE B CA 1
ATOM 5274 C C . ILE B 1 130 ? 26.927 20.250 3.325 1.00 33.37 122 ILE B C 1
ATOM 5275 O O . ILE B 1 130 ? 28.098 19.938 3.074 1.00 33.51 122 ILE B O 1
ATOM 5280 N N . GLU B 1 131 ? 26.222 21.064 2.531 1.00 28.09 123 GLU B N 1
ATOM 5281 C CA . GLU B 1 131 ? 26.834 21.634 1.335 1.00 37.29 123 GLU B CA 1
ATOM 5282 C C . GLU B 1 131 ? 28.069 22.454 1.686 1.00 36.71 123 GLU B C 1
ATOM 5283 O O . GLU B 1 131 ? 29.058 22.445 0.945 1.00 33.57 123 GLU B O 1
ATOM 5289 N N . ASP B 1 132 ? 28.042 23.155 2.821 1.00 29.70 124 ASP B N 1
ATOM 5290 C CA . ASP B 1 132 ? 29.173 23.998 3.192 1.00 32.73 124 ASP B CA 1
ATOM 5291 C C . ASP B 1 132 ? 30.345 23.212 3.760 1.00 35.17 124 ASP B C 1
ATOM 5292 O O . ASP B 1 132 ? 31.402 23.804 3.996 1.00 37.86 124 ASP B O 1
ATOM 5297 N N . GLY B 1 133 ? 30.187 21.910 3.989 1.00 28.35 125 GLY B N 1
ATOM 5298 C CA . GLY B 1 133 ? 31.270 21.094 4.500 1.00 27.73 125 GLY B CA 1
ATOM 5299 C C . GLY B 1 133 ? 31.454 21.139 5.998 1.00 32.15 125 GLY B C 1
ATOM 5300 O O . GLY B 1 133 ? 32.485 20.684 6.500 1.00 35.52 125 GLY B O 1
ATOM 5301 N N . LEU B 1 134 ? 30.477 21.665 6.736 1.00 28.61 126 LEU B N 1
ATOM 5302 C CA . LEU B 1 134 ? 30.608 21.830 8.175 1.00 31.88 126 LEU B CA 1
ATOM 5303 C C . LEU B 1 134 ? 29.860 20.769 8.971 1.00 27.03 126 LEU B C 1
ATOM 5304 O O . LEU B 1 134 ? 30.060 20.678 10.189 1.00 26.31 126 LEU B O 1
ATOM 5309 N N . LEU B 1 135 ? 29.017 19.974 8.314 1.00 23.28 127 LEU B N 1
ATOM 5310 C CA . LEU B 1 135 ? 28.225 18.932 8.958 1.00 22.40 127 LEU B CA 1
ATOM 5311 C C . LEU B 1 135 ? 28.351 17.668 8.121 1.00 24.94 127 LEU B C 1
ATOM 5312 O O . LEU B 1 135 ? 27.994 17.669 6.940 1.00 26.16 127 LEU B O 1
ATOM 5317 N N . GLU B 1 136 ? 28.860 16.597 8.726 1.00 21.59 128 GLU B N 1
ATOM 5318 C CA . GLU B 1 136 ? 28.986 15.303 8.057 1.00 27.26 128 GLU B CA 1
ATOM 5319 C C . GLU B 1 136 ? 27.891 14.390 8.598 1.00 24.05 128 GLU B C 1
ATOM 5320 O O . GLU B 1 136 ? 27.886 14.057 9.788 1.00 21.96 128 GLU B O 1
ATOM 5326 N N . ILE B 1 137 ? 26.950 14.001 7.742 1.00 27.84 129 ILE B N 1
ATOM 5327 C CA . ILE B 1 137 ? 25.832 13.183 8.209 1.00 23.76 129 ILE B CA 1
ATOM 5328 C C . ILE B 1 137 ? 26.284 11.735 8.339 1.00 21.56 129 ILE B C 1
ATOM 5329 O O . ILE B 1 137 ? 26.846 11.158 7.401 1.00 26.46 129 ILE B O 1
ATOM 5334 N N . GLY B 1 138 ? 26.032 11.141 9.500 1.00 22.11 130 GLY B N 1
ATOM 5335 C CA . GLY B 1 138 ? 26.152 9.703 9.627 1.00 18.66 130 GLY B CA 1
ATOM 5336 C C . GLY B 1 138 ? 25.012 9.041 8.879 1.00 16.52 130 GLY B C 1
ATOM 5337 O O . GLY B 1 138 ? 25.153 8.690 7.703 1.00 21.92 130 GLY B O 1
ATOM 5338 N N . ALA B 1 139 ? 23.866 8.899 9.548 1.00 21.12 131 ALA B N 1
ATOM 5339 C CA . ALA B 1 139 ? 22.651 8.409 8.916 1.00 19.05 131 ALA B CA 1
ATOM 5340 C C . ALA B 1 139 ? 21.459 9.064 9.592 1.00 19.60 131 ALA B C 1
ATOM 5341 O O . ALA B 1 139 ? 21.571 9.610 10.697 1.00 17.42 131 ALA B O 1
ATOM 5343 N N . ILE B 1 140 ? 20.319 9.023 8.900 1.00 17.08 132 ILE B N 1
ATOM 5344 C CA . ILE B 1 140 ? 19.036 9.380 9.492 1.00 17.29 132 ILE B CA 1
ATOM 5345 C C . ILE B 1 140 ? 18.392 8.095 9.989 1.00 15.24 132 ILE B C 1
ATOM 5346 O O . ILE B 1 140 ? 18.370 7.085 9.273 1.00 17.30 132 ILE B O 1
ATOM 5351 N N . HIS B 1 141 ? 17.870 8.135 11.210 1.00 13.46 133 HIS B N 1
ATOM 5352 C CA . HIS B 1 141 ? 17.333 6.967 11.896 1.00 14.24 133 HIS B CA 1
ATOM 5353 C C . HIS B 1 141 ? 15.869 7.193 12.234 1.00 18.02 133 HIS B C 1
ATOM 5354 O O . HIS B 1 141 ? 15.414 8.332 12.311 1.00 13.11 133 HIS B O 1
ATOM 5361 N N . THR B 1 142 ? 15.133 6.105 12.472 1.00 12.18 134 THR B N 1
ATOM 5362 C CA . THR B 1 142 ? 13.931 6.252 13.288 1.00 11.78 134 THR B CA 1
ATOM 5363 C C . THR B 1 142 ? 14.341 6.219 14.767 1.00 11.38 134 THR B C 1
ATOM 5364 O O . THR B 1 142 ? 15.412 5.729 15.120 1.00 10.66 134 THR B O 1
ATOM 5368 N N . TYR B 1 143 ? 13.504 6.792 15.637 1.00 10.70 135 TYR B N 1
ATOM 5369 C CA . TYR B 1 143 ? 13.936 7.048 17.014 1.00 10.97 135 TYR B CA 1
ATOM 5370 C C . TYR B 1 143 ? 14.533 5.813 17.696 1.00 9.56 135 TYR B C 1
ATOM 5371 O O . TYR B 1 143 ? 15.646 5.869 18.236 1.00 10.00 135 TYR B O 1
ATOM 5380 N N . ILE B 1 144 ? 13.793 4.699 17.735 1.00 10.47 136 ILE B N 1
ATOM 5381 C CA . ILE B 1 144 ? 14.281 3.600 18.570 1.00 10.12 136 ILE B CA 1
ATOM 5382 C C . ILE B 1 144 ? 15.441 2.887 17.920 1.00 13.83 136 ILE B C 1
ATOM 5383 O O . ILE B 1 144 ? 16.204 2.205 18.615 1.00 11.05 136 ILE B O 1
ATOM 5388 N N . GLU B 1 145 ? 15.563 3.008 16.596 1.00 11.05 137 GLU B N 1
ATOM 5389 C CA . GLU B 1 145 ? 16.755 2.541 15.908 1.00 9.95 137 GLU B CA 1
ATOM 5390 C C . GLU B 1 145 ? 17.980 3.301 16.390 1.00 13.40 137 GLU B C 1
ATOM 5391 O O . GLU B 1 145 ? 19.043 2.707 16.628 1.00 9.79 137 GLU B O 1
ATOM 5397 N N . LEU B 1 146 ? 17.844 4.614 16.570 1.00 9.87 138 LEU B N 1
ATOM 5398 C CA . LEU B 1 146 ? 18.977 5.391 17.073 1.00 9.81 138 LEU B CA 1
ATOM 5399 C C . LEU B 1 146 ? 19.313 4.989 18.503 1.00 12.08 138 LEU B C 1
ATOM 5400 O O . LEU B 1 146 ? 20.488 4.789 18.826 1.00 10.65 138 LEU B O 1
ATOM 5405 N N . TYR B 1 147 ? 18.298 4.810 19.361 1.00 10.79 139 TYR B N 1
ATOM 5406 C CA . TYR B 1 147 ? 18.579 4.371 20.729 1.00 8.34 139 TYR B CA 1
ATOM 5407 C C . TYR B 1 147 ? 19.287 3.028 20.745 1.00 10.27 139 TYR B C 1
ATOM 5408 O O . TYR B 1 147 ? 20.142 2.778 21.604 1.00 10.79 139 TYR B O 1
ATOM 5417 N N . SER B 1 148 ? 18.940 2.144 19.805 1.00 8.55 140 SER B N 1
ATOM 5418 C CA A SER B 1 148 ? 19.502 0.794 19.803 0.47 9.74 140 SER B CA 1
ATOM 5419 C CA B SER B 1 148 ? 19.506 0.800 19.821 0.53 9.70 140 SER B CA 1
ATOM 5420 C C . SER B 1 148 ? 20.993 0.814 19.502 1.00 11.87 140 SER B C 1
ATOM 5421 O O . SER B 1 148 ? 21.741 -0.025 20.018 1.00 10.33 140 SER B O 1
ATOM 5426 N N . ARG B 1 149 ? 21.435 1.762 18.678 1.00 10.17 141 ARG B N 1
ATOM 5427 C CA . ARG B 1 149 ? 22.848 1.854 18.337 1.00 11.09 141 ARG B CA 1
ATOM 5428 C C . ARG B 1 149 ? 23.704 2.303 19.517 1.00 14.05 141 ARG B C 1
ATOM 5429 O O . ARG B 1 149 ? 24.924 2.137 19.470 1.00 9.68 141 ARG B O 1
ATOM 5437 N N . LEU B 1 150 ? 23.103 2.855 20.564 1.00 9.36 142 LEU B N 1
ATOM 5438 C CA . LEU B 1 150 ? 23.869 3.334 21.714 1.00 8.72 142 LEU B CA 1
ATOM 5439 C C . LEU B 1 150 ? 24.531 2.205 22.507 1.00 13.99 142 LEU B C 1
ATOM 5440 O O . LEU B 1 150 ? 25.401 2.484 23.340 1.00 9.86 142 LEU B O 1
ATOM 5445 N N . VAL B 1 151 ? 24.156 0.946 22.282 1.00 12.54 143 VAL B N 1
ATOM 5446 C CA . VAL B 1 151 ? 24.839 -0.171 22.940 1.00 8.79 143 VAL B CA 1
ATOM 5447 C C . VAL B 1 151 ? 25.614 -1.032 21.948 1.00 11.72 143 VAL B C 1
ATOM 5448 O O . VAL B 1 151 ? 26.134 -2.094 22.328 1.00 11.19 143 VAL B O 1
ATOM 5452 N N . VAL B 1 152 ? 25.748 -0.585 20.695 1.00 9.67 144 VAL B N 1
ATOM 5453 C CA . VAL B 1 152 ? 26.483 -1.340 19.675 1.00 11.71 144 VAL B CA 1
ATOM 5454 C C . VAL B 1 152 ? 27.629 -0.517 19.087 1.00 16.63 144 VAL B C 1
ATOM 5455 O O . VAL B 1 152 ? 28.796 -0.734 19.438 1.00 15.69 144 VAL B O 1
ATOM 5459 N N . ASP B 1 153 ? 27.324 0.419 18.173 1.00 10.96 145 ASP B N 1
ATOM 5460 C CA . ASP B 1 153 ? 28.379 1.137 17.456 1.00 13.83 145 ASP B CA 1
ATOM 5461 C C . ASP B 1 153 ? 28.338 2.649 17.621 1.00 11.99 145 ASP B C 1
ATOM 5462 O O . ASP B 1 153 ? 29.154 3.346 16.995 1.00 17.48 145 ASP B O 1
ATOM 5467 N N . LEU B 1 154 ? 27.438 3.176 18.448 1.00 12.09 146 LEU B N 1
ATOM 5468 C CA . LEU B 1 154 ? 27.388 4.590 18.813 1.00 15.04 146 LEU B CA 1
ATOM 5469 C C . LEU B 1 154 ? 27.305 4.716 20.326 1.00 12.45 146 LEU B C 1
ATOM 5470 O O . LEU B 1 154 ? 26.459 5.421 20.876 1.00 10.92 146 LEU B O 1
ATOM 5475 N N . ILE B 1 155 ? 28.183 4.004 21.028 1.00 10.17 147 ILE B N 1
ATOM 5476 C CA . ILE B 1 155 ? 28.145 3.999 22.487 1.00 10.42 147 ILE B CA 1
ATOM 5477 C C . ILE B 1 155 ? 28.520 5.402 22.948 1.00 12.19 147 ILE B C 1
ATOM 5478 O O . ILE B 1 155 ? 29.583 5.909 22.568 1.00 10.71 147 ILE B O 1
ATOM 5483 N N . PRO B 1 156 ? 27.676 6.091 23.704 1.00 11.58 148 PRO B N 1
ATOM 5484 C CA . PRO B 1 156 ? 27.928 7.518 23.935 1.00 14.97 148 PRO B CA 1
ATOM 5485 C C . PRO B 1 156 ? 28.988 7.758 25.004 1.00 11.15 148 PRO B C 1
ATOM 5486 O O . PRO B 1 156 ? 29.040 7.070 26.026 1.00 11.53 148 PRO B O 1
ATOM 5490 N N . ASN B 1 157 ? 29.812 8.779 24.769 1.00 11.05 149 ASN B N 1
ATOM 5491 C CA . ASN B 1 157 ? 30.771 9.226 25.774 1.00 16.22 149 ASN B CA 1
ATOM 5492 C C . ASN B 1 157 ? 30.155 10.210 26.765 1.00 13.34 149 ASN B C 1
ATOM 5493 O O . ASN B 1 157 ? 30.605 10.287 27.914 1.00 10.21 149 ASN B O 1
ATOM 5498 N N . VAL B 1 158 ? 29.176 10.998 26.325 1.00 11.04 150 VAL B N 1
ATOM 5499 C CA . VAL B 1 158 ? 28.566 12.054 27.127 1.00 10.20 150 VAL B CA 1
ATOM 5500 C C . VAL B 1 158 ? 27.087 12.066 26.788 1.00 12.81 150 VAL B C 1
ATOM 5501 O O . VAL B 1 158 ? 26.713 11.895 25.623 1.00 13.41 150 VAL B O 1
ATOM 5505 N N . VAL B 1 159 ? 26.241 12.251 27.799 1.00 9.30 151 VAL B N 1
ATOM 5506 C CA . VAL B 1 159 ? 24.810 12.450 27.579 1.00 9.10 151 VAL B CA 1
ATOM 5507 C C . VAL B 1 159 ? 24.390 13.725 28.304 1.00 12.59 151 VAL B C 1
ATOM 5508 O O . VAL B 1 159 ? 24.697 13.897 29.487 1.00 11.82 151 VAL B O 1
ATOM 5512 N N . LEU B 1 160 ? 23.719 14.633 27.580 1.00 11.95 152 LEU B N 1
ATOM 5513 C CA . LEU B 1 160 ? 23.258 15.921 28.099 1.00 10.37 152 LEU B CA 1
ATOM 5514 C C . LEU B 1 160 ? 21.734 15.903 28.055 1.00 13.81 152 LEU B C 1
ATOM 5515 O O . LEU B 1 160 ? 21.149 15.922 26.968 1.00 12.89 152 LEU B O 1
ATOM 5520 N N . SER B 1 161 ? 21.095 15.862 29.230 1.00 9.71 153 SER B N 1
ATOM 5521 C CA . SER B 1 161 ? 19.669 15.570 29.361 1.00 9.57 153 SER B CA 1
ATOM 5522 C C . SER B 1 161 ? 19.007 16.616 30.243 1.00 11.15 153 SER B C 1
ATOM 5523 O O . SER B 1 161 ? 19.661 17.476 30.840 1.00 11.34 153 SER B O 1
ATOM 5526 N N . ALA B 1 162 ? 17.684 16.523 30.345 1.00 10.23 154 ALA B N 1
ATOM 5527 C CA . ALA B 1 162 ? 16.920 17.478 31.128 1.00 10.50 154 ALA B CA 1
ATOM 5528 C C . ALA B 1 162 ? 15.884 16.736 31.954 1.00 13.63 154 ALA B C 1
ATOM 5529 O O . ALA B 1 162 ? 15.360 15.704 31.535 1.00 14.61 154 ALA B O 1
ATOM 5531 N N . GLY B 1 163 ? 15.586 17.288 33.133 1.00 13.42 155 GLY B N 1
ATOM 5532 C CA . GLY B 1 163 ? 14.513 16.791 33.967 1.00 17.50 155 GLY B CA 1
ATOM 5533 C C . GLY B 1 163 ? 13.876 17.954 34.691 1.00 16.79 155 GLY B C 1
ATOM 5534 O O . GLY B 1 163 ? 14.342 19.089 34.605 1.00 11.98 155 GLY B O 1
ATOM 5535 N N . PHE B 1 164 ? 12.789 17.659 35.404 1.00 11.77 156 PHE B N 1
ATOM 5536 C CA . PHE B 1 164 ? 12.127 18.697 36.182 1.00 14.86 156 PHE B CA 1
ATOM 5537 C C . PHE B 1 164 ? 12.900 19.027 37.448 1.00 13.80 156 PHE B C 1
ATOM 5538 O O . PHE B 1 164 ? 13.095 20.203 37.779 1.00 14.50 156 PHE B O 1
ATOM 5546 N N . MET B 1 165 ? 13.320 17.995 38.176 1.00 16.33 157 MET B N 1
ATOM 5547 C CA A MET B 1 165 ? 13.862 18.166 39.516 0.55 16.06 157 MET B CA 1
ATOM 5548 C CA B MET B 1 165 ? 13.845 18.157 39.521 0.45 16.14 157 MET B CA 1
ATOM 5549 C C . MET B 1 165 ? 14.949 17.135 39.761 1.00 13.60 157 MET B C 1
ATOM 5550 O O . MET B 1 165 ? 14.879 16.003 39.274 1.00 15.56 157 MET B O 1
ATOM 5559 N N . ALA B 1 166 ? 15.957 17.541 40.525 1.00 13.01 158 ALA B N 1
ATOM 5560 C CA . ALA B 1 166 ? 16.979 16.633 41.022 1.00 12.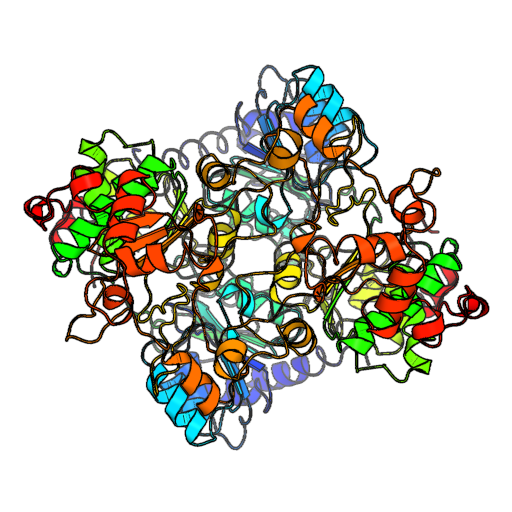32 158 ALA B CA 1
ATOM 5561 C C . ALA B 1 166 ? 17.129 16.864 42.518 1.00 15.21 158 ALA B C 1
ATOM 5562 O O . ALA B 1 166 ? 16.890 17.969 43.008 1.00 17.40 158 ALA B O 1
ATOM 5564 N N . ASP B 1 167 ? 17.510 15.811 43.243 1.00 17.35 159 ASP B N 1
ATOM 5565 C CA . ASP B 1 167 ? 18.014 16.010 44.594 1.00 16.51 159 ASP B CA 1
ATOM 5566 C C . ASP B 1 167 ? 19.534 16.173 44.535 1.00 17.23 159 ASP B C 1
ATOM 5567 O O . ASP B 1 167 ? 20.156 16.069 43.474 1.00 17.48 159 ASP B O 1
ATOM 5572 N N . ARG B 1 168 ? 20.161 16.410 45.684 1.00 18.49 160 ARG B N 1
ATOM 5573 C CA A ARG B 1 168 ? 21.595 16.658 45.710 0.47 24.25 160 ARG B CA 1
ATOM 5574 C CA B ARG B 1 168 ? 21.594 16.667 45.674 0.53 24.11 160 ARG B CA 1
ATOM 5575 C C . ARG B 1 168 ? 22.422 15.399 45.510 1.00 25.49 160 ARG B C 1
ATOM 5576 O O . ARG B 1 168 ? 23.650 15.494 45.422 1.00 35.30 160 ARG B O 1
ATOM 5591 N N . GLN B 1 169 ? 21.789 14.231 45.445 1.00 22.26 161 GLN B N 1
ATOM 5592 C CA . GLN B 1 169 ? 22.475 13.002 45.063 1.00 19.97 161 GLN B CA 1
ATOM 5593 C C . GLN B 1 169 ? 22.488 12.786 43.553 1.00 19.64 161 GLN B C 1
ATOM 5594 O O . GLN B 1 169 ? 23.271 11.967 43.067 1.00 22.07 161 GLN B O 1
ATOM 5600 N N . GLY B 1 170 ? 21.663 13.510 42.799 1.00 16.13 162 GLY B N 1
ATOM 5601 C CA . GLY B 1 170 ? 21.529 13.258 41.380 1.00 17.19 162 GLY B CA 1
ATOM 5602 C C . GLY B 1 170 ? 20.374 12.365 40.972 1.00 16.06 162 GLY B C 1
ATOM 5603 O O . GLY B 1 170 ? 20.307 11.975 39.805 1.00 12.71 162 GLY B O 1
ATOM 5604 N N . ASN B 1 171 ? 19.476 12.018 41.892 1.00 16.94 163 ASN B N 1
ATOM 5605 C CA . ASN B 1 171 ? 18.215 11.409 41.495 1.00 14.85 163 ASN B CA 1
ATOM 5606 C C . ASN B 1 171 ? 17.407 12.429 40.690 1.00 16.95 163 ASN B C 1
ATOM 5607 O O . ASN B 1 171 ? 17.383 13.618 41.022 1.00 13.18 163 ASN B O 1
ATOM 5612 N N . ILE B 1 172 ? 16.758 11.974 39.620 1.00 12.17 164 ILE B N 1
ATOM 5613 C CA . ILE B 1 172 ? 16.072 12.866 38.688 1.00 11.53 164 ILE B CA 1
ATOM 5614 C C . ILE B 1 172 ? 14.599 12.505 38.634 1.00 11.12 164 ILE B C 1
ATOM 5615 O O . ILE B 1 172 ? 14.247 11.331 38.463 1.00 11.31 164 ILE B O 1
ATOM 5620 N N . TYR B 1 173 ? 13.752 13.520 38.702 1.00 11.11 165 TYR B N 1
ATOM 5621 C CA . TYR B 1 173 ? 12.352 13.390 38.340 1.00 11.04 165 TYR B CA 1
ATOM 5622 C C . TYR B 1 173 ? 12.173 13.993 36.945 1.00 12.40 165 TYR B C 1
ATOM 5623 O O . TYR B 1 173 ? 12.443 15.185 36.744 1.00 13.65 165 TYR B O 1
ATOM 5632 N N . THR B 1 174 ? 11.773 13.159 35.977 1.00 10.40 166 THR B N 1
ATOM 5633 C CA . THR B 1 174 ? 11.484 13.632 34.624 1.00 11.94 166 THR B CA 1
ATOM 5634 C C . THR B 1 174 ? 9.991 13.724 34.329 1.00 15.36 166 THR B C 1
ATOM 5635 O O . THR B 1 174 ? 9.606 14.450 33.406 1.00 13.66 166 THR B O 1
ATOM 5639 N N . GLY B 1 175 ? 9.156 12.982 35.065 1.00 16.01 167 GLY B N 1
ATOM 5640 C CA . GLY B 1 175 ? 7.718 13.146 35.042 1.00 15.71 167 GLY B CA 1
ATOM 5641 C C . GLY B 1 175 ? 7.049 12.938 33.699 1.00 11.92 167 GLY B C 1
ATOM 5642 O O . GLY B 1 175 ? 7.341 11.998 32.968 1.00 15.17 167 GLY B O 1
ATOM 5643 N N . PRO B 1 176 ? 6.071 13.788 33.387 1.00 11.87 168 PRO B N 1
ATOM 5644 C CA . PRO B 1 176 ? 5.376 13.654 32.097 1.00 11.90 168 PRO B CA 1
ATOM 5645 C C . PRO B 1 176 ? 6.297 13.753 30.902 1.00 15.29 168 PRO B C 1
ATOM 5646 O O . PRO B 1 176 ? 5.953 13.233 29.833 1.00 15.03 168 PRO B O 1
ATOM 5650 N N . SER B 1 177 ? 7.447 14.413 31.039 1.00 16.38 169 SER B N 1
ATOM 5651 C CA . SER B 1 177 ? 8.383 14.605 29.939 1.00 14.27 169 SER B CA 1
ATOM 5652 C C . SER B 1 177 ? 9.572 13.651 30.016 1.00 12.94 169 SER B C 1
ATOM 5653 O O . SER B 1 177 ? 10.674 13.994 29.567 1.00 12.29 169 SER B O 1
ATOM 5656 N N . THR B 1 178 ? 9.369 12.453 30.581 1.00 9.93 170 THR B N 1
ATOM 5657 C CA . THR B 1 178 ? 10.429 11.451 30.602 1.00 9.34 170 THR B CA 1
ATOM 5658 C C . THR B 1 178 ? 10.970 11.193 29.192 1.00 10.35 170 THR B C 1
ATOM 5659 O O . THR B 1 178 ? 12.186 11.193 28.978 1.00 10.93 170 THR B O 1
ATOM 5663 N N . GLU B 1 179 ? 10.073 10.996 28.218 1.00 12.12 171 GLU B N 1
ATOM 5664 C CA . GLU B 1 179 ? 10.397 10.841 26.797 1.00 9.16 171 GLU B CA 1
ATOM 5665 C C . GLU B 1 179 ? 11.539 9.862 26.542 1.00 9.13 171 GLU B C 1
ATOM 5666 O O . GLU B 1 179 ? 11.449 8.691 26.924 1.00 11.59 171 GLU B O 1
ATOM 5672 N N . ASP B 1 180 ? 12.630 10.341 25.919 1.00 10.47 172 ASP B N 1
ATOM 5673 C CA . ASP B 1 180 ? 13.762 9.494 25.546 1.00 10.48 172 ASP B CA 1
ATOM 5674 C C . ASP B 1 180 ? 14.749 9.256 26.687 1.00 8.44 172 ASP B C 1
ATOM 5675 O O . ASP B 1 180 ? 15.621 8.389 26.557 1.00 9.06 172 ASP B O 1
ATOM 5680 N N . SER B 1 181 ? 14.666 10.022 27.776 1.00 9.61 173 SER B N 1
ATOM 5681 C CA . SER B 1 181 ? 15.813 10.125 28.678 1.00 9.56 173 SER B CA 1
ATOM 5682 C C . SER B 1 181 ? 16.296 8.785 29.221 1.00 13.00 173 SER B C 1
ATOM 5683 O O . SER B 1 181 ? 17.522 8.567 29.233 1.00 13.08 173 SER B O 1
ATOM 5686 N N . PRO B 1 182 ? 15.439 7.858 29.658 1.00 8.74 174 PRO B N 1
ATOM 5687 C CA . PRO B 1 182 ? 15.980 6.596 30.192 1.00 11.19 174 PRO B CA 1
ATOM 5688 C C . PRO B 1 182 ? 16.733 5.785 29.147 1.00 12.47 174 PRO B C 1
ATOM 5689 O O . PRO B 1 182 ? 17.719 5.127 29.493 1.00 13.40 174 PRO B O 1
ATOM 5693 N N . ALA B 1 183 ? 16.307 5.819 27.880 1.00 8.45 175 ALA B N 1
ATOM 5694 C CA . ALA B 1 183 ? 17.001 5.054 26.843 1.00 9.30 175 ALA B CA 1
ATOM 5695 C C . ALA B 1 183 ? 18.310 5.712 26.442 1.00 7.35 175 ALA B C 1
ATOM 5696 O O . ALA B 1 183 ? 19.231 5.021 25.973 1.00 11.39 175 ALA B O 1
ATOM 5698 N N . LEU B 1 184 ? 18.398 7.039 26.578 1.00 9.32 176 LEU B N 1
ATOM 5699 C CA . LEU B 1 184 ? 19.638 7.755 26.272 1.00 9.50 176 LEU B CA 1
ATOM 5700 C C . LEU B 1 184 ? 20.657 7.601 27.389 1.00 10.66 176 LEU B C 1
ATOM 5701 O O . LEU B 1 184 ? 21.858 7.476 27.120 1.00 9.47 176 LEU B O 1
ATOM 5706 N N . ILE B 1 185 ? 20.194 7.605 28.644 1.00 8.03 177 ILE B N 1
ATOM 5707 C CA . ILE B 1 185 ? 21.133 7.701 29.755 1.00 7.91 177 ILE B CA 1
ATOM 5708 C C . ILE B 1 185 ? 21.758 6.351 30.076 1.00 9.76 177 ILE B C 1
ATOM 5709 O O . ILE B 1 185 ? 22.969 6.262 30.299 1.00 11.61 177 ILE B O 1
ATOM 5714 N N . GLU B 1 186 ? 20.963 5.289 30.105 1.00 7.37 178 GLU B N 1
ATOM 5715 C CA . GLU B 1 186 ? 21.477 3.998 30.553 1.00 8.21 178 GLU B CA 1
ATOM 5716 C C . GLU B 1 186 ? 22.725 3.560 29.791 1.00 12.94 178 GLU B C 1
ATOM 5717 O O . GLU B 1 186 ? 23.683 3.112 30.450 1.00 10.52 178 GLU B O 1
ATOM 5723 N N . PRO B 1 187 ? 22.811 3.676 28.454 1.00 9.68 179 PRO B N 1
ATOM 5724 C CA . PRO B 1 187 ? 24.046 3.223 27.779 1.00 7.77 179 PRO B CA 1
ATOM 5725 C C . PRO B 1 187 ? 25.302 3.933 28.256 1.00 9.83 179 PRO B C 1
ATOM 5726 O O . PRO B 1 187 ? 26.367 3.302 28.326 1.00 12.61 179 PRO B O 1
ATOM 5730 N N . ALA B 1 188 ? 25.224 5.230 28.558 1.00 8.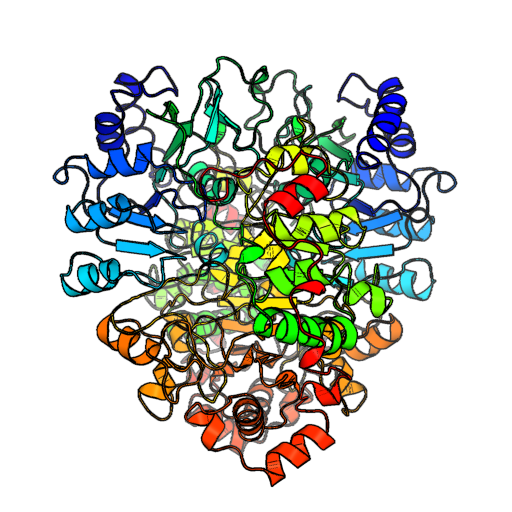89 180 ALA B N 1
ATOM 5731 C CA . ALA B 1 188 ? 26.391 5.935 29.080 1.00 11.85 180 ALA B CA 1
ATOM 5732 C C . ALA B 1 188 ? 26.655 5.588 30.540 1.00 11.22 180 ALA B C 1
ATOM 5733 O O . ALA B 1 188 ? 27.808 5.426 30.948 1.00 10.22 180 ALA B O 1
ATOM 5735 N N . ALA B 1 189 ? 25.594 5.497 31.336 1.00 11.45 181 ALA B N 1
ATOM 5736 C CA . ALA B 1 189 ? 25.733 5.245 32.763 1.00 10.27 181 ALA B CA 1
ATOM 5737 C C . ALA B 1 189 ? 26.449 3.941 33.028 1.00 12.06 181 ALA B C 1
ATOM 5738 O O . ALA B 1 189 ? 27.081 3.785 34.078 1.00 12.07 181 ALA B O 1
ATOM 5740 N N . PHE B 1 190 ? 26.371 2.995 32.091 1.00 8.38 182 PHE B N 1
ATOM 5741 C CA . PHE B 1 190 ? 26.980 1.689 32.295 1.00 11.12 182 PHE B CA 1
ATOM 5742 C C . PHE B 1 190 ? 28.152 1.430 31.352 1.00 11.55 182 PHE B C 1
ATOM 5743 O O . PHE B 1 190 ? 28.534 0.280 31.150 1.00 14.65 182 PHE B O 1
ATOM 5751 N N . SER B 1 191 ? 28.763 2.481 30.800 1.00 9.00 183 SER B N 1
ATOM 5752 C CA . SER B 1 191 ? 29.972 2.306 30.003 1.00 9.40 183 SER B CA 1
ATOM 5753 C C . SER B 1 191 ? 31.014 3.372 30.335 1.00 11.24 183 SER B C 1
ATOM 5754 O O . SER B 1 191 ? 31.867 3.677 29.493 1.00 14.35 183 SER B O 1
ATOM 5757 N N . ASP B 1 192 ? 30.953 3.943 31.542 1.00 9.70 184 ASP B N 1
ATOM 5758 C CA . ASP B 1 192 ? 31.831 5.034 31.963 1.00 10.03 184 ASP B CA 1
ATOM 5759 C C . ASP B 1 192 ? 31.756 6.208 30.992 1.00 17.40 184 ASP B C 1
ATOM 5760 O O . ASP B 1 192 ? 32.753 6.887 30.732 1.00 13.17 184 ASP B O 1
ATOM 5765 N N . GLY B 1 193 ? 30.556 6.436 30.444 1.00 11.25 185 GLY B N 1
ATOM 5766 C CA . GLY B 1 193 ? 30.223 7.726 29.887 1.00 9.49 185 GLY B CA 1
ATOM 5767 C C . GLY B 1 193 ? 29.930 8.713 30.999 1.00 10.47 185 GLY B C 1
ATOM 5768 O O . GLY B 1 193 ? 29.899 8.375 32.185 1.00 12.33 185 GLY B O 1
ATOM 5769 N N . ILE B 1 194 ? 29.711 9.968 30.620 1.00 12.71 186 ILE B N 1
ATOM 5770 C CA . ILE B 1 194 ? 29.465 11.023 31.598 1.00 9.71 186 ILE B CA 1
ATOM 5771 C C . ILE B 1 194 ? 28.085 11.593 31.331 1.00 9.44 186 ILE B C 1
ATOM 5772 O O . ILE B 1 194 ? 27.793 12.020 30.205 1.00 12.09 186 ILE B O 1
ATOM 5777 N N . VAL B 1 195 ? 27.227 11.573 32.352 1.00 10.24 187 VAL B N 1
ATOM 5778 C CA . VAL B 1 195 ? 25.829 11.990 32.242 1.00 14.95 187 VAL B CA 1
ATOM 5779 C C . VAL B 1 195 ? 25.645 13.286 33.029 1.00 13.00 187 VAL B C 1
ATOM 5780 O O . VAL B 1 195 ? 25.885 13.314 34.244 1.00 11.46 187 VAL B O 1
ATOM 5784 N N . ILE B 1 196 ? 25.197 14.340 32.340 1.00 9.61 188 ILE B N 1
ATOM 5785 C CA . ILE B 1 196 ? 24.905 15.644 32.938 1.00 10.90 188 ILE B CA 1
ATOM 5786 C C . ILE B 1 196 ? 23.432 15.959 32.721 1.00 11.56 188 ILE B C 1
ATOM 5787 O O . ILE B 1 196 ? 22.950 15.934 31.582 1.00 12.43 188 ILE B O 1
ATOM 5792 N N . VAL B 1 197 ? 22.717 16.274 33.798 1.00 10.54 189 VAL B N 1
ATOM 5793 C CA . VAL B 1 197 ? 21.281 16.539 33.707 1.00 11.35 189 VAL B CA 1
ATOM 5794 C C . VAL B 1 197 ? 20.989 17.962 34.190 1.00 10.78 189 VAL B C 1
ATOM 5795 O O . VAL B 1 197 ? 21.220 18.296 35.365 1.00 12.90 189 VAL B O 1
ATOM 5799 N N . GLN B 1 198 ? 20.441 18.797 33.305 1.00 12.37 190 GLN B N 1
ATOM 5800 C CA . GLN B 1 198 ? 19.921 20.083 33.761 1.00 11.74 190 GLN B CA 1
ATOM 5801 C C . GLN B 1 198 ? 18.539 19.867 34.362 1.00 12.08 190 GLN B C 1
ATOM 5802 O O . GLN B 1 198 ? 17.760 19.060 33.858 1.00 12.58 190 GLN B O 1
ATOM 5808 N N . VAL B 1 199 ? 18.244 20.553 35.470 1.00 12.33 191 VAL B N 1
ATOM 5809 C CA . VAL B 1 199 ? 16.941 20.396 36.110 1.00 15.23 191 VAL B CA 1
ATOM 5810 C C . VAL B 1 199 ? 16.336 21.767 36.366 1.00 23.85 191 VAL B C 1
ATOM 5811 O O . VAL B 1 199 ? 17.053 22.757 36.546 1.00 15.52 191 VAL B O 1
ATOM 5815 N N . ASN B 1 200 ? 14.996 21.832 36.364 1.00 15.84 192 ASN B N 1
ATOM 5816 C CA . ASN B 1 200 ? 14.348 23.111 36.633 1.00 17.08 192 ASN B CA 1
ATOM 5817 C C . ASN B 1 200 ? 14.547 23.534 38.087 1.00 17.91 192 ASN B C 1
ATOM 5818 O O . ASN B 1 200 ? 14.713 24.730 38.377 1.00 17.85 192 ASN B O 1
ATOM 5823 N N . GLU B 1 201 ? 14.533 22.572 39.010 1.00 14.88 193 GLU B N 1
ATOM 5824 C CA . GLU B 1 201 ? 14.631 22.841 40.443 1.00 17.36 193 GLU B CA 1
ATOM 5825 C C . GLU B 1 201 ? 15.516 21.801 41.109 1.00 16.73 193 GLU B C 1
ATOM 5826 O O . GLU B 1 201 ? 15.534 20.634 40.705 1.00 16.33 193 GLU B O 1
ATOM 5832 N N . LEU B 1 202 ? 16.208 22.226 42.167 1.00 18.78 194 LEU B N 1
ATOM 5833 C CA . LEU B 1 202 ? 17.017 21.344 42.998 1.00 22.08 194 LEU B CA 1
ATOM 5834 C C . LEU B 1 202 ? 16.381 21.237 44.379 1.00 21.73 194 LEU B C 1
ATOM 5835 O O . LEU B 1 202 ? 16.063 22.262 44.993 1.00 24.33 194 LEU B O 1
ATOM 5840 N N . VAL B 1 203 ? 16.212 20.009 44.875 1.00 23.08 195 VAL B N 1
ATOM 5841 C CA . VAL B 1 203 ? 15.749 19.776 46.238 1.00 20.86 195 VAL B CA 1
ATOM 5842 C C . VAL B 1 203 ? 16.836 19.042 47.017 1.00 20.43 195 VAL B C 1
ATOM 5843 O O . VAL B 1 203 ? 17.802 18.533 46.455 1.00 21.85 195 VAL B O 1
ATOM 5847 N N . ASP B 1 204 ? 16.671 18.998 48.338 1.00 24.92 196 ASP B N 1
ATOM 5848 C CA . ASP B 1 204 ? 17.714 18.404 49.169 1.00 29.38 196 ASP B CA 1
ATOM 5849 C C . ASP B 1 204 ? 17.659 16.883 49.131 1.00 30.01 196 ASP B C 1
ATOM 5850 O O . ASP B 1 204 ? 18.631 16.223 48.746 1.00 28.56 196 ASP B O 1
ATOM 5855 N N . ASP B 1 205 ? 16.526 16.312 49.520 1.00 25.67 197 ASP B N 1
ATOM 5856 C CA . ASP B 1 205 ? 16.428 14.883 49.751 1.00 24.28 197 ASP B CA 1
ATOM 5857 C C . ASP B 1 205 ? 15.541 14.227 48.702 1.00 20.78 197 ASP B C 1
ATOM 5858 O O . ASP B 1 205 ? 14.671 14.870 48.103 1.00 19.08 197 ASP B O 1
ATOM 5863 N N . VAL B 1 206 ? 15.782 12.932 48.485 1.00 20.71 198 VAL B N 1
ATOM 5864 C CA . VAL B 1 206 ? 15.026 12.173 47.495 1.00 21.37 198 VAL B CA 1
ATOM 5865 C C . VAL B 1 206 ? 13.534 12.188 47.811 1.00 18.19 198 VAL B C 1
ATOM 5866 O O . VAL B 1 206 ? 12.694 12.126 46.901 1.00 17.18 198 VAL B O 1
ATOM 5870 N N . SER B 1 207 ? 13.174 12.303 49.087 1.00 19.25 199 SER B N 1
ATOM 5871 C CA . SER B 1 207 ? 11.765 12.311 49.463 1.00 22.58 199 SER B CA 1
ATOM 5872 C C . SER B 1 207 ? 11.027 13.549 48.963 1.00 23.33 199 SER B C 1
ATOM 5873 O O . SER B 1 207 ? 9.793 13.555 48.959 1.00 26.48 199 SER B O 1
ATOM 5876 N N . GLU B 1 208 ? 11.746 14.596 48.551 1.00 19.55 200 GLU B N 1
ATOM 5877 C CA . GLU B 1 208 ? 11.126 15.802 48.013 1.00 20.29 200 GLU B CA 1
ATOM 5878 C C . GLU B 1 208 ? 10.902 15.728 46.506 1.00 18.21 200 GLU B C 1
ATOM 5879 O O . GLU B 1 208 ? 10.358 16.668 45.923 1.00 26.11 200 GLU B O 1
ATOM 5885 N N . LEU B 1 209 ? 11.304 14.634 45.867 1.00 16.14 201 LEU B N 1
ATOM 5886 C CA . LEU B 1 209 ? 10.961 14.379 44.478 1.00 17.21 201 LEU B CA 1
ATOM 5887 C C . LEU B 1 209 ? 9.576 13.741 44.415 1.00 19.34 201 LEU B C 1
ATOM 5888 O O . LEU B 1 209 ? 9.220 12.963 45.299 1.00 14.47 201 LEU B O 1
ATOM 5893 N N . PRO B 1 210 ? 8.768 14.050 43.404 1.00 18.42 202 PRO B N 1
ATOM 5894 C CA . PRO B 1 210 ? 7.506 13.302 43.269 1.00 18.04 202 PRO B CA 1
ATOM 5895 C C . PRO B 1 210 ? 7.757 11.813 43.157 1.00 15.19 202 PRO B C 1
ATOM 5896 O O . PRO B 1 210 ? 7.023 11.008 43.748 1.00 16.46 202 PRO B O 1
ATOM 5900 N N . ARG B 1 211 ? 8.800 11.436 42.419 1.00 14.77 203 ARG B N 1
ATOM 5901 C CA . ARG B 1 211 ? 9.291 10.073 42.267 1.00 16.71 203 ARG B CA 1
ATOM 5902 C C . ARG B 1 211 ? 10.671 10.171 41.636 1.00 12.54 203 ARG B C 1
ATOM 5903 O O . ARG B 1 211 ? 11.085 11.235 41.160 1.00 14.27 203 ARG B O 1
ATOM 5911 N N . VAL B 1 212 ? 11.370 9.044 41.623 1.00 10.96 204 VAL B N 1
ATOM 5912 C CA . VAL B 1 212 ? 12.656 8.912 40.961 1.00 10.25 204 VAL B CA 1
ATOM 5913 C C . VAL B 1 212 ? 12.415 8.248 39.614 1.00 11.25 204 VAL B C 1
ATOM 5914 O O . VAL B 1 212 ? 11.966 7.096 39.560 1.00 15.10 204 VAL B O 1
ATOM 5918 N N . ASP B 1 213 ? 12.716 8.967 38.525 1.00 10.34 205 ASP B N 1
ATOM 5919 C CA . ASP B 1 213 ? 12.700 8.419 37.169 1.00 10.24 205 ASP B CA 1
ATOM 5920 C C . ASP B 1 213 ? 14.069 7.955 36.700 1.00 19.11 205 ASP B C 1
ATOM 5921 O O . ASP B 1 213 ? 14.163 6.951 35.985 1.00 18.47 205 ASP B O 1
ATOM 5926 N N . ILE B 1 214 ? 15.125 8.668 37.094 1.00 14.47 206 ILE B N 1
ATOM 5927 C CA . ILE B 1 214 ? 16.498 8.312 36.766 1.00 12.27 206 ILE B CA 1
ATOM 5928 C C . ILE B 1 214 ? 17.259 8.253 38.086 1.00 10.75 206 ILE B C 1
ATOM 5929 O O . ILE B 1 214 ? 17.386 9.273 38.767 1.00 12.67 206 ILE B O 1
ATOM 5934 N N . PRO B 1 215 ? 17.800 7.102 38.484 1.00 14.62 207 PRO B N 1
ATOM 5935 C CA . PRO B 1 215 ? 18.473 7.020 39.788 1.00 13.10 207 PRO B CA 1
ATOM 5936 C C . PRO B 1 215 ? 19.844 7.681 39.782 1.00 13.98 207 PRO B C 1
ATOM 5937 O O . PRO B 1 215 ? 20.514 7.783 38.755 1.00 14.72 207 PRO B O 1
ATOM 5941 N N . ALA B 1 216 ? 20.258 8.110 40.977 1.00 14.09 208 ALA B N 1
ATOM 5942 C CA . ALA B 1 216 ? 21.472 8.903 41.142 1.00 13.17 208 ALA B CA 1
ATOM 5943 C C . ALA B 1 216 ? 22.716 8.185 40.623 1.00 12.45 208 ALA B C 1
ATOM 5944 O O . ALA B 1 216 ? 23.652 8.834 40.140 1.00 15.26 208 ALA B O 1
ATOM 5946 N N . SER B 1 217 ? 22.751 6.859 40.693 1.00 15.82 209 SER B N 1
ATOM 5947 C CA . SER B 1 217 ? 23.960 6.180 40.241 1.00 20.10 209 SER B CA 1
ATOM 5948 C C . SER B 1 217 ? 24.115 6.173 38.719 1.00 19.03 209 SER B C 1
ATOM 5949 O O . SER B 1 217 ? 25.161 5.738 38.229 1.00 21.01 209 SER B O 1
ATOM 5952 N N . TRP B 1 218 ? 23.105 6.618 37.967 1.00 16.26 210 TRP B N 1
ATOM 5953 C CA . TRP B 1 218 ? 23.241 6.806 36.527 1.00 12.28 210 TRP B CA 1
ATOM 5954 C C . TRP B 1 218 ? 23.736 8.195 36.154 1.00 12.11 210 TRP B C 1
ATOM 5955 O O . TRP B 1 218 ? 24.080 8.418 34.987 1.00 14.53 210 TRP B O 1
ATOM 5966 N N . VAL B 1 219 ? 23.767 9.123 37.105 1.00 10.38 211 VAL B N 1
ATOM 5967 C CA . VAL B 1 219 ? 23.948 10.542 36.832 1.00 11.48 211 VAL B CA 1
ATOM 5968 C C . VAL B 1 219 ? 25.267 10.988 37.441 1.00 15.38 211 VAL B C 1
ATOM 5969 O O . VAL B 1 219 ? 25.559 10.673 38.599 1.00 16.22 211 VAL B O 1
ATOM 5973 N N . ASP B 1 220 ? 26.074 11.704 36.661 1.00 11.96 212 ASP B N 1
ATOM 5974 C CA . ASP B 1 220 ? 27.321 12.208 37.223 1.00 14.54 212 ASP B CA 1
ATOM 5975 C C . ASP B 1 220 ? 27.173 13.606 37.803 1.00 14.44 212 ASP B C 1
ATOM 5976 O O . ASP B 1 220 ? 27.644 13.869 38.920 1.00 15.02 212 ASP B O 1
ATOM 5981 N N . TYR B 1 221 ? 26.498 14.504 37.093 1.00 11.68 213 TYR B N 1
ATOM 5982 C CA . TYR B 1 221 ? 26.331 15.870 37.554 1.00 12.18 213 TYR B CA 1
ATOM 5983 C C . TYR B 1 221 ? 24.932 16.353 37.215 1.00 12.42 213 TYR B C 1
ATOM 5984 O O . TYR B 1 221 ? 24.316 15.893 36.245 1.00 15.14 213 TYR B O 1
ATOM 5993 N N . VAL B 1 222 ? 24.430 17.266 38.041 1.00 13.83 214 VAL B N 1
ATOM 5994 C CA . VAL B 1 222 ? 23.223 18.018 37.727 1.00 14.07 214 VAL B CA 1
ATOM 5995 C C . VAL B 1 222 ? 23.568 19.504 37.739 1.00 16.40 214 VAL B C 1
ATOM 5996 O O . VAL B 1 222 ? 24.576 19.929 38.314 1.00 14.19 214 VAL B O 1
ATO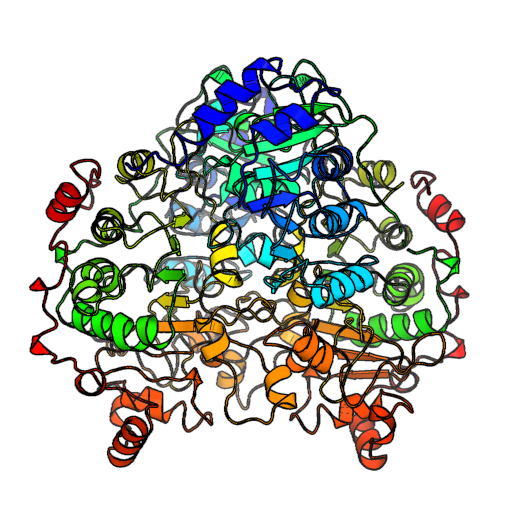M 6000 N N . VAL B 1 223 ? 22.722 20.293 37.080 1.00 14.16 215 VAL B N 1
ATOM 6001 C CA . VAL B 1 223 ? 22.842 21.750 37.084 1.00 14.82 215 VAL B CA 1
ATOM 6002 C C . VAL B 1 223 ? 21.441 22.344 37.044 1.00 19.30 215 VAL B C 1
ATOM 6003 O O . VAL B 1 223 ? 20.572 21.865 36.311 1.00 17.71 215 VAL B O 1
ATOM 6007 N N . VAL B 1 224 ? 21.209 23.376 37.849 1.00 15.56 216 VAL B N 1
ATOM 6008 C CA . VAL B 1 224 ? 19.939 24.090 37.784 1.00 15.96 216 VAL B CA 1
ATOM 6009 C C . VAL B 1 224 ? 19.978 24.996 36.559 1.00 16.52 216 VAL B C 1
ATOM 6010 O O . VAL B 1 224 ? 20.860 25.855 36.434 1.00 17.71 216 VAL B O 1
ATOM 6014 N N . ALA B 1 225 ? 19.043 24.788 35.637 1.00 16.55 217 ALA B N 1
ATOM 6015 C CA . ALA B 1 225 ? 19.033 25.568 34.412 1.00 19.57 217 ALA B CA 1
ATOM 6016 C C . ALA B 1 225 ? 18.721 27.033 34.712 1.00 23.37 217 ALA B C 1
ATOM 6017 O O . ALA B 1 225 ? 18.105 27.371 35.727 1.00 18.74 217 ALA B O 1
ATOM 6019 N N . ASP B 1 226 ? 19.165 27.911 33.811 1.00 18.38 218 ASP B N 1
ATOM 6020 C CA . ASP B 1 226 ? 18.850 29.330 33.964 1.00 23.20 218 ASP B CA 1
ATOM 6021 C C . ASP B 1 226 ? 17.361 29.600 33.807 1.00 26.18 218 ASP B C 1
ATOM 6022 O O . ASP B 1 226 ? 16.863 30.610 34.320 1.00 23.44 218 ASP B O 1
ATOM 6027 N N . GLN B 1 227 ? 16.644 28.711 33.126 1.00 19.00 219 GLN B N 1
ATOM 6028 C CA . GLN B 1 227 ? 15.200 28.794 32.971 1.00 19.14 219 GLN B CA 1
ATOM 6029 C C . GLN B 1 227 ? 14.677 27.394 32.683 1.00 21.81 219 GLN B C 1
ATOM 6030 O O . GLN B 1 227 ? 15.451 26.518 32.282 1.00 20.74 219 GLN B O 1
ATOM 6036 N N . PRO B 1 228 ? 13.383 27.142 32.911 1.00 18.35 220 PRO B N 1
ATOM 6037 C CA . PRO B 1 228 ? 12.842 25.787 32.728 1.00 17.70 220 PRO B CA 1
ATOM 6038 C C . PRO B 1 228 ? 13.147 25.233 31.345 1.00 17.58 220 PRO B C 1
ATOM 6039 O O . PRO B 1 228 ? 13.205 25.973 30.363 1.00 18.10 220 PRO B O 1
ATOM 6043 N N . PHE B 1 229 ? 13.323 23.912 31.262 1.00 17.39 221 PHE B N 1
ATOM 6044 C CA . PHE B 1 229 ? 13.652 23.341 29.963 1.00 16.83 221 PHE B CA 1
ATOM 6045 C C . PHE B 1 229 ? 12.568 23.669 28.935 1.00 19.67 221 PHE B C 1
ATOM 6046 O O . PHE B 1 229 ? 11.378 23.791 29.248 1.00 18.41 221 PHE B O 1
ATOM 6054 N N . TYR B 1 230 ? 13.009 23.826 27.696 1.00 20.81 222 TYR B N 1
ATOM 6055 C CA . TYR B 1 230 ? 12.163 24.273 26.597 1.00 19.20 222 TYR B CA 1
ATOM 6056 C C . TYR B 1 230 ? 11.311 23.140 26.026 1.00 22.41 222 TYR B C 1
ATOM 6057 O O . TYR B 1 230 ? 11.796 22.023 25.802 1.00 18.17 222 TYR B O 1
ATOM 6066 N N . ILE B 1 231 ? 10.038 23.443 25.764 1.00 21.90 223 ILE B N 1
ATOM 6067 C CA . ILE B 1 231 ? 9.142 22.548 25.036 1.00 23.77 223 ILE B CA 1
ATOM 6068 C C . ILE B 1 231 ? 8.305 23.387 24.076 1.00 39.63 223 ILE B C 1
ATOM 6069 O O . ILE B 1 231 ? 7.910 24.509 24.409 1.00 41.19 223 ILE B O 1
ATOM 6074 N N . GLU B 1 232 ? 8.024 22.834 22.869 1.00 51.98 224 GLU B N 1
ATOM 6075 C CA . GLU B 1 232 ? 7.121 23.455 21.900 1.00 59.41 224 GLU B CA 1
ATOM 6076 C C . GLU B 1 232 ? 5.783 22.719 21.833 1.00 62.69 224 GLU B C 1
ATOM 6077 O O . GLU B 1 232 ? 5.717 21.508 22.075 1.00 60.65 224 GLU B O 1
ATOM 6083 N N . PRO B 1 233 ? 4.690 23.426 21.494 1.00 63.90 225 PRO B N 1
ATOM 6084 C CA . PRO B 1 233 ? 3.382 22.788 21.295 1.00 63.99 225 PRO B CA 1
ATOM 6085 C C . PRO B 1 233 ? 3.283 22.037 19.966 1.00 59.73 225 PRO B C 1
ATOM 6086 O O . PRO B 1 233 ? 2.605 21.011 19.898 1.00 57.71 225 PRO B O 1
ATOM 6090 N N . ARG B 1 237 ? -2.575 20.882 17.443 1.00 53.90 229 ARG B N 1
ATOM 6091 C CA . ARG B 1 237 ? -3.433 21.064 16.275 1.00 52.73 229 ARG B CA 1
ATOM 6092 C C . ARG B 1 237 ? -4.745 21.746 16.660 1.00 44.93 229 ARG B C 1
ATOM 6093 O O . ARG B 1 237 ? -5.687 21.076 17.101 1.00 34.67 229 ARG B O 1
ATOM 6101 N N . ASP B 1 238 ? -4.795 23.071 16.500 1.00 40.33 230 ASP B N 1
ATOM 6102 C CA . ASP B 1 238 ? -6.014 23.840 16.762 1.00 35.34 230 ASP B CA 1
ATOM 6103 C C . ASP B 1 238 ? -7.148 23.288 15.909 1.00 27.80 230 ASP B C 1
ATOM 6104 O O . ASP B 1 238 ? -7.031 23.282 14.673 1.00 31.76 230 ASP B O 1
ATOM 6109 N N . PRO B 1 239 ? -8.251 22.822 16.507 1.00 28.82 231 PRO B N 1
ATOM 6110 C CA . PRO B 1 239 ? -9.343 22.267 15.694 1.00 28.45 231 PRO B CA 1
ATOM 6111 C C . PRO B 1 239 ? -9.909 23.246 14.695 1.00 27.68 231 PRO B C 1
ATOM 6112 O O . PRO B 1 239 ? -10.506 22.815 13.705 1.00 25.44 231 PRO B O 1
ATOM 6116 N N . LYS B 1 240 ? -9.745 24.552 14.909 1.00 26.76 232 LYS B N 1
ATOM 6117 C CA . LYS B 1 240 ? -10.314 25.498 13.958 1.00 31.86 232 LYS B CA 1
ATOM 6118 C C . LYS B 1 240 ? -9.673 25.388 12.580 1.00 27.93 232 LYS B C 1
ATOM 6119 O O . LYS B 1 240 ? -10.252 25.881 11.606 1.00 27.42 232 LYS B O 1
ATOM 6125 N N . HIS B 1 241 ? -8.524 24.726 12.466 1.00 28.48 233 HIS B N 1
ATOM 6126 C CA . HIS B 1 241 ? -7.852 24.550 11.188 1.00 30.29 233 HIS B CA 1
ATOM 6127 C C . HIS B 1 241 ? -8.183 23.231 10.503 1.00 34.53 233 HIS B C 1
ATOM 6128 O O . HIS B 1 241 ? -7.639 22.959 9.427 1.00 32.94 233 HIS B O 1
ATOM 6135 N N . ILE B 1 242 ? -9.054 22.409 11.092 1.00 28.76 234 ILE B N 1
ATOM 6136 C CA . ILE B 1 242 ? -9.513 21.197 10.421 1.00 22.22 234 ILE B CA 1
ATOM 6137 C C . ILE B 1 242 ? -10.466 21.581 9.298 1.00 23.25 234 ILE B C 1
ATOM 6138 O O . ILE B 1 242 ? -11.403 22.365 9.496 1.00 23.81 234 ILE B O 1
ATOM 6143 N N . LYS B 1 243 ? -10.226 21.051 8.111 1.00 22.93 235 LYS B N 1
ATOM 6144 C CA . LYS B 1 243 ? -11.032 21.434 6.961 1.00 23.59 235 LYS B CA 1
ATOM 6145 C C . LYS B 1 243 ? -12.047 20.346 6.630 1.00 23.30 235 LYS B C 1
ATOM 6146 O O . LYS B 1 243 ? -11.938 19.218 7.117 1.00 23.19 235 LYS B O 1
ATOM 6152 N N . PRO B 1 244 ? -13.052 20.646 5.792 1.00 29.14 236 PRO B N 1
ATOM 6153 C CA . PRO B 1 244 ? -13.987 19.580 5.380 1.00 24.83 236 PRO B CA 1
ATOM 6154 C C . PRO B 1 244 ? -13.310 18.385 4.715 1.00 29.42 236 PRO B C 1
ATOM 6155 O O . PRO B 1 244 ? -13.740 17.246 4.936 1.00 27.08 236 PRO B O 1
ATOM 6159 N N . VAL B 1 245 ? -12.262 18.599 3.912 1.00 32.82 237 VAL B N 1
ATOM 6160 C CA . VAL B 1 245 ? -11.616 17.464 3.249 1.00 26.42 237 VAL B CA 1
ATOM 6161 C C . VAL B 1 245 ? -10.972 16.534 4.274 1.00 29.47 237 VAL B C 1
ATOM 6162 O O . VAL B 1 245 ? -10.910 15.313 4.067 1.00 23.78 237 VAL B O 1
ATOM 6166 N N . HIS B 1 246 ? -10.486 17.086 5.391 1.00 24.70 238 HIS B N 1
ATOM 6167 C CA . HIS B 1 246 ? -9.978 16.248 6.475 1.00 21.20 238 HIS B CA 1
ATOM 6168 C C . HIS B 1 246 ? -11.087 15.392 7.066 1.00 25.00 238 HIS B C 1
ATOM 6169 O O . HIS B 1 246 ? -10.874 14.211 7.386 1.00 22.60 238 HIS B O 1
ATOM 6176 N N . VAL B 1 247 ? -12.270 15.988 7.248 1.00 23.64 239 VAL B N 1
ATOM 6177 C CA . VAL B 1 247 ? -13.421 15.260 7.767 1.00 20.87 239 VAL B CA 1
ATOM 6178 C C . VAL B 1 247 ? -13.840 14.170 6.793 1.00 22.72 239 VAL B C 1
ATOM 6179 O O . VAL B 1 247 ? -14.173 13.053 7.202 1.00 22.30 239 VAL B O 1
ATOM 6183 N N . LEU B 1 248 ? -13.800 14.464 5.489 1.00 21.29 240 LEU B N 1
ATOM 6184 C CA . LEU B 1 248 ? -14.128 13.457 4.482 1.00 21.25 240 LEU B CA 1
ATOM 6185 C C . LEU B 1 248 ? -13.179 12.267 4.563 1.00 20.61 240 LEU B C 1
ATOM 6186 O O . LEU B 1 248 ? -13.612 11.111 4.606 1.00 21.73 240 LEU B O 1
ATOM 6191 N N . MET B 1 249 ? -11.873 12.530 4.573 1.00 20.53 241 MET B N 1
ATOM 6192 C CA . MET B 1 249 ? -10.923 11.428 4.651 1.00 19.94 241 MET B CA 1
ATOM 6193 C C . MET B 1 249 ? -11.044 10.690 5.978 1.00 19.26 241 MET B C 1
ATOM 6194 O O . MET B 1 249 ? -10.915 9.461 6.020 1.00 19.67 241 MET B O 1
ATOM 6199 N N . ALA B 1 250 ? -11.327 11.415 7.067 1.00 19.24 242 ALA B N 1
ATOM 6200 C CA . ALA B 1 250 ? -11.477 10.764 8.367 1.00 18.64 242 ALA B CA 1
ATOM 6201 C C . ALA B 1 250 ? -12.677 9.815 8.374 1.00 21.90 242 ALA B C 1
ATOM 6202 O O . ALA B 1 250 ? -12.594 8.705 8.912 1.00 17.93 242 ALA B O 1
ATOM 6204 N N . MET B 1 251 ? -13.796 10.227 7.768 1.00 22.86 243 MET B N 1
ATOM 6205 C CA . MET B 1 251 ? -14.939 9.324 7.631 1.00 18.87 243 MET B CA 1
ATOM 6206 C C . MET B 1 251 ? -14.553 8.067 6.857 1.00 20.80 243 MET B C 1
ATOM 6207 O O . MET B 1 251 ? -14.929 6.954 7.236 1.00 19.16 243 MET B O 1
ATOM 6212 N N . MET B 1 252 ? -13.806 8.225 5.766 1.00 18.86 244 MET B N 1
ATOM 6213 C CA . MET B 1 252 ? -13.402 7.061 4.985 1.00 21.93 244 MET B CA 1
ATOM 6214 C C . MET B 1 252 ? -12.468 6.150 5.779 1.00 23.48 244 MET B C 1
ATOM 6215 O O . MET B 1 252 ? -12.584 4.921 5.709 1.00 17.63 244 MET B O 1
ATOM 6220 N N . ALA B 1 253 ? -11.556 6.727 6.566 1.00 19.06 245 ALA B N 1
ATOM 6221 C CA . ALA B 1 253 ? -10.695 5.903 7.413 1.00 17.16 245 ALA B CA 1
ATOM 6222 C C . ALA B 1 253 ? -11.517 5.086 8.402 1.00 16.75 245 ALA B C 1
ATOM 6223 O O . ALA B 1 253 ? -11.288 3.883 8.574 1.00 17.69 245 ALA B O 1
ATOM 6225 N N . ILE B 1 254 ? -12.477 5.725 9.075 1.00 16.90 246 ILE B N 1
ATOM 6226 C CA . ILE B 1 254 ? -13.245 5.023 10.101 1.00 16.54 246 ILE B CA 1
ATOM 6227 C C . ILE B 1 254 ? -14.104 3.934 9.475 1.00 18.58 246 ILE B C 1
ATOM 6228 O O . ILE B 1 254 ? -14.097 2.782 9.917 1.00 19.76 246 ILE B O 1
ATOM 6233 N N . ARG B 1 255 ? -14.851 4.285 8.430 1.00 22.12 247 ARG B N 1
ATOM 6234 C CA . ARG B 1 255 ? -15.764 3.335 7.811 1.00 19.75 247 ARG B CA 1
ATOM 6235 C C . ARG B 1 255 ? -15.000 2.295 6.997 1.00 21.92 247 ARG B C 1
ATOM 6236 O O . ARG B 1 255 ? -15.218 1.086 7.145 1.00 18.99 247 ARG B O 1
ATOM 6244 N N . GLY B 1 256 ? -14.088 2.748 6.138 1.00 17.26 248 GLY B N 1
ATOM 6245 C CA . GLY B 1 256 ? -13.408 1.862 5.208 1.00 17.04 248 GLY B CA 1
ATOM 6246 C C . GLY B 1 256 ? -12.167 1.151 5.718 1.00 16.51 248 GLY B C 1
ATOM 6247 O O . GLY B 1 256 ? -11.632 0.293 5.011 1.00 16.43 248 GLY B O 1
ATOM 6248 N N . ILE B 1 257 ? -11.668 1.482 6.909 1.00 15.90 249 ILE B N 1
ATOM 6249 C CA . ILE B 1 257 ? -10.475 0.806 7.415 1.00 15.13 249 ILE B CA 1
ATOM 6250 C C . ILE B 1 257 ? -10.708 0.333 8.844 1.00 14.66 249 ILE B C 1
ATOM 6251 O O . ILE B 1 257 ? -10.596 -0.866 9.125 1.00 14.87 249 ILE B O 1
ATOM 6256 N N . TYR B 1 258 ? -11.020 1.256 9.763 1.00 14.45 250 TYR B N 1
ATOM 6257 C CA . TYR B 1 258 ? -11.110 0.866 11.174 1.00 16.39 250 TYR B CA 1
ATOM 6258 C C . TYR B 1 258 ? -12.232 -0.137 11.380 1.00 14.55 250 TYR B C 1
ATOM 6259 O O . TYR B 1 258 ? -12.034 -1.203 11.979 1.00 14.34 250 TYR B O 1
ATOM 6268 N N . GLU B 1 259 ? -13.425 0.195 10.897 1.00 19.99 251 GLU B N 1
ATOM 6269 C CA . GLU B 1 259 ? -14.540 -0.727 11.045 1.00 19.11 251 GLU B CA 1
ATOM 6270 C C . GLU B 1 259 ? -14.327 -1.978 10.206 1.00 24.91 251 GLU B C 1
ATOM 6271 O O . GLU B 1 259 ? -14.565 -3.095 10.681 1.00 17.48 251 GLU B O 1
ATOM 6277 N N . LYS B 1 260 ? -13.859 -1.805 8.962 1.00 16.40 252 LYS B N 1
ATOM 6278 C CA . LYS B 1 260 ? -13.741 -2.923 8.031 1.00 20.17 252 LYS B CA 1
ATOM 6279 C C . LYS B 1 260 ? -12.865 -4.023 8.600 1.00 17.46 252 LYS B C 1
ATOM 6280 O O . LYS B 1 260 ? -13.180 -5.211 8.469 1.00 18.11 252 LYS B O 1
ATOM 6286 N N . HIS B 1 261 ? -11.752 -3.645 9.218 1.00 15.45 253 HIS B N 1
ATOM 6287 C CA . HIS B 1 261 ? -10.764 -4.595 9.697 1.00 14.99 253 HIS B CA 1
ATOM 6288 C C . HIS B 1 261 ? -10.812 -4.784 11.208 1.00 17.29 253 HIS B C 1
ATOM 6289 O O . HIS B 1 261 ? -9.980 -5.515 11.755 1.00 16.21 253 HIS B O 1
ATOM 6296 N N . ASN B 1 262 ? -11.772 -4.156 11.883 1.00 16.33 254 ASN B N 1
ATOM 6297 C CA . ASN B 1 262 ? -11.951 -4.305 13.330 1.00 19.36 254 ASN B CA 1
ATOM 6298 C C . ASN B 1 262 ? -10.702 -3.873 14.103 1.00 16.79 254 ASN B C 1
ATOM 6299 O O . ASN B 1 262 ? -10.173 -4.605 14.939 1.00 15.87 254 ASN B O 1
ATOM 6304 N N . VAL B 1 263 ? -10.239 -2.655 13.822 1.00 17.55 255 VAL B N 1
ATOM 6305 C CA . VAL B 1 263 ? -9.016 -2.140 14.431 1.00 13.09 255 VAL B CA 1
ATOM 6306 C C . VAL B 1 263 ? -9.277 -1.829 15.902 1.00 15.20 255 VAL B C 1
ATOM 6307 O O . VAL B 1 263 ? -10.120 -0.986 16.231 1.00 13.50 255 VAL B O 1
ATOM 6311 N N . GLN B 1 264 ? -8.533 -2.495 16.789 1.00 11.70 256 GLN B N 1
ATOM 6312 C CA . GLN B 1 264 ? -8.656 -2.286 18.228 1.00 14.50 256 GLN B CA 1
ATOM 6313 C C . GLN B 1 264 ? -7.620 -1.325 18.793 1.00 13.56 256 GLN B C 1
ATOM 6314 O O . GLN B 1 264 ? -7.895 -0.647 19.787 1.00 14.10 256 GLN B O 1
ATOM 6320 N N . SER B 1 265 ? -6.426 -1.281 18.210 1.00 10.50 257 SER B N 1
ATOM 6321 C CA . SER B 1 265 ? -5.301 -0.561 18.788 1.00 11.83 257 SER B CA 1
ATOM 6322 C C . SER B 1 265 ? -4.556 0.116 17.658 1.00 12.87 257 SER B C 1
ATOM 6323 O O . SER B 1 265 ? -4.522 -0.410 16.541 1.00 12.31 257 SER B O 1
ATOM 6326 N N . LEU B 1 266 ? -3.965 1.280 17.942 1.00 9.67 258 LEU B N 1
ATOM 6327 C CA . LEU B 1 266 ? -3.432 2.079 16.845 1.00 11.95 258 LEU B CA 1
ATOM 6328 C C . LEU B 1 266 ? -2.553 3.221 17.339 1.00 14.09 258 LEU B C 1
ATOM 6329 O O . LEU B 1 266 ? -2.588 3.614 18.508 1.00 11.14 258 LEU B O 1
ATOM 6334 N N . ASN B 1 267 ? -1.796 3.779 16.388 1.00 14.72 259 ASN B N 1
ATOM 6335 C CA . ASN B 1 267 ? -1.114 5.060 16.503 1.00 12.62 259 ASN B CA 1
ATOM 6336 C C . ASN B 1 267 ? -1.575 5.978 15.377 1.00 14.06 259 ASN B C 1
ATOM 6337 O O . ASN B 1 267 ? -1.760 5.531 14.243 1.00 12.98 259 ASN B O 1
ATOM 6342 N N . HIS B 1 268 ? -1.766 7.253 15.699 1.00 11.94 260 HIS B N 1
ATOM 6343 C CA . HIS B 1 268 ? -2.031 8.308 14.720 1.00 16.88 260 HIS B CA 1
ATOM 6344 C C . HIS B 1 268 ? -0.768 9.150 14.580 1.00 16.59 260 HIS B C 1
ATOM 6345 O O . HIS B 1 268 ? -0.292 9.705 15.573 1.00 12.97 260 HIS B O 1
ATOM 6352 N N . GLY B 1 269 ? -0.253 9.284 13.360 1.00 13.99 261 GLY B N 1
ATOM 6353 C CA . GLY B 1 269 ? 0.706 10.341 13.092 1.00 14.14 261 GLY B CA 1
ATOM 6354 C C . GLY B 1 269 ? 0.017 11.691 13.207 1.00 12.48 261 GLY B C 1
ATOM 6355 O O . GLY B 1 269 ? -1.127 11.858 12.786 1.00 19.60 261 GLY B O 1
ATOM 6356 N N . ILE B 1 270 ? 0.724 12.668 13.783 1.00 14.36 262 ILE B N 1
ATOM 6357 C CA . ILE B 1 270 ? 0.090 13.940 14.101 1.00 17.41 262 ILE B CA 1
ATOM 6358 C C . ILE B 1 270 ? -0.178 14.729 12.823 1.00 21.35 262 ILE B C 1
ATOM 6359 O O . ILE B 1 270 ? 0.695 14.888 11.961 1.00 19.18 262 ILE B O 1
ATOM 6364 N N . GLY B 1 271 ? -1.398 15.219 12.696 1.00 20.61 263 GLY B N 1
ATOM 6365 C CA . GLY B 1 271 ? -1.771 16.074 11.581 1.00 18.14 263 GLY B CA 1
ATOM 6366 C C . GLY B 1 271 ? -3.244 16.389 11.704 1.00 22.72 263 GLY B C 1
ATOM 6367 O O . GLY B 1 271 ? -3.962 15.797 12.518 1.00 21.98 263 GLY B O 1
ATOM 6368 N N . PHE B 1 272 ? -3.691 17.353 10.891 1.00 18.28 264 PHE B N 1
ATOM 6369 C CA . PHE B 1 272 ? -5.117 17.660 10.885 1.00 20.42 264 PHE B CA 1
ATOM 6370 C C . PHE B 1 272 ? -5.935 16.483 10.374 1.00 21.99 264 PHE B C 1
ATOM 6371 O O . PHE B 1 272 ? -7.088 16.304 10.788 1.00 21.45 264 PHE B O 1
ATOM 6379 N N . ASN B 1 273 ? -5.350 15.675 9.485 1.00 18.67 265 ASN B N 1
ATOM 6380 C CA . ASN B 1 273 ? -6.039 14.500 8.965 1.00 21.51 265 ASN B CA 1
ATOM 6381 C C . ASN B 1 273 ? -6.423 13.543 10.087 1.00 19.16 265 ASN B C 1
ATOM 6382 O O . ASN B 1 273 ? -7.578 13.123 10.192 1.00 17.99 265 ASN B O 1
ATOM 6387 N N . THR B 1 274 ? -5.468 13.189 10.945 1.00 18.45 266 THR B N 1
ATOM 6388 C CA . THR B 1 274 ? -5.795 12.258 12.022 1.00 14.19 266 THR B CA 1
ATOM 6389 C C . THR B 1 274 ? -6.528 12.942 13.171 1.00 23.51 266 THR B C 1
ATOM 6390 O O . THR B 1 274 ? -7.298 12.285 13.881 1.00 18.46 266 THR B O 1
ATOM 6394 N N . ALA B 1 275 ? -6.315 14.246 13.376 1.00 17.99 267 ALA B N 1
ATOM 6395 C CA . ALA B 1 275 ? -7.099 14.949 14.390 1.00 18.72 267 ALA B CA 1
ATOM 6396 C C . ALA B 1 275 ? -8.585 14.905 14.055 1.00 17.84 267 ALA B C 1
ATOM 6397 O O . ALA B 1 275 ? -9.428 14.792 14.954 1.00 18.04 267 ALA B O 1
ATOM 6399 N N . ALA B 1 276 ? -8.922 14.975 12.761 1.00 16.36 268 ALA B N 1
ATOM 6400 C CA . ALA B 1 276 ? -10.315 14.868 12.348 1.00 17.46 268 ALA B CA 1
ATOM 6401 C C . ALA B 1 276 ? -10.884 13.498 12.701 1.00 16.45 268 ALA B C 1
ATOM 6402 O O . ALA B 1 276 ? -12.026 13.396 13.163 1.00 16.82 268 ALA B O 1
ATOM 6404 N N . ILE B 1 277 ? -10.092 12.436 12.505 1.00 15.74 269 ILE B N 1
ATOM 6405 C CA . ILE B 1 277 ? -10.500 11.096 12.938 1.00 15.16 269 ILE B CA 1
ATOM 6406 C C . ILE B 1 277 ? -10.835 11.096 14.425 1.00 17.90 269 ILE B C 1
ATOM 6407 O O . ILE B 1 277 ? -11.923 10.670 14.843 1.00 15.54 269 ILE B O 1
ATOM 6412 N N . GLU B 1 278 ? -9.889 11.569 15.244 1.00 17.21 270 GLU B N 1
ATOM 6413 C CA . GLU B 1 278 ? -10.087 11.603 16.688 1.00 15.12 270 GLU B CA 1
ATOM 6414 C C . GLU B 1 278 ? -11.366 12.346 17.043 1.00 18.77 270 GLU B C 1
ATOM 6415 O O . GLU B 1 278 ? -12.147 11.890 17.887 1.00 17.91 270 GLU B O 1
ATOM 6421 N N . LEU B 1 279 ? -11.625 13.466 16.368 1.00 15.95 271 LEU B N 1
ATOM 6422 C CA . LEU B 1 279 ? -12.745 14.318 16.751 1.00 17.66 271 LEU B CA 1
ATOM 6423 C C . LEU B 1 279 ? -14.089 13.876 16.180 1.00 23.50 271 LEU B C 1
ATOM 6424 O O . LEU B 1 279 ? -15.117 14.375 16.643 1.00 20.62 271 LEU B O 1
ATOM 6429 N N . ILE B 1 280 ? -14.137 12.969 15.204 1.00 19.80 272 ILE B N 1
ATOM 6430 C CA . ILE B 1 280 ? -15.429 12.476 14.738 1.00 23.34 272 ILE B CA 1
ATOM 6431 C C . ILE B 1 280 ? -15.705 11.053 15.186 1.00 18.24 272 ILE B C 1
ATOM 6432 O O . ILE B 1 280 ? -16.774 10.519 14.866 1.00 21.45 272 ILE B O 1
ATOM 6437 N N . LEU B 1 281 ? -14.787 10.417 15.920 1.00 17.20 273 LEU B N 1
ATOM 6438 C CA . LEU B 1 281 ? -15.154 9.170 16.591 1.00 17.00 273 LEU B CA 1
ATOM 6439 C C . LEU B 1 281 ? -16.418 9.322 17.428 1.00 18.32 273 LEU B C 1
ATOM 6440 O O . LEU B 1 281 ? -17.336 8.503 17.263 1.00 22.10 273 LEU B O 1
ATOM 6445 N N . PRO B 1 282 ? -16.560 10.331 18.300 1.00 19.62 274 PRO B N 1
ATOM 6446 C CA . PRO B 1 282 ? -17.763 10.387 19.150 1.00 24.65 274 PRO B CA 1
ATOM 6447 C C . PRO B 1 282 ? -19.019 10.814 18.421 1.00 24.92 274 PRO B C 1
ATOM 6448 O O . PRO B 1 282 ? -20.105 10.721 19.004 1.00 27.89 274 PRO B O 1
ATOM 6452 N N . THR B 1 283 ? -18.915 11.302 17.186 1.00 23.62 275 THR B N 1
ATOM 6453 C CA . THR B 1 283 ? -20.076 11.737 16.415 1.00 26.68 275 THR B CA 1
ATOM 6454 C C . THR B 1 283 ? -20.349 10.750 15.287 1.00 28.69 275 THR B C 1
ATOM 6455 O O . THR B 1 283 ? -21.305 9.970 15.360 1.00 23.17 275 THR B O 1
ATOM 6459 N N . TYR B 1 284 ? -19.519 10.767 14.240 1.00 24.25 276 TYR B N 1
ATOM 6460 C CA . TYR B 1 284 ? -19.663 9.827 13.130 1.00 25.68 276 TYR B CA 1
ATOM 6461 C C . TYR B 1 284 ? -19.497 8.382 13.590 1.00 20.60 276 TYR B C 1
ATOM 6462 O O . TYR B 1 284 ? -20.298 7.509 13.233 1.00 22.27 276 TYR B O 1
ATOM 6471 N N . GLY B 1 285 ? -18.449 8.101 14.371 1.00 19.03 277 GLY B N 1
ATOM 6472 C CA . GLY B 1 285 ? -18.246 6.736 14.830 1.00 18.02 277 GLY B CA 1
ATOM 6473 C C . GLY B 1 285 ? -19.405 6.249 15.677 1.00 22.06 277 GLY B C 1
ATOM 6474 O O . GLY B 1 285 ? -19.815 5.089 15.587 1.00 19.85 277 GLY B O 1
ATOM 6475 N N . GLU B 1 286 ? -19.957 7.138 16.499 1.00 19.17 278 GLU B N 1
ATOM 6476 C CA . GLU B 1 286 ? -21.130 6.794 17.288 1.00 25.86 278 GLU B CA 1
ATOM 6477 C C . GLU B 1 286 ? -22.330 6.520 16.392 1.00 30.17 278 GLU B C 1
ATOM 6478 O O . GLU B 1 286 ? -23.129 5.616 16.671 1.00 25.40 278 GLU B O 1
ATOM 6484 N N . SER B 1 287 ? -22.473 7.282 15.300 1.00 26.29 279 SER B N 1
ATOM 6485 C CA . SER B 1 287 ? -23.595 7.041 14.397 1.00 27.79 279 SER B CA 1
ATOM 6486 C C . SER B 1 287 ? -23.490 5.671 13.742 1.00 26.72 279 SER B C 1
ATOM 6487 O O . SER B 1 287 ? -24.504 5.093 13.341 1.00 32.86 279 SER B O 1
ATOM 6490 N N . LEU B 1 288 ? -22.276 5.129 13.635 1.00 21.21 280 LEU B N 1
ATOM 6491 C CA . LEU B 1 288 ? -22.065 3.797 13.087 1.00 22.36 280 LEU B CA 1
ATOM 6492 C C . LEU B 1 288 ? -22.177 2.706 14.149 1.00 23.24 280 LEU B C 1
ATOM 6493 O O . LEU B 1 288 ? -22.049 1.525 13.816 1.00 24.72 280 LEU B O 1
ATOM 6498 N N . GLY B 1 289 ? -22.399 3.071 15.411 1.00 24.31 281 GLY B N 1
ATOM 6499 C CA . GLY B 1 289 ? -22.570 2.090 16.467 1.00 24.33 281 GLY B CA 1
ATOM 6500 C C . GLY B 1 289 ? -21.290 1.457 16.968 1.00 26.02 281 GLY B C 1
ATOM 6501 O O . GLY B 1 289 ? -21.326 0.343 17.503 1.00 24.67 281 GLY B O 1
ATOM 6502 N N . LEU B 1 290 ? -20.159 2.153 16.860 1.00 23.41 282 LEU B N 1
ATOM 6503 C CA . LEU B 1 290 ? -18.861 1.507 16.993 1.00 18.09 282 LEU B CA 1
ATOM 6504 C C . LEU B 1 290 ? -18.171 1.741 18.333 1.00 16.98 282 LEU B C 1
ATOM 6505 O O . LEU B 1 290 ? -17.062 1.235 18.520 1.00 16.14 282 LEU B O 1
ATOM 6510 N N . LYS B 1 291 ? -18.779 2.473 19.267 1.00 22.12 283 LYS B N 1
ATOM 6511 C CA . LYS B 1 291 ? -18.122 2.713 20.552 1.00 16.86 283 LYS B CA 1
ATOM 6512 C C . LYS B 1 291 ? -17.802 1.391 21.237 1.00 16.58 283 LYS B C 1
ATOM 6513 O O . LYS B 1 291 ? -18.649 0.501 21.324 1.00 21.49 283 LYS B O 1
ATOM 6519 N N . GLY B 1 292 ? -16.565 1.257 21.705 1.00 16.10 284 GLY B N 1
ATOM 6520 C CA . GLY B 1 292 ? -16.123 0.023 22.312 1.00 15.38 284 GLY B CA 1
ATOM 6521 C C . GLY B 1 292 ? -15.739 -1.070 21.344 1.00 23.09 284 GLY B C 1
ATOM 6522 O O . GLY B 1 292 ? -15.176 -2.082 21.776 1.00 21.78 284 GLY B O 1
ATOM 6523 N N . LYS B 1 293 ? -16.032 -0.915 20.051 1.00 22.37 285 LYS B N 1
ATOM 6524 C CA . LYS B 1 293 ? -15.732 -1.954 19.076 1.00 23.30 285 LYS B CA 1
ATOM 6525 C C . LYS B 1 293 ? -14.443 -1.708 18.316 1.00 21.32 285 LYS B C 1
ATOM 6526 O O . LYS B 1 293 ? -13.895 -2.650 17.738 1.00 26.14 285 LYS B O 1
ATOM 6532 N N . ILE B 1 294 ? -13.969 -0.462 18.282 1.00 20.93 286 ILE B N 1
ATOM 6533 C CA . ILE B 1 294 ? -12.743 -0.088 17.598 1.00 19.18 286 ILE B CA 1
ATOM 6534 C C . ILE B 1 294 ? -12.036 0.962 18.443 1.00 16.84 286 ILE B C 1
ATOM 6535 O O . ILE B 1 294 ? -12.651 1.650 19.258 1.00 16.36 286 ILE B O 1
ATOM 6540 N N . CYS B 1 295 ? -10.724 1.068 18.236 1.00 14.74 287 CYS B N 1
ATOM 6541 C CA . CYS B 1 295 ? -9.917 2.187 18.731 1.00 13.42 287 CYS B CA 1
ATOM 6542 C C . CYS B 1 295 ? -9.954 2.280 20.254 1.00 13.44 287 CYS B C 1
ATOM 6543 O O . CYS B 1 295 ? -10.148 3.356 20.823 1.00 14.78 287 CYS B O 1
ATOM 6546 N N . ARG B 1 296 ? -9.757 1.136 20.915 1.00 12.74 288 ARG B N 1
ATOM 6547 C CA . ARG B 1 296 ? -9.768 1.116 22.373 1.00 17.10 288 ARG B CA 1
ATOM 6548 C C . ARG B 1 296 ? -8.414 1.438 22.989 1.00 12.73 288 ARG B C 1
ATOM 6549 O O . ARG B 1 296 ? -8.355 2.107 24.027 1.00 15.52 288 ARG B O 1
ATOM 6557 N N . ASN B 1 297 ? -7.316 0.971 22.394 1.00 10.67 289 ASN B N 1
ATOM 6558 C CA . ASN B 1 297 ? -6.000 1.064 23.022 1.00 11.10 289 ASN B CA 1
ATOM 6559 C C . ASN B 1 297 ? -5.040 1.808 22.102 1.00 14.97 289 ASN B C 1
ATOM 6560 O O . ASN B 1 297 ? -4.940 1.486 20.914 1.00 13.74 289 ASN B O 1
ATOM 6565 N N . TRP B 1 298 ? -4.344 2.793 22.648 1.00 10.83 290 TRP B N 1
ATOM 6566 C CA . TRP B 1 298 ? -3.587 3.744 21.849 1.00 10.82 290 TRP B CA 1
ATOM 6567 C C . TRP B 1 298 ? -2.138 3.830 22.303 1.00 11.25 290 TRP B C 1
ATOM 6568 O O . TRP B 1 298 ? -1.835 3.799 23.504 1.00 11.80 290 TRP B O 1
ATOM 6579 N N . THR B 1 299 ? -1.252 3.975 21.334 1.00 11.69 291 THR B N 1
ATOM 6580 C CA . THR B 1 299 ? 0.090 4.499 21.573 1.00 8.62 291 THR B CA 1
ATOM 6581 C C . THR B 1 299 ? 0.062 5.917 21.005 1.00 16.60 291 THR B C 1
ATOM 6582 O O . THR B 1 299 ? -0.051 6.095 19.787 1.00 10.46 291 THR B O 1
ATOM 6586 N N . LEU B 1 300 ? 0.095 6.920 21.886 1.00 10.94 292 LEU B N 1
ATOM 6587 C CA . LEU B 1 300 ? -0.205 8.284 21.466 1.00 10.83 292 LEU B CA 1
ATOM 6588 C C . LEU B 1 300 ? 0.168 9.264 22.568 1.00 12.74 292 LEU B C 1
ATOM 6589 O O . LEU B 1 300 ? 0.021 8.959 23.757 1.00 12.51 292 LEU B O 1
ATOM 6594 N N . ASN B 1 301 ? 0.636 10.450 22.167 1.00 12.07 293 ASN B N 1
ATOM 6595 C CA A ASN B 1 301 ? 0.739 11.566 23.093 0.50 13.88 293 ASN B CA 1
ATOM 6596 C CA B ASN B 1 301 ? 0.742 11.533 23.126 0.50 13.64 293 ASN B CA 1
ATOM 6597 C C . ASN B 1 301 ? -0.661 11.910 23.595 1.00 16.90 293 ASN B C 1
ATOM 6598 O O . ASN B 1 301 ? -1.656 11.506 22.994 1.00 15.17 293 ASN B O 1
ATOM 6607 N N . PRO B 1 302 ? -0.776 12.658 24.693 1.00 14.72 294 PRO B N 1
ATOM 6608 C CA . PRO B 1 302 ? -2.138 13.046 25.114 1.00 16.25 294 PRO B CA 1
ATOM 6609 C C . PRO B 1 302 ? -2.663 14.213 24.276 1.00 13.87 294 PRO B C 1
ATOM 6610 O O . PRO B 1 302 ? -2.685 15.381 24.679 1.00 18.33 294 PRO B O 1
ATOM 6614 N N . HIS B 1 303 ? -3.071 13.893 23.049 1.00 14.43 295 HIS B N 1
ATOM 6615 C CA . HIS B 1 303 ? -3.602 14.912 22.149 1.00 15.18 295 HIS B CA 1
ATOM 6616 C C . HIS B 1 303 ? -4.823 15.581 22.777 1.00 18.89 295 HIS B C 1
ATOM 6617 O O . HIS B 1 303 ? -5.761 14.882 23.191 1.00 16.83 295 HIS B O 1
ATOM 6624 N N . PRO B 1 304 ? -4.870 16.911 22.842 1.00 19.34 296 PRO B N 1
ATOM 6625 C CA . PRO B 1 304 ? -6.134 17.563 23.212 1.00 16.17 296 PRO B CA 1
ATOM 6626 C C . PRO B 1 304 ? -7.302 17.121 22.351 1.00 17.90 296 PRO B C 1
ATOM 6627 O O . PRO B 1 304 ? -8.426 17.037 22.849 1.00 16.41 296 PRO B O 1
ATOM 6631 N N . THR B 1 305 ? -7.067 16.822 21.073 1.00 16.91 297 THR B N 1
ATOM 6632 C CA . THR B 1 305 ? -8.143 16.426 20.173 1.00 16.10 297 THR B CA 1
ATOM 6633 C C . THR B 1 305 ? -8.710 15.048 20.498 1.00 17.43 297 THR B C 1
ATOM 6634 O O . THR B 1 305 ? -9.762 14.689 19.956 1.00 18.62 297 THR B O 1
ATOM 6638 N N . LEU B 1 306 ? -8.062 14.282 21.379 1.00 18.74 298 LEU B N 1
ATOM 6639 C CA . LEU B 1 306 ? -8.596 13.011 21.850 1.00 13.73 298 LEU B CA 1
ATOM 6640 C C . LEU B 1 306 ? -9.510 13.165 23.057 1.00 17.51 298 LEU B C 1
ATOM 6641 O O . LEU B 1 306 ? -10.153 12.185 23.456 1.00 16.72 298 LEU B O 1
ATOM 6646 N N . ILE B 1 307 ? -9.587 14.362 23.644 1.00 17.72 299 ILE B N 1
ATOM 6647 C CA . ILE B 1 307 ? -10.393 14.547 24.853 1.00 20.63 299 ILE B CA 1
ATOM 6648 C C . ILE B 1 307 ? -11.841 14.088 24.651 1.00 19.84 299 ILE B C 1
ATOM 6649 O O . ILE B 1 307 ? -12.339 13.318 25.481 1.00 21.29 299 ILE B O 1
ATOM 6654 N N . PRO B 1 308 ? -12.547 14.491 23.589 1.00 20.88 300 PRO B N 1
ATOM 6655 C CA . PRO B 1 308 ? -13.936 14.002 23.466 1.00 21.03 300 PRO B CA 1
ATOM 6656 C C . PRO B 1 308 ? -14.034 12.485 23.368 1.00 16.37 300 PRO B C 1
ATOM 6657 O O . PRO B 1 308 ? -14.922 11.890 23.988 1.00 16.76 300 PRO B O 1
ATOM 6661 N N . ALA B 1 309 ? -13.121 11.825 22.648 1.00 15.51 301 ALA B N 1
ATOM 6662 C CA . ALA B 1 309 ? -13.196 10.369 22.571 1.00 15.00 301 ALA B CA 1
ATOM 6663 C C . ALA B 1 309 ? -12.927 9.715 23.922 1.00 16.38 301 ALA B C 1
ATOM 6664 O O . ALA B 1 309 ? -13.435 8.617 24.189 1.00 15.85 301 ALA B O 1
ATOM 6666 N N . ILE B 1 310 ? -12.123 10.350 24.779 1.00 15.67 302 ILE B N 1
ATOM 6667 C CA . ILE B 1 310 ? -11.912 9.810 26.124 1.00 15.54 302 ILE B CA 1
ATOM 6668 C C . ILE B 1 310 ? -13.158 10.016 26.978 1.00 19.67 302 ILE B C 1
ATOM 6669 O O . ILE B 1 310 ? -13.647 9.087 27.628 1.00 16.80 302 ILE B O 1
ATOM 6674 N N . GLU B 1 311 ? -13.694 11.240 26.977 1.00 19.82 303 GLU B N 1
ATOM 6675 C CA . GLU B 1 311 ? -14.820 11.573 27.841 1.00 18.52 303 GLU B CA 1
ATOM 6676 C C . GLU B 1 311 ? -16.049 10.739 27.519 1.00 23.09 303 GLU B C 1
ATOM 6677 O O . GLU B 1 311 ? -16.833 10.416 28.419 1.00 23.76 303 GLU B O 1
ATOM 6683 N N . THR B 1 312 ? -16.234 10.374 26.254 1.00 17.26 304 THR B N 1
ATOM 6684 C CA . THR B 1 312 ? -17.411 9.629 25.840 1.00 17.83 304 THR B CA 1
ATOM 6685 C C . THR B 1 312 ? -17.206 8.120 25.910 1.00 20.73 304 THR B C 1
ATOM 6686 O O . THR B 1 312 ? -18.113 7.372 25.536 1.00 27.25 304 THR B O 1
ATOM 6690 N N . GLY B 1 313 ? -16.043 7.657 26.368 1.00 21.40 305 GLY B N 1
ATOM 6691 C CA . GLY B 1 313 ? -15.838 6.250 26.674 1.00 18.31 305 GLY B CA 1
ATOM 6692 C C . GLY B 1 313 ? -15.230 5.394 25.582 1.00 19.71 305 GLY B C 1
ATOM 6693 O O . GLY B 1 313 ? -15.222 4.166 25.726 1.00 20.49 305 GLY B O 1
ATOM 6694 N N . TRP B 1 314 ? -14.718 5.994 24.498 1.00 14.94 306 TRP B N 1
ATOM 6695 C CA . TRP B 1 314 ? -14.097 5.212 23.426 1.00 15.54 306 TRP B CA 1
ATOM 6696 C C . TRP B 1 314 ? -12.723 4.706 23.831 1.00 15.20 306 TRP B C 1
ATOM 6697 O O . TRP B 1 314 ? -12.325 3.598 23.454 1.00 16.79 306 TRP B O 1
ATOM 6708 N N . VAL B 1 315 ? -11.982 5.507 24.584 1.00 13.23 307 VAL B N 1
ATOM 6709 C CA . VAL B 1 315 ? -10.550 5.312 24.770 1.00 15.96 307 VAL B CA 1
ATOM 6710 C C . VAL B 1 315 ? -10.354 4.604 26.098 1.00 15.01 307 VAL B C 1
ATOM 6711 O O . VAL B 1 315 ? -10.559 5.200 27.161 1.00 17.31 307 VAL B O 1
ATOM 6715 N N . GLU B 1 316 ? -9.914 3.347 26.049 1.00 13.52 308 GLU B N 1
ATOM 6716 C CA . GLU B 1 316 ? -9.687 2.605 27.281 1.00 13.90 308 GLU B CA 1
ATOM 6717 C C . GLU B 1 316 ? -8.276 2.786 27.833 1.00 12.76 308 GLU B C 1
ATOM 6718 O O . GLU B 1 316 ? -8.096 2.763 29.059 1.00 11.87 308 GLU B O 1
ATOM 6724 N N . SER B 1 317 ? -7.275 2.975 26.973 1.00 13.22 309 SER B N 1
ATOM 6725 C CA . SER B 1 317 ? -5.898 3.114 27.440 1.00 11.16 309 SER B CA 1
ATOM 6726 C C . SER B 1 317 ? -5.094 3.940 26.448 1.00 10.10 309 SER B C 1
ATOM 6727 O O . SER B 1 317 ? -5.301 3.848 25.232 1.00 9.79 309 SER B O 1
ATOM 6730 N N . VAL B 1 318 ? -4.185 4.761 26.981 1.00 9.64 310 VAL B N 1
ATOM 6731 C CA . VAL B 1 318 ? -3.204 5.488 26.181 1.00 12.21 310 VAL B CA 1
ATOM 6732 C C . VAL B 1 318 ? -1.854 5.348 26.860 1.00 9.83 310 VAL B C 1
ATOM 6733 O O . VAL B 1 318 ? -1.721 5.690 28.048 1.00 9.20 310 VAL B O 1
ATOM 6737 N N . HIS B 1 319 ? -0.863 4.846 26.118 1.00 9.32 311 HIS B N 1
ATOM 6738 C CA . HIS B 1 319 ? 0.539 4.939 26.512 1.00 9.00 311 HIS B CA 1
ATOM 6739 C C . HIS B 1 319 ? 1.228 5.995 25.649 1.00 13.26 311 HIS B C 1
ATOM 6740 O O . HIS B 1 319 ? 0.966 6.076 24.447 1.00 10.21 311 HIS B O 1
ATOM 6747 N N . CYS B 1 320 ? 2.117 6.798 26.251 1.00 9.17 312 CYS B N 1
ATOM 6748 C CA . CYS B 1 320 ? 2.533 8.066 25.643 1.00 10.06 312 CYS B CA 1
ATOM 6749 C C . CYS B 1 320 ? 4.034 8.116 25.401 1.00 10.57 312 CYS B C 1
ATOM 6750 O O . CYS B 1 320 ? 4.817 7.670 26.247 1.00 9.48 312 CYS B O 1
ATOM 6753 N N . PHE B 1 321 ? 4.415 8.708 24.252 1.00 9.11 313 PHE B N 1
ATOM 6754 C CA . PHE B 1 321 ? 5.818 8.993 23.948 1.00 11.26 313 PHE B CA 1
ATOM 6755 C C . PHE B 1 321 ? 6.338 10.162 24.777 1.00 16.19 313 PHE B C 1
ATOM 6756 O O . PHE B 1 321 ? 7.510 10.172 25.178 1.00 11.72 313 PHE B O 1
ATOM 6764 N N . GLY B 1 322 ? 5.500 11.175 24.970 1.00 11.46 314 GLY B N 1
ATOM 6765 C CA . GLY B 1 322 ? 5.827 12.380 25.704 1.00 10.77 314 GLY B CA 1
ATOM 6766 C C . GLY B 1 322 ? 4.549 12.943 26.268 1.00 17.27 314 GLY B C 1
ATOM 6767 O O . GLY B 1 322 ? 3.552 12.238 26.398 1.00 18.27 314 GLY B O 1
ATOM 6768 N N . THR B 1 323 ? 4.557 14.227 26.610 1.00 18.73 315 THR B N 1
ATOM 6769 C CA . THR B 1 323 ? 3.301 14.815 27.077 1.00 19.91 315 THR B CA 1
ATOM 6770 C C . THR B 1 323 ? 2.771 15.769 26.003 1.00 21.82 315 THR B C 1
ATOM 6771 O O . THR B 1 323 ? 3.125 15.654 24.822 1.00 20.39 315 THR B O 1
ATOM 6775 N N . GLU B 1 324 ? 1.881 16.667 26.401 1.00 17.12 316 GLU B N 1
ATOM 6776 C CA . GLU B 1 324 ? 1.441 17.761 25.545 1.00 23.58 316 GLU B CA 1
ATOM 6777 C C . GLU B 1 324 ? 1.141 18.946 26.451 1.00 25.04 316 GLU B C 1
ATOM 6778 O O . GLU B 1 324 ? 0.598 18.761 27.542 1.00 23.81 316 GLU B O 1
ATOM 6780 N N . LEU B 1 325 ? 1.496 20.155 26.008 1.00 33.23 317 LEU B N 1
ATOM 6781 C CA . LEU B 1 325 ? 1.348 21.328 26.867 1.00 29.92 317 LEU B CA 1
ATOM 6782 C C . LEU B 1 325 ? -0.110 21.556 27.240 1.00 21.83 317 LEU B C 1
ATOM 6783 O O . LEU B 1 325 ? -1.015 21.436 26.409 1.00 23.08 317 LEU B O 1
ATOM 6788 N N . GLY B 1 326 ? -0.326 21.902 28.504 1.00 25.66 318 GLY B N 1
ATOM 6789 C CA . GLY B 1 326 ? -1.645 22.166 29.025 1.00 25.90 318 GLY B CA 1
ATOM 6790 C C . GLY B 1 326 ? -2.441 20.941 29.399 1.00 24.12 318 GLY B C 1
ATOM 6791 O O . GLY B 1 326 ? -3.553 21.083 29.915 1.00 25.73 318 GLY B O 1
ATOM 6792 N N . MET B 1 327 ? -1.905 19.745 29.177 1.00 21.27 319 MET B N 1
ATOM 6793 C CA . MET B 1 327 ? -2.658 18.517 29.372 1.00 17.38 319 MET B CA 1
ATOM 6794 C C . MET B 1 327 ? -2.299 17.788 30.664 1.00 23.14 319 MET B C 1
ATOM 6795 O O . MET B 1 327 ? -2.818 16.695 30.899 1.00 22.00 319 MET B O 1
ATOM 6800 N N . GLU B 1 328 ? -1.439 18.364 31.510 1.00 23.79 320 GLU B N 1
ATOM 6801 C CA . GLU B 1 328 ? -0.943 17.629 32.676 1.00 24.36 320 GLU B CA 1
ATOM 6802 C C . GLU B 1 328 ? -2.045 17.361 33.690 1.00 21.56 320 GLU B C 1
ATOM 6803 O O . GLU B 1 328 ? -2.120 16.260 34.253 1.00 23.83 320 GLU B O 1
ATOM 6809 N N . LYS B 1 329 ? -2.897 18.357 33.948 1.00 20.28 321 LYS B N 1
ATOM 6810 C CA . LYS B 1 329 ? -3.930 18.202 34.967 1.00 22.79 321 LYS B CA 1
ATOM 6811 C C . LYS B 1 329 ? -5.038 17.273 34.486 1.00 23.22 321 LYS B C 1
ATOM 6812 O O . LYS B 1 329 ? -5.620 16.526 35.283 1.00 22.24 321 LYS B O 1
ATOM 6814 N N . TYR B 1 330 ? -5.351 17.312 33.184 1.00 17.90 322 TYR B N 1
ATOM 6815 C CA . TYR B 1 330 ? -6.319 16.375 32.630 1.00 15.71 322 TYR B CA 1
ATOM 6816 C C . TYR B 1 330 ? -5.794 14.941 32.694 1.00 17.37 322 TYR B C 1
ATOM 6817 O O . TYR B 1 330 ? -6.523 14.023 33.096 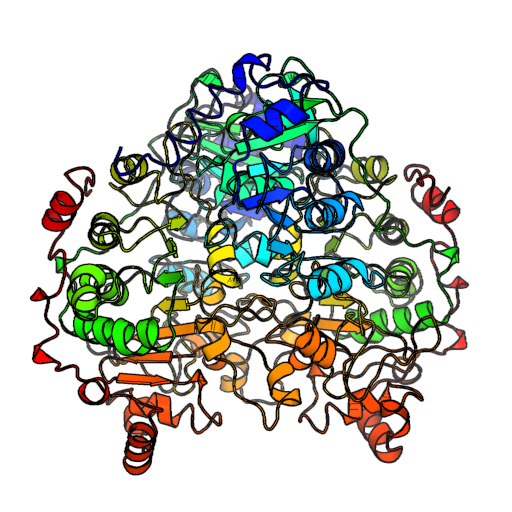1.00 16.51 322 TYR B O 1
ATOM 6826 N N . VAL B 1 331 ? -4.534 14.725 32.308 1.00 14.03 323 VAL B N 1
ATOM 6827 C CA . VAL B 1 331 ? -3.969 13.379 32.377 1.00 13.16 323 VAL B CA 1
ATOM 6828 C C . VAL B 1 331 ? -4.001 12.867 33.812 1.00 13.29 323 VAL B C 1
ATOM 6829 O O . VAL B 1 331 ? -4.466 11.753 34.081 1.00 15.24 323 VAL B O 1
ATOM 6833 N N . ALA B 1 332 ? -3.582 13.707 34.767 1.00 13.83 324 ALA B N 1
ATOM 6834 C CA . ALA B 1 332 ? -3.579 13.301 36.178 1.00 15.55 324 ALA B CA 1
ATOM 6835 C C . ALA B 1 332 ? -4.983 13.018 36.692 1.00 19.64 324 ALA B C 1
ATOM 6836 O O . ALA B 1 332 ? -5.156 12.245 37.644 1.00 19.68 324 ALA B O 1
ATOM 6838 N N . ALA B 1 333 ? -5.989 13.650 36.097 1.00 16.02 325 ALA B N 1
ATOM 6839 C CA . ALA B 1 333 ? -7.377 13.404 36.452 1.00 15.74 325 ALA B CA 1
ATOM 6840 C C . ALA B 1 333 ? -7.974 12.221 35.709 1.00 15.22 325 ALA B C 1
ATOM 6841 O O . ALA B 1 333 ? -9.125 11.861 35.974 1.00 17.32 325 ALA B O 1
ATOM 6843 N N . ARG B 1 334 ? -7.217 11.574 34.828 1.00 14.30 326 ARG B N 1
ATOM 6844 C CA . ARG B 1 334 ? -7.718 10.414 34.093 1.00 14.62 326 ARG B CA 1
ATOM 6845 C C . ARG B 1 334 ? -6.804 9.199 34.266 1.00 13.43 326 ARG B C 1
ATOM 6846 O O . ARG B 1 334 ? -6.434 8.557 33.290 1.00 12.44 326 ARG B O 1
ATOM 6854 N N . PRO B 1 335 ? -6.470 8.821 35.512 1.00 13.21 327 PRO B N 1
ATOM 6855 C CA . PRO B 1 335 ? -5.488 7.734 35.697 1.00 16.37 327 PRO B CA 1
ATOM 6856 C C . PRO B 1 335 ? -5.974 6.367 35.225 1.00 14.21 327 PRO B C 1
ATOM 6857 O O . PRO B 1 335 ? -5.135 5.497 34.955 1.00 14.59 327 PRO B O 1
ATOM 6861 N N . ASP B 1 336 ? -7.286 6.143 35.109 1.00 13.13 328 ASP B N 1
ATOM 6862 C CA . ASP B 1 336 ? -7.771 4.883 34.543 1.00 12.62 328 ASP B CA 1
ATOM 6863 C C . ASP B 1 336 ? -7.362 4.699 33.090 1.00 11.97 328 ASP B C 1
ATOM 6864 O O . ASP B 1 336 ? -7.269 3.556 32.632 1.00 13.39 328 ASP B O 1
ATOM 6869 N N . VAL B 1 337 ? -7.120 5.784 32.361 1.00 11.84 329 VAL B N 1
ATOM 6870 C CA . VAL B 1 337 ? -6.790 5.724 30.932 1.00 11.94 329 VAL B CA 1
ATOM 6871 C C . VAL B 1 337 ? -5.288 5.787 30.696 1.00 11.84 329 VAL B C 1
ATOM 6872 O O . VAL B 1 337 ? -4.744 5.025 29.896 1.00 13.25 329 VAL B O 1
ATOM 6876 N N . PHE B 1 338 ? -4.609 6.710 31.370 1.00 12.67 330 PHE B N 1
ATOM 6877 C CA . PHE B 1 338 ? -3.197 6.974 31.133 1.00 10.34 330 PHE B CA 1
ATOM 6878 C C . PHE B 1 338 ? -2.334 6.204 32.129 1.00 10.69 330 PHE B C 1
ATOM 6879 O O . PHE B 1 338 ? -2.817 5.628 33.104 1.00 14.00 330 PHE B O 1
ATOM 6887 N N . PHE B 1 339 ? -1.030 6.187 31.860 1.00 9.71 331 PHE B N 1
ATOM 6888 C CA . PHE B 1 339 ? -0.039 5.586 32.742 1.00 11.81 331 PHE B CA 1
ATOM 6889 C C . PHE B 1 339 ? 0.539 6.674 33.646 1.00 10.56 331 PHE B C 1
ATOM 6890 O O . PHE B 1 339 ? 1.251 7.565 33.173 1.00 11.90 331 PHE B O 1
ATOM 6898 N N . THR B 1 340 ? 0.245 6.594 34.944 1.00 10.26 332 THR B N 1
ATOM 6899 C CA . THR B 1 340 ? 0.618 7.616 35.912 1.00 10.72 332 THR B CA 1
ATOM 6900 C C . THR B 1 340 ? 1.256 6.962 37.131 1.00 14.39 332 THR B C 1
ATOM 6901 O O . THR B 1 340 ? 0.905 5.840 37.510 1.00 15.54 332 THR B O 1
ATOM 6905 N N . GLY B 1 341 ? 2.195 7.684 37.753 1.00 17.08 333 GLY B N 1
ATOM 6906 C CA . GLY B 1 341 ? 2.889 7.148 38.907 1.00 12.88 333 GLY B CA 1
ATOM 6907 C C . GLY B 1 341 ? 2.046 7.209 40.155 1.00 15.70 333 GLY B C 1
ATOM 6908 O O . GLY B 1 341 ? 0.958 7.782 40.175 1.00 15.96 333 GLY B O 1
ATOM 6909 N N . ARG B 1 342 ? 2.555 6.587 41.224 1.00 17.11 334 ARG B N 1
ATOM 6910 C CA . ARG B 1 342 ? 1.853 6.709 42.497 1.00 18.21 334 ARG B CA 1
ATOM 6911 C C . ARG B 1 342 ? 1.832 8.157 42.973 1.00 19.89 334 ARG B C 1
ATOM 6912 O O . ARG B 1 342 ? 0.924 8.544 43.711 1.00 16.49 334 ARG B O 1
ATOM 6920 N N . ASP B 1 343 ? 2.772 8.980 42.505 1.00 15.01 335 ASP B N 1
ATOM 6921 C CA . ASP B 1 343 ? 2.736 10.411 42.771 1.00 21.80 335 ASP B CA 1
ATOM 6922 C C . ASP B 1 343 ? 1.586 11.115 42.047 1.00 18.39 335 ASP B C 1
ATOM 6923 O O . ASP B 1 343 ? 1.203 12.222 42.443 1.00 22.57 335 ASP B O 1
ATOM 6928 N N . GLY B 1 344 ? 1.057 10.515 40.980 1.00 14.78 336 GLY B N 1
ATOM 6929 C CA . GLY B 1 344 ? -0.078 11.045 40.251 1.00 15.03 336 GLY B CA 1
ATOM 6930 C C . GLY B 1 344 ? 0.217 11.461 38.826 1.00 20.07 336 GLY B C 1
ATOM 6931 O O . GLY B 1 344 ? -0.720 11.555 38.021 1.00 16.94 336 GLY B O 1
ATOM 6932 N N . ALA B 1 345 ? 1.482 11.703 38.471 1.00 15.91 337 ALA B N 1
ATOM 6933 C CA . ALA B 1 345 ? 1.815 12.336 37.198 1.00 15.69 337 ALA B CA 1
ATOM 6934 C C . ALA B 1 345 ? 2.111 11.315 36.098 1.00 13.14 337 ALA B C 1
ATOM 6935 O O . ALA B 1 345 ? 2.569 10.199 36.358 1.00 14.43 337 ALA B O 1
ATOM 6937 N N . LEU B 1 346 ? 1.839 11.721 34.853 1.00 13.89 338 LEU B N 1
ATOM 6938 C CA . LEU B 1 346 ? 2.135 10.906 33.682 1.00 10.97 338 LEU B CA 1
ATOM 6939 C C . LEU B 1 346 ? 3.584 10.421 33.688 1.00 11.14 338 LEU B C 1
ATOM 6940 O O . LEU B 1 346 ? 4.492 11.154 34.091 1.00 11.44 338 LEU B O 1
ATOM 6945 N N . ARG B 1 347 ? 3.802 9.169 33.251 1.00 11.60 339 ARG B N 1
ATOM 6946 C CA . ARG B 1 347 ? 5.143 8.668 32.918 1.00 14.40 339 ARG B CA 1
ATOM 6947 C C . ARG B 1 347 ? 5.125 8.319 31.434 1.00 16.40 339 ARG B C 1
ATOM 6948 O O . ARG B 1 347 ? 4.584 7.278 31.039 1.00 11.92 339 ARG B O 1
ATOM 6956 N N . SER B 1 348 ? 5.685 9.206 30.616 1.00 11.41 340 SER B N 1
ATOM 6957 C CA . SER B 1 348 ? 5.899 8.889 29.217 1.00 10.95 340 SER B CA 1
ATOM 6958 C C . SER B 1 348 ? 7.148 8.041 29.105 1.00 11.52 340 SER B C 1
ATOM 6959 O O . SER B 1 348 ? 7.947 7.947 30.039 1.00 12.38 340 SER B O 1
ATOM 6962 N N . ASN B 1 349 ? 7.285 7.372 27.969 1.00 10.78 341 ASN B N 1
ATOM 6963 C CA . ASN B 1 349 ? 8.461 6.541 27.745 1.00 10.31 341 ASN B CA 1
ATOM 6964 C C . ASN B 1 349 ? 8.532 6.329 26.237 1.00 11.48 341 ASN B C 1
ATOM 6965 O O . ASN B 1 349 ? 7.833 5.464 25.709 1.00 9.02 341 ASN B O 1
ATOM 6970 N N . ARG B 1 350 ? 9.375 7.115 25.554 1.00 9.62 342 ARG B N 1
ATOM 6971 C CA . ARG B 1 350 ? 9.314 7.088 24.095 1.00 9.49 342 ARG B CA 1
ATOM 6972 C C . ARG B 1 350 ? 9.797 5.755 23.540 1.00 14.00 342 ARG B C 1
ATOM 6973 O O . ARG B 1 350 ? 9.220 5.247 22.573 1.00 8.79 342 ARG B O 1
ATOM 6981 N N . MET B 1 351 ? 10.838 5.165 24.135 1.00 10.37 343 MET B N 1
ATOM 6982 C CA A MET B 1 351 ? 11.311 3.863 23.664 0.42 12.77 343 MET B CA 1
ATOM 6983 C CA B MET B 1 351 ? 11.308 3.865 23.665 0.58 13.00 343 MET B CA 1
ATOM 6984 C C . MET B 1 351 ? 10.219 2.807 23.821 1.00 10.90 343 MET B C 1
ATOM 6985 O O . MET B 1 351 ? 9.907 2.071 22.872 1.00 9.27 343 MET B O 1
ATOM 6994 N N . MET B 1 352 ? 9.616 2.728 25.012 1.00 10.12 344 MET B N 1
ATOM 6995 C CA . MET B 1 352 ? 8.580 1.731 25.267 1.00 10.14 344 MET B CA 1
ATOM 6996 C C . MET B 1 352 ? 7.371 1.957 24.372 1.00 11.61 344 MET B C 1
ATOM 6997 O O . MET B 1 352 ? 6.799 1.002 23.832 1.00 11.52 344 MET B O 1
ATOM 7002 N N . CYS B 1 353 ? 6.970 3.218 24.200 1.00 9.31 345 CYS B N 1
ATOM 7003 C CA . CYS B 1 353 ? 5.797 3.518 23.382 1.00 9.58 345 CYS B CA 1
ATOM 7004 C C . CYS B 1 353 ? 6.052 3.211 21.906 1.00 8.67 345 CYS B C 1
ATOM 7005 O O . CYS B 1 353 ? 5.180 2.672 21.215 1.00 11.14 345 CYS B O 1
ATOM 7008 N N . GLN B 1 354 ? 7.232 3.574 21.391 1.00 10.21 346 GLN B N 1
ATOM 7009 C CA . GLN B 1 354 ? 7.549 3.226 20.010 1.00 11.15 346 GLN B CA 1
ATOM 7010 C C . GLN B 1 354 ? 7.609 1.720 19.808 1.00 7.90 346 GLN B C 1
ATOM 7011 O O . GLN B 1 354 ? 7.256 1.222 18.734 1.00 9.81 346 GLN B O 1
ATOM 7017 N N . LEU B 1 355 ? 8.072 0.982 20.818 1.00 10.71 347 LEU B N 1
ATOM 7018 C CA . LEU B 1 355 ? 8.136 -0.471 20.692 1.00 12.84 347 LEU B CA 1
ATOM 7019 C C . LEU B 1 355 ? 6.745 -1.070 20.601 1.00 8.92 347 LEU B C 1
ATOM 7020 O O . LEU B 1 355 ? 6.489 -1.938 19.759 1.00 9.59 347 LEU B O 1
ATOM 7025 N N . ALA B 1 356 ? 5.826 -0.605 21.451 1.00 8.41 348 ALA B N 1
ATOM 7026 C CA . ALA B 1 356 ? 4.439 -1.025 21.331 1.00 8.54 348 ALA B CA 1
ATOM 7027 C C . ALA B 1 356 ? 3.838 -0.573 19.998 1.00 8.85 348 ALA B C 1
ATOM 7028 O O . ALA B 1 356 ? 3.067 -1.310 19.379 1.00 8.93 348 ALA B O 1
ATOM 7030 N N . GLY B 1 357 ? 4.193 0.627 19.540 1.00 10.41 349 GLY B N 1
ATOM 7031 C CA . GLY B 1 357 ? 3.773 1.066 18.214 1.00 10.05 349 GLY B CA 1
ATOM 7032 C C . GLY B 1 357 ? 4.185 0.113 17.106 1.00 9.69 349 GLY B C 1
ATOM 7033 O O . GLY B 1 357 ? 3.453 -0.060 16.127 1.00 12.80 349 GLY B O 1
ATOM 7034 N N . GLN B 1 358 ? 5.344 -0.541 17.253 1.00 9.00 350 GLN B N 1
ATOM 7035 C CA . GLN B 1 358 ? 5.784 -1.521 16.260 1.00 7.83 350 GLN B CA 1
ATOM 7036 C C . GLN B 1 358 ? 5.105 -2.882 16.438 1.00 8.94 350 GLN B C 1
ATOM 7037 O O . GLN B 1 358 ? 4.571 -3.449 15.480 1.00 11.06 350 GLN B O 1
ATOM 7043 N N . TYR B 1 359 ? 5.117 -3.423 17.655 1.00 8.29 351 TYR B N 1
ATOM 7044 C CA . TYR B 1 359 ? 4.808 -4.827 17.880 1.00 9.28 351 TYR B CA 1
ATOM 7045 C C . TYR B 1 359 ? 3.416 -5.097 18.417 1.00 10.97 351 TYR B C 1
ATOM 7046 O O . TYR B 1 359 ? 2.960 -6.241 18.324 1.00 12.50 351 TYR B O 1
ATOM 7055 N N . ALA B 1 360 ? 2.760 -4.110 19.025 1.00 9.07 352 ALA B N 1
ATOM 7056 C CA . ALA B 1 360 ? 1.555 -4.375 19.800 1.00 8.43 352 ALA B CA 1
ATOM 7057 C C . ALA B 1 360 ? 0.270 -3.758 19.265 1.00 15.07 352 ALA B C 1
ATOM 7058 O O . ALA B 1 360 ? -0.809 -4.134 19.743 1.00 19.01 352 ALA B O 1
ATOM 7060 N N . VAL B 1 361 ? 0.321 -2.834 18.310 1.00 11.18 353 VAL B N 1
ATOM 7061 C CA . VAL B 1 361 ? -0.907 -2.202 17.834 1.00 8.58 353 VAL B CA 1
ATOM 7062 C C . VAL B 1 361 ? -1.239 -2.707 16.433 1.00 10.58 353 VAL B C 1
ATOM 7063 O O . VAL B 1 361 ? -0.369 -3.155 15.676 1.00 11.86 353 VAL B O 1
ATOM 7067 N N . ASP B 1 362 ? -2.531 -2.638 16.100 1.00 12.70 354 ASP B N 1
ATOM 7068 C CA . ASP B 1 362 ? -3.013 -3.136 14.816 1.00 13.41 354 ASP B CA 1
ATOM 7069 C C . ASP B 1 362 ? -2.591 -2.249 13.660 1.00 11.75 354 ASP B C 1
ATOM 7070 O O . ASP B 1 362 ? -2.463 -2.735 12.531 1.00 11.96 354 ASP B O 1
ATOM 7075 N N . LEU B 1 363 ? -2.461 -0.947 13.893 1.00 12.13 355 LEU B N 1
ATOM 7076 C CA . LEU B 1 363 ? -2.514 -0.004 12.782 1.00 12.23 355 LEU B CA 1
ATOM 7077 C C . LEU B 1 363 ? -1.708 1.251 13.072 1.00 13.94 355 LEU B C 1
ATOM 7078 O O . LEU B 1 363 ? -1.674 1.744 14.207 1.00 11.91 355 LEU B O 1
ATOM 7083 N N . PHE B 1 364 ? -1.072 1.758 12.024 1.00 10.35 356 PHE B N 1
ATOM 7084 C CA . PHE B 1 364 ? -0.503 3.095 11.971 1.00 10.38 356 PHE B CA 1
ATOM 7085 C C . PHE B 1 364 ? -1.117 3.834 10.796 1.00 10.61 356 PHE B C 1
ATOM 7086 O O . PHE B 1 364 ? -1.330 3.243 9.731 1.00 11.12 356 PHE B O 1
ATOM 7094 N N . ILE B 1 365 ? -1.394 5.124 10.992 1.00 10.93 357 ILE B N 1
ATOM 7095 C CA . ILE B 1 365 ? -1.932 5.986 9.938 1.00 11.54 357 ILE B CA 1
ATOM 7096 C C . ILE B 1 365 ? -1.268 7.359 10.046 1.00 18.27 357 ILE B C 1
ATOM 7097 O O . ILE B 1 365 ? -1.196 7.946 11.134 1.00 17.28 357 ILE B O 1
ATOM 7102 N N . GLY B 1 366 ? -0.765 7.861 8.927 1.00 14.56 358 GLY B N 1
ATOM 7103 C CA . GLY B 1 366 ? -0.075 9.133 8.898 1.00 16.10 358 GLY B CA 1
ATOM 7104 C C . GLY B 1 366 ? -0.004 9.650 7.479 1.00 14.94 358 GLY B C 1
ATOM 7105 O O . GLY B 1 366 ? -0.704 9.159 6.592 1.00 15.83 358 GLY B O 1
ATOM 7106 N N . ALA B 1 367 ? 0.886 10.621 7.261 1.00 21.64 359 ALA B N 1
ATOM 7107 C CA . ALA B 1 367 ? 1.018 11.271 5.965 1.00 19.55 359 ALA B CA 1
ATOM 7108 C C . ALA B 1 367 ? 2.493 11.515 5.654 1.00 17.82 359 ALA B C 1
ATOM 7109 O O . ALA B 1 367 ? 3.350 11.489 6.541 1.00 22.46 359 ALA B O 1
ATOM 7111 N N . THR B 1 368 ? 2.789 11.749 4.376 1.00 20.41 360 THR B N 1
ATOM 7112 C CA . THR B 1 368 ? 4.084 12.286 3.973 1.00 23.88 360 THR B CA 1
ATOM 7113 C C . THR B 1 368 ? 3.844 13.377 2.945 1.00 18.11 360 THR B C 1
ATOM 7114 O O . THR B 1 368 ? 2.751 13.502 2.394 1.00 19.54 360 THR B O 1
ATOM 7118 N N . LEU B 1 369 ? 4.883 14.168 2.678 1.00 19.44 361 LEU B N 1
ATOM 7119 C CA . LEU B 1 369 ? 4.743 15.250 1.710 1.00 18.67 361 LEU B CA 1
ATOM 7120 C C . LEU B 1 369 ? 4.689 14.731 0.281 1.00 20.29 361 LEU B C 1
ATOM 7121 O O . LEU B 1 369 ? 4.000 15.318 -0.560 1.00 23.33 361 LEU B O 1
ATOM 7126 N N . GLN B 1 370 ? 5.404 13.647 -0.022 1.00 22.45 362 GLN B N 1
ATOM 7127 C CA . GLN B 1 370 ? 5.470 13.121 -1.379 1.00 20.43 362 GLN B CA 1
ATOM 7128 C C . GLN B 1 370 ? 5.270 11.616 -1.365 1.00 17.88 362 GLN B C 1
ATOM 7129 O O . GLN B 1 370 ? 5.717 10.924 -0.443 1.00 17.13 362 GLN B O 1
ATOM 7135 N N . VAL B 1 371 ? 4.595 11.122 -2.400 1.00 17.67 363 VAL B N 1
ATOM 7136 C CA . VAL B 1 371 ? 4.357 9.699 -2.619 1.00 17.94 363 VAL B CA 1
ATOM 7137 C C . VAL B 1 371 ? 4.578 9.439 -4.102 1.00 24.79 363 VAL B C 1
ATOM 7138 O O . VAL B 1 371 ? 4.112 10.216 -4.939 1.00 26.28 363 VAL B O 1
ATOM 7142 N N . ASP B 1 372 ? 5.292 8.363 -4.448 1.00 17.50 364 ASP B N 1
ATOM 7143 C CA . ASP B 1 372 ? 5.481 8.108 -5.870 1.00 21.91 364 ASP B CA 1
ATOM 7144 C C . ASP B 1 372 ? 4.535 6.999 -6.339 1.00 18.28 364 ASP B C 1
ATOM 7145 O O . ASP B 1 372 ? 3.680 6.519 -5.592 1.00 19.15 364 ASP B O 1
ATOM 7150 N N . GLY B 1 373 ? 4.672 6.621 -7.612 1.00 21.62 365 GLY B N 1
ATOM 7151 C CA . GLY B 1 373 ? 3.760 5.676 -8.239 1.00 22.69 365 GLY B CA 1
ATOM 7152 C C . GLY B 1 373 ? 3.822 4.268 -7.689 1.00 23.33 365 GLY B C 1
ATOM 7153 O O . GLY B 1 373 ? 2.943 3.459 -8.009 1.00 20.84 365 GLY B O 1
ATOM 7154 N N . MET B 1 374 ? 4.847 3.947 -6.906 1.00 18.01 366 MET B N 1
ATOM 7155 C CA . MET B 1 374 ? 4.931 2.671 -6.211 1.00 20.31 366 MET B CA 1
ATOM 7156 C C . MET B 1 374 ? 4.467 2.761 -4.769 1.00 21.17 366 MET B C 1
ATOM 7157 O O . MET B 1 374 ? 4.413 1.739 -4.087 1.00 17.46 366 MET B O 1
ATOM 7162 N N . GLY B 1 375 ? 4.137 3.954 -4.290 1.00 20.02 367 GLY B N 1
ATOM 7163 C CA . GLY B 1 375 ? 3.773 4.134 -2.909 1.00 16.80 367 GLY B CA 1
ATOM 7164 C C . GLY B 1 375 ? 4.921 4.487 -1.994 1.00 16.56 367 GLY B C 1
ATOM 7165 O O . GLY B 1 375 ? 4.684 4.695 -0.801 1.00 15.98 367 GLY B O 1
ATOM 7166 N N . HIS B 1 376 ? 6.156 4.542 -2.506 1.00 19.20 368 HIS B N 1
ATOM 7167 C CA . HIS B 1 376 ? 7.271 5.052 -1.709 1.00 21.21 368 HIS B CA 1
ATOM 7168 C C . HIS B 1 376 ? 6.979 6.488 -1.302 1.00 16.89 368 HIS B C 1
ATOM 7169 O O . HIS B 1 376 ? 6.569 7.310 -2.126 1.00 17.81 368 HIS B O 1
ATOM 7176 N N . SER B 1 377 ? 7.234 6.812 -0.042 1.00 14.67 369 SER B N 1
ATOM 7177 C CA A SER B 1 377 ? 6.781 8.074 0.526 0.67 16.23 369 SER B CA 1
ATOM 7178 C CA B SER B 1 377 ? 6.802 8.093 0.492 0.33 15.85 369 SER B CA 1
ATOM 7179 C C . SER B 1 377 ? 7.890 8.717 1.347 1.00 16.55 369 SER B C 1
ATOM 7180 O O . SER B 1 377 ? 8.564 8.030 2.121 1.00 16.24 369 SER B O 1
ATOM 7185 N N . SER B 1 378 ? 8.044 10.033 1.209 1.00 16.44 370 SER B N 1
ATOM 7186 C CA . SER B 1 378 ? 9.084 10.758 1.932 1.00 19.35 370 SER B CA 1
ATOM 7187 C C . SER B 1 378 ? 8.599 12.171 2.224 1.00 20.16 370 SER B C 1
ATOM 7188 O O . SER B 1 378 ? 7.698 12.687 1.559 1.00 17.23 370 SER B O 1
ATOM 7191 N N . THR B 1 379 ? 9.210 12.801 3.229 1.00 22.27 371 THR B N 1
ATOM 7192 C CA . THR B 1 379 ? 8.974 14.215 3.501 1.00 22.74 371 THR B CA 1
ATOM 7193 C C . THR B 1 379 ? 10.190 15.071 3.206 1.00 21.82 371 THR B C 1
ATOM 7194 O O . THR B 1 379 ? 10.110 16.298 3.318 1.00 27.09 371 THR B O 1
ATOM 7198 N N . VAL B 1 380 ? 11.313 14.449 2.837 1.00 19.86 372 VAL B N 1
ATOM 7199 C CA . VAL B 1 380 ? 12.457 15.190 2.327 1.00 21.05 372 VAL B CA 1
ATOM 7200 C C . VAL B 1 380 ? 12.088 15.861 1.011 1.00 24.13 372 VAL B C 1
ATOM 7201 O O . VAL B 1 380 ? 11.499 15.242 0.117 1.00 25.84 372 VAL B O 1
ATOM 7205 N N . THR B 1 381 ? 12.423 17.141 0.888 1.00 21.37 373 THR B N 1
ATOM 7206 C CA . THR B 1 381 ? 12.271 17.860 -0.365 1.00 26.73 373 THR B CA 1
ATOM 7207 C C . THR B 1 381 ? 13.600 18.534 -0.688 1.00 29.63 373 THR B C 1
ATOM 7208 O O . THR B 1 381 ? 14.517 18.569 0.140 1.00 32.87 373 THR B O 1
ATOM 7212 N N . LYS B 1 382 ? 13.709 19.067 -1.905 1.00 25.04 374 LYS B N 1
ATOM 7213 C CA . LYS B 1 382 ? 14.984 19.617 -2.352 1.00 23.38 374 LYS B CA 1
ATOM 7214 C C . LYS B 1 382 ? 15.473 20.706 -1.395 1.00 32.26 374 LYS B C 1
ATOM 7215 O O . LYS B 1 382 ? 14.732 21.634 -1.051 1.00 29.05 374 LYS B O 1
ATOM 7221 N N . GLY B 1 383 ? 16.723 20.569 -0.948 1.00 30.96 375 GLY B N 1
ATOM 7222 C CA . GLY B 1 383 ? 17.328 21.512 -0.029 1.00 33.50 375 GLY B CA 1
ATOM 7223 C C . GLY B 1 383 ? 16.874 21.417 1.409 1.00 27.87 375 GLY B C 1
ATOM 7224 O O . GLY B 1 383 ? 17.279 22.261 2.217 1.00 26.10 375 GLY B O 1
ATOM 7225 N N . ARG B 1 384 ? 16.055 20.415 1.763 1.00 22.23 376 ARG B N 1
ATOM 7226 C CA . ARG B 1 384 ? 15.490 20.276 3.115 1.00 25.81 376 ARG B CA 1
ATOM 7227 C C . ARG B 1 384 ? 15.601 18.817 3.553 1.00 27.50 376 ARG B C 1
ATOM 7228 O O . ARG B 1 384 ? 14.712 18.004 3.274 1.00 20.48 376 ARG B O 1
ATOM 7236 N N . LEU B 1 385 ? 16.664 18.495 4.287 1.00 24.70 377 LEU B N 1
ATOM 7237 C CA . LEU B 1 385 ? 16.891 17.118 4.712 1.00 21.48 377 LEU B CA 1
ATOM 7238 C C . LEU B 1 385 ? 16.033 16.837 5.942 1.00 22.16 377 LEU B C 1
ATOM 7239 O O . LEU B 1 385 ? 16.506 16.777 7.080 1.00 27.10 377 LEU B O 1
ATOM 7244 N N . ALA B 1 386 ? 14.738 16.657 5.702 1.00 24.39 378 ALA B N 1
ATOM 7245 C CA . ALA B 1 386 ? 13.826 16.318 6.787 1.00 20.97 378 ALA B CA 1
ATOM 7246 C C . ALA B 1 386 ? 14.192 14.961 7.382 1.00 26.43 378 ALA B C 1
ATOM 7247 O O . ALA B 1 386 ? 14.803 14.111 6.732 1.00 20.86 378 ALA B O 1
ATOM 7249 N N . GLY B 1 387 ? 13.806 14.764 8.645 1.00 22.70 379 GLY B N 1
ATOM 7250 C CA . GLY B 1 387 ? 14.090 13.523 9.338 1.00 20.58 379 GLY B CA 1
ATOM 7251 C C . GLY B 1 387 ? 12.943 12.522 9.281 1.00 23.47 379 GLY B C 1
ATOM 7252 O O . GLY B 1 387 ? 11.875 12.764 8.718 1.00 25.47 379 GLY B O 1
ATOM 7253 N N . PHE B 1 388 ? 13.189 11.364 9.893 1.00 16.11 380 PHE B N 1
ATOM 7254 C CA . PHE B 1 388 ? 12.198 10.299 9.955 1.00 17.69 380 PHE B CA 1
ATOM 7255 C C . PHE B 1 388 ? 11.343 10.344 11.209 1.00 18.84 380 PHE B C 1
ATOM 7256 O O . PHE B 1 388 ? 10.164 9.964 11.151 1.00 16.95 380 PHE B O 1
ATOM 7264 N N . GLY B 1 389 ? 11.917 10.772 12.335 1.00 14.03 381 GLY B N 1
ATOM 7265 C CA . GLY B 1 389 ? 11.255 10.582 13.617 1.00 12.89 381 GLY B CA 1
ATOM 7266 C C . GLY B 1 389 ? 10.782 9.150 13.786 1.00 14.82 381 GLY B C 1
ATOM 7267 O O . GLY B 1 389 ? 11.518 8.190 13.520 1.00 15.89 381 GLY B O 1
ATOM 7268 N N . GLY B 1 390 ? 9.525 8.992 14.205 1.00 12.73 382 GLY B N 1
ATOM 7269 C CA . GLY B 1 390 ? 8.982 7.671 14.463 1.00 17.76 382 GLY B CA 1
ATOM 7270 C C . GLY B 1 390 ? 8.402 6.947 13.268 1.00 15.85 382 GLY B C 1
ATOM 7271 O O . GLY B 1 390 ? 8.114 5.753 13.365 1.00 16.07 382 GLY B O 1
ATOM 7272 N N . ALA B 1 391 ? 8.252 7.620 12.127 1.00 13.47 383 ALA B N 1
ATOM 7273 C CA . ALA B 1 391 ? 7.425 7.051 11.066 1.00 17.58 383 ALA B CA 1
ATOM 7274 C C . ALA B 1 391 ? 7.939 5.731 10.491 1.00 17.19 383 ALA B C 1
ATOM 7275 O O . ALA B 1 391 ? 7.102 4.853 10.222 1.00 15.67 383 ALA B O 1
ATOM 7277 N N . PRO B 1 392 ? 9.242 5.518 10.244 1.00 12.59 384 PRO B N 1
ATOM 7278 C CA . PRO B 1 392 ? 9.651 4.187 9.759 1.00 10.27 384 PRO B CA 1
ATOM 7279 C C . PRO B 1 392 ? 9.315 3.071 10.722 1.00 9.72 384 PRO B C 1
ATOM 7280 O O . PRO B 1 392 ? 8.891 1.996 10.283 1.00 13.58 384 PRO B O 1
ATOM 7284 N N . ASN B 1 393 ? 9.523 3.288 12.028 1.00 12.85 385 ASN B N 1
ATOM 7285 C CA . ASN B 1 393 ? 9.225 2.251 13.008 1.00 10.19 385 ASN B CA 1
ATOM 7286 C C . ASN B 1 393 ? 7.735 1.974 13.074 1.00 12.97 385 ASN B C 1
ATOM 7287 O O . ASN B 1 393 ? 7.308 0.828 13.271 1.00 12.57 385 ASN B O 1
ATOM 7292 N N . MET B 1 394 ? 6.932 3.021 12.921 1.00 10.87 386 MET B N 1
ATOM 7293 C CA . MET B 1 394 ? 5.485 2.874 12.914 1.00 9.53 386 MET B CA 1
ATOM 7294 C C . MET B 1 394 ? 4.970 2.370 11.576 1.00 12.40 386 MET B C 1
ATOM 7295 O O . MET B 1 394 ? 3.976 1.632 11.536 1.00 14.50 386 MET B O 1
ATOM 7300 N N . GLY B 1 395 ? 5.624 2.755 10.483 1.00 12.15 387 GLY B N 1
ATOM 7301 C CA . GLY B 1 395 ? 5.101 2.492 9.156 1.00 13.13 387 GLY B CA 1
ATOM 7302 C C . GLY B 1 395 ? 5.781 1.363 8.409 1.00 14.00 387 GLY B C 1
ATOM 7303 O O . GLY B 1 395 ? 6.227 1.543 7.273 1.00 13.27 387 GLY B O 1
ATOM 7304 N N . HIS B 1 396 ? 5.865 0.192 9.040 1.00 10.88 388 HIS B N 1
ATOM 7305 C CA . HIS B 1 396 ? 6.329 -0.995 8.350 1.00 12.73 388 HIS B CA 1
ATOM 7306 C C . HIS B 1 396 ? 5.621 -2.219 8.914 1.00 14.88 388 HIS B C 1
ATOM 7307 O O . HIS B 1 396 ? 5.071 -2.206 10.026 1.00 13.50 388 HIS B O 1
ATOM 7314 N N . ASP B 1 397 ? 5.645 -3.287 8.134 1.00 12.48 389 ASP B N 1
ATOM 7315 C CA . ASP B 1 397 ? 5.150 -4.553 8.634 1.00 10.19 389 ASP B CA 1
ATOM 7316 C C . ASP B 1 397 ? 6.215 -5.211 9.500 1.00 9.30 389 ASP B C 1
ATOM 7317 O O . ASP B 1 397 ? 7.297 -5.529 8.994 1.00 10.41 389 ASP B O 1
ATOM 7322 N N . PRO B 1 398 ? 5.965 -5.424 10.786 1.00 9.54 390 PRO B N 1
ATOM 7323 C CA . PRO B 1 398 ? 6.991 -5.969 11.688 1.00 9.73 390 PRO B CA 1
ATOM 7324 C C . PRO B 1 398 ? 7.140 -7.470 11.499 1.00 9.72 390 PRO B C 1
ATOM 7325 O O . PRO B 1 398 ? 6.274 -8.251 11.907 1.00 10.95 390 PRO B O 1
ATOM 7329 N N . ARG B 1 399 ? 8.233 -7.880 10.851 1.00 9.14 391 ARG B N 1
ATOM 7330 C CA . ARG B 1 399 ? 8.379 -9.274 10.458 1.00 9.46 391 ARG B CA 1
ATOM 7331 C C . ARG B 1 399 ? 8.895 -10.176 11.571 1.00 14.50 391 ARG B C 1
ATOM 7332 O O . ARG B 1 399 ? 9.034 -11.382 11.348 1.00 13.76 391 ARG B O 1
ATOM 7340 N N . GLY B 1 400 ? 9.174 -9.630 12.754 1.00 11.46 392 GLY B N 1
ATOM 7341 C CA . GLY B 1 400 ? 9.371 -10.454 13.931 1.00 12.23 392 GLY B CA 1
ATOM 7342 C C . GLY B 1 400 ? 8.100 -10.743 14.702 1.00 12.99 392 GLY B C 1
ATOM 7343 O O . GLY B 1 400 ? 8.107 -11.561 15.627 1.00 12.16 392 GLY B O 1
ATOM 7344 N N . ARG B 1 401 ? 6.996 -10.104 14.333 1.00 11.19 393 ARG B N 1
ATOM 7345 C CA . ARG B 1 401 ? 5.755 -10.294 15.076 1.00 8.55 393 ARG B CA 1
ATOM 7346 C C . ARG B 1 401 ? 5.135 -11.659 14.789 1.00 12.52 393 ARG B C 1
ATOM 7347 O O . ARG B 1 401 ? 5.041 -12.096 13.636 1.00 10.27 393 ARG B O 1
ATOM 7355 N N . ARG B 1 402 ? 4.657 -12.320 15.847 1.00 11.02 394 ARG B N 1
ATOM 7356 C CA . ARG B 1 402 ? 4.006 -13.614 15.691 1.00 9.68 394 ARG B CA 1
ATOM 7357 C C . ARG B 1 402 ? 2.602 -13.691 16.276 1.00 12.64 394 ARG B C 1
ATOM 7358 O O . ARG B 1 402 ? 1.861 -14.617 15.905 1.00 16.51 394 ARG B O 1
ATOM 7366 N N . HIS B 1 403 ? 2.208 -12.782 17.174 1.00 10.80 395 HIS B N 1
ATOM 7367 C CA . HIS B 1 403 ? 0.898 -12.888 17.804 1.00 9.19 395 HIS B CA 1
ATOM 7368 C C . HIS B 1 403 ? -0.187 -12.349 16.883 1.00 10.37 395 HIS B C 1
ATOM 7369 O O . HIS B 1 403 ? 0.019 -11.369 16.163 1.00 11.04 395 HIS B O 1
ATOM 7376 N N . ASP B 1 404 ? -1.354 -12.995 16.918 1.00 10.72 396 ASP B N 1
ATOM 7377 C CA . ASP B 1 404 ? -2.468 -12.633 16.055 1.00 11.51 396 ASP B CA 1
ATOM 7378 C C . ASP B 1 404 ? -3.445 -11.721 16.793 1.00 13.71 396 ASP B C 1
ATOM 7379 O O . ASP B 1 404 ? -3.642 -11.843 18.010 1.00 15.07 396 ASP B O 1
ATOM 7384 N N . THR B 1 405 ? -4.012 -10.783 16.050 1.00 11.59 397 THR B N 1
ATOM 7385 C CA . THR B 1 405 ? -5.212 -10.033 16.384 1.00 11.74 397 THR B CA 1
ATOM 7386 C C . THR B 1 405 ? -6.086 -10.029 15.140 1.00 17.45 397 THR B C 1
ATOM 7387 O O . THR B 1 405 ? -5.600 -10.297 14.036 1.00 11.14 397 THR B O 1
ATOM 7391 N N . PRO B 1 406 ? -7.393 -9.755 15.281 1.00 16.59 398 PRO B N 1
ATOM 7392 C CA . PRO B 1 406 ? -8.271 -9.863 14.101 1.00 16.12 398 PRO B CA 1
ATOM 7393 C C . PRO B 1 406 ? -7.844 -9.000 12.921 1.00 15.80 398 PRO B C 1
ATOM 7394 O O . PRO B 1 406 ? -7.860 -9.491 11.786 1.00 14.67 398 PRO B O 1
ATOM 7398 N N . ALA B 1 407 ? -7.425 -7.746 13.145 1.00 17.24 399 ALA B N 1
ATOM 7399 C CA . ALA B 1 407 ? -7.038 -6.892 12.020 1.00 14.32 399 ALA B CA 1
ATOM 7400 C C . ALA B 1 407 ? -5.771 -7.403 11.346 1.00 14.44 399 ALA B C 1
ATOM 7401 O O . ALA B 1 407 ? -5.677 -7.404 10.113 1.00 13.50 399 ALA B O 1
ATOM 7403 N N . TRP B 1 408 ? -4.781 -7.821 12.147 1.00 11.94 400 TRP B N 1
ATOM 7404 C CA . TRP B 1 408 ? -3.522 -8.344 11.622 1.00 10.60 400 TRP B CA 1
ATOM 7405 C C . TRP B 1 408 ? -3.758 -9.599 10.788 1.00 13.54 400 TRP B C 1
ATOM 7406 O O . TRP B 1 408 ? -3.151 -9.775 9.726 1.00 14.89 400 TRP B O 1
ATOM 7417 N N . LEU B 1 409 ? -4.645 -10.480 11.250 1.00 11.44 401 LEU B N 1
ATOM 7418 C CA . LEU B 1 409 ? -5.007 -11.671 10.480 1.00 15.65 401 LEU B CA 1
ATOM 7419 C C . LEU B 1 409 ? -5.764 -11.320 9.209 1.00 18.04 401 LEU B C 1
ATOM 7420 O O . LEU B 1 409 ? -5.659 -12.042 8.209 1.00 16.40 401 LEU B O 1
ATOM 7425 N N . ASP B 1 410 ? -6.547 -10.233 9.238 1.00 15.11 402 ASP B N 1
ATOM 7426 C CA . ASP B 1 410 ? -7.350 -9.835 8.085 1.00 18.89 402 ASP B CA 1
ATOM 7427 C C . ASP B 1 410 ? -6.483 -9.438 6.903 1.00 17.78 402 ASP B C 1
ATOM 7428 O O . ASP B 1 410 ? -6.973 -9.424 5.766 1.00 17.34 402 ASP B O 1
ATOM 7433 N N . MET B 1 411 ? -5.213 -9.118 7.152 1.00 15.28 403 MET B N 1
ATOM 7434 C CA . MET B 1 411 ? -4.253 -8.790 6.105 1.00 14.83 403 MET B CA 1
ATOM 7435 C C . MET B 1 411 ? -3.623 -10.018 5.467 1.00 20.78 403 MET B C 1
ATOM 7436 O O . MET B 1 411 ? -3.006 -9.890 4.406 1.00 14.79 403 MET B O 1
ATOM 7441 N N . ARG B 1 412 ? -3.748 -11.190 6.083 1.00 19.47 404 ARG B N 1
ATOM 7442 C CA . ARG B 1 412 ? -3.142 -12.391 5.523 1.00 15.34 404 ARG B CA 1
ATOM 7443 C C . ARG B 1 412 ? -3.853 -12.784 4.234 1.00 23.10 404 ARG B C 1
ATOM 7444 O O . ARG B 1 412 ? -5.081 -12.741 4.145 1.00 24.03 404 ARG B O 1
ATOM 7452 N N . LEU B 1 413 ? -3.077 -13.146 3.221 1.00 21.69 405 LEU B N 1
ATOM 7453 C CA . LEU B 1 413 ? -3.644 -13.611 1.964 1.00 28.65 405 LEU B CA 1
ATOM 7454 C C . LEU B 1 413 ? -3.920 -15.105 2.076 1.00 28.22 405 LEU B C 1
ATOM 7455 O O . LEU B 1 413 ? -3.013 -15.884 2.399 1.00 31.96 405 LEU B O 1
ATOM 7457 N N . GLN B 1 414 ? -5.172 -15.492 1.830 1.00 28.18 406 GLN B N 1
ATOM 7458 C CA A GLN B 1 414 ? -5.526 -16.905 1.791 0.55 37.15 406 GLN B CA 1
ATOM 7459 C CA B GLN B 1 414 ? -5.527 -16.904 1.791 0.45 37.01 406 GLN B CA 1
ATOM 7460 C C . GLN B 1 414 ? -4.649 -17.641 0.788 1.00 37.71 406 GLN B C 1
ATOM 7461 O O . GLN B 1 414 ? -4.384 -17.150 -0.313 1.00 42.28 406 GLN B O 1
ATOM 7472 N N . GLY B 1 415 ? -4.193 -18.827 1.180 1.00 34.26 407 GLY B N 1
ATOM 7473 C CA . GLY B 1 415 ? -3.370 -19.643 0.317 1.00 33.12 407 GLY B CA 1
ATOM 7474 C C . GLY B 1 415 ? -4.204 -20.513 -0.603 1.00 32.77 407 GLY B C 1
ATOM 7475 O O . GLY B 1 415 ? -5.434 -20.545 -0.543 1.00 32.26 407 GLY B O 1
ATOM 7476 N N . ALA B 1 416 ? -3.499 -21.244 -1.468 1.00 33.72 408 ALA B N 1
ATOM 7477 C CA . ALA B 1 416 ? -4.149 -22.172 -2.382 1.00 39.69 408 ALA B CA 1
ATOM 7478 C C . ALA B 1 416 ? -4.789 -23.349 -1.665 1.00 39.34 408 ALA B C 1
ATOM 7479 O O . ALA B 1 416 ? -5.536 -24.105 -2.301 1.00 38.34 408 ALA B O 1
ATOM 7481 N N . ASN B 1 417 ? -4.529 -23.518 -0.372 1.00 32.99 409 ASN B N 1
ATOM 7482 C CA . ASN B 1 417 ? -5.076 -24.631 0.396 1.00 28.44 409 ASN B CA 1
ATOM 7483 C C . ASN B 1 417 ? -4.834 -24.341 1.875 1.00 23.69 409 ASN B C 1
ATOM 7484 O O . ASN B 1 417 ? -4.268 -23.309 2.242 1.00 23.21 409 ASN B O 1
ATOM 7489 N N . GLU B 1 418 ? -5.270 -25.271 2.722 1.00 25.55 410 GLU B N 1
ATOM 7490 C CA . GLU B 1 418 ? -5.146 -25.089 4.164 1.00 29.44 410 GLU B CA 1
ATOM 7491 C C . GLU B 1 418 ? -3.686 -24.959 4.584 1.00 26.80 410 GLU B C 1
ATOM 7492 O O . GLU B 1 418 ? -3.341 -24.100 5.407 1.00 23.40 410 GLU B O 1
ATOM 7498 N N . THR B 1 419 ? -2.820 -25.810 4.024 1.00 26.66 411 THR B N 1
ATOM 7499 C CA . THR B 1 419 ? -1.405 -25.818 4.382 1.00 27.55 411 THR B CA 1
ATOM 7500 C C . THR B 1 419 ? -0.753 -24.477 4.069 1.00 28.29 411 THR B C 1
ATOM 7501 O O . THR B 1 419 ? -0.061 -23.896 4.915 1.00 23.39 411 THR B O 1
ATOM 7505 N N . GLU B 1 420 ? -0.991 -23.947 2.865 1.00 22.77 412 GLU B N 1
ATOM 7506 C CA . GLU B 1 420 ? -0.356 -22.683 2.512 1.00 23.30 412 GLU B CA 1
ATOM 7507 C C . GLU B 1 420 ? -0.919 -21.516 3.324 1.00 23.47 412 GLU B C 1
ATOM 7508 O O . GLU B 1 420 ? -0.192 -20.559 3.606 1.00 23.15 412 GLU B O 1
ATOM 7514 N N . THR B 1 421 ? -2.189 -21.579 3.735 1.00 20.29 413 THR B N 1
ATOM 7515 C CA . THR B 1 421 ? -2.708 -20.531 4.610 1.00 21.45 413 THR B CA 1
ATOM 7516 C C . THR B 1 421 ? -2.022 -20.559 5.970 1.00 16.16 413 THR B C 1
ATOM 7517 O O . THR B 1 421 ? -1.710 -19.501 6.535 1.00 17.43 413 THR B O 1
ATOM 7521 N N . TYR B 1 422 ? -1.779 -21.757 6.511 1.00 16.52 414 TYR B N 1
ATOM 7522 C CA . TYR B 1 422 ? -1.065 -21.866 7.784 1.00 15.88 414 TYR B CA 1
ATOM 7523 C C . TYR B 1 422 ? 0.356 -21.318 7.692 1.00 15.69 414 TYR B C 1
ATOM 7524 O O . TYR B 1 422 ? 0.891 -20.810 8.689 1.00 14.55 414 TYR B O 1
ATOM 7533 N N . LEU B 1 423 ? 0.991 -21.420 6.523 1.00 15.72 415 LEU B N 1
ATOM 7534 C CA . LEU B 1 423 ? 2.331 -20.863 6.349 1.00 18.12 415 LEU B CA 1
ATOM 7535 C C . LEU B 1 423 ? 2.321 -19.382 6.011 1.00 21.89 415 LEU B C 1
ATOM 7536 O O . LEU B 1 423 ? 3.394 -18.768 5.968 1.00 19.79 415 LEU B O 1
ATOM 7541 N N . ALA B 1 424 ? 1.150 -18.798 5.767 1.00 18.76 416 ALA B N 1
ATOM 7542 C CA . ALA B 1 424 ? 1.036 -17.385 5.458 1.00 19.34 416 ALA B CA 1
ATOM 7543 C C . ALA B 1 424 ? 0.958 -16.592 6.751 1.00 17.34 416 ALA B C 1
ATOM 7544 O O . ALA B 1 424 ? 0.577 -17.112 7.800 1.00 18.66 416 ALA B O 1
ATOM 7546 N N . ARG B 1 425 ? 1.337 -15.326 6.690 1.00 17.65 417 ARG B N 1
ATOM 7547 C CA . ARG B 1 425 ? 1.309 -14.556 7.919 1.00 22.20 417 ARG B CA 1
ATOM 7548 C C . ARG B 1 425 ? 0.488 -13.290 7.751 1.00 18.37 417 ARG B C 1
ATOM 7549 O O . ARG B 1 425 ? 0.197 -12.839 6.635 1.00 13.05 417 ARG B O 1
ATOM 7557 N N . GLY B 1 426 ? 0.068 -12.766 8.896 1.00 15.87 418 GLY B N 1
ATOM 7558 C CA . GLY B 1 426 ? -0.643 -11.515 8.945 1.00 14.23 418 GLY B CA 1
ATOM 7559 C C . GLY B 1 426 ? 0.300 -10.362 8.696 1.00 10.84 418 GLY B C 1
ATOM 7560 O O . GLY B 1 426 ? 1.504 -10.528 8.475 1.00 18.74 418 GLY B O 1
ATOM 7561 N N . LYS B 1 427 ? -0.271 -9.158 8.703 1.00 15.12 419 LYS B N 1
ATOM 7562 C CA A LYS B 1 427 ? 0.500 -7.944 8.476 0.42 14.34 419 LYS B CA 1
ATOM 7563 C CA B LYS B 1 427 ? 0.507 -7.947 8.484 0.58 14.00 419 LYS B CA 1
ATOM 7564 C C . LYS B 1 427 ? -0.089 -6.826 9.319 1.00 11.54 419 LYS B C 1
ATOM 7565 O O . LYS B 1 427 ? -1.310 -6.771 9.535 1.00 11.27 419 LYS B O 1
ATOM 7576 N N . LYS B 1 428 ? 0.777 -5.924 9.788 1.00 13.19 420 LYS B N 1
ATOM 7577 C CA . LYS B 1 428 ? 0.278 -4.729 10.458 1.00 13.58 420 LYS B CA 1
ATOM 7578 C C . LYS B 1 428 ? -0.294 -3.767 9.417 1.00 14.19 420 LYS B C 1
ATOM 7579 O O . LYS B 1 428 ? 0.230 -3.652 8.303 1.00 14.60 420 LYS B O 1
ATOM 7585 N N . LEU B 1 429 ? -1.371 -3.074 9.776 1.00 12.86 421 LEU B N 1
ATOM 7586 C CA . LEU B 1 429 ? -1.966 -2.107 8.865 1.00 12.25 421 LEU B CA 1
ATOM 7587 C C . LEU B 1 429 ? -1.142 -0.825 8.880 1.00 13.86 421 LEU B C 1
ATOM 7588 O O . LEU B 1 429 ? -0.807 -0.298 9.948 1.00 12.26 421 LEU B O 1
ATOM 7593 N N . VAL B 1 430 ? -0.797 -0.338 7.694 1.00 13.42 422 VAL B N 1
ATOM 7594 C CA . VAL B 1 430 ? -0.000 0.873 7.541 1.00 11.80 422 VAL B CA 1
ATOM 7595 C C . VAL B 1 430 ? -0.726 1.720 6.515 1.00 12.72 422 VAL B C 1
ATOM 7596 O O . VAL B 1 430 ? -0.787 1.346 5.337 1.00 12.18 422 VAL B O 1
ATOM 7600 N N . VAL B 1 431 ? -1.311 2.832 6.961 1.00 16.30 423 VAL B N 1
ATOM 7601 C CA . VAL B 1 431 ? -2.177 3.661 6.127 1.00 12.88 423 VAL B CA 1
ATOM 7602 C C . VAL B 1 431 ? -1.450 4.954 5.795 1.00 14.52 423 VAL B C 1
ATOM 7603 O O . VAL B 1 431 ? -1.059 5.704 6.698 1.00 14.97 423 VAL B O 1
ATOM 7607 N N . GLN B 1 432 ? -1.315 5.239 4.504 1.00 13.73 424 GLN B N 1
ATOM 7608 C CA . GLN B 1 432 ? -0.938 6.565 4.029 1.00 14.69 424 GLN B CA 1
ATOM 7609 C C . GLN B 1 432 ? -2.213 7.355 3.749 1.00 16.48 424 GLN B C 1
ATOM 7610 O O . GLN B 1 432 ? -3.003 6.984 2.873 1.00 18.39 424 GLN B O 1
ATOM 7616 N N . MET B 1 433 ? -2.418 8.429 4.503 1.00 15.87 425 MET B N 1
ATOM 7617 C CA . MET B 1 433 ? -3.618 9.264 4.435 1.00 18.55 425 MET B CA 1
ATOM 7618 C C . MET B 1 433 ? -3.195 10.662 3.985 1.00 15.66 425 MET B C 1
ATOM 7619 O O . MET B 1 433 ? -2.775 11.487 4.801 1.00 18.36 425 MET B O 1
ATOM 7624 N N . VAL B 1 434 ? -3.298 10.932 2.681 1.00 15.88 426 VAL B N 1
ATOM 7625 C CA . VAL B 1 434 ? -2.720 12.136 2.097 1.00 17.74 426 VAL B CA 1
ATOM 7626 C C . VAL B 1 434 ? -3.702 12.736 1.096 1.00 23.79 426 VAL B C 1
ATOM 7627 O O . VAL B 1 434 ? -4.458 12.020 0.429 1.00 21.01 426 VAL B O 1
ATOM 7631 N N . GLU B 1 435 ? -3.698 14.064 0.993 1.00 18.06 427 GLU B N 1
ATOM 7632 C CA . GLU B 1 435 ? -4.423 14.706 -0.095 1.00 19.65 427 GLU B CA 1
ATOM 7633 C C . GLU B 1 435 ? -3.590 14.625 -1.366 1.00 20.21 427 GLU B C 1
ATOM 7634 O O . GLU B 1 435 ? -2.360 14.546 -1.309 1.00 22.82 427 GLU B O 1
ATOM 7640 N N . THR B 1 436 ? -4.266 14.615 -2.525 1.00 21.80 428 THR B N 1
ATOM 7641 C CA . THR B 1 436 ? -3.512 14.436 -3.766 1.00 21.39 428 THR B CA 1
ATOM 7642 C C . THR B 1 436 ? -2.661 15.654 -4.087 1.00 22.35 428 THR B C 1
ATOM 7643 O O . THR B 1 436 ? -1.630 15.517 -4.754 1.00 25.38 428 THR B O 1
ATOM 7647 N N . PHE B 1 437 ? -3.043 16.822 -3.587 1.00 21.51 429 PHE B N 1
ATOM 7648 C CA . PHE B 1 437 ? -2.251 18.035 -3.700 1.00 26.13 429 PHE B CA 1
ATOM 7649 C C . PHE B 1 437 ? -2.090 18.658 -2.320 1.00 30.62 429 PHE B C 1
ATOM 7650 O O . PHE B 1 437 ? -2.933 18.483 -1.437 1.00 30.32 429 PHE B O 1
ATOM 7658 N N . GLN B 1 438 ? -0.994 19.383 -2.145 1.00 33.93 430 GLN B N 1
ATOM 7659 C CA . GLN B 1 438 ? -0.765 20.134 -0.922 1.00 33.64 430 GLN B CA 1
ATOM 7660 C C . GLN B 1 438 ? -1.459 21.488 -0.999 1.00 33.23 430 GLN B C 1
ATOM 7661 O O . GLN B 1 438 ? -1.814 21.976 -2.076 1.00 35.04 430 GLN B O 1
ATOM 7667 N N . GLU B 1 439 ? -1.652 22.102 0.164 1.00 35.06 431 GLU B N 1
ATOM 7668 C CA . GLU B 1 439 ? -2.081 23.493 0.184 1.00 34.65 431 GLU B CA 1
ATOM 7669 C C . GLU B 1 439 ? -1.033 24.344 -0.525 1.00 35.12 431 GLU B C 1
ATOM 7670 O O . GLU B 1 439 ? 0.167 24.232 -0.252 1.00 36.70 431 GLU B O 1
ATOM 7672 N N . GLY B 1 440 ? -1.485 25.171 -1.469 1.00 40.96 432 GLY B N 1
ATOM 7673 C CA . GLY B 1 440 ? -0.619 25.998 -2.281 1.00 41.49 432 GLY B CA 1
ATOM 7674 C C . GLY B 1 440 ? -0.496 25.529 -3.718 1.00 39.03 432 GLY B C 1
ATOM 7675 O O . GLY B 1 440 ? -0.200 26.344 -4.601 1.00 41.34 432 GLY B O 1
ATOM 7676 N N . GLY B 1 441 ? -0.698 24.236 -3.969 1.00 40.14 433 GLY B N 1
ATOM 7677 C CA . GLY B 1 441 ? -0.767 23.710 -5.325 1.00 37.67 433 GLY B CA 1
ATOM 7678 C C . GLY B 1 441 ? 0.261 22.653 -5.693 1.00 29.23 433 GLY B C 1
ATOM 7679 O O . GLY B 1 441 ? 0.153 22.075 -6.787 1.00 33.96 433 GLY B O 1
ATOM 7680 N N . LYS B 1 442 ? 1.247 22.358 -4.857 1.00 29.13 434 LYS B N 1
ATOM 7681 C CA . LYS B 1 442 ? 2.222 21.351 -5.251 1.00 31.04 434 LYS B CA 1
ATOM 7682 C C . LYS B 1 442 ? 1.639 19.943 -5.085 1.00 29.88 434 LYS B C 1
ATOM 7683 O O . LYS B 1 442 ? 0.963 19.664 -4.092 1.00 32.64 434 LYS B O 1
ATOM 7685 N N . PRO B 1 443 ? 1.899 19.037 -6.030 1.00 27.68 435 PRO B N 1
ATOM 7686 C CA . PRO B 1 443 ? 1.305 17.695 -5.952 1.00 24.67 435 PRO B CA 1
ATOM 7687 C C . PRO B 1 443 ? 1.924 16.850 -4.851 1.00 26.17 435 PRO B C 1
ATOM 7688 O O . PRO B 1 443 ? 3.121 16.934 -4.564 1.00 26.34 435 PRO B O 1
ATOM 7692 N N . THR B 1 444 ? 1.086 16.018 -4.237 1.00 20.76 436 THR B N 1
ATOM 7693 C CA . THR B 1 444 ? 1.601 15.011 -3.322 1.00 22.89 436 THR B CA 1
ATOM 7694 C C . THR B 1 444 ? 2.175 13.830 -4.089 1.00 24.43 436 THR B C 1
ATOM 7695 O O . THR B 1 444 ? 3.260 13.340 -3.763 1.00 22.37 436 THR B O 1
ATOM 7699 N N . PHE B 1 445 ? 1.466 13.370 -5.115 1.00 20.50 437 PHE B N 1
ATOM 7700 C CA . PHE B 1 445 ? 1.913 12.243 -5.916 1.00 23.39 437 PHE B CA 1
ATOM 7701 C C . PHE B 1 445 ? 2.779 12.750 -7.061 1.00 22.99 437 PHE B C 1
ATOM 7702 O O . PHE B 1 445 ? 2.379 13.655 -7.807 1.00 22.57 437 PHE B O 1
ATOM 7710 N N . VAL B 1 446 ? 3.974 12.174 -7.184 1.00 20.91 438 VAL B N 1
ATOM 7711 C CA . VAL B 1 446 ? 4.963 12.611 -8.157 1.00 25.38 438 VAL B CA 1
ATOM 7712 C C . VAL B 1 446 ? 5.566 11.383 -8.828 1.00 25.72 438 VAL B C 1
ATOM 7713 O O . VAL B 1 446 ? 5.587 10.287 -8.257 1.00 24.85 438 VAL B O 1
ATOM 7717 N N . ASP B 1 447 ? 6.059 11.571 -10.055 1.00 22.37 439 ASP B N 1
ATOM 7718 C CA . ASP B 1 447 ? 6.772 10.487 -10.722 1.00 22.52 439 ASP B CA 1
ATOM 7719 C C . ASP B 1 447 ? 8.072 10.156 -10.002 1.00 22.01 439 ASP B C 1
ATOM 7720 O O . ASP B 1 447 ? 8.504 8.998 -10.017 1.00 24.41 439 ASP B O 1
ATOM 7725 N N . ARG B 1 448 ? 8.692 11.142 -9.348 1.00 25.53 440 ARG B N 1
ATOM 7726 C CA . ARG B 1 448 ? 10.022 10.983 -8.759 1.00 21.70 440 ARG B CA 1
ATOM 7727 C C . ARG B 1 448 ? 10.086 11.730 -7.435 1.00 21.08 440 ARG B C 1
ATOM 7728 O O . ARG B 1 448 ? 9.886 12.948 -7.401 1.00 26.41 440 ARG B O 1
ATOM 7736 N N . LEU B 1 449 ? 10.363 11.006 -6.350 1.00 20.12 441 LEU B N 1
ATOM 7737 C CA . LEU B 1 449 ? 10.570 11.644 -5.055 1.00 19.59 441 LEU B CA 1
ATOM 7738 C C . LEU B 1 449 ? 11.747 12.606 -5.115 1.00 20.68 441 LEU B C 1
ATOM 7739 O O . LEU B 1 449 ? 12.809 12.259 -5.636 1.00 20.70 441 LEU B O 1
ATOM 7744 N N . ASP B 1 450 ? 11.562 13.811 -4.553 1.00 23.04 442 ASP B N 1
ATOM 7745 C CA . ASP B 1 450 ? 12.699 14.698 -4.306 1.00 23.38 442 ASP B CA 1
ATOM 7746 C C . ASP B 1 450 ? 13.821 13.960 -3.577 1.00 25.69 442 ASP B C 1
ATOM 7747 O O . ASP B 1 450 ? 15.003 14.292 -3.745 1.00 23.94 442 ASP B O 1
ATOM 7752 N N . ALA B 1 451 ? 13.463 12.961 -2.762 1.00 22.73 443 ALA B N 1
ATOM 7753 C CA . ALA B 1 451 ? 14.424 12.323 -1.867 1.00 18.90 443 ALA B CA 1
ATOM 7754 C C . ALA B 1 451 ? 15.581 11.697 -2.630 1.00 24.09 443 ALA B C 1
ATOM 7755 O O . ALA B 1 451 ? 16.676 11.542 -2.082 1.00 21.58 443 ALA B O 1
ATOM 7757 N N . ILE B 1 452 ? 15.374 11.348 -3.899 1.00 19.97 444 ILE B N 1
ATOM 7758 C CA . ILE B 1 452 ? 16.437 10.685 -4.644 1.00 23.76 444 ILE B CA 1
ATOM 7759 C C . ILE B 1 452 ? 17.602 11.641 -4.875 1.00 24.38 444 ILE B C 1
ATOM 7760 O O . ILE B 1 452 ? 18.753 11.337 -4.532 1.00 23.85 444 ILE B O 1
ATOM 7765 N N . ASP B 1 453 ? 17.322 12.822 -5.434 1.00 27.82 445 ASP B N 1
ATOM 7766 C CA . ASP B 1 453 ? 18.393 13.778 -5.697 1.00 23.31 445 ASP B CA 1
ATOM 7767 C C . ASP B 1 453 ? 18.985 14.338 -4.406 1.00 26.57 445 ASP B C 1
ATOM 7768 O O . ASP B 1 453 ? 20.179 14.648 -4.360 1.00 26.12 445 ASP B O 1
ATOM 7773 N N . VAL B 1 454 ? 18.178 14.468 -3.350 1.00 26.71 446 VAL B N 1
ATOM 7774 C CA . VAL B 1 454 ? 18.726 14.861 -2.052 1.00 25.72 446 VAL B CA 1
ATOM 7775 C C . VAL B 1 454 ? 19.769 13.850 -1.578 1.00 21.44 446 VAL B C 1
ATOM 7776 O O . VAL B 1 454 ? 20.833 14.228 -1.068 1.00 25.32 446 VAL B O 1
ATOM 7780 N N . ALA B 1 455 ? 19.483 12.550 -1.726 1.00 21.93 447 ALA B N 1
ATOM 7781 C CA . ALA B 1 455 ? 20.484 11.539 -1.381 1.00 22.07 447 ALA B CA 1
ATOM 7782 C C . ALA B 1 455 ? 21.767 11.747 -2.174 1.00 27.77 447 ALA B C 1
ATOM 7783 O O . ALA B 1 455 ? 22.869 11.648 -1.623 1.00 28.48 447 ALA B O 1
ATOM 7785 N N . LYS B 1 456 ? 21.646 12.051 -3.465 1.00 23.92 448 LYS B N 1
ATOM 7786 C CA . LYS B 1 456 ? 22.836 12.295 -4.268 1.00 32.65 448 LYS B CA 1
ATOM 7787 C C . LYS B 1 456 ? 23.573 13.536 -3.785 1.00 35.79 448 LYS B C 1
ATOM 7788 O O . LYS B 1 456 ? 24.807 13.546 -3.715 1.00 43.90 448 LYS B O 1
ATOM 7794 N N . THR B 1 457 ? 22.830 14.581 -3.417 1.00 36.12 449 THR B N 1
ATOM 7795 C CA . THR B 1 457 ? 23.452 15.838 -3.014 1.00 40.65 449 THR B CA 1
ATOM 7796 C C . THR B 1 457 ? 24.109 15.721 -1.644 1.00 36.63 449 THR B C 1
ATOM 7797 O O . THR B 1 457 ? 25.183 16.287 -1.412 1.00 41.33 449 THR B O 1
ATOM 7801 N N . ALA B 1 458 ? 23.495 14.983 -0.728 1.00 36.70 450 ALA B N 1
ATOM 7802 C CA . ALA B 1 458 ? 24.032 14.873 0.619 1.00 31.05 450 ALA B CA 1
ATOM 7803 C C . ALA B 1 458 ? 24.999 13.706 0.790 1.00 33.17 450 ALA B C 1
ATOM 7804 O O . ALA B 1 458 ? 25.619 13.587 1.851 1.00 38.47 450 ALA B O 1
ATOM 7806 N N . GLY B 1 459 ? 25.156 12.849 -0.214 1.00 34.27 451 GLY B N 1
ATOM 7807 C CA . GLY B 1 459 ? 26.035 11.706 -0.058 1.00 33.63 451 GLY B CA 1
ATOM 7808 C C . GLY B 1 459 ? 25.440 10.539 0.699 1.00 31.40 451 GLY B C 1
ATOM 7809 O O . GLY B 1 459 ? 26.179 9.774 1.330 1.00 38.32 451 GLY B O 1
ATOM 7810 N N . LEU B 1 460 ? 24.119 10.380 0.663 1.00 25.64 452 LEU B N 1
ATOM 7811 C CA . LEU B 1 460 ? 23.513 9.216 1.307 1.00 27.06 452 LEU B CA 1
ATOM 7812 C C . LEU B 1 460 ? 23.381 8.071 0.300 1.00 26.43 452 LEU B C 1
ATOM 7813 O O . LEU B 1 460 ? 23.105 8.309 -0.878 1.00 24.58 452 LEU B O 1
ATOM 7818 N N . PRO B 1 461 ? 23.587 6.816 0.710 1.00 22.73 453 PRO B N 1
ATOM 7819 C CA . PRO B 1 461 ? 23.463 5.713 -0.255 1.00 20.58 453 PRO B CA 1
ATOM 7820 C C . PRO B 1 461 ? 22.023 5.378 -0.621 1.00 25.81 453 PRO B C 1
ATOM 7821 O O . PRO B 1 461 ? 21.800 4.805 -1.694 1.00 20.26 453 PRO B O 1
ATOM 7825 N N . LEU B 1 462 ? 21.041 5.723 0.215 1.00 18.45 454 LEU B N 1
ATOM 7826 C CA . LEU B 1 462 ? 19.632 5.481 -0.078 1.00 18.54 454 LEU B CA 1
ATOM 7827 C C . LEU B 1 462 ? 18.868 6.793 -0.099 1.00 19.60 454 LEU B C 1
ATOM 7828 O O . LEU B 1 462 ? 19.102 7.664 0.745 1.00 17.42 454 LEU B O 1
ATOM 7833 N N . ALA B 1 463 ? 17.919 6.907 -1.028 1.00 18.17 455 ALA B N 1
ATOM 7834 C CA . ALA B 1 463 ? 16.903 7.939 -0.924 1.00 21.29 455 ALA B CA 1
ATOM 7835 C C . ALA B 1 463 ? 16.257 7.850 0.456 1.00 19.52 455 ALA B C 1
ATOM 7836 O O . ALA B 1 463 ? 15.779 6.770 0.837 1.00 15.48 455 ALA B O 1
ATOM 7838 N N . PRO B 1 464 ? 16.261 8.922 1.245 1.00 22.69 456 PRO B N 1
ATOM 7839 C CA . PRO B 1 464 ? 15.619 8.846 2.564 1.00 21.27 456 PRO B CA 1
ATOM 7840 C C . PRO B 1 464 ? 14.115 8.679 2.408 1.00 16.20 456 PRO B C 1
ATOM 7841 O O . PRO B 1 464 ? 13.405 9.632 2.061 1.00 22.27 456 PRO B O 1
ATOM 7845 N N . ILE B 1 465 ? 13.637 7.453 2.634 1.00 17.04 457 ILE B N 1
ATOM 7846 C CA A ILE B 1 465 ? 12.239 7.099 2.433 0.53 15.77 457 ILE B CA 1
ATOM 7847 C CA B ILE B 1 465 ? 12.244 7.054 2.429 0.47 15.93 457 ILE B CA 1
ATOM 7848 C C . ILE B 1 465 ? 11.598 6.842 3.791 1.00 17.31 457 ILE B C 1
ATOM 7849 O O . ILE B 1 465 ? 12.069 6.010 4.574 1.00 15.10 457 ILE B O 1
ATOM 7858 N N . MET B 1 466 ? 10.509 7.563 4.062 1.00 14.64 458 MET B N 1
ATOM 7859 C CA A MET B 1 466 ? 9.808 7.416 5.336 0.59 15.28 458 MET B CA 1
ATOM 7860 C CA B MET B 1 466 ? 9.809 7.422 5.333 0.41 15.74 458 MET B CA 1
ATOM 7861 C C . MET B 1 466 ? 9.058 6.096 5.404 1.00 14.48 458 MET B C 1
ATOM 7862 O O . MET B 1 466 ? 9.193 5.341 6.376 1.00 15.70 458 MET B O 1
ATOM 7871 N N . ILE B 1 467 ? 8.250 5.803 4.390 1.00 15.43 459 ILE B N 1
ATOM 7872 C CA . ILE B 1 467 ? 7.498 4.559 4.310 1.00 15.53 459 ILE B CA 1
ATOM 7873 C C . ILE B 1 467 ? 7.700 4.005 2.905 1.00 17.76 459 ILE B C 1
ATOM 7874 O O . ILE B 1 467 ? 7.402 4.694 1.920 1.00 13.46 459 ILE B O 1
ATOM 7879 N N . TYR B 1 468 ? 8.235 2.785 2.811 1.00 14.60 460 TYR B N 1
ATOM 7880 C CA . TYR B 1 468 ? 8.347 2.109 1.525 1.00 12.10 460 TYR B CA 1
ATOM 7881 C C . TYR B 1 468 ? 6.977 1.616 1.064 1.00 13.33 460 TYR B C 1
ATOM 7882 O O . TYR B 1 468 ? 6.134 1.225 1.876 1.00 13.33 460 TYR B O 1
ATOM 7891 N N . GLY B 1 469 ? 6.753 1.652 -0.254 1.00 12.28 461 GLY B N 1
ATOM 7892 C CA . GLY B 1 469 ? 5.435 1.326 -0.780 1.00 12.32 461 GLY B CA 1
ATOM 7893 C C . GLY B 1 469 ? 4.973 -0.085 -0.453 1.00 14.91 461 GLY B C 1
ATOM 7894 O O . GLY B 1 469 ? 3.775 -0.318 -0.263 1.00 13.11 461 GLY B O 1
ATOM 7895 N N . ASP B 1 470 ? 5.907 -1.041 -0.373 1.00 12.66 462 ASP B N 1
ATOM 7896 C CA . ASP B 1 470 ? 5.538 -2.420 -0.055 1.00 16.57 462 ASP B CA 1
ATOM 7897 C C . ASP B 1 470 ? 5.065 -2.599 1.383 1.00 19.61 462 ASP B C 1
ATOM 7898 O O . ASP B 1 470 ? 4.458 -3.629 1.701 1.00 14.76 462 ASP B O 1
ATOM 7903 N N . ASP B 1 471 ? 5.346 -1.640 2.261 1.00 13.16 463 ASP B N 1
ATOM 7904 C CA . ASP B 1 471 ? 4.837 -1.680 3.630 1.00 14.27 463 ASP B CA 1
ATOM 7905 C C . ASP B 1 471 ? 3.435 -1.109 3.762 1.00 12.68 463 ASP B C 1
ATOM 7906 O O . ASP B 1 471 ? 2.819 -1.272 4.818 1.00 13.50 463 ASP B O 1
ATOM 7911 N N . VAL B 1 472 ? 2.921 -0.439 2.732 1.00 13.43 464 VAL B N 1
ATOM 7912 C CA . VAL B 1 472 ? 1.626 0.235 2.822 1.00 11.44 464 VAL B CA 1
ATOM 7913 C C . VAL B 1 472 ? 0.515 -0.770 2.558 1.00 17.30 464 VAL B C 1
ATOM 7914 O O . VAL B 1 472 ? 0.508 -1.436 1.518 1.00 15.69 464 VAL B O 1
ATOM 7918 N N . THR B 1 473 ? -0.442 -0.866 3.488 1.00 16.86 465 THR B N 1
ATOM 7919 C CA . THR B 1 473 ? -1.609 -1.711 3.254 1.00 15.41 465 THR B CA 1
ATOM 7920 C C . THR B 1 473 ? -2.792 -0.929 2.700 1.00 12.44 465 THR B C 1
ATOM 7921 O O . THR B 1 473 ? -3.631 -1.512 1.998 1.00 15.17 465 THR B O 1
ATOM 7925 N N . HIS B 1 474 ? -2.867 0.377 2.971 1.00 13.37 466 HIS B N 1
ATOM 7926 C CA . HIS B 1 474 ? -4.013 1.197 2.592 1.00 12.88 466 HIS B CA 1
ATOM 7927 C C . HIS B 1 474 ? -3.522 2.562 2.156 1.00 18.19 466 HIS B C 1
ATOM 7928 O O . HIS B 1 474 ? -2.791 3.216 2.903 1.00 13.37 466 HIS B O 1
ATOM 7935 N N . LEU B 1 475 ? -3.930 2.996 0.972 1.00 15.72 467 LEU B N 1
ATOM 7936 C CA . LEU B 1 475 ? -3.704 4.366 0.533 1.00 16.74 467 LEU B CA 1
ATOM 7937 C C . LEU B 1 475 ? -5.044 5.086 0.529 1.00 15.56 467 LEU B C 1
ATOM 7938 O O . LEU B 1 475 ? -5.965 4.682 -0.189 1.00 18.98 467 LEU B O 1
ATOM 7943 N N . LEU B 1 476 ? -5.145 6.142 1.330 1.00 15.10 468 LEU B N 1
ATOM 7944 C CA . LEU B 1 476 ? -6.376 6.895 1.532 1.00 15.40 468 LEU B CA 1
ATOM 7945 C C . LEU B 1 476 ? -6.123 8.334 1.108 1.00 20.83 468 LEU B C 1
ATOM 7946 O O . LEU B 1 476 ? -5.242 9.004 1.662 1.00 18.20 468 LEU B O 1
ATOM 7951 N N . THR B 1 477 ? -6.856 8.787 0.097 1.00 17.99 469 THR B N 1
ATOM 7952 C CA . THR B 1 477 ? -6.823 10.166 -0.372 1.00 19.80 469 THR B CA 1
ATOM 7953 C C . THR B 1 477 ? -8.238 10.731 -0.351 1.00 22.89 469 THR B C 1
ATOM 7954 O O . THR B 1 477 ? -9.195 10.035 -0.021 1.00 18.60 469 THR B O 1
ATOM 7958 N N . GLU B 1 478 ? -8.372 12.009 -0.712 1.00 19.60 470 GLU B N 1
ATOM 7959 C CA . GLU B 1 478 ? -9.716 12.558 -0.832 1.00 20.79 470 GLU B CA 1
ATOM 7960 C C . GLU B 1 478 ? -10.515 11.888 -1.948 1.00 23.53 470 GLU B C 1
ATOM 7961 O O . GLU B 1 478 ? -11.736 12.071 -2.007 1.00 22.61 470 GLU B O 1
ATOM 7967 N N . GLU B 1 479 ? -9.861 11.110 -2.816 1.00 21.68 471 GLU B N 1
ATOM 7968 C CA . GLU B 1 479 ? -10.549 10.404 -3.893 1.00 23.52 471 GLU B CA 1
ATOM 7969 C C . GLU B 1 479 ? -11.038 9.018 -3.488 1.00 25.53 471 GLU B C 1
ATOM 7970 O O . GLU B 1 479 ? -11.936 8.481 -4.142 1.00 25.47 471 GLU B O 1
ATOM 7976 N N . GLY B 1 480 ? -10.484 8.434 -2.438 1.00 22.46 472 GLY B N 1
ATOM 7977 C CA . GLY B 1 480 ? -10.968 7.166 -1.938 1.00 18.02 472 GLY B CA 1
ATOM 7978 C C . GLY B 1 480 ? -9.841 6.378 -1.295 1.00 23.09 472 GLY B C 1
ATOM 7979 O O . GLY B 1 480 ? -8.820 6.941 -0.910 1.00 18.56 472 GLY B O 1
ATOM 7980 N N . ILE B 1 481 ? -10.050 5.065 -1.202 1.00 16.57 473 ILE B N 1
ATOM 7981 C CA . ILE B 1 481 ? -9.088 4.139 -0.599 1.00 16.93 473 ILE B CA 1
ATOM 7982 C C . ILE B 1 481 ? -8.671 3.085 -1.618 1.00 19.32 473 ILE B C 1
ATOM 7983 O O . ILE B 1 481 ? -9.525 2.469 -2.263 1.00 19.12 473 ILE B O 1
ATOM 7988 N N . ALA B 1 482 ? -7.364 2.847 -1.734 1.00 14.72 474 ALA B N 1
ATOM 7989 C CA . ALA B 1 482 ? -6.843 1.694 -2.456 1.00 16.87 474 ALA B CA 1
ATOM 7990 C C . ALA B 1 482 ? -6.416 0.650 -1.426 1.00 17.44 474 ALA B C 1
ATOM 7991 O O . ALA B 1 482 ? -5.581 0.937 -0.559 1.00 15.48 474 ALA B O 1
ATOM 7993 N N . TYR B 1 483 ? -7.016 -0.543 -1.492 1.00 16.57 475 TYR B N 1
ATOM 7994 C CA . TYR B 1 483 ? -6.721 -1.612 -0.531 1.00 15.65 475 TYR B CA 1
ATOM 7995 C C . TYR B 1 483 ? -5.494 -2.398 -0.997 1.00 13.73 475 TYR B C 1
ATOM 7996 O O . TYR B 1 483 ? -5.577 -3.540 -1.454 1.00 16.34 475 TYR B O 1
ATOM 8005 N N . LEU B 1 484 ? -4.327 -1.764 -0.848 1.00 15.23 476 LEU B N 1
ATOM 8006 C CA . LEU B 1 484 ? -3.113 -2.288 -1.477 1.00 15.13 476 LEU B CA 1
ATOM 8007 C C . LEU B 1 484 ? -2.690 -3.648 -0.916 1.00 17.32 476 LEU B C 1
ATOM 8008 O O . LEU B 1 484 ? -2.011 -4.416 -1.611 1.00 20.87 476 LEU B O 1
ATOM 8013 N N . TYR B 1 485 ? -3.067 -3.968 0.329 1.00 17.46 477 TYR B N 1
ATOM 8014 C CA . TYR B 1 485 ? -2.708 -5.266 0.905 1.00 17.00 477 TYR B CA 1
ATOM 8015 C C . TYR B 1 485 ? -3.271 -6.426 0.095 1.00 21.28 477 TYR B C 1
ATOM 8016 O O . TYR B 1 485 ? -2.747 -7.543 0.180 1.00 19.73 477 TYR B O 1
ATOM 8025 N N . LYS B 1 486 ? -4.321 -6.183 -0.682 1.00 14.96 478 LYS B N 1
ATOM 8026 C CA . LYS B 1 486 ? -4.962 -7.180 -1.530 1.00 19.35 478 LYS B CA 1
ATOM 8027 C C . LYS B 1 486 ? -4.437 -7.196 -2.958 1.00 20.83 478 LYS B C 1
ATOM 8028 O O . LYS B 1 486 ? -4.932 -7.987 -3.767 1.00 27.43 478 LYS B O 1
ATOM 8034 N N . ALA B 1 487 ? -3.475 -6.346 -3.300 1.00 21.93 479 ALA B N 1
ATOM 8035 C CA . ALA B 1 487 ? -3.016 -6.273 -4.686 1.00 25.72 479 ALA B CA 1
ATOM 8036 C C . ALA B 1 487 ? -2.371 -7.586 -5.114 1.00 32.59 479 ALA B C 1
ATOM 8037 O O . ALA B 1 487 ? -1.529 -8.144 -4.400 1.00 27.63 479 ALA B O 1
ATOM 8039 N N . SER B 1 488 ? -2.753 -8.059 -6.308 1.00 31.56 480 SER B N 1
ATOM 8040 C CA . SER B 1 488 ? -2.241 -9.316 -6.843 1.00 39.34 480 SER B CA 1
ATOM 8041 C C . SER B 1 488 ? -0.817 -9.212 -7.372 1.00 38.73 480 SER B C 1
ATOM 8042 O O . SER B 1 488 ? -0.141 -10.239 -7.481 1.00 44.09 480 SER B O 1
ATOM 8045 N N . SER B 1 489 ? -0.349 -8.012 -7.706 1.00 30.06 481 SER B N 1
ATOM 8046 C CA . SER B 1 489 ? 0.970 -7.846 -8.304 1.00 32.29 481 SER B CA 1
ATOM 8047 C C . SER B 1 489 ? 1.391 -6.390 -8.166 1.00 26.47 481 SER B C 1
ATOM 8048 O O . SER B 1 489 ? 0.579 -5.516 -7.846 1.00 30.73 481 SER B O 1
ATOM 8051 N N . GLN B 1 490 ? 2.675 -6.136 -8.436 1.00 29.08 482 GLN B N 1
ATOM 8052 C CA . GLN B 1 490 ? 3.175 -4.765 -8.408 1.00 30.14 482 GLN B CA 1
ATOM 8053 C C . GLN B 1 490 ? 2.465 -3.898 -9.438 1.00 27.43 482 GLN B C 1
ATOM 8054 O O . GLN B 1 490 ? 2.254 -2.702 -9.200 1.00 26.87 482 GLN B O 1
ATOM 8060 N N . GLU B 1 491 ? 2.077 -4.485 -10.575 1.00 25.15 483 GLU B N 1
ATOM 8061 C CA . GLU B 1 491 ? 1.345 -3.731 -11.589 1.00 22.69 483 GLU B CA 1
ATOM 8062 C C . GLU B 1 491 ? -0.051 -3.371 -11.097 1.00 24.37 483 GLU B C 1
ATOM 8063 O O . GLU B 1 491 ? -0.517 -2.242 -11.294 1.00 26.01 483 GLU B O 1
ATOM 8069 N N . GLU B 1 492 ? -0.726 -4.302 -10.431 1.00 25.45 484 GLU B N 1
ATOM 8070 C CA . GLU B 1 492 ? -2.025 -3.957 -9.872 1.00 22.80 484 GLU B CA 1
ATOM 8071 C C . GLU B 1 492 ? -1.890 -2.927 -8.759 1.00 16.09 484 GLU B C 1
ATOM 8072 O O . GLU B 1 492 ? -2.740 -2.042 -8.636 1.00 19.52 484 GLU B O 1
ATOM 8078 N N . ARG B 1 493 ? -0.845 -3.027 -7.925 1.00 19.66 485 ARG B N 1
ATOM 8079 C CA A ARG B 1 493 ? -0.628 -2.010 -6.899 0.48 18.30 485 ARG B CA 1
ATOM 8080 C CA B ARG B 1 493 ? -0.634 -2.010 -6.897 0.52 18.18 485 ARG B CA 1
ATOM 8081 C C . ARG B 1 493 ? -0.547 -0.618 -7.515 1.00 22.06 485 ARG B C 1
ATOM 8082 O O . ARG B 1 493 ? -1.160 0.331 -7.013 1.00 19.59 485 ARG B O 1
ATOM 8097 N N . GLN B 1 494 ? 0.192 -0.483 -8.619 1.00 19.12 486 GLN B N 1
ATOM 8098 C CA . GLN B 1 494 ? 0.361 0.822 -9.254 1.00 23.62 486 GLN B CA 1
ATOM 8099 C C . GLN B 1 494 ? -0.946 1.343 -9.845 1.00 18.90 486 GLN B C 1
ATOM 8100 O O . GLN B 1 494 ? -1.224 2.546 -9.773 1.00 22.21 486 GLN B O 1
ATOM 8106 N N . ALA B 1 495 ? -1.756 0.458 -10.440 1.00 17.71 487 ALA B N 1
ATOM 8107 C CA . ALA B 1 495 ? -3.067 0.862 -10.948 1.00 17.21 487 ALA B CA 1
ATOM 8108 C C . ALA B 1 495 ? -4.007 1.276 -9.820 1.00 19.46 487 ALA B C 1
ATOM 8109 O O . ALA B 1 495 ? -4.816 2.197 -9.985 1.00 19.47 487 ALA B O 1
ATOM 8111 N N . MET B 1 496 ? -3.911 0.614 -8.665 1.00 16.82 488 MET B N 1
ATOM 8112 C CA . MET B 1 496 ? -4.714 1.009 -7.510 1.00 15.96 488 MET B CA 1
ATOM 8113 C C . MET B 1 496 ? -4.268 2.352 -6.948 1.00 18.23 488 MET B C 1
ATOM 8114 O O . MET B 1 496 ? -5.104 3.169 -6.545 1.00 21.21 488 MET B O 1
ATOM 8119 N N . ILE B 1 497 ? -2.958 2.603 -6.906 1.00 17.64 489 ILE B N 1
ATOM 8120 C CA . ILE B 1 497 ? -2.486 3.920 -6.486 1.00 15.13 489 ILE B CA 1
ATOM 8121 C C . ILE B 1 497 ? -2.988 4.989 -7.455 1.00 19.61 489 ILE B C 1
ATOM 8122 O O . ILE B 1 497 ? -3.537 6.020 -7.047 1.00 21.60 489 ILE B O 1
ATOM 8127 N N . ALA B 1 498 ? -2.831 4.746 -8.756 1.00 20.49 490 ALA B N 1
ATOM 8128 C CA . ALA B 1 498 ? -3.274 5.726 -9.748 1.00 18.74 490 ALA B CA 1
ATOM 8129 C C . ALA B 1 498 ? -4.763 6.016 -9.630 1.00 22.53 490 ALA B C 1
ATOM 8130 O O . ALA B 1 498 ? -5.196 7.154 -9.851 1.00 18.78 490 ALA B O 1
ATOM 8132 N N . ALA B 1 499 ? -5.557 5.009 -9.259 1.00 18.63 491 ALA B N 1
ATOM 8133 C CA . ALA B 1 499 ? -7.001 5.180 -9.191 1.00 22.55 491 ALA B CA 1
ATOM 8134 C C . ALA B 1 499 ? -7.415 6.234 -8.173 1.00 18.38 491 ALA B C 1
ATOM 8135 O O . ALA B 1 499 ? -8.495 6.822 -8.308 1.00 21.90 491 ALA B O 1
ATOM 8137 N N . VAL B 1 500 ? -6.603 6.468 -7.135 1.00 18.55 492 VAL B N 1
ATOM 8138 C CA . VAL B 1 500 ? -6.973 7.411 -6.088 1.00 21.27 492 VAL B CA 1
ATOM 8139 C C . VAL B 1 500 ? -6.043 8.617 -6.040 1.00 20.17 492 VAL B C 1
ATOM 8140 O O . VAL B 1 500 ? -6.112 9.406 -5.095 1.00 18.30 492 VAL B O 1
ATOM 8144 N N . ALA B 1 501 ? -5.190 8.794 -7.052 1.00 21.75 493 ALA B N 1
ATOM 8145 C CA . ALA B 1 501 ? -4.202 9.867 -7.061 1.00 21.45 493 ALA B CA 1
ATOM 8146 C C . ALA B 1 501 ? -4.694 11.137 -7.764 1.00 22.16 493 ALA B C 1
ATOM 8147 O O . ALA B 1 501 ? -3.913 12.082 -7.934 1.00 24.15 493 ALA B O 1
ATOM 8149 N N . GLY B 1 502 ? -5.963 11.188 -8.158 1.00 24.63 494 GLY B N 1
ATOM 8150 C CA . GLY B 1 502 ? -6.522 12.434 -8.653 1.00 26.91 494 GLY B CA 1
ATOM 8151 C C . GLY B 1 502 ? -5.989 12.786 -10.030 1.00 25.93 494 GLY B C 1
ATOM 8152 O O . GLY B 1 502 ? -5.853 11.928 -10.910 1.00 29.51 494 GLY B O 1
ATOM 8153 N N . VAL B 1 503 ? -5.679 14.067 -10.213 1.00 26.28 495 VAL B N 1
ATOM 8154 C CA . VAL B 1 503 ? -5.150 14.580 -11.469 1.00 29.25 495 VAL B CA 1
ATOM 8155 C C . VAL B 1 503 ? -3.668 14.930 -11.343 1.00 30.81 495 VAL B C 1
ATOM 8156 O O . VAL B 1 503 ? -3.144 15.716 -12.137 1.00 29.48 495 VAL B O 1
ATOM 8160 N N . THR B 1 504 ? -2.988 14.370 -10.340 1.00 26.58 496 THR B N 1
ATOM 8161 C CA . THR B 1 504 ? -1.537 14.385 -10.321 1.00 23.09 496 THR B CA 1
ATOM 8162 C C . THR B 1 504 ? -0.994 13.590 -11.510 1.00 23.23 496 THR B C 1
ATOM 8163 O O . THR B 1 504 ? -1.726 12.891 -12.214 1.00 27.42 496 THR B O 1
ATOM 8167 N N . SER B 1 505 ? 0.321 13.694 -11.727 1.00 23.54 497 SER B N 1
ATOM 8168 C CA . SER B 1 505 ? 0.946 12.910 -12.789 1.00 33.23 497 SER B CA 1
ATOM 8169 C C . SER B 1 505 ? 0.668 11.420 -12.611 1.00 28.07 497 SER B C 1
ATOM 8170 O O . SER B 1 505 ? 0.395 10.710 -13.587 1.00 27.96 497 SER B O 1
ATOM 8173 N N . ILE B 1 506 ? 0.717 10.933 -11.368 1.00 24.53 498 ILE B N 1
ATOM 8174 C CA . ILE B 1 506 ? 0.406 9.532 -11.099 1.00 26.74 498 ILE B CA 1
ATOM 8175 C C . ILE B 1 506 ? -1.057 9.238 -11.415 1.00 24.20 498 ILE B C 1
ATOM 8176 O O . ILE B 1 506 ? -1.385 8.213 -12.028 1.00 27.78 498 ILE B O 1
ATOM 8181 N N . GLY B 1 507 ? -1.961 10.119 -10.988 1.00 21.46 499 GLY B N 1
ATOM 8182 C CA . GLY B 1 507 ? -3.372 9.900 -11.252 1.00 20.45 499 GLY B CA 1
ATOM 8183 C C . GLY B 1 507 ? -3.725 9.950 -12.724 1.00 21.53 499 GLY B C 1
ATOM 8184 O O . GLY B 1 507 ? -4.625 9.237 -13.172 1.00 23.64 499 GLY B O 1
ATOM 8185 N N . LEU B 1 508 ? -3.028 10.779 -13.500 1.00 23.96 500 LEU B N 1
ATOM 8186 C CA . LEU B 1 508 ? -3.342 10.859 -14.921 1.00 27.85 500 LEU B CA 1
ATOM 8187 C C . LEU B 1 508 ? -2.964 9.589 -15.673 1.00 23.67 500 LEU B C 1
ATOM 8188 O O . LEU B 1 508 ? -3.422 9.404 -16.803 1.00 30.61 500 LEU B O 1
ATOM 8193 N N . THR B 1 509 ? -2.168 8.703 -15.074 1.00 27.27 501 THR B N 1
ATOM 8194 C CA . THR B 1 509 ? -1.836 7.447 -15.735 1.00 31.34 501 THR B CA 1
ATOM 8195 C C . THR B 1 509 ? -2.947 6.408 -15.647 1.00 29.82 501 THR B C 1
ATOM 8196 O O . THR B 1 509 ? -2.859 5.382 -16.328 1.00 38.33 501 THR B O 1
ATOM 8200 N N . GLN B 1 510 ? -3.979 6.628 -14.841 1.00 24.38 502 GLN B N 1
ATOM 8201 C CA . GLN B 1 510 ? -4.936 5.557 -14.602 1.00 20.84 502 GLN B CA 1
ATOM 8202 C C . GLN B 1 510 ? -5.738 5.252 -15.862 1.00 30.11 502 GLN B C 1
ATOM 8203 O O . GLN B 1 510 ? -6.156 6.155 -16.595 1.00 29.28 502 GLN B O 1
ATOM 8209 N N . ASP B 1 511 ? -5.902 3.961 -16.124 1.00 28.31 503 ASP B N 1
ATOM 8210 C CA . ASP B 1 511 ? -6.748 3.471 -17.206 1.00 26.05 503 ASP B CA 1
ATOM 8211 C C . ASP B 1 511 ? -8.182 3.402 -16.702 1.00 25.79 503 ASP B C 1
ATOM 8212 O O . ASP B 1 511 ? -8.447 2.681 -15.734 1.00 24.66 503 ASP B O 1
ATOM 8217 N N . PRO B 1 512 ? -9.127 4.123 -17.315 1.00 27.75 504 PRO B N 1
ATOM 8218 C CA . PRO B 1 512 ? -10.504 4.106 -16.786 1.00 22.67 504 PRO B CA 1
ATOM 8219 C C . PRO B 1 512 ? -11.141 2.721 -16.731 1.00 22.41 504 PRO B C 1
ATOM 8220 O O . PRO B 1 512 ? -11.916 2.452 -15.802 1.00 21.88 504 PRO B O 1
ATOM 8224 N N . LYS B 1 513 ? -10.844 1.826 -17.680 1.00 22.91 505 LYS B N 1
ATOM 8225 C CA . LYS B 1 513 ? -11.415 0.486 -17.588 1.00 22.78 505 LYS B CA 1
ATOM 8226 C C . LYS B 1 513 ? -10.840 -0.282 -16.406 1.00 21.74 505 LYS B C 1
ATOM 8227 O O . LYS B 1 513 ? -11.537 -1.105 -15.800 1.00 21.45 505 LYS B O 1
ATOM 8233 N N . THR B 1 514 ? -9.567 -0.046 -16.077 1.00 21.28 506 THR B N 1
ATOM 8234 C CA . THR B 1 514 ? -8.970 -0.700 -14.919 1.00 23.16 506 THR B CA 1
ATOM 8235 C C . THR B 1 514 ? -9.545 -0.137 -13.628 1.00 20.66 506 THR B C 1
ATOM 8236 O O . THR B 1 514 ? -9.927 -0.891 -12.723 1.00 19.11 506 THR B O 1
ATOM 8240 N N . THR B 1 515 ? -9.622 1.193 -13.527 1.00 19.64 507 THR B N 1
ATOM 8241 C CA . THR B 1 515 ? -10.201 1.803 -12.333 1.00 22.50 507 THR B CA 1
ATOM 8242 C C . THR B 1 515 ? -11.625 1.313 -12.115 1.00 23.97 507 THR B C 1
ATOM 8243 O O . THR B 1 515 ? -12.015 0.983 -10.987 1.00 22.41 507 THR B O 1
ATOM 8247 N N . ALA B 1 516 ? -12.410 1.242 -13.193 1.00 20.22 508 ALA B N 1
ATOM 8248 C CA . ALA B 1 516 ? -13.769 0.728 -13.087 1.00 20.60 508 ALA B CA 1
ATOM 8249 C C . ALA B 1 516 ? -13.774 -0.704 -12.571 1.00 20.25 508 ALA B C 1
ATOM 8250 O O . ALA B 1 516 ? -14.593 -1.061 -11.716 1.00 20.20 508 ALA B O 1
ATOM 8252 N N . ARG B 1 517 ? -12.855 -1.539 -13.064 1.00 24.73 509 ARG B N 1
ATOM 8253 C CA . ARG B 1 517 ? -12.814 -2.915 -12.586 1.00 20.01 509 ARG B CA 1
ATOM 8254 C C . ARG B 1 517 ? -12.422 -2.970 -11.112 1.00 19.17 509 ARG B C 1
ATOM 8255 O O . ARG B 1 517 ? -13.052 -3.682 -10.322 1.00 19.34 509 ARG B O 1
ATOM 8263 N N . LEU B 1 518 ? -11.403 -2.207 -10.723 1.00 18.56 510 LEU B N 1
ATOM 8264 C CA . LEU B 1 518 ? -10.965 -2.220 -9.331 1.00 17.81 510 LEU B CA 1
ATOM 8265 C C . LEU B 1 518 ? -12.081 -1.781 -8.388 1.00 19.47 510 LEU B C 1
ATOM 8266 O O . LEU B 1 518 ? -12.205 -2.311 -7.282 1.00 19.05 510 LEU B O 1
ATOM 8271 N N . ARG B 1 519 ? -12.892 -0.802 -8.794 1.00 24.31 511 ARG B N 1
ATOM 8272 C CA . ARG B 1 519 ? -14.010 -0.402 -7.944 1.00 19.67 511 ARG B CA 1
ATOM 8273 C C . ARG B 1 519 ? -15.060 -1.502 -7.878 1.00 22.34 511 ARG B C 1
ATOM 8274 O O . ARG B 1 519 ? -15.571 -1.817 -6.798 1.00 21.70 511 ARG B O 1
ATOM 8282 N N . ARG B 1 520 ? -15.381 -2.116 -9.022 1.00 22.66 512 ARG B N 1
ATOM 8283 C CA . ARG B 1 520 ? -16.371 -3.186 -9.015 1.00 22.75 512 ARG B CA 1
ATOM 8284 C C . ARG B 1 520 ? -15.891 -4.371 -8.188 1.00 23.25 512 ARG B C 1
ATOM 8285 O O . ARG B 1 520 ? -16.689 -5.020 -7.504 1.00 20.45 512 ARG B O 1
ATOM 8293 N N . GLU B 1 521 ? -14.592 -4.657 -8.210 1.00 19.36 513 GLU B N 1
ATOM 8294 C CA . GLU B 1 521 ? -14.084 -5.767 -7.413 1.00 21.02 513 GLU B CA 1
ATOM 8295 C C . GLU B 1 521 ? -13.829 -5.395 -5.953 1.00 23.17 513 GLU B C 1
ATOM 8296 O O . GLU B 1 521 ? -13.391 -6.255 -5.179 1.00 24.31 513 GLU B O 1
ATOM 8302 N N . GLY B 1 522 ? -14.102 -4.156 -5.548 1.00 21.64 514 GLY B N 1
ATOM 8303 C CA . GLY B 1 522 ? -13.880 -3.758 -4.164 1.00 19.20 514 GLY B CA 1
ATOM 8304 C C . GLY B 1 522 ? -12.442 -3.459 -3.787 1.00 23.49 514 GLY B C 1
ATOM 8305 O O . GLY B 1 522 ? -12.172 -3.214 -2.607 1.00 22.10 514 GLY B O 1
ATOM 8306 N N . LEU B 1 523 ? -11.510 -3.470 -4.745 1.00 21.64 515 LEU B N 1
ATOM 8307 C CA . LEU B 1 523 ? -10.112 -3.165 -4.443 1.00 21.82 515 LEU B CA 1
ATOM 8308 C C . LEU B 1 523 ? -9.868 -1.674 -4.253 1.00 15.84 515 LEU B C 1
ATOM 8309 O O . LEU B 1 523 ? -8.896 -1.285 -3.587 1.00 17.73 515 LEU B O 1
ATOM 8314 N N . VAL B 1 524 ? -10.692 -0.836 -4.874 1.00 16.29 516 VAL B N 1
ATOM 8315 C CA . VAL B 1 524 ? -10.646 0.612 -4.712 1.00 16.30 516 VAL B CA 1
ATOM 8316 C C . VAL B 1 524 ? -12.038 1.058 -4.313 1.00 16.97 516 VAL B C 1
ATOM 8317 O O . VAL B 1 524 ? -13.025 0.575 -4.875 1.00 19.98 516 VAL B O 1
ATOM 8321 N N . VAL B 1 525 ? -12.137 1.966 -3.342 1.00 17.04 517 VAL B N 1
ATOM 8322 C CA . VAL B 1 525 ? -13.439 2.511 -2.965 1.00 19.28 517 VAL B CA 1
ATOM 8323 C C . VAL B 1 525 ? -13.387 4.027 -3.042 1.00 22.06 517 VAL B C 1
ATOM 8324 O O . VAL B 1 525 ? -12.546 4.660 -2.396 1.00 23.31 517 VAL B O 1
ATOM 8328 N N . PHE B 1 526 ? -14.270 4.604 -3.837 1.00 19.07 518 PHE B N 1
ATOM 8329 C CA . PHE B 1 526 ? -14.525 6.031 -3.780 1.00 23.87 518 PHE B CA 1
ATOM 8330 C C . PHE B 1 526 ? -15.520 6.310 -2.652 1.00 25.41 518 PHE B C 1
ATOM 8331 O O . PHE B 1 526 ? -16.167 5.385 -2.151 1.00 23.16 518 PHE B O 1
ATOM 8339 N N . PRO B 1 527 ? -15.664 7.577 -2.225 1.00 21.37 519 PRO B N 1
ATOM 8340 C CA . PRO B 1 527 ? -16.661 7.876 -1.177 1.00 28.86 519 PRO B CA 1
ATOM 8341 C C . PRO B 1 527 ? -18.051 7.327 -1.462 1.00 28.16 519 PRO B C 1
ATOM 8342 O O . PRO B 1 527 ? -18.697 6.824 -0.537 1.00 28.49 519 PRO B O 1
ATOM 8346 N N . GLU B 1 528 ? -18.523 7.395 -2.714 1.00 26.00 520 GLU B N 1
ATOM 8347 C CA . GLU B 1 528 ? -19.831 6.829 -3.044 1.00 28.12 520 GLU B CA 1
ATOM 8348 C C . GLU B 1 528 ? -19.873 5.326 -2.784 1.00 26.82 520 GLU B C 1
ATOM 8349 O O . GLU B 1 528 ? -20.902 4.793 -2.360 1.00 31.95 520 GLU B O 1
ATOM 8355 N N . ASP B 1 529 ? -18.772 4.620 -3.051 1.00 23.07 521 ASP B N 1
ATOM 8356 C CA . ASP B 1 529 ? -18.748 3.179 -2.815 1.00 26.83 521 ASP B CA 1
ATOM 8357 C C . ASP B 1 529 ? -18.868 2.828 -1.339 1.00 31.60 521 ASP B C 1
ATOM 8358 O O . ASP B 1 529 ? -19.249 1.699 -1.016 1.00 29.64 521 ASP B O 1
ATOM 8363 N N . LEU B 1 530 ? -18.540 3.757 -0.440 1.00 32.85 522 LEU B N 1
ATOM 8364 C CA . LEU B 1 530 ? -18.695 3.549 0.993 1.00 31.76 522 LEU B CA 1
ATOM 8365 C C . LEU B 1 530 ? -19.972 4.173 1.531 1.00 30.21 522 LEU B C 1
ATOM 8366 O O . LEU B 1 530 ? -20.236 4.077 2.732 1.00 33.77 522 LEU B O 1
ATOM 8371 N N . GLY B 1 531 ? -20.762 4.813 0.678 1.00 31.14 523 GLY B N 1
ATOM 8372 C CA . GLY B 1 531 ? -21.970 5.464 1.150 1.00 33.50 523 GLY B CA 1
ATOM 8373 C C . GLY B 1 531 ? -21.709 6.753 1.898 1.00 38.02 523 GLY B C 1
ATOM 8374 O O . GLY B 1 531 ? -22.432 7.073 2.849 1.00 37.79 523 GLY B O 1
ATOM 8375 N N . ILE B 1 532 ? -20.690 7.502 1.491 1.00 26.55 524 ILE B N 1
ATOM 8376 C CA . ILE B 1 532 ? -20.325 8.764 2.122 1.00 31.11 524 ILE B CA 1
ATOM 8377 C C . ILE B 1 532 ? -20.457 9.869 1.083 1.00 36.39 524 ILE B C 1
ATOM 8378 O O . ILE B 1 532 ? -19.816 9.811 0.025 1.00 37.14 524 ILE B O 1
ATOM 8383 N N . ARG B 1 533 ? -21.281 10.872 1.383 1.00 38.62 525 ARG B N 1
ATOM 8384 C CA . ARG B 1 533 ? -21.446 12.027 0.508 1.00 37.11 525 ARG B CA 1
ATOM 8385 C C . ARG B 1 533 ? -20.515 13.148 0.956 1.00 34.94 525 ARG B C 1
ATOM 8386 O O . ARG B 1 533 ? -20.467 13.492 2.142 1.00 32.78 525 ARG B O 1
ATOM 8394 N N . ARG B 1 534 ? -19.781 13.720 0.003 1.00 43.52 526 ARG B N 1
ATOM 8395 C CA . ARG B 1 534 ? -18.801 14.745 0.341 1.00 42.55 526 ARG B CA 1
ATOM 8396 C C . ARG B 1 534 ? -19.432 15.977 0.985 1.00 43.90 526 ARG B C 1
ATOM 8397 O O . ARG B 1 534 ? -18.748 16.684 1.732 1.00 42.94 526 ARG B O 1
ATOM 8405 N N . THR B 1 535 ? -20.719 16.244 0.733 1.00 42.08 527 THR B N 1
ATOM 8406 C CA . THR B 1 535 ? -21.394 17.374 1.369 1.00 46.26 527 THR B CA 1
ATOM 8407 C C . THR B 1 535 ? -21.801 17.102 2.817 1.00 45.81 527 THR B C 1
ATOM 8408 O O . THR B 1 535 ? -22.156 18.052 3.524 1.00 46.72 527 THR B O 1
ATOM 8412 N N . ASP B 1 536 ? -21.758 15.849 3.282 1.00 44.41 528 ASP B N 1
ATOM 8413 C CA . ASP B 1 536 ? -21.943 15.543 4.699 1.00 39.29 528 ASP B CA 1
ATOM 8414 C C . ASP B 1 536 ? -20.655 15.659 5.501 1.00 40.47 528 ASP B C 1
ATOM 8415 O O . ASP B 1 536 ? -20.688 15.528 6.730 1.00 34.24 528 ASP B O 1
ATOM 8420 N N . ALA B 1 537 ? -19.526 15.887 4.838 1.00 33.41 529 ALA B N 1
ATOM 8421 C CA . ALA B 1 537 ? -18.225 15.878 5.489 1.00 31.39 529 ALA B CA 1
ATOM 8422 C C . ALA B 1 537 ? -17.806 17.325 5.732 1.00 33.71 529 ALA B C 1
ATOM 8423 O O . ALA B 1 537 ? -16.989 17.899 5.012 1.00 38.40 529 ALA B O 1
ATOM 8425 N N . THR B 1 538 ? -18.389 17.926 6.761 1.00 30.21 530 THR B N 1
ATOM 8426 C CA . THR B 1 538 ? -18.075 19.303 7.105 1.00 30.19 530 THR B CA 1
ATOM 8427 C C . THR B 1 538 ? -17.604 19.386 8.548 1.00 31.85 530 THR B C 1
ATOM 8428 O O . THR B 1 538 ? -17.663 18.413 9.309 1.00 26.62 530 THR B O 1
ATOM 8432 N N . ARG B 1 539 ? -17.149 20.585 8.919 1.00 28.05 531 ARG B N 1
ATOM 8433 C CA . ARG B 1 539 ? -16.680 20.826 10.278 1.00 27.49 531 ARG B CA 1
ATOM 8434 C C . ARG B 1 539 ? -17.773 20.609 11.317 1.00 25.84 531 ARG B C 1
ATOM 8435 O O . ARG B 1 539 ? -17.459 20.484 12.506 1.00 24.50 531 ARG B O 1
ATOM 8443 N N . GLU B 1 540 ? -19.044 20.555 10.903 1.00 29.26 532 GLU B N 1
ATOM 8444 C CA . GLU B 1 540 ? -20.133 20.310 11.847 1.00 29.69 532 GLU B CA 1
ATOM 8445 C C . GLU B 1 540 ? -20.072 18.920 12.471 1.00 26.79 532 GLU B C 1
ATOM 8446 O O . GLU B 1 540 ? -20.706 18.693 13.508 1.00 28.69 532 GLU B O 1
ATOM 8452 N N . LEU B 1 541 ? -19.347 17.984 11.860 1.00 25.27 533 LEU B N 1
ATOM 8453 C CA . LEU B 1 541 ? -19.218 16.648 12.427 1.00 27.45 533 LEU B CA 1
ATOM 8454 C C . LEU B 1 541 ? -18.218 16.589 13.572 1.00 24.09 533 LEU B C 1
ATOM 8455 O O . LEU B 1 541 ? -18.278 15.650 14.376 1.00 23.73 533 LEU B O 1
ATOM 8460 N N . LEU B 1 542 ? -17.295 17.548 13.652 1.00 22.78 534 LEU B N 1
ATOM 8461 C CA . LEU B 1 542 ? -16.289 17.556 14.707 1.00 20.84 534 LEU B CA 1
ATOM 8462 C C . LEU B 1 542 ? -16.945 17.647 16.078 1.00 20.67 534 LEU B C 1
ATOM 8463 O O . LEU B 1 542 ? -17.902 18.394 16.273 1.00 21.57 534 LEU B O 1
ATOM 8468 N N . ALA B 1 543 ? -16.415 16.885 17.039 1.00 20.57 535 ALA B N 1
ATOM 8469 C CA . ALA B 1 543 ? -16.936 16.960 18.402 1.00 25.29 535 ALA B CA 1
ATOM 8470 C C . ALA B 1 543 ? -16.539 18.265 19.077 1.00 19.94 535 ALA B C 1
ATOM 8471 O O . ALA B 1 543 ? -17.238 18.733 19.977 1.00 25.15 535 ALA B O 1
ATOM 8473 N N . ALA B 1 544 ? -15.404 18.833 18.687 1.00 19.48 536 ALA B N 1
ATOM 8474 C CA . ALA B 1 544 ? -14.966 20.147 19.129 1.00 24.02 536 ALA B CA 1
ATOM 8475 C C . ALA B 1 544 ? -14.543 20.920 17.893 1.00 27.85 536 ALA B C 1
ATOM 8476 O O . ALA B 1 544 ? -13.813 20.391 17.050 1.00 25.92 536 ALA B O 1
ATOM 8478 N N . LYS B 1 545 ? -15.010 22.152 17.773 1.00 25.23 537 LYS B N 1
ATOM 8479 C CA . LYS B 1 545 ? -14.696 22.967 16.607 1.00 26.19 537 LYS B CA 1
ATOM 8480 C C . LYS B 1 545 ? -13.495 23.875 16.818 1.00 28.95 537 LYS B C 1
ATOM 8481 O O . LYS B 1 545 ? -12.984 24.434 15.839 1.00 32.44 537 LYS B O 1
ATOM 8487 N N . ASN B 1 546 ? -13.052 24.057 18.057 1.00 30.28 538 ASN B N 1
ATOM 8488 C CA . ASN B 1 546 ? -11.991 25.006 18.359 1.00 32.12 538 ASN B CA 1
ATOM 8489 C C . ASN B 1 546 ? -11.400 24.655 19.719 1.00 26.73 538 ASN B C 1
ATOM 8490 O O . ASN B 1 546 ? -11.774 23.659 20.343 1.00 23.28 538 ASN B O 1
ATOM 8495 N N . ILE B 1 547 ? -10.455 25.480 20.171 1.00 27.90 539 ILE B N 1
ATOM 8496 C CA . ILE B 1 547 ? -9.797 25.204 21.445 1.00 29.02 539 ILE B CA 1
ATOM 8497 C C . ILE B 1 547 ? -10.783 25.336 22.598 1.00 29.73 539 ILE B C 1
ATOM 8498 O O . ILE B 1 547 ? -10.803 24.502 23.511 1.00 29.55 539 ILE B O 1
ATOM 8503 N N . ALA B 1 548 ? -11.620 26.376 22.573 1.00 30.94 540 ALA B N 1
ATOM 8504 C CA . ALA B 1 548 ? -12.562 26.585 23.668 1.00 33.59 540 ALA B CA 1
ATOM 8505 C C . ALA B 1 548 ? -13.442 25.358 23.884 1.00 24.48 540 ALA B C 1
ATOM 8506 O O . ALA B 1 548 ? -13.720 24.982 25.030 1.00 25.14 540 ALA B O 1
ATOM 8508 N N . ASP B 1 549 ? -13.861 24.700 22.797 1.00 24.70 541 ASP B N 1
ATOM 8509 C CA . ASP B 1 549 ? -14.660 23.482 22.933 1.00 22.66 541 ASP B CA 1
ATOM 8510 C C . ASP B 1 549 ? -13.865 22.369 23.608 1.00 21.57 541 ASP B C 1
ATOM 8511 O O . ASP B 1 549 ? -14.417 21.590 24.394 1.00 25.60 541 ASP B O 1
ATOM 8516 N N . LEU B 1 550 ? -12.574 22.258 23.291 1.00 21.83 542 LEU B N 1
ATOM 8517 C CA . LEU B 1 550 ? -11.744 21.269 23.968 1.00 23.93 542 LEU B CA 1
ATOM 8518 C C . LEU B 1 550 ? -11.679 21.537 25.468 1.00 25.03 542 LEU B C 1
ATOM 8519 O O . LEU B 1 550 ? -11.742 20.604 26.274 1.00 26.90 542 LEU B O 1
ATOM 8524 N N . VAL B 1 551 ? -11.566 22.809 25.859 1.00 26.15 543 VAL B N 1
ATOM 8525 C CA . VAL B 1 551 ? -11.543 23.156 27.280 1.00 26.14 543 VAL B CA 1
ATOM 8526 C C . VAL B 1 551 ? -12.839 22.720 27.951 1.00 25.93 543 VAL B C 1
ATOM 8527 O O . VAL B 1 551 ? -12.829 22.112 29.025 1.00 26.54 543 VAL B O 1
ATOM 8531 N N . THR B 1 552 ? -13.976 23.011 27.317 1.00 24.36 544 THR B N 1
ATOM 8532 C CA . THR B 1 552 ? -15.264 22.606 27.871 1.00 29.51 544 THR B CA 1
ATOM 8533 C C . THR B 1 552 ? -15.364 21.085 27.999 1.00 26.80 544 THR B C 1
ATOM 8534 O O . THR B 1 552 ? -15.750 20.564 29.052 1.00 28.43 544 THR B O 1
ATOM 8538 N N . TRP B 1 553 ? -15.033 20.362 26.928 1.00 25.40 545 TRP B N 1
ATOM 8539 C CA . TRP B 1 553 ? -15.005 18.900 26.961 1.00 23.31 545 TRP B CA 1
ATOM 8540 C C . TRP B 1 553 ? -14.155 18.382 28.110 1.00 22.59 545 TRP B C 1
ATOM 8541 O O . TRP B 1 553 ? -14.501 17.383 28.753 1.00 23.25 545 TRP B O 1
ATOM 8552 N N . SER B 1 554 ? -13.040 19.051 28.382 1.00 22.53 546 SER B N 1
ATOM 8553 C CA . SER B 1 554 ? -12.118 18.630 29.430 1.00 23.71 546 SER B CA 1
ATOM 8554 C C . SER B 1 554 ? -12.571 19.031 30.821 1.00 29.35 546 SER B C 1
ATOM 8555 O O . SER B 1 554 ? -11.805 18.833 31.771 1.00 30.26 546 SER B O 1
ATOM 8558 N N . ASP B 1 555 ? -13.772 19.596 30.978 1.00 25.97 547 ASP B N 1
ATOM 8559 C CA . ASP B 1 555 ? -14.239 20.047 32.289 1.00 38.70 547 ASP B CA 1
ATOM 8560 C C . ASP B 1 555 ? -13.282 21.086 32.881 1.00 35.87 547 ASP B C 1
ATOM 8561 O O . ASP B 1 555 ? -13.060 21.139 34.092 1.00 34.90 547 ASP B O 1
ATOM 8566 N N . GLY B 1 556 ? -12.682 21.905 32.021 1.00 28.89 548 GLY B N 1
ATOM 8567 C CA . GLY B 1 556 ? -11.774 22.943 32.456 1.00 30.50 548 GLY B CA 1
ATOM 8568 C C . GLY B 1 556 ? -10.378 22.478 32.800 1.00 29.83 548 GLY B C 1
ATOM 8569 O O . GLY B 1 556 ? -9.544 23.308 33.183 1.00 29.98 548 GLY B O 1
ATOM 8570 N N . LEU B 1 557 ? -10.089 21.183 32.680 1.00 27.76 549 LEU B N 1
ATOM 8571 C CA . LEU B 1 557 ? -8.779 20.679 33.080 1.00 27.99 549 LEU B CA 1
ATOM 8572 C C . LEU B 1 557 ? -7.701 20.966 32.039 1.00 34.45 549 LEU B C 1
ATOM 8573 O O . LEU B 1 557 ? -6.536 21.166 32.404 1.00 29.75 549 LEU B O 1
ATOM 8578 N N . TYR B 1 558 ? -8.057 20.979 30.752 1.00 31.69 550 TYR B N 1
ATOM 8579 C CA . TYR B 1 558 ? -7.099 21.346 29.715 1.00 25.27 550 TYR B CA 1
ATOM 8580 C C . TYR B 1 558 ? -6.856 22.852 29.748 1.00 28.55 550 TYR B C 1
ATOM 8581 O O . TYR B 1 558 ? -7.800 23.645 29.734 1.00 32.53 550 TYR B O 1
ATOM 8590 N N . GLN B 1 559 ? -5.583 23.244 29.810 1.00 30.33 551 GLN B N 1
ATOM 8591 C CA . GLN B 1 559 ? -5.177 24.645 29.919 1.00 31.32 551 GLN B CA 1
ATOM 8592 C C . GLN B 1 559 ? -4.320 24.999 28.709 1.00 33.10 551 GLN B C 1
ATOM 8593 O O . GLN B 1 559 ? -3.088 24.870 28.752 1.00 38.75 551 GLN B O 1
ATOM 8595 N N . PRO B 1 560 ? -4.927 25.476 27.621 1.00 34.90 552 PRO B N 1
ATOM 8596 C CA . PRO B 1 560 ? -4.152 25.719 26.406 1.00 38.07 552 PRO B CA 1
ATOM 8597 C C . PRO B 1 560 ? -3.143 26.824 26.617 1.00 45.14 552 PRO B C 1
ATOM 8598 O O . PRO B 1 560 ? -3.364 27.749 27.422 1.00 42.92 552 PRO B O 1
ATOM 8602 N N . PRO B 1 561 ? -1.989 26.778 25.922 1.00 56.01 553 PRO B N 1
ATOM 8603 C CA . PRO B 1 561 ? -0.916 27.770 26.069 1.00 61.33 553 PRO B CA 1
ATOM 8604 C C . PRO B 1 561 ? -1.191 29.084 25.335 1.00 61.75 553 PRO B C 1
ATOM 8605 O O . PRO B 1 561 ? -2.218 29.213 24.668 1.00 60.41 553 PRO B O 1
#